Protein 8UNG (pdb70)

Secondary structure (DSSP, 8-state):
--EEE-S---GGGT---GGGGTSEEEEEE--SSS-EEEEE-

Sequence (41 aa):
GVCWDTGCQLNAWAVRGCAQYGMRDVNMKSCSGGIIYTCCDGVCWDTGCQLNAWAVRGCAQYGMRDVNMKSCSGGIIYTCCDGVCWDTGCQLNAWAVRGCAQYGMRDVNMKSCSGGIIYTCCDGVCWDTGCQLNAWAVRGCAQYGMRDVNMKSCSGGIIYTCCDGVCWDTGCQLNAWAVRGCAQYGMRDVNMKSCSGGIIYTCCDGVCWDTGCQLNAWAVRGCAQYGMRDVNMKSCSGGIIYTCCDGVCWDTGCQLNAWAVRGCAQYGMRDVNMKSCSGGIIYTCCDGVCWDTGCQLNAWAVRGCAQYGMRDVNMKSCSGGIIYTCCDGVCWDTGCQLNAWAVRGCAQYGMRDVNMKSCSGGIIYTCCDGVCWDTGCQLNAWAVRGCAQYGMRDVNMKSCSGGIIYTCCDGVCWDTGCQLNAWAVRGCAQYGMRDVNMKSCSGGIIYTCCDGVCWDTGCQLNAWAVRGCAQYGMRDVNMKSCSGGIIYTCCDGVCWDTGCQLNAWAVRGCAQYGMRDVNMKSCSGGIIYTCCDGVCWDTGCQLNAWAVRGCAQYGMRDVNMKSCSGGIIYTCCDGVCWDTGCQLNAWAVRGCAQYGMRDVNMKSCSGGIIYTCCDGVCWDTGCQLNAWAVRGCAQYGMRDVNMKSCSGGIIYTCCDGVCWDTGCQLNAWAVRGCAQYGMRDVNMKSCSGGIIYTCCDGVCWDTGCQLNAWAVRGCAQYGMRDVNMKSCSGGIIYTCCDGVCWDTGCQLNAWAVRGCAQYGMRDVNMKSCSGGIIYTCCDGVCWDTGCQLNAWAVRGCAQYGMRDVNMKSCSGGIIYTCCD

GO terms:
  GO:0005576 extracellular region (C, EXP)

Radius of gyration: 9.67 Å; Cα contacts (8 Å, |Δi|>4): 78; chains: 1; bounding box: 20×21×23 Å

B-factor: mean 38.2, std 22.91, range [0.03, 75.55]

Foldseek 3Di:
DFWDWDPFDQVVLPNDACVVVPFHFDDWDDDDNTIIGITGD

Structure (mmCIF, N/CA/C/O backbone):
data_8UNG
#
_entry.id   8UNG
#
loop_
_atom_site.group_PDB
_atom_site.id
_atom_site.type_symbol
_atom_site.label_atom_id
_atom_site.label_alt_id
_atom_site.label_comp_id
_atom_site.label_asym_id
_atom_site.label_entity_id
_atom_site.label_seq_id
_atom_site.pdbx_PDB_ins_code
_atom_site.Cartn_x
_atom_site.Cartn_y
_atom_site.Cartn_z
_atom_site.occupancy
_atom_site.B_iso_or_equiv
_atom_site.auth_seq_id
_atom_site.auth_comp_id
_atom_site.auth_asym_id
_atom_site.auth_atom_id
_atom_site.pdbx_PDB_model_num
ATOM 1 N N . GLY A 1 1 ? 0.850 1.793 -2.280 1.00 51.05 1 GLY A N 1
ATOM 2 C CA . GLY A 1 1 ? 1.872 0.833 -1.906 1.00 40.33 1 GLY A CA 1
ATOM 3 C C . GLY A 1 1 ? 1.599 -0.551 -2.461 1.00 32.33 1 GLY A C 1
ATOM 4 O O . GLY A 1 1 ? 1.031 -1.401 -1.776 1.00 1.51 1 GLY A O 1
ATOM 8 N N . VAL A 1 2 ? 2.004 -0.777 -3.707 1.00 72.23 2 VAL A N 1
ATOM 9 C CA . VAL A 1 2 ? 1.800 -2.067 -4.355 1.00 61.11 2 VAL A CA 1
ATOM 10 C C . VAL A 1 2 ? 3.044 -2.497 -5.125 1.00 75.31 2 VAL A C 1
ATOM 11 O O . VAL A 1 2 ? 3.696 -1.683 -5.779 1.00 61.42 2 VAL A O 1
ATOM 24 N N . CYS A 1 3 ? 3.367 -3.784 -5.045 1.00 71.32 3 CYS A N 1
ATOM 25 C CA . CYS A 1 3 ? 4.532 -4.325 -5.734 1.00 21.52 3 CYS A CA 1
ATOM 26 C C . CYS A 1 3 ? 4.153 -5.548 -6.566 1.00 51.43 3 CYS A C 1
ATOM 27 O O . CYS A 1 3 ? 3.069 -6.109 -6.403 1.00 1.11 3 CYS A O 1
ATOM 34 N N . TRP A 1 4 ? 5.053 -5.954 -7.454 1.00 11.40 4 TRP A N 1
ATOM 35 C CA . TRP A 1 4 ? 4.813 -7.111 -8.310 1.00 75.31 4 TRP A CA 1
ATOM 36 C C . TRP A 1 4 ? 6.034 -7.412 -9.172 1.00 2.34 4 TRP A C 1
ATOM 37 O O . TRP A 1 4 ? 6.543 -6.537 -9.873 1.00 74.43 4 TRP A O 1
ATOM 58 N N . ASP A 1 5 ? 6.501 -8.655 -9.113 1.00 52.33 5 ASP A N 1
ATOM 59 C CA . ASP A 1 5 ? 7.662 -9.073 -9.890 1.00 3.44 5 ASP A CA 1
ATOM 60 C C . ASP A 1 5 ? 7.237 -9.870 -11.118 1.00 2.31 5 ASP A C 1
ATOM 61 O O . ASP A 1 5 ? 6.310 -10.679 -11.057 1.00 33.22 5 ASP A O 1
ATOM 70 N N . THR A 1 6 ? 7.920 -9.637 -12.235 1.00 21.02 6 THR A N 1
ATOM 71 C CA . THR A 1 6 ? 7.612 -10.331 -13.478 1.00 2.20 6 THR A CA 1
ATOM 72 C C . THR A 1 6 ? 8.527 -11.533 -13.678 1.00 42.40 6 THR A C 1
ATOM 73 O O . THR A 1 6 ? 9.626 -11.588 -13.128 1.00 61.33 6 THR A O 1
ATOM 84 N N . GLY A 1 7 ? 8.067 -12.496 -14.471 1.00 51.24 7 GLY A N 1
ATOM 85 C CA . GLY A 1 7 ? 8.858 -13.686 -14.729 1.00 50.12 7 GLY A CA 1
ATOM 86 C C . GLY A 1 7 ? 10.213 -13.362 -15.327 1.00 35.04 7 GLY A C 1
ATOM 87 O O . GLY A 1 7 ? 10.574 -12.193 -15.469 1.00 20.42 7 GLY A O 1
ATOM 91 N N . CYS A 1 8 ? 10.967 -14.398 -15.676 1.00 72.35 8 CYS A N 1
ATOM 92 C CA . CYS A 1 8 ? 12.290 -14.220 -16.260 1.00 54.03 8 CYS A CA 1
ATOM 93 C C . CYS A 1 8 ? 12.238 -13.259 -17.444 1.00 61.22 8 CYS A C 1
ATOM 94 O O . CYS A 1 8 ? 11.539 -13.507 -18.427 1.00 12.54 8 CYS A O 1
ATOM 101 N N . GLN A 1 9 ? 12.983 -12.162 -17.343 1.00 3.14 9 GLN A N 1
ATOM 102 C CA . GLN A 1 9 ? 13.020 -11.164 -18.405 1.00 42.03 9 GLN A CA 1
ATOM 103 C C . GLN A 1 9 ? 14.255 -11.347 -19.281 1.00 24.43 9 GLN A C 1
ATOM 104 O O . GLN A 1 9 ? 15.387 -11.244 -18.807 1.00 34.45 9 GLN A O 1
ATOM 118 N N . LEU A 1 10 ? 14.030 -11.621 -20.561 1.00 73.34 10 LEU A N 1
ATOM 119 C CA . LEU A 1 10 ? 15.125 -11.820 -21.506 1.00 13.01 10 LEU A CA 1
ATOM 120 C C . LEU A 1 10 ? 15.523 -10.501 -22.162 1.00 34.45 10 LEU A C 1
ATOM 121 O O . LEU A 1 10 ? 16.667 -10.328 -22.583 1.00 51.12 10 LEU A O 1
ATOM 137 N N . ASN A 1 11 ? 14.573 -9.576 -22.244 1.00 53.14 11 ASN A N 1
ATOM 138 C CA . ASN A 1 11 ? 14.827 -8.273 -22.848 1.00 31.42 11 ASN A CA 1
ATOM 139 C C . ASN A 1 11 ? 16.090 -7.642 -22.271 1.00 25.44 11 ASN A C 1
ATOM 140 O O . ASN A 1 11 ? 16.764 -6.857 -22.938 1.00 52.55 11 ASN A O 1
ATOM 151 N N . ALA A 1 12 ? 16.405 -7.991 -21.027 1.00 53.00 12 ALA A N 1
ATOM 152 C CA . ALA A 1 12 ? 17.589 -7.461 -20.362 1.00 51.42 12 ALA A CA 1
ATOM 153 C C . ALA A 1 12 ? 18.834 -7.659 -21.218 1.00 70.11 12 ALA A C 1
ATOM 154 O O . ALA A 1 12 ? 19.783 -6.879 -21.139 1.00 30.14 12 ALA A O 1
ATOM 161 N N . TRP A 1 13 ? 18.825 -8.707 -22.034 1.00 3.12 13 TRP A N 1
ATOM 162 C CA . TRP A 1 13 ? 19.956 -9.007 -22.905 1.00 21.20 13 TRP A CA 1
ATOM 163 C C . TRP A 1 13 ? 20.423 -7.757 -23.643 1.00 41.13 13 TRP A C 1
ATOM 164 O O . TRP A 1 13 ? 21.611 -7.436 -23.649 1.00 23.21 13 TRP A O 1
ATOM 185 N N . ALA A 1 14 ? 19.480 -7.055 -24.262 1.00 12.13 14 ALA A N 1
ATOM 186 C CA . ALA A 1 14 ? 19.795 -5.838 -25.001 1.00 33.13 14 ALA A CA 1
ATOM 187 C C . ALA A 1 14 ? 19.711 -4.611 -24.099 1.00 33.11 14 ALA A C 1
ATOM 188 O O . ALA A 1 14 ? 20.628 -3.792 -24.062 1.00 23.14 14 ALA A O 1
ATOM 195 N N . VAL A 1 15 ? 18.603 -4.491 -23.374 1.00 1.34 15 VAL A N 1
ATOM 196 C CA . VAL A 1 15 ? 18.399 -3.363 -22.472 1.00 24.33 15 VAL A CA 1
ATOM 197 C C . VAL A 1 15 ? 17.555 -3.768 -21.269 1.00 41.00 15 VAL A C 1
ATOM 198 O O . VAL A 1 15 ? 16.648 -4.593 -21.384 1.00 62.21 15 VAL A O 1
ATOM 211 N N . ARG A 1 16 ? 17.857 -3.182 -20.116 1.00 1.33 16 ARG A N 1
ATOM 212 C CA . ARG A 1 16 ? 17.126 -3.482 -18.891 1.00 10.45 16 ARG A CA 1
ATOM 213 C C . ARG A 1 16 ? 16.906 -2.216 -18.066 1.00 73.42 16 ARG A C 1
ATOM 214 O O . ARG A 1 16 ? 17.467 -1.162 -18.365 1.00 65.54 16 ARG A O 1
ATOM 235 N N . GLY A 1 17 ? 16.086 -2.329 -17.025 1.00 71.22 17 GLY A N 1
ATOM 236 C CA . GLY A 1 17 ? 15.805 -1.189 -16.174 1.00 23.14 17 GLY A CA 1
ATOM 237 C C . GLY A 1 17 ? 14.319 -0.949 -15.997 1.00 25.55 17 GLY A C 1
ATOM 238 O O . GLY A 1 17 ? 13.591 -0.765 -16.973 1.00 32.33 17 GLY A O 1
ATOM 242 N N . CYS A 1 18 ? 13.866 -0.952 -14.748 1.00 3.31 18 CYS A N 1
ATOM 243 C CA . CYS A 1 18 ? 12.456 -0.735 -14.445 1.00 45.44 18 CYS A CA 1
ATOM 244 C C . CYS A 1 18 ? 11.948 0.544 -15.103 1.00 74.52 18 CYS A C 1
ATOM 245 O O . CYS A 1 18 ? 10.770 0.657 -15.437 1.00 3.32 18 CYS A O 1
ATOM 252 N N . ALA A 1 19 ? 12.847 1.505 -15.287 1.00 30.54 19 ALA A N 1
ATOM 253 C CA . ALA A 1 19 ? 12.492 2.776 -15.906 1.00 34.33 19 ALA A CA 1
ATOM 254 C C . ALA A 1 19 ? 11.716 2.556 -17.201 1.00 41.04 19 ALA A C 1
ATOM 255 O O . ALA A 1 19 ? 10.852 3.356 -17.559 1.00 61.24 19 ALA A O 1
ATOM 262 N N . GLN A 1 20 ? 12.031 1.470 -17.898 1.00 41.53 20 GLN A N 1
ATOM 263 C CA . GLN A 1 20 ? 11.363 1.148 -19.153 1.00 53.42 20 GLN A CA 1
ATOM 264 C C . GLN A 1 20 ? 9.848 1.146 -18.979 1.00 1.54 20 GLN A C 1
ATOM 265 O O . GLN A 1 20 ? 9.109 1.537 -19.882 1.00 71.12 20 GLN A O 1
ATOM 279 N N . TYR A 1 21 ? 9.392 0.703 -17.813 1.00 45.22 21 TYR A N 1
ATOM 280 C CA . TYR A 1 21 ? 7.965 0.647 -17.521 1.00 65.22 21 TYR A CA 1
ATOM 281 C C . TYR A 1 21 ? 7.496 1.934 -16.849 1.00 13.31 21 TYR A C 1
ATOM 282 O O . TYR A 1 21 ? 6.298 2.197 -16.754 1.00 70.23 21 TYR A O 1
ATOM 300 N N . GLY A 1 22 ? 8.451 2.733 -16.384 1.00 5.32 22 GLY A N 1
ATOM 301 C CA . GLY A 1 22 ? 8.117 3.984 -15.727 1.00 64.31 22 GLY A CA 1
ATOM 302 C C . GLY A 1 22 ? 7.951 3.824 -14.229 1.00 42.41 22 GLY A C 1
ATOM 303 O O . GLY A 1 22 ? 7.134 4.508 -13.613 1.00 34.44 22 GLY A O 1
ATOM 307 N N . MET A 1 23 ? 8.725 2.919 -13.642 1.00 74.23 23 MET A N 1
ATOM 308 C CA . MET A 1 23 ? 8.659 2.671 -12.206 1.00 13.14 23 MET A CA 1
ATOM 309 C C . MET A 1 23 ? 10.048 2.406 -11.635 1.00 72.42 23 MET A C 1
ATOM 310 O O . MET A 1 23 ? 11.029 2.327 -12.375 1.00 11.22 23 MET A O 1
ATOM 324 N N . ARG A 1 24 ? 10.124 2.271 -10.315 1.00 23.55 24 ARG A N 1
ATOM 325 C CA . ARG A 1 24 ? 11.394 2.017 -9.645 1.00 70.40 24 ARG A CA 1
ATOM 326 C C . ARG A 1 24 ? 11.507 0.552 -9.234 1.00 1.13 24 ARG A C 1
ATOM 327 O O . ARG A 1 24 ? 10.525 -0.066 -8.822 1.00 44.01 24 ARG A O 1
ATOM 348 N N . ASP A 1 25 ? 12.712 0.002 -9.348 1.00 13.24 25 ASP A N 1
ATOM 349 C CA . ASP A 1 25 ? 12.954 -1.390 -8.987 1.00 62.11 25 ASP A CA 1
ATOM 350 C C . ASP A 1 25 ? 13.112 -1.540 -7.478 1.00 2.23 25 ASP A C 1
ATOM 351 O O . ASP A 1 25 ? 13.514 -0.603 -6.788 1.00 13.40 25 ASP A O 1
ATOM 360 N N . VAL A 1 26 ? 12.790 -2.727 -6.970 1.00 60.42 26 VAL A N 1
ATOM 361 C CA . VAL A 1 26 ? 12.896 -3.001 -5.541 1.00 44.25 26 VAL A CA 1
ATOM 362 C C . VAL A 1 26 ? 13.680 -4.283 -5.284 1.00 21.35 26 VAL A C 1
ATOM 363 O O . VAL A 1 26 ? 14.475 -4.360 -4.349 1.00 42.42 26 VAL A O 1
ATOM 376 N N . ASN A 1 27 ? 13.450 -5.288 -6.124 1.00 14.44 27 ASN A N 1
ATOM 377 C CA . ASN A 1 27 ? 14.134 -6.569 -5.987 1.00 54.53 27 ASN A CA 1
ATOM 378 C C . ASN A 1 27 ? 14.367 -7.209 -7.352 1.00 41.20 27 ASN A C 1
ATOM 379 O O . ASN A 1 27 ? 13.801 -6.776 -8.356 1.00 33.22 27 ASN A O 1
ATOM 390 N N . MET A 1 28 ? 15.202 -8.243 -7.380 1.00 42.12 28 MET A N 1
ATOM 391 C CA . MET A 1 28 ? 15.507 -8.944 -8.622 1.00 15.23 28 MET A CA 1
ATOM 392 C C . MET A 1 28 ? 15.672 -10.440 -8.375 1.00 11.11 28 MET A C 1
ATOM 393 O O . MET A 1 28 ? 15.897 -10.872 -7.244 1.00 53.05 28 MET A O 1
ATOM 407 N N . LYS A 1 29 ? 15.559 -11.228 -9.439 1.00 54.45 29 LYS A N 1
ATOM 408 C CA . LYS A 1 29 ? 15.697 -12.676 -9.338 1.00 23.30 29 LYS A CA 1
ATOM 409 C C . LYS A 1 29 ? 16.801 -13.183 -10.260 1.00 1.20 29 LYS A C 1
ATOM 410 O O . LYS A 1 29 ? 17.272 -12.458 -11.137 1.00 33.04 29 LYS A O 1
ATOM 429 N N . SER A 1 30 ? 17.209 -14.431 -10.055 1.00 62.34 30 SER A N 1
ATOM 430 C CA . SER A 1 30 ? 18.261 -15.034 -10.867 1.00 52.41 30 SER A CA 1
ATOM 431 C C . SER A 1 30 ? 17.702 -15.532 -12.196 1.00 0.22 30 SER A C 1
ATOM 432 O O . SER A 1 30 ? 16.601 -16.080 -12.255 1.00 71.42 30 SER A O 1
ATOM 440 N N . CYS A 1 31 ? 18.471 -15.338 -13.263 1.00 62.22 31 CYS A N 1
ATOM 441 C CA . CYS A 1 31 ? 18.055 -15.766 -14.594 1.00 54.55 31 CYS A CA 1
ATOM 442 C C . CYS A 1 31 ? 19.264 -15.972 -15.501 1.00 73.12 31 CYS A C 1
ATOM 443 O O . CYS A 1 31 ? 20.237 -15.220 -15.436 1.00 5.33 31 CYS A O 1
ATOM 450 N N . SER A 1 32 ? 19.195 -16.994 -16.348 1.00 34.34 32 SER A N 1
ATOM 451 C CA . SER A 1 32 ? 20.285 -17.301 -17.267 1.00 70.11 32 SER A CA 1
ATOM 452 C C . SER A 1 32 ? 20.280 -16.344 -18.455 1.00 25.43 32 SER A C 1
ATOM 453 O O . SER A 1 32 ? 19.413 -16.421 -19.324 1.00 63.32 32 SER A O 1
ATOM 461 N N . GLY A 1 33 ? 21.256 -15.441 -18.484 1.00 40.01 33 GLY A N 1
ATOM 462 C CA . GLY A 1 33 ? 21.346 -14.481 -19.568 1.00 63.11 33 GLY A CA 1
ATOM 463 C C . GLY A 1 33 ? 20.614 -13.189 -19.262 1.00 73.34 33 GLY A C 1
ATOM 464 O O . GLY A 1 33 ? 21.105 -12.103 -19.563 1.00 65.24 33 GLY A O 1
ATOM 468 N N . GLY A 1 34 ? 19.433 -13.308 -18.663 1.00 15.44 34 GLY A N 1
ATOM 469 C CA . GLY A 1 34 ? 18.650 -12.133 -18.327 1.00 21.24 34 GLY A CA 1
ATOM 470 C C . GLY A 1 34 ? 18.508 -11.938 -16.831 1.00 2.11 34 GLY A C 1
ATOM 471 O O . GLY A 1 34 ? 19.105 -12.673 -16.044 1.00 72.35 34 GLY A O 1
ATOM 475 N N . ILE A 1 35 ? 17.720 -10.944 -16.437 1.00 12.20 35 ILE A N 1
ATOM 476 C CA . ILE A 1 35 ? 17.504 -10.654 -15.025 1.00 61.33 35 ILE A CA 1
ATOM 477 C C . ILE A 1 35 ? 16.092 -10.130 -14.782 1.00 55.31 35 ILE A C 1
ATOM 478 O O . ILE A 1 35 ? 15.536 -9.408 -15.611 1.00 42.23 35 ILE A O 1
ATOM 494 N N . ILE A 1 36 ? 15.521 -10.493 -13.638 1.00 75.41 36 ILE A N 1
ATOM 495 C CA . ILE A 1 36 ? 14.177 -10.057 -13.284 1.00 5.12 36 ILE A CA 1
ATOM 496 C C . ILE A 1 36 ? 14.215 -8.774 -12.459 1.00 65.52 36 ILE A C 1
ATOM 497 O O . ILE A 1 36 ? 15.058 -8.617 -11.576 1.00 32.14 36 ILE A O 1
ATOM 513 N N . TYR A 1 37 ? 13.295 -7.861 -12.751 1.00 14.52 37 TYR A N 1
ATOM 514 C CA . TYR A 1 37 ? 13.223 -6.593 -12.037 1.00 62.23 37 TYR A CA 1
ATOM 515 C C . TYR A 1 37 ? 11.825 -6.364 -11.470 1.00 64.32 37 TYR A C 1
ATOM 516 O O . TYR A 1 37 ? 10.835 -6.386 -12.202 1.00 23.54 37 TYR A O 1
ATOM 534 N N . THR A 1 38 ? 11.753 -6.144 -10.162 1.00 51.42 38 THR A N 1
ATOM 535 C CA . THR A 1 38 ? 10.477 -5.913 -9.496 1.00 41.04 38 THR A CA 1
ATOM 536 C C . THR A 1 38 ? 10.179 -4.422 -9.383 1.00 1.21 38 THR A C 1
ATOM 537 O O . THR A 1 38 ? 10.759 -3.723 -8.551 1.00 65.31 38 THR A O 1
ATOM 548 N N . CYS A 1 39 ? 9.270 -3.939 -10.224 1.00 30.15 39 CYS A N 1
ATOM 549 C CA . CYS A 1 39 ? 8.895 -2.531 -10.218 1.00 3.40 39 CYS A CA 1
ATOM 550 C C . CYS A 1 39 ? 7.690 -2.293 -9.313 1.00 35.22 39 CYS A C 1
ATOM 551 O O . CYS A 1 39 ? 6.787 -3.128 -9.228 1.00 3.21 39 CYS A O 1
ATOM 558 N N . CYS A 1 40 ? 7.681 -1.149 -8.637 1.00 32.11 40 CYS A N 1
ATOM 559 C CA . CYS A 1 40 ? 6.588 -0.800 -7.738 1.00 12.34 40 CYS A CA 1
ATOM 560 C C . CYS A 1 40 ? 6.219 0.674 -7.878 1.00 14.21 40 CYS A C 1
ATOM 561 O O . CYS A 1 40 ? 7.056 1.505 -8.229 1.00 5.43 40 CYS A O 1
ATOM 568 N N . ASP A 1 41 ? 4.958 0.992 -7.600 1.00 13.02 41 ASP A N 1
ATOM 569 C CA . ASP A 1 41 ? 4.477 2.365 -7.693 1.00 22.02 41 ASP A CA 1
ATOM 570 C C . ASP A 1 41 ? 4.675 2.916 -9.103 1.00 51.33 41 ASP A C 1
ATOM 571 O O . ASP A 1 41 ? 5.155 4.037 -9.280 1.00 40.42 41 ASP A O 1
ATOM 580 N N . GLY A 1 1 ? 2.823 1.432 -2.152 1.00 51.05 1 GLY A N 2
ATOM 581 C CA . GLY A 1 1 ? 1.503 1.111 -2.663 1.00 40.33 1 GLY A CA 2
ATOM 582 C C . GLY A 1 1 ? 1.387 -0.337 -3.097 1.00 32.33 1 GLY A C 2
ATOM 583 O O . GLY A 1 1 ? 1.432 -1.246 -2.269 1.00 1.51 1 GLY A O 2
ATOM 587 N N . VAL A 1 2 ? 1.233 -0.552 -4.400 1.00 72.23 2 VAL A N 2
ATOM 588 C CA . VAL A 1 2 ? 1.109 -1.899 -4.942 1.00 61.11 2 VAL A CA 2
ATOM 589 C C . VAL A 1 2 ? 2.373 -2.311 -5.687 1.00 75.31 2 VAL A C 2
ATOM 590 O O . VAL A 1 2 ? 2.908 -1.550 -6.493 1.00 61.42 2 VAL A O 2
ATOM 603 N N . CYS A 1 3 ? 2.848 -3.522 -5.410 1.00 71.32 3 CYS A N 2
ATOM 604 C CA . CYS A 1 3 ? 4.051 -4.036 -6.053 1.00 21.52 3 CYS A CA 2
ATOM 605 C C . CYS A 1 3 ? 3.744 -5.303 -6.846 1.00 51.43 3 CYS A C 2
ATOM 606 O O . CYS A 1 3 ? 2.697 -5.924 -6.663 1.00 1.11 3 CYS A O 2
ATOM 613 N N . TRP A 1 4 ? 4.664 -5.680 -7.727 1.00 11.40 4 TRP A N 2
ATOM 614 C CA . TRP A 1 4 ? 4.492 -6.873 -8.548 1.00 75.31 4 TRP A CA 2
ATOM 615 C C . TRP A 1 4 ? 5.766 -7.187 -9.326 1.00 2.34 4 TRP A C 2
ATOM 616 O O . TRP A 1 4 ? 6.336 -6.314 -9.979 1.00 74.43 4 TRP A O 2
ATOM 637 N N . ASP A 1 5 ? 6.206 -8.437 -9.251 1.00 52.33 5 ASP A N 2
ATOM 638 C CA . ASP A 1 5 ? 7.413 -8.867 -9.949 1.00 3.44 5 ASP A CA 2
ATOM 639 C C . ASP A 1 5 ? 7.061 -9.688 -11.185 1.00 2.31 5 ASP A C 2
ATOM 640 O O . ASP A 1 5 ? 6.042 -10.378 -11.218 1.00 33.22 5 ASP A O 2
ATOM 649 N N . THR A 1 6 ? 7.912 -9.609 -12.204 1.00 21.02 6 THR A N 2
ATOM 650 C CA . THR A 1 6 ? 7.691 -10.342 -13.443 1.00 2.20 6 THR A CA 2
ATOM 651 C C . THR A 1 6 ? 8.661 -11.511 -13.571 1.00 42.40 6 THR A C 2
ATOM 652 O O . THR A 1 6 ? 9.775 -11.467 -13.048 1.00 61.33 6 THR A O 2
ATOM 663 N N . GLY A 1 7 ? 8.232 -12.557 -14.271 1.00 51.24 7 GLY A N 2
ATOM 664 C CA . GLY A 1 7 ? 9.076 -13.723 -14.455 1.00 50.12 7 GLY A CA 2
ATOM 665 C C . GLY A 1 7 ? 10.391 -13.386 -15.128 1.00 35.04 7 GLY A C 2
ATOM 666 O O . GLY A 1 7 ? 10.701 -12.216 -15.353 1.00 20.42 7 GLY A O 2
ATOM 670 N N . CYS A 1 8 ? 11.170 -14.414 -15.450 1.00 72.35 8 CYS A N 2
ATOM 671 C CA . CYS A 1 8 ? 12.461 -14.223 -16.099 1.00 54.03 8 CYS A CA 2
ATOM 672 C C . CYS A 1 8 ? 12.324 -13.330 -17.329 1.00 61.22 8 CYS A C 2
ATOM 673 O O . CYS A 1 8 ? 11.603 -13.661 -18.271 1.00 12.54 8 CYS A O 2
ATOM 680 N N . GLN A 1 9 ? 13.019 -12.199 -17.313 1.00 3.14 9 GLN A N 2
ATOM 681 C CA . GLN A 1 9 ? 12.975 -11.259 -18.427 1.00 42.03 9 GLN A CA 2
ATOM 682 C C . GLN A 1 9 ? 14.194 -11.425 -19.329 1.00 24.43 9 GLN A C 2
ATOM 683 O O . GLN A 1 9 ? 15.334 -11.329 -18.873 1.00 34.45 9 GLN A O 2
ATOM 697 N N . LEU A 1 10 ? 13.946 -11.674 -20.610 1.00 73.34 10 LEU A N 2
ATOM 698 C CA . LEU A 1 10 ? 15.022 -11.855 -21.577 1.00 13.01 10 LEU A CA 2
ATOM 699 C C . LEU A 1 10 ? 15.409 -10.525 -22.216 1.00 34.45 10 LEU A C 2
ATOM 700 O O . LEU A 1 10 ? 16.542 -10.345 -22.662 1.00 51.12 10 LEU A O 2
ATOM 716 N N . ASN A 1 11 ? 14.460 -9.595 -22.254 1.00 53.14 11 ASN A N 2
ATOM 717 C CA . ASN A 1 11 ? 14.702 -8.280 -22.837 1.00 31.42 11 ASN A CA 2
ATOM 718 C C . ASN A 1 11 ? 15.981 -7.664 -22.278 1.00 25.44 11 ASN A C 2
ATOM 719 O O . ASN A 1 11 ? 16.640 -6.867 -22.944 1.00 52.55 11 ASN A O 2
ATOM 730 N N . ALA A 1 12 ? 16.324 -8.040 -21.051 1.00 53.00 12 ALA A N 2
ATOM 731 C CA . ALA A 1 12 ? 17.525 -7.527 -20.403 1.00 51.42 12 ALA A CA 2
ATOM 732 C C . ALA A 1 12 ? 18.749 -7.707 -21.294 1.00 70.11 12 ALA A C 2
ATOM 733 O O . ALA A 1 12 ? 19.701 -6.930 -21.221 1.00 30.14 12 ALA A O 2
ATOM 740 N N . TRP A 1 13 ? 18.718 -8.736 -22.133 1.00 3.12 13 TRP A N 2
ATOM 741 C CA . TRP A 1 13 ? 19.827 -9.017 -23.038 1.00 21.20 13 TRP A CA 2
ATOM 742 C C . TRP A 1 13 ? 20.276 -7.752 -23.760 1.00 41.13 13 TRP A C 2
ATOM 743 O O . TRP A 1 13 ? 21.463 -7.429 -23.785 1.00 23.21 13 TRP A O 2
ATOM 764 N N . ALA A 1 14 ? 19.319 -7.039 -24.345 1.00 12.13 14 ALA A N 2
ATOM 765 C CA . ALA A 1 14 ? 19.617 -5.807 -25.065 1.00 33.13 14 ALA A CA 2
ATOM 766 C C . ALA A 1 14 ? 19.548 -4.598 -24.137 1.00 33.11 14 ALA A C 2
ATOM 767 O O . ALA A 1 14 ? 20.472 -3.786 -24.090 1.00 23.14 14 ALA A O 2
ATOM 774 N N . VAL A 1 15 ? 18.447 -4.485 -23.402 1.00 1.34 15 VAL A N 2
ATOM 775 C CA . VAL A 1 15 ? 18.257 -3.375 -22.476 1.00 24.33 15 VAL A CA 2
ATOM 776 C C . VAL A 1 15 ? 17.463 -3.813 -21.249 1.00 41.00 15 VAL A C 2
ATOM 777 O O . VAL A 1 15 ? 16.561 -4.644 -21.346 1.00 62.21 15 VAL A O 2
ATOM 790 N N . ARG A 1 16 ? 17.804 -3.245 -20.097 1.00 1.33 16 ARG A N 2
ATOM 791 C CA . ARG A 1 16 ? 17.125 -3.577 -18.851 1.00 10.45 16 ARG A CA 2
ATOM 792 C C . ARG A 1 16 ? 16.927 -2.332 -17.991 1.00 73.42 16 ARG A C 2
ATOM 793 O O . ARG A 1 16 ? 17.492 -1.276 -18.271 1.00 65.54 16 ARG A O 2
ATOM 814 N N . GLY A 1 17 ? 16.121 -2.465 -16.942 1.00 71.22 17 GLY A N 2
ATOM 815 C CA . GLY A 1 17 ? 15.863 -1.344 -16.058 1.00 23.14 17 GLY A CA 2
ATOM 816 C C . GLY A 1 17 ? 14.382 -1.054 -15.906 1.00 25.55 17 GLY A C 2
ATOM 817 O O . GLY A 1 17 ? 13.678 -0.847 -16.894 1.00 32.33 17 GLY A O 2
ATOM 821 N N . CYS A 1 18 ? 13.909 -1.041 -14.665 1.00 3.31 18 CYS A N 2
ATOM 822 C CA . CYS A 1 18 ? 12.503 -0.777 -14.385 1.00 45.44 18 CYS A CA 2
ATOM 823 C C . CYS A 1 18 ? 12.044 0.507 -15.069 1.00 74.52 18 CYS A C 2
ATOM 824 O O . CYS A 1 18 ? 10.881 0.638 -15.449 1.00 3.32 18 CYS A O 2
ATOM 831 N N . ALA A 1 19 ? 12.966 1.451 -15.222 1.00 30.54 19 ALA A N 2
ATOM 832 C CA . ALA A 1 19 ? 12.657 2.724 -15.863 1.00 34.33 19 ALA A CA 2
ATOM 833 C C . ALA A 1 19 ? 11.934 2.510 -17.189 1.00 41.04 19 ALA A C 2
ATOM 834 O O . ALA A 1 19 ? 11.106 3.326 -17.592 1.00 61.24 19 ALA A O 2
ATOM 841 N N . GLN A 1 20 ? 12.254 1.410 -17.861 1.00 41.53 20 GLN A N 2
ATOM 842 C CA . GLN A 1 20 ? 11.635 1.091 -19.142 1.00 53.42 20 GLN A CA 2
ATOM 843 C C . GLN A 1 20 ? 10.114 1.145 -19.040 1.00 1.54 20 GLN A C 2
ATOM 844 O O . GLN A 1 20 ? 9.432 1.528 -19.991 1.00 71.12 20 GLN A O 2
ATOM 858 N N . TYR A 1 21 ? 9.589 0.761 -17.882 1.00 45.22 21 TYR A N 2
ATOM 859 C CA . TYR A 1 21 ? 8.149 0.763 -17.658 1.00 65.22 21 TYR A CA 2
ATOM 860 C C . TYR A 1 21 ? 7.706 2.055 -16.977 1.00 13.31 21 TYR A C 2
ATOM 861 O O . TYR A 1 21 ? 6.518 2.373 -16.937 1.00 70.23 21 TYR A O 2
ATOM 879 N N . GLY A 1 22 ? 8.672 2.797 -16.443 1.00 5.32 22 GLY A N 2
ATOM 880 C CA . GLY A 1 22 ? 8.363 4.046 -15.772 1.00 64.31 22 GLY A CA 2
ATOM 881 C C . GLY A 1 22 ? 8.105 3.859 -14.290 1.00 42.41 22 GLY A C 2
ATOM 882 O O . GLY A 1 22 ? 7.213 4.491 -13.725 1.00 34.44 22 GLY A O 2
ATOM 886 N N . MET A 1 23 ? 8.887 2.988 -13.661 1.00 74.23 23 MET A N 2
ATOM 887 C CA . MET A 1 23 ? 8.738 2.720 -12.234 1.00 13.14 23 MET A CA 2
ATOM 888 C C . MET A 1 23 ? 10.089 2.421 -11.594 1.00 72.42 23 MET A C 2
ATOM 889 O O . MET A 1 23 ? 11.107 2.335 -12.280 1.00 11.22 23 MET A O 2
ATOM 903 N N . ARG A 1 24 ? 10.091 2.263 -10.274 1.00 23.55 24 ARG A N 2
ATOM 904 C CA . ARG A 1 24 ? 11.318 1.975 -9.541 1.00 70.40 24 ARG A CA 2
ATOM 905 C C . ARG A 1 24 ? 11.386 0.501 -9.153 1.00 1.13 24 ARG A C 2
ATOM 906 O O . ARG A 1 24 ? 10.371 -0.112 -8.821 1.00 44.01 24 ARG A O 2
ATOM 927 N N . ASP A 1 25 ? 12.587 -0.063 -9.198 1.00 13.24 25 ASP A N 2
ATOM 928 C CA . ASP A 1 25 ? 12.789 -1.465 -8.852 1.00 62.11 25 ASP A CA 2
ATOM 929 C C . ASP A 1 25 ? 12.902 -1.640 -7.341 1.00 2.23 25 ASP A C 2
ATOM 930 O O . ASP A 1 25 ? 13.184 -0.688 -6.615 1.00 13.40 25 ASP A O 2
ATOM 939 N N . VAL A 1 26 ? 12.679 -2.865 -6.873 1.00 60.42 26 VAL A N 2
ATOM 940 C CA . VAL A 1 26 ? 12.756 -3.166 -5.449 1.00 44.25 26 VAL A CA 2
ATOM 941 C C . VAL A 1 26 ? 13.652 -4.371 -5.189 1.00 21.35 26 VAL A C 2
ATOM 942 O O . VAL A 1 26 ? 14.412 -4.395 -4.221 1.00 42.42 26 VAL A O 2
ATOM 955 N N . ASN A 1 27 ? 13.558 -5.370 -6.060 1.00 14.44 27 ASN A N 2
ATOM 956 C CA . ASN A 1 27 ? 14.360 -6.580 -5.926 1.00 54.53 27 ASN A CA 2
ATOM 957 C C . ASN A 1 27 ? 14.564 -7.253 -7.280 1.00 41.20 27 ASN A C 2
ATOM 958 O O . ASN A 1 27 ? 13.900 -6.911 -8.258 1.00 33.22 27 ASN A O 2
ATOM 969 N N . MET A 1 28 ? 15.485 -8.210 -7.327 1.00 42.12 28 MET A N 2
ATOM 970 C CA . MET A 1 28 ? 15.774 -8.930 -8.561 1.00 15.23 28 MET A CA 2
ATOM 971 C C . MET A 1 28 ? 15.984 -10.416 -8.286 1.00 11.11 28 MET A C 2
ATOM 972 O O . MET A 1 28 ? 16.249 -10.817 -7.153 1.00 53.05 28 MET A O 2
ATOM 986 N N . LYS A 1 29 ? 15.863 -11.229 -9.329 1.00 54.45 29 LYS A N 2
ATOM 987 C CA . LYS A 1 29 ? 16.041 -12.671 -9.201 1.00 23.30 29 LYS A CA 2
ATOM 988 C C . LYS A 1 29 ? 17.110 -13.175 -10.165 1.00 1.20 29 LYS A C 2
ATOM 989 O O . LYS A 1 29 ? 17.517 -12.464 -11.084 1.00 33.04 29 LYS A O 2
ATOM 1008 N N . SER A 1 30 ? 17.558 -14.408 -9.951 1.00 62.34 30 SER A N 2
ATOM 1009 C CA . SER A 1 30 ? 18.582 -15.007 -10.800 1.00 52.41 30 SER A CA 2
ATOM 1010 C C . SER A 1 30 ? 17.984 -15.480 -12.122 1.00 0.22 30 SER A C 2
ATOM 1011 O O . SER A 1 30 ? 16.876 -16.016 -12.159 1.00 71.42 30 SER A O 2
ATOM 1019 N N . CYS A 1 31 ? 18.725 -15.275 -13.206 1.00 62.22 31 CYS A N 2
ATOM 1020 C CA . CYS A 1 31 ? 18.270 -15.679 -14.531 1.00 54.55 31 CYS A CA 2
ATOM 1021 C C . CYS A 1 31 ? 19.451 -15.879 -15.475 1.00 73.12 31 CYS A C 2
ATOM 1022 O O . CYS A 1 31 ? 20.431 -15.134 -15.426 1.00 5.33 31 CYS A O 2
ATOM 1029 N N . SER A 1 32 ? 19.353 -16.888 -16.334 1.00 34.34 32 SER A N 2
ATOM 1030 C CA . SER A 1 32 ? 20.415 -17.187 -17.287 1.00 70.11 32 SER A CA 2
ATOM 1031 C C . SER A 1 32 ? 20.323 -16.275 -18.507 1.00 25.43 32 SER A C 2
ATOM 1032 O O . SER A 1 32 ? 19.474 -16.467 -19.377 1.00 63.32 32 SER A O 2
ATOM 1040 N N . GLY A 1 33 ? 21.204 -15.282 -18.563 1.00 40.01 33 GLY A N 2
ATOM 1041 C CA . GLY A 1 33 ? 21.207 -14.355 -19.680 1.00 63.11 33 GLY A CA 2
ATOM 1042 C C . GLY A 1 33 ? 20.354 -13.128 -19.416 1.00 73.34 33 GLY A C 2
ATOM 1043 O O . GLY A 1 33 ? 20.728 -12.015 -19.783 1.00 65.24 33 GLY A O 2
ATOM 1047 N N . GLY A 1 34 ? 19.205 -13.334 -18.781 1.00 15.44 34 GLY A N 2
ATOM 1048 C CA . GLY A 1 34 ? 18.314 -12.227 -18.482 1.00 21.24 34 GLY A CA 2
ATOM 1049 C C . GLY A 1 34 ? 18.317 -11.861 -17.011 1.00 2.11 34 GLY A C 2
ATOM 1050 O O . GLY A 1 34 ? 19.050 -12.455 -16.219 1.00 72.35 34 GLY A O 2
ATOM 1054 N N . ILE A 1 35 ? 17.499 -10.882 -16.644 1.00 12.20 35 ILE A N 2
ATOM 1055 C CA . ILE A 1 35 ? 17.411 -10.438 -15.259 1.00 61.33 35 ILE A CA 2
ATOM 1056 C C . ILE A 1 35 ? 15.983 -10.041 -14.898 1.00 55.31 35 ILE A C 2
ATOM 1057 O O . ILE A 1 35 ? 15.273 -9.442 -15.705 1.00 42.23 35 ILE A O 2
ATOM 1073 N N . ILE A 1 36 ? 15.571 -10.380 -13.681 1.00 75.41 36 ILE A N 2
ATOM 1074 C CA . ILE A 1 36 ? 14.230 -10.057 -13.212 1.00 5.12 36 ILE A CA 2
ATOM 1075 C C . ILE A 1 36 ? 14.227 -8.767 -12.399 1.00 65.52 36 ILE A C 2
ATOM 1076 O O . ILE A 1 36 ? 15.045 -8.588 -11.496 1.00 32.14 36 ILE A O 2
ATOM 1092 N N . TYR A 1 37 ? 13.301 -7.871 -12.723 1.00 14.52 37 TYR A N 2
ATOM 1093 C CA . TYR A 1 37 ? 13.191 -6.598 -12.023 1.00 62.23 37 TYR A CA 2
ATOM 1094 C C . TYR A 1 37 ? 11.775 -6.385 -11.497 1.00 64.32 37 TYR A C 2
ATOM 1095 O O . TYR A 1 37 ? 10.807 -6.404 -12.257 1.00 23.54 37 TYR A O 2
ATOM 1113 N N . THR A 1 38 ? 11.662 -6.181 -10.187 1.00 51.42 38 THR A N 2
ATOM 1114 C CA . THR A 1 38 ? 10.366 -5.965 -9.557 1.00 41.04 38 THR A CA 2
ATOM 1115 C C . THR A 1 38 ? 10.057 -4.478 -9.430 1.00 1.21 38 THR A C 2
ATOM 1116 O O . THR A 1 38 ? 10.609 -3.790 -8.571 1.00 65.31 38 THR A O 2
ATOM 1127 N N . CYS A 1 39 ? 9.172 -3.986 -10.291 1.00 30.15 39 CYS A N 2
ATOM 1128 C CA . CYS A 1 39 ? 8.789 -2.580 -10.275 1.00 3.40 39 CYS A CA 2
ATOM 1129 C C . CYS A 1 39 ? 7.546 -2.364 -9.417 1.00 35.22 39 CYS A C 2
ATOM 1130 O O . CYS A 1 39 ? 6.496 -2.956 -9.665 1.00 3.21 39 CYS A O 2
ATOM 1137 N N . CYS A 1 40 ? 7.674 -1.512 -8.405 1.00 32.11 40 CYS A N 2
ATOM 1138 C CA . CYS A 1 40 ? 6.563 -1.217 -7.508 1.00 12.34 40 CYS A CA 2
ATOM 1139 C C . CYS A 1 40 ? 6.267 0.280 -7.483 1.00 14.21 40 CYS A C 2
ATOM 1140 O O . CYS A 1 40 ? 7.181 1.103 -7.441 1.00 5.43 40 CYS A O 2
ATOM 1147 N N . ASP A 1 41 ? 4.984 0.624 -7.510 1.00 13.02 41 ASP A N 2
ATOM 1148 C CA . ASP A 1 41 ? 4.567 2.021 -7.489 1.00 22.02 41 ASP A CA 2
ATOM 1149 C C . ASP A 1 41 ? 3.747 2.324 -6.238 1.00 51.33 41 ASP A C 2
ATOM 1150 O O . ASP A 1 41 ? 3.691 3.468 -5.784 1.00 40.42 41 ASP A O 2
ATOM 1159 N N . GLY A 1 1 ? 1.078 -0.905 0.259 1.00 51.05 1 GLY A N 3
ATOM 1160 C CA . GLY A 1 1 ? 2.198 -1.786 -0.015 1.00 40.33 1 GLY A CA 3
ATOM 1161 C C . GLY A 1 1 ? 1.952 -2.677 -1.217 1.00 32.33 1 GLY A C 3
ATOM 1162 O O . GLY A 1 1 ? 2.207 -3.880 -1.170 1.00 1.51 1 GLY A O 3
ATOM 1166 N N . VAL A 1 2 ? 1.454 -2.085 -2.299 1.00 72.23 2 VAL A N 3
ATOM 1167 C CA . VAL A 1 2 ? 1.173 -2.834 -3.518 1.00 61.11 2 VAL A CA 3
ATOM 1168 C C . VAL A 1 2 ? 2.424 -2.972 -4.379 1.00 75.31 2 VAL A C 3
ATOM 1169 O O . VAL A 1 2 ? 2.991 -1.977 -4.831 1.00 61.42 2 VAL A O 3
ATOM 1182 N N . CYS A 1 3 ? 2.849 -4.211 -4.601 1.00 71.32 3 CYS A N 3
ATOM 1183 C CA . CYS A 1 3 ? 4.033 -4.479 -5.408 1.00 21.52 3 CYS A CA 3
ATOM 1184 C C . CYS A 1 3 ? 3.849 -5.748 -6.237 1.00 51.43 3 CYS A C 3
ATOM 1185 O O . CYS A 1 3 ? 3.171 -6.685 -5.815 1.00 1.11 3 CYS A O 3
ATOM 1192 N N . TRP A 1 4 ? 4.459 -5.769 -7.417 1.00 11.40 4 TRP A N 3
ATOM 1193 C CA . TRP A 1 4 ? 4.363 -6.922 -8.305 1.00 75.31 4 TRP A CA 3
ATOM 1194 C C . TRP A 1 4 ? 5.723 -7.263 -8.905 1.00 2.34 4 TRP A C 3
ATOM 1195 O O . TRP A 1 4 ? 6.653 -6.457 -8.853 1.00 74.43 4 TRP A O 3
ATOM 1216 N N . ASP A 1 5 ? 5.833 -8.459 -9.472 1.00 52.33 5 ASP A N 3
ATOM 1217 C CA . ASP A 1 5 ? 7.080 -8.903 -10.083 1.00 3.44 5 ASP A CA 3
ATOM 1218 C C . ASP A 1 5 ? 6.815 -9.600 -11.413 1.00 2.31 5 ASP A C 3
ATOM 1219 O O . ASP A 1 5 ? 5.806 -10.288 -11.577 1.00 33.22 5 ASP A O 3
ATOM 1228 N N . THR A 1 6 ? 7.726 -9.417 -12.364 1.00 21.02 6 THR A N 3
ATOM 1229 C CA . THR A 1 6 ? 7.590 -10.027 -13.681 1.00 2.20 6 THR A CA 3
ATOM 1230 C C . THR A 1 6 ? 8.509 -11.233 -13.826 1.00 42.40 6 THR A C 3
ATOM 1231 O O . THR A 1 6 ? 9.611 -11.256 -13.278 1.00 61.33 6 THR A O 3
ATOM 1242 N N . GLY A 1 7 ? 8.051 -12.235 -14.570 1.00 51.24 7 GLY A N 3
ATOM 1243 C CA . GLY A 1 7 ? 8.846 -13.432 -14.774 1.00 50.12 7 GLY A CA 3
ATOM 1244 C C . GLY A 1 7 ? 10.204 -13.131 -15.378 1.00 35.04 7 GLY A C 3
ATOM 1245 O O . GLY A 1 7 ? 10.551 -11.969 -15.591 1.00 20.42 7 GLY A O 3
ATOM 1249 N N . CYS A 1 8 ? 10.973 -14.178 -15.652 1.00 72.35 8 CYS A N 3
ATOM 1250 C CA . CYS A 1 8 ? 12.301 -14.020 -16.233 1.00 54.03 8 CYS A CA 3
ATOM 1251 C C . CYS A 1 8 ? 12.250 -13.136 -17.476 1.00 61.22 8 CYS A C 3
ATOM 1252 O O . CYS A 1 8 ? 11.572 -13.459 -18.451 1.00 12.54 8 CYS A O 3
ATOM 1259 N N . GLN A 1 9 ? 12.972 -12.022 -17.432 1.00 3.14 9 GLN A N 3
ATOM 1260 C CA . GLN A 1 9 ? 13.009 -11.091 -18.554 1.00 42.03 9 GLN A CA 3
ATOM 1261 C C . GLN A 1 9 ? 14.268 -11.298 -19.391 1.00 24.43 9 GLN A C 3
ATOM 1262 O O . GLN A 1 9 ? 15.386 -11.217 -18.879 1.00 34.45 9 GLN A O 3
ATOM 1276 N N . LEU A 1 10 ? 14.079 -11.562 -20.679 1.00 73.34 10 LEU A N 3
ATOM 1277 C CA . LEU A 1 10 ? 15.199 -11.780 -21.587 1.00 13.01 10 LEU A CA 3
ATOM 1278 C C . LEU A 1 10 ? 15.646 -10.468 -22.226 1.00 34.45 10 LEU A C 3
ATOM 1279 O O . LEU A 1 10 ? 16.801 -10.322 -22.624 1.00 51.12 10 LEU A O 3
ATOM 1295 N N . ASN A 1 11 ? 14.722 -9.516 -22.316 1.00 53.14 11 ASN A N 3
ATOM 1296 C CA . ASN A 1 11 ? 15.021 -8.216 -22.904 1.00 31.42 11 ASN A CA 3
ATOM 1297 C C . ASN A 1 11 ? 16.292 -7.625 -22.300 1.00 25.44 11 ASN A C 3
ATOM 1298 O O . ASN A 1 11 ? 17.001 -6.857 -22.950 1.00 52.55 11 ASN A O 3
ATOM 1309 N N . ALA A 1 12 ? 16.572 -7.988 -21.053 1.00 53.00 12 ALA A N 3
ATOM 1310 C CA . ALA A 1 12 ? 17.758 -7.496 -20.362 1.00 51.42 12 ALA A CA 3
ATOM 1311 C C . ALA A 1 12 ? 19.014 -7.726 -21.196 1.00 70.11 12 ALA A C 3
ATOM 1312 O O . ALA A 1 12 ? 19.982 -6.972 -21.096 1.00 30.14 12 ALA A O 3
ATOM 1319 N N . TRP A 1 13 ? 18.991 -8.769 -22.016 1.00 3.12 13 TRP A N 3
ATOM 1320 C CA . TRP A 1 13 ? 20.129 -9.098 -22.867 1.00 21.20 13 TRP A CA 3
ATOM 1321 C C . TRP A 1 13 ? 20.637 -7.860 -23.598 1.00 41.13 13 TRP A C 3
ATOM 1322 O O . TRP A 1 13 ? 21.826 -7.546 -23.555 1.00 23.21 13 TRP A O 3
ATOM 1343 N N . ALA A 1 14 ? 19.727 -7.161 -24.271 1.00 12.13 14 ALA A N 3
ATOM 1344 C CA . ALA A 1 14 ? 20.084 -5.956 -25.010 1.00 33.13 14 ALA A CA 3
ATOM 1345 C C . ALA A 1 14 ? 19.964 -4.717 -24.129 1.00 33.11 14 ALA A C 3
ATOM 1346 O O . ALA A 1 14 ? 20.882 -3.899 -24.062 1.00 23.14 14 ALA A O 3
ATOM 1353 N N . VAL A 1 15 ? 18.825 -4.581 -23.457 1.00 1.34 15 VAL A N 3
ATOM 1354 C CA . VAL A 1 15 ? 18.585 -3.441 -22.580 1.00 24.33 15 VAL A CA 3
ATOM 1355 C C . VAL A 1 15 ? 17.727 -3.839 -21.384 1.00 41.00 15 VAL A C 3
ATOM 1356 O O . VAL A 1 15 ? 16.855 -4.700 -21.492 1.00 62.21 15 VAL A O 3
ATOM 1369 N N . ARG A 1 16 ? 17.982 -3.204 -20.244 1.00 1.33 16 ARG A N 3
ATOM 1370 C CA . ARG A 1 16 ? 17.233 -3.492 -19.026 1.00 10.45 16 ARG A CA 3
ATOM 1371 C C . ARG A 1 16 ? 16.936 -2.210 -18.255 1.00 73.42 16 ARG A C 3
ATOM 1372 O O . ARG A 1 16 ? 17.471 -1.147 -18.568 1.00 65.54 16 ARG A O 3
ATOM 1393 N N . GLY A 1 17 ? 16.078 -2.317 -17.245 1.00 71.22 17 GLY A N 3
ATOM 1394 C CA . GLY A 1 17 ? 15.724 -1.160 -16.445 1.00 23.14 17 GLY A CA 3
ATOM 1395 C C . GLY A 1 17 ? 14.226 -0.939 -16.376 1.00 25.55 17 GLY A C 3
ATOM 1396 O O . GLY A 1 17 ? 13.563 -0.800 -17.404 1.00 32.33 17 GLY A O 3
ATOM 1400 N N . CYS A 1 18 ? 13.689 -0.908 -15.161 1.00 3.31 18 CYS A N 3
ATOM 1401 C CA . CYS A 1 18 ? 12.260 -0.706 -14.960 1.00 45.44 18 CYS A CA 3
ATOM 1402 C C . CYS A 1 18 ? 11.806 0.614 -15.576 1.00 74.52 18 CYS A C 3
ATOM 1403 O O . CYS A 1 18 ? 10.629 0.795 -15.885 1.00 3.32 18 CYS A O 3
ATOM 1410 N N . ALA A 1 19 ? 12.750 1.534 -15.752 1.00 30.54 19 ALA A N 3
ATOM 1411 C CA . ALA A 1 19 ? 12.448 2.837 -16.333 1.00 34.33 19 ALA A CA 3
ATOM 1412 C C . ALA A 1 19 ? 11.610 2.693 -17.599 1.00 41.04 19 ALA A C 3
ATOM 1413 O O . ALA A 1 19 ? 10.761 3.534 -17.891 1.00 61.24 19 ALA A O 3
ATOM 1420 N N . GLN A 1 20 ? 11.857 1.621 -18.346 1.00 41.53 20 GLN A N 3
ATOM 1421 C CA . GLN A 1 20 ? 11.125 1.368 -19.583 1.00 53.42 20 GLN A CA 3
ATOM 1422 C C . GLN A 1 20 ? 9.620 1.428 -19.346 1.00 1.54 20 GLN A C 3
ATOM 1423 O O . GLN A 1 20 ? 8.871 1.937 -20.181 1.00 71.12 20 GLN A O 3
ATOM 1437 N N . TYR A 1 21 ? 9.184 0.907 -18.206 1.00 45.22 21 TYR A N 3
ATOM 1438 C CA . TYR A 1 21 ? 7.767 0.898 -17.861 1.00 65.22 21 TYR A CA 3
ATOM 1439 C C . TYR A 1 21 ? 7.387 2.155 -17.086 1.00 13.31 21 TYR A C 3
ATOM 1440 O O . TYR A 1 21 ? 6.208 2.466 -16.923 1.00 70.23 21 TYR A O 3
ATOM 1458 N N . GLY A 1 22 ? 8.397 2.876 -16.609 1.00 5.32 22 GLY A N 3
ATOM 1459 C CA . GLY A 1 22 ? 8.150 4.093 -15.857 1.00 64.31 22 GLY A CA 3
ATOM 1460 C C . GLY A 1 22 ? 8.037 3.840 -14.366 1.00 42.41 22 GLY A C 3
ATOM 1461 O O . GLY A 1 22 ? 7.190 4.426 -13.694 1.00 34.44 22 GLY A O 3
ATOM 1465 N N . MET A 1 23 ? 8.890 2.962 -13.850 1.00 74.23 23 MET A N 3
ATOM 1466 C CA . MET A 1 23 ? 8.881 2.633 -12.429 1.00 13.14 23 MET A CA 3
ATOM 1467 C C . MET A 1 23 ? 10.289 2.318 -11.935 1.00 72.42 23 MET A C 3
ATOM 1468 O O . MET A 1 23 ? 11.236 2.270 -12.720 1.00 11.22 23 MET A O 3
ATOM 1482 N N . ARG A 1 24 ? 10.420 2.107 -10.630 1.00 23.55 24 ARG A N 3
ATOM 1483 C CA . ARG A 1 24 ? 11.713 1.799 -10.031 1.00 70.40 24 ARG A CA 3
ATOM 1484 C C . ARG A 1 24 ? 11.738 0.372 -9.491 1.00 1.13 24 ARG A C 3
ATOM 1485 O O . ARG A 1 24 ? 10.740 -0.119 -8.962 1.00 44.01 24 ARG A O 3
ATOM 1506 N N . ASP A 1 25 ? 12.882 -0.288 -9.629 1.00 13.24 25 ASP A N 3
ATOM 1507 C CA . ASP A 1 25 ? 13.036 -1.658 -9.155 1.00 62.11 25 ASP A CA 3
ATOM 1508 C C . ASP A 1 25 ? 13.469 -1.682 -7.693 1.00 2.23 25 ASP A C 3
ATOM 1509 O O . ASP A 1 25 ? 14.065 -0.727 -7.194 1.00 13.40 25 ASP A O 3
ATOM 1518 N N . VAL A 1 26 ? 13.163 -2.780 -7.007 1.00 60.42 26 VAL A N 3
ATOM 1519 C CA . VAL A 1 26 ? 13.521 -2.929 -5.602 1.00 44.25 26 VAL A CA 3
ATOM 1520 C C . VAL A 1 26 ? 14.243 -4.248 -5.355 1.00 21.35 26 VAL A C 3
ATOM 1521 O O . VAL A 1 26 ? 15.193 -4.311 -4.576 1.00 42.42 26 VAL A O 3
ATOM 1534 N N . ASN A 1 27 ? 13.785 -5.301 -6.023 1.00 14.44 27 ASN A N 3
ATOM 1535 C CA . ASN A 1 27 ? 14.386 -6.622 -5.877 1.00 54.53 27 ASN A CA 3
ATOM 1536 C C . ASN A 1 27 ? 14.625 -7.266 -7.239 1.00 41.20 27 ASN A C 3
ATOM 1537 O O . ASN A 1 27 ? 14.117 -6.794 -8.256 1.00 33.22 27 ASN A O 3
ATOM 1548 N N . MET A 1 28 ? 15.399 -8.345 -7.250 1.00 42.12 28 MET A N 3
ATOM 1549 C CA . MET A 1 28 ? 15.702 -9.055 -8.486 1.00 15.23 28 MET A CA 3
ATOM 1550 C C . MET A 1 28 ? 15.819 -10.556 -8.237 1.00 11.11 28 MET A C 3
ATOM 1551 O O . MET A 1 28 ? 16.013 -10.994 -7.104 1.00 53.05 28 MET A O 3
ATOM 1565 N N . LYS A 1 29 ? 15.700 -11.339 -9.304 1.00 54.45 29 LYS A N 3
ATOM 1566 C CA . LYS A 1 29 ? 15.793 -12.791 -9.202 1.00 23.30 29 LYS A CA 3
ATOM 1567 C C . LYS A 1 29 ? 16.856 -13.336 -10.151 1.00 1.20 29 LYS A C 3
ATOM 1568 O O . LYS A 1 29 ? 17.323 -12.631 -11.046 1.00 33.04 29 LYS A O 3
ATOM 1587 N N . SER A 1 30 ? 17.232 -14.595 -9.950 1.00 62.34 30 SER A N 3
ATOM 1588 C CA . SER A 1 30 ? 18.241 -15.234 -10.787 1.00 52.41 30 SER A CA 3
ATOM 1589 C C . SER A 1 30 ? 17.663 -15.604 -12.150 1.00 0.22 30 SER A C 3
ATOM 1590 O O . SER A 1 30 ? 16.533 -16.084 -12.247 1.00 71.42 30 SER A O 3
ATOM 1598 N N . CYS A 1 31 ? 18.446 -15.378 -13.199 1.00 62.22 31 CYS A N 3
ATOM 1599 C CA . CYS A 1 31 ? 18.014 -15.688 -14.556 1.00 54.55 31 CYS A CA 3
ATOM 1600 C C . CYS A 1 31 ? 19.215 -15.908 -15.473 1.00 73.12 31 CYS A C 3
ATOM 1601 O O . CYS A 1 31 ? 20.232 -15.228 -15.352 1.00 5.33 31 CYS A O 3
ATOM 1608 N N . SER A 1 32 ? 19.086 -16.864 -16.387 1.00 34.34 32 SER A N 3
ATOM 1609 C CA . SER A 1 32 ? 20.161 -17.177 -17.322 1.00 70.11 32 SER A CA 3
ATOM 1610 C C . SER A 1 32 ? 20.181 -16.183 -18.478 1.00 25.43 32 SER A C 3
ATOM 1611 O O . SER A 1 32 ? 19.338 -16.237 -19.372 1.00 63.32 32 SER A O 3
ATOM 1619 N N . GLY A 1 33 ? 21.153 -15.276 -18.454 1.00 40.01 33 GLY A N 3
ATOM 1620 C CA . GLY A 1 33 ? 21.267 -14.282 -19.505 1.00 63.11 33 GLY A CA 3
ATOM 1621 C C . GLY A 1 33 ? 20.521 -13.004 -19.177 1.00 73.34 33 GLY A C 3
ATOM 1622 O O . GLY A 1 33 ? 21.013 -11.906 -19.435 1.00 65.24 33 GLY A O 3
ATOM 1626 N N . GLY A 1 34 ? 19.326 -13.145 -18.610 1.00 15.44 34 GLY A N 3
ATOM 1627 C CA . GLY A 1 34 ? 18.529 -11.986 -18.258 1.00 21.24 34 GLY A CA 3
ATOM 1628 C C . GLY A 1 34 ? 18.436 -11.779 -16.760 1.00 2.11 34 GLY A C 3
ATOM 1629 O O . GLY A 1 34 ? 19.071 -12.497 -15.986 1.00 72.35 34 GLY A O 3
ATOM 1633 N N . ILE A 1 35 ? 17.646 -10.793 -16.348 1.00 12.20 35 ILE A N 3
ATOM 1634 C CA . ILE A 1 35 ? 17.473 -10.494 -14.932 1.00 61.33 35 ILE A CA 3
ATOM 1635 C C . ILE A 1 35 ? 16.066 -9.982 -14.645 1.00 55.31 35 ILE A C 3
ATOM 1636 O O . ILE A 1 35 ? 15.501 -9.218 -15.429 1.00 42.23 35 ILE A O 3
ATOM 1652 N N . ILE A 1 36 ? 15.507 -10.406 -13.517 1.00 75.41 36 ILE A N 3
ATOM 1653 C CA . ILE A 1 36 ? 14.166 -9.987 -13.126 1.00 5.12 36 ILE A CA 3
ATOM 1654 C C . ILE A 1 36 ? 14.211 -8.730 -12.263 1.00 65.52 36 ILE A C 3
ATOM 1655 O O . ILE A 1 36 ? 15.112 -8.563 -11.441 1.00 32.14 36 ILE A O 3
ATOM 1671 N N . TYR A 1 37 ? 13.235 -7.851 -12.458 1.00 14.52 37 TYR A N 3
ATOM 1672 C CA . TYR A 1 37 ? 13.164 -6.609 -11.698 1.00 62.23 37 TYR A CA 3
ATOM 1673 C C . TYR A 1 37 ? 11.806 -6.462 -11.020 1.00 64.32 37 TYR A C 3
ATOM 1674 O O . TYR A 1 37 ? 10.764 -6.478 -11.676 1.00 23.54 37 TYR A O 3
ATOM 1692 N N . THR A 1 38 ? 11.824 -6.318 -9.698 1.00 51.42 38 THR A N 3
ATOM 1693 C CA . THR A 1 38 ? 10.595 -6.169 -8.928 1.00 41.04 38 THR A CA 3
ATOM 1694 C C . THR A 1 38 ? 10.259 -4.698 -8.708 1.00 1.21 38 THR A C 3
ATOM 1695 O O . THR A 1 38 ? 10.881 -4.026 -7.884 1.00 65.31 38 THR A O 3
ATOM 1706 N N . CYS A 1 39 ? 9.274 -4.203 -9.448 1.00 30.15 39 CYS A N 3
ATOM 1707 C CA . CYS A 1 39 ? 8.855 -2.812 -9.334 1.00 3.40 39 CYS A CA 3
ATOM 1708 C C . CYS A 1 39 ? 7.581 -2.693 -8.501 1.00 35.22 39 CYS A C 3
ATOM 1709 O O . CYS A 1 39 ? 6.674 -3.518 -8.615 1.00 3.21 39 CYS A O 3
ATOM 1716 N N . CYS A 1 40 ? 7.521 -1.663 -7.665 1.00 32.11 40 CYS A N 3
ATOM 1717 C CA . CYS A 1 40 ? 6.360 -1.435 -6.814 1.00 12.34 40 CYS A CA 3
ATOM 1718 C C . CYS A 1 40 ? 5.652 -0.138 -7.193 1.00 14.21 40 CYS A C 3
ATOM 1719 O O . CYS A 1 40 ? 6.265 0.777 -7.746 1.00 5.43 40 CYS A O 3
ATOM 1726 N N . ASP A 1 41 ? 4.361 -0.064 -6.892 1.00 13.02 41 ASP A N 3
ATOM 1727 C CA . ASP A 1 41 ? 3.569 1.122 -7.200 1.00 22.02 41 ASP A CA 3
ATOM 1728 C C . ASP A 1 41 ? 3.528 2.071 -6.007 1.00 51.33 41 ASP A C 3
ATOM 1729 O O . ASP A 1 41 ? 2.970 1.742 -4.958 1.00 40.42 41 ASP A O 3
ATOM 1738 N N . GLY A 1 1 ? -0.047 -0.074 -0.420 1.00 51.05 1 GLY A N 4
ATOM 1739 C CA . GLY A 1 1 ? 0.643 0.006 -1.694 1.00 40.33 1 GLY A CA 4
ATOM 1740 C C . GLY A 1 1 ? 0.432 -1.229 -2.547 1.00 32.33 1 GLY A C 4
ATOM 1741 O O . GLY A 1 1 ? 0.066 -2.289 -2.037 1.00 1.51 1 GLY A O 4
ATOM 1745 N N . VAL A 1 2 ? 0.660 -1.094 -3.848 1.00 72.23 2 VAL A N 4
ATOM 1746 C CA . VAL A 1 2 ? 0.493 -2.208 -4.774 1.00 61.11 2 VAL A CA 4
ATOM 1747 C C . VAL A 1 2 ? 1.814 -2.570 -5.444 1.00 75.31 2 VAL A C 4
ATOM 1748 O O . VAL A 1 2 ? 2.401 -1.759 -6.163 1.00 61.42 2 VAL A O 4
ATOM 1761 N N . CYS A 1 3 ? 2.278 -3.792 -5.206 1.00 71.32 3 CYS A N 4
ATOM 1762 C CA . CYS A 1 3 ? 3.529 -4.263 -5.785 1.00 21.52 3 CYS A CA 4
ATOM 1763 C C . CYS A 1 3 ? 3.294 -5.483 -6.671 1.00 51.43 3 CYS A C 4
ATOM 1764 O O . CYS A 1 3 ? 2.240 -6.116 -6.606 1.00 1.11 3 CYS A O 4
ATOM 1771 N N . TRP A 1 4 ? 4.283 -5.807 -7.496 1.00 11.40 4 TRP A N 4
ATOM 1772 C CA . TRP A 1 4 ? 4.183 -6.951 -8.395 1.00 75.31 4 TRP A CA 4
ATOM 1773 C C . TRP A 1 4 ? 5.513 -7.211 -9.095 1.00 2.34 4 TRP A C 4
ATOM 1774 O O . TRP A 1 4 ? 6.248 -6.278 -9.418 1.00 74.43 4 TRP A O 4
ATOM 1795 N N . ASP A 1 5 ? 5.815 -8.484 -9.326 1.00 52.33 5 ASP A N 4
ATOM 1796 C CA . ASP A 1 5 ? 7.057 -8.866 -9.988 1.00 3.44 5 ASP A CA 4
ATOM 1797 C C . ASP A 1 5 ? 6.776 -9.489 -11.352 1.00 2.31 5 ASP A C 4
ATOM 1798 O O . ASP A 1 5 ? 5.651 -9.899 -11.640 1.00 33.22 5 ASP A O 4
ATOM 1807 N N . THR A 1 6 ? 7.806 -9.556 -12.190 1.00 21.02 6 THR A N 4
ATOM 1808 C CA . THR A 1 6 ? 7.669 -10.126 -13.524 1.00 2.20 6 THR A CA 4
ATOM 1809 C C . THR A 1 6 ? 8.582 -11.334 -13.701 1.00 42.40 6 THR A C 4
ATOM 1810 O O . THR A 1 6 ? 9.694 -11.368 -13.176 1.00 61.33 6 THR A O 4
ATOM 1821 N N . GLY A 1 7 ? 8.105 -12.326 -14.448 1.00 51.24 7 GLY A N 4
ATOM 1822 C CA . GLY A 1 7 ? 8.893 -13.523 -14.682 1.00 50.12 7 GLY A CA 4
ATOM 1823 C C . GLY A 1 7 ? 10.242 -13.217 -15.302 1.00 35.04 7 GLY A C 4
ATOM 1824 O O . GLY A 1 7 ? 10.586 -12.054 -15.515 1.00 20.42 7 GLY A O 4
ATOM 1828 N N . CYS A 1 8 ? 11.009 -14.263 -15.591 1.00 72.35 8 CYS A N 4
ATOM 1829 C CA . CYS A 1 8 ? 12.329 -14.102 -16.188 1.00 54.03 8 CYS A CA 4
ATOM 1830 C C . CYS A 1 8 ? 12.261 -13.210 -17.425 1.00 61.22 8 CYS A C 4
ATOM 1831 O O . CYS A 1 8 ? 11.572 -13.528 -18.393 1.00 12.54 8 CYS A O 4
ATOM 1838 N N . GLN A 1 9 ? 12.983 -12.095 -17.383 1.00 3.14 9 GLN A N 4
ATOM 1839 C CA . GLN A 1 9 ? 13.005 -11.158 -18.500 1.00 42.03 9 GLN A CA 4
ATOM 1840 C C . GLN A 1 9 ? 14.253 -11.357 -19.354 1.00 24.43 9 GLN A C 4
ATOM 1841 O O . GLN A 1 9 ? 15.378 -11.256 -18.861 1.00 34.45 9 GLN A O 4
ATOM 1855 N N . LEU A 1 10 ? 14.048 -11.639 -20.635 1.00 73.34 10 LEU A N 4
ATOM 1856 C CA . LEU A 1 10 ? 15.158 -11.853 -21.558 1.00 13.01 10 LEU A CA 4
ATOM 1857 C C . LEU A 1 10 ? 15.577 -10.543 -22.218 1.00 34.45 10 LEU A C 4
ATOM 1858 O O . LEU A 1 10 ? 16.725 -10.384 -22.630 1.00 51.12 10 LEU A O 4
ATOM 1874 N N . ASN A 1 11 ? 14.637 -9.608 -22.314 1.00 53.14 11 ASN A N 4
ATOM 1875 C CA . ASN A 1 11 ? 14.910 -8.311 -22.922 1.00 31.42 11 ASN A CA 4
ATOM 1876 C C . ASN A 1 11 ? 16.175 -7.690 -22.338 1.00 25.44 11 ASN A C 4
ATOM 1877 O O . ASN A 1 11 ? 16.866 -6.921 -23.005 1.00 52.55 11 ASN A O 4
ATOM 1888 N N . ALA A 1 12 ? 16.472 -8.032 -21.088 1.00 53.00 12 ALA A N 4
ATOM 1889 C CA . ALA A 1 12 ? 17.655 -7.511 -20.415 1.00 51.42 12 ALA A CA 4
ATOM 1890 C C . ALA A 1 12 ? 18.908 -7.733 -21.256 1.00 70.11 12 ALA A C 4
ATOM 1891 O O . ALA A 1 12 ? 19.865 -6.964 -21.174 1.00 30.14 12 ALA A O 4
ATOM 1898 N N . TRP A 1 13 ? 18.894 -8.788 -22.062 1.00 3.12 13 TRP A N 4
ATOM 1899 C CA . TRP A 1 13 ? 20.030 -9.111 -22.917 1.00 21.20 13 TRP A CA 4
ATOM 1900 C C . TRP A 1 13 ? 20.519 -7.874 -23.662 1.00 41.13 13 TRP A C 4
ATOM 1901 O O . TRP A 1 13 ? 21.712 -7.574 -23.667 1.00 23.21 13 TRP A O 4
ATOM 1922 N N . ALA A 1 14 ? 19.591 -7.161 -24.290 1.00 12.13 14 ALA A N 4
ATOM 1923 C CA . ALA A 1 14 ? 19.929 -5.955 -25.036 1.00 33.13 14 ALA A CA 4
ATOM 1924 C C . ALA A 1 14 ? 19.859 -4.720 -24.145 1.00 33.11 14 ALA A C 4
ATOM 1925 O O . ALA A 1 14 ? 20.797 -3.924 -24.095 1.00 23.14 14 ALA A O 4
ATOM 1932 N N . VAL A 1 15 ? 18.742 -4.566 -23.441 1.00 1.34 15 VAL A N 4
ATOM 1933 C CA . VAL A 1 15 ? 18.550 -3.427 -22.550 1.00 24.33 15 VAL A CA 4
ATOM 1934 C C . VAL A 1 15 ? 17.666 -3.800 -21.365 1.00 41.00 15 VAL A C 4
ATOM 1935 O O . VAL A 1 15 ? 16.744 -4.605 -21.494 1.00 62.21 15 VAL A O 4
ATOM 1948 N N . ARG A 1 16 ? 17.954 -3.208 -20.211 1.00 1.33 16 ARG A N 4
ATOM 1949 C CA . ARG A 1 16 ? 17.186 -3.478 -19.001 1.00 10.45 16 ARG A CA 4
ATOM 1950 C C . ARG A 1 16 ? 16.922 -2.190 -18.226 1.00 73.42 16 ARG A C 4
ATOM 1951 O O . ARG A 1 16 ? 17.479 -1.139 -18.541 1.00 65.54 16 ARG A O 4
ATOM 1972 N N . GLY A 1 17 ? 16.068 -2.282 -17.211 1.00 71.22 17 GLY A N 4
ATOM 1973 C CA . GLY A 1 17 ? 15.744 -1.117 -16.408 1.00 23.14 17 GLY A CA 4
ATOM 1974 C C . GLY A 1 17 ? 14.251 -0.876 -16.312 1.00 25.55 17 GLY A C 4
ATOM 1975 O O . GLY A 1 17 ? 13.576 -0.700 -17.327 1.00 32.33 17 GLY A O 4
ATOM 1979 N N . CYS A 1 18 ? 13.731 -0.868 -15.089 1.00 3.31 18 CYS A N 4
ATOM 1980 C CA . CYS A 1 18 ? 12.308 -0.649 -14.863 1.00 45.44 18 CYS A CA 4
ATOM 1981 C C . CYS A 1 18 ? 11.860 0.681 -15.461 1.00 74.52 18 CYS A C 4
ATOM 1982 O O . CYS A 1 18 ? 10.683 0.872 -15.767 1.00 3.32 18 CYS A O 4
ATOM 1989 N N . ALA A 1 19 ? 12.808 1.598 -15.626 1.00 30.54 19 ALA A N 4
ATOM 1990 C CA . ALA A 1 19 ? 12.513 2.909 -16.190 1.00 34.33 19 ALA A CA 4
ATOM 1991 C C . ALA A 1 19 ? 11.674 2.785 -17.458 1.00 41.04 19 ALA A C 4
ATOM 1992 O O . ALA A 1 19 ? 10.815 3.624 -17.728 1.00 61.24 19 ALA A O 4
ATOM 1999 N N . GLN A 1 20 ? 11.928 1.733 -18.231 1.00 41.53 20 GLN A N 4
ATOM 2000 C CA . GLN A 1 20 ? 11.196 1.502 -19.470 1.00 53.42 20 GLN A CA 4
ATOM 2001 C C . GLN A 1 20 ? 9.691 1.520 -19.224 1.00 1.54 20 GLN A C 4
ATOM 2002 O O . GLN A 1 20 ? 8.926 2.051 -20.031 1.00 71.12 20 GLN A O 4
ATOM 2016 N N . TYR A 1 21 ? 9.272 0.937 -18.107 1.00 45.22 21 TYR A N 4
ATOM 2017 C CA . TYR A 1 21 ? 7.857 0.884 -17.757 1.00 65.22 21 TYR A CA 4
ATOM 2018 C C . TYR A 1 21 ? 7.437 2.136 -16.994 1.00 13.31 21 TYR A C 4
ATOM 2019 O O . TYR A 1 21 ? 6.248 2.407 -16.829 1.00 70.23 21 TYR A O 4
ATOM 2037 N N . GLY A 1 22 ? 8.424 2.898 -16.530 1.00 5.32 22 GLY A N 4
ATOM 2038 C CA . GLY A 1 22 ? 8.138 4.113 -15.791 1.00 64.31 22 GLY A CA 4
ATOM 2039 C C . GLY A 1 22 ? 8.040 3.874 -14.297 1.00 42.41 22 GLY A C 4
ATOM 2040 O O . GLY A 1 22 ? 7.209 4.476 -13.619 1.00 34.44 22 GLY A O 4
ATOM 2044 N N . MET A 1 23 ? 8.890 2.990 -13.785 1.00 74.23 23 MET A N 4
ATOM 2045 C CA . MET A 1 23 ? 8.894 2.672 -12.362 1.00 13.14 23 MET A CA 4
ATOM 2046 C C . MET A 1 23 ? 10.307 2.351 -11.880 1.00 72.42 23 MET A C 4
ATOM 2047 O O . MET A 1 23 ? 11.244 2.290 -12.677 1.00 11.22 23 MET A O 4
ATOM 2061 N N . ARG A 1 24 ? 10.450 2.146 -10.576 1.00 23.55 24 ARG A N 4
ATOM 2062 C CA . ARG A 1 24 ? 11.748 1.833 -9.990 1.00 70.40 24 ARG A CA 4
ATOM 2063 C C . ARG A 1 24 ? 11.780 0.396 -9.478 1.00 1.13 24 ARG A C 4
ATOM 2064 O O . ARG A 1 24 ? 10.774 -0.127 -9.000 1.00 44.01 24 ARG A O 4
ATOM 2085 N N . ASP A 1 25 ? 12.944 -0.236 -9.580 1.00 13.24 25 ASP A N 4
ATOM 2086 C CA . ASP A 1 25 ? 13.109 -1.613 -9.127 1.00 62.11 25 ASP A CA 4
ATOM 2087 C C . ASP A 1 25 ? 13.518 -1.656 -7.658 1.00 2.23 25 ASP A C 4
ATOM 2088 O O . ASP A 1 25 ? 14.117 -0.712 -7.141 1.00 13.40 25 ASP A O 4
ATOM 2097 N N . VAL A 1 26 ? 13.191 -2.757 -6.989 1.00 60.42 26 VAL A N 4
ATOM 2098 C CA . VAL A 1 26 ? 13.524 -2.924 -5.580 1.00 44.25 26 VAL A CA 4
ATOM 2099 C C . VAL A 1 26 ? 14.229 -4.253 -5.335 1.00 21.35 26 VAL A C 4
ATOM 2100 O O . VAL A 1 26 ? 15.166 -4.334 -4.543 1.00 42.42 26 VAL A O 4
ATOM 2113 N N . ASN A 1 27 ? 13.771 -5.294 -6.023 1.00 14.44 27 ASN A N 4
ATOM 2114 C CA . ASN A 1 27 ? 14.358 -6.622 -5.881 1.00 54.53 27 ASN A CA 4
ATOM 2115 C C . ASN A 1 27 ? 14.655 -7.235 -7.246 1.00 41.20 27 ASN A C 4
ATOM 2116 O O . ASN A 1 27 ? 14.200 -6.734 -8.274 1.00 33.22 27 ASN A O 4
ATOM 2127 N N . MET A 1 28 ? 15.420 -8.322 -7.246 1.00 42.12 28 MET A N 4
ATOM 2128 C CA . MET A 1 28 ? 15.776 -9.004 -8.485 1.00 15.23 28 MET A CA 4
ATOM 2129 C C . MET A 1 28 ? 15.949 -10.502 -8.250 1.00 11.11 28 MET A C 4
ATOM 2130 O O . MET A 1 28 ? 16.232 -10.937 -7.134 1.00 53.05 28 MET A O 4
ATOM 2144 N N . LYS A 1 29 ? 15.777 -11.286 -9.309 1.00 54.45 29 LYS A N 4
ATOM 2145 C CA . LYS A 1 29 ? 15.914 -12.734 -9.220 1.00 23.30 29 LYS A CA 4
ATOM 2146 C C . LYS A 1 29 ? 16.974 -13.242 -10.191 1.00 1.20 29 LYS A C 4
ATOM 2147 O O . LYS A 1 29 ? 17.406 -12.516 -11.088 1.00 33.04 29 LYS A O 4
ATOM 2166 N N . SER A 1 30 ? 17.389 -14.491 -10.009 1.00 62.34 30 SER A N 4
ATOM 2167 C CA . SER A 1 30 ? 18.401 -15.094 -10.868 1.00 52.41 30 SER A CA 4
ATOM 2168 C C . SER A 1 30 ? 17.797 -15.520 -12.202 1.00 0.22 30 SER A C 4
ATOM 2169 O O . SER A 1 30 ? 16.671 -16.016 -12.257 1.00 71.42 30 SER A O 4
ATOM 2177 N N . CYS A 1 31 ? 18.553 -15.324 -13.277 1.00 62.22 31 CYS A N 4
ATOM 2178 C CA . CYS A 1 31 ? 18.094 -15.688 -14.613 1.00 54.55 31 CYS A CA 4
ATOM 2179 C C . CYS A 1 31 ? 19.276 -15.923 -15.549 1.00 73.12 31 CYS A C 4
ATOM 2180 O O . CYS A 1 31 ? 20.286 -15.224 -15.477 1.00 5.33 31 CYS A O 4
ATOM 2187 N N . SER A 1 32 ? 19.140 -16.912 -16.427 1.00 34.34 32 SER A N 4
ATOM 2188 C CA . SER A 1 32 ? 20.197 -17.241 -17.375 1.00 70.11 32 SER A CA 4
ATOM 2189 C C . SER A 1 32 ? 20.215 -16.251 -18.536 1.00 25.43 32 SER A C 4
ATOM 2190 O O . SER A 1 32 ? 19.372 -16.310 -19.430 1.00 63.32 32 SER A O 4
ATOM 2198 N N . GLY A 1 33 ? 21.182 -15.340 -18.514 1.00 40.01 33 GLY A N 4
ATOM 2199 C CA . GLY A 1 33 ? 21.293 -14.349 -19.568 1.00 63.11 33 GLY A CA 4
ATOM 2200 C C . GLY A 1 33 ? 20.554 -13.067 -19.239 1.00 73.34 33 GLY A C 4
ATOM 2201 O O . GLY A 1 33 ? 21.042 -11.973 -19.515 1.00 65.24 33 GLY A O 4
ATOM 2205 N N . GLY A 1 34 ? 19.371 -13.204 -18.648 1.00 15.44 34 GLY A N 4
ATOM 2206 C CA . GLY A 1 34 ? 18.581 -12.039 -18.292 1.00 21.24 34 GLY A CA 4
ATOM 2207 C C . GLY A 1 34 ? 18.496 -11.832 -16.792 1.00 2.11 34 GLY A C 4
ATOM 2208 O O . GLY A 1 34 ? 19.136 -12.549 -16.023 1.00 72.35 34 GLY A O 4
ATOM 2212 N N . ILE A 1 35 ? 17.706 -10.848 -16.377 1.00 12.20 35 ILE A N 4
ATOM 2213 C CA . ILE A 1 35 ? 17.540 -10.548 -14.960 1.00 61.33 35 ILE A CA 4
ATOM 2214 C C . ILE A 1 35 ? 16.131 -10.045 -14.665 1.00 55.31 35 ILE A C 4
ATOM 2215 O O . ILE A 1 35 ? 15.554 -9.291 -15.449 1.00 42.23 35 ILE A O 4
ATOM 2231 N N . ILE A 1 36 ? 15.584 -10.467 -13.529 1.00 75.41 36 ILE A N 4
ATOM 2232 C CA . ILE A 1 36 ? 14.244 -10.057 -13.130 1.00 5.12 36 ILE A CA 4
ATOM 2233 C C . ILE A 1 36 ? 14.288 -8.791 -12.279 1.00 65.52 36 ILE A C 4
ATOM 2234 O O . ILE A 1 36 ? 15.189 -8.611 -11.462 1.00 32.14 36 ILE A O 4
ATOM 2250 N N . TYR A 1 37 ? 13.306 -7.919 -12.477 1.00 14.52 37 TYR A N 4
ATOM 2251 C CA . TYR A 1 37 ? 13.232 -6.669 -11.729 1.00 62.23 37 TYR A CA 4
ATOM 2252 C C . TYR A 1 37 ? 11.875 -6.523 -11.046 1.00 64.32 37 TYR A C 4
ATOM 2253 O O . TYR A 1 37 ? 10.830 -6.566 -11.697 1.00 23.54 37 TYR A O 4
ATOM 2271 N N . THR A 1 38 ? 11.898 -6.349 -9.728 1.00 51.42 38 THR A N 4
ATOM 2272 C CA . THR A 1 38 ? 10.672 -6.197 -8.955 1.00 41.04 38 THR A CA 4
ATOM 2273 C C . THR A 1 38 ? 10.321 -4.726 -8.766 1.00 1.21 38 THR A C 4
ATOM 2274 O O . THR A 1 38 ? 10.963 -4.018 -7.990 1.00 65.31 38 THR A O 4
ATOM 2285 N N . CYS A 1 39 ? 9.295 -4.271 -9.480 1.00 30.15 39 CYS A N 4
ATOM 2286 C CA . CYS A 1 39 ? 8.857 -2.884 -9.391 1.00 3.40 39 CYS A CA 4
ATOM 2287 C C . CYS A 1 39 ? 7.548 -2.775 -8.616 1.00 35.22 39 CYS A C 4
ATOM 2288 O O . CYS A 1 39 ? 6.652 -3.607 -8.768 1.00 3.21 39 CYS A O 4
ATOM 2295 N N . CYS A 1 40 ? 7.443 -1.744 -7.783 1.00 32.11 40 CYS A N 4
ATOM 2296 C CA . CYS A 1 40 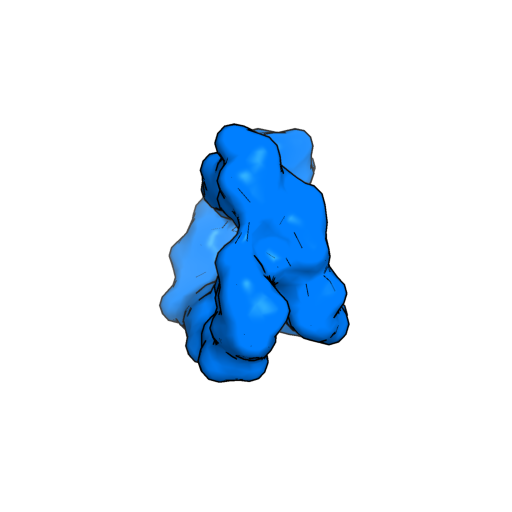? 6.244 -1.525 -6.983 1.00 12.34 40 CYS A CA 4
ATOM 2297 C C . CYS A 1 40 ? 5.836 -0.056 -7.006 1.00 14.21 40 CYS A C 4
ATOM 2298 O O . CYS A 1 40 ? 6.675 0.835 -6.880 1.00 5.43 40 CYS A O 4
ATOM 2305 N N . ASP A 1 41 ? 4.540 0.190 -7.169 1.00 13.02 41 ASP A N 4
ATOM 2306 C CA . ASP A 1 41 ? 4.019 1.551 -7.209 1.00 22.02 41 ASP A CA 4
ATOM 2307 C C . ASP A 1 41 ? 4.468 2.341 -5.982 1.00 51.33 41 ASP A C 4
ATOM 2308 O O . ASP A 1 41 ? 3.688 3.089 -5.394 1.00 40.42 41 ASP A O 4
ATOM 2317 N N . GLY A 1 1 ? 1.309 0.354 -0.797 1.00 51.05 1 GLY A N 5
ATOM 2318 C CA . GLY A 1 1 ? 2.455 -0.509 -1.017 1.00 40.33 1 GLY A CA 5
ATOM 2319 C C . GLY A 1 1 ? 2.141 -1.662 -1.950 1.00 32.33 1 GLY A C 5
ATOM 2320 O O . GLY A 1 1 ? 2.063 -2.813 -1.522 1.00 1.51 1 GLY A O 5
ATOM 2324 N N . VAL A 1 2 ? 1.960 -1.352 -3.230 1.00 72.23 2 VAL A N 5
ATOM 2325 C CA . VAL A 1 2 ? 1.653 -2.372 -4.226 1.00 61.11 2 VAL A CA 5
ATOM 2326 C C . VAL A 1 2 ? 2.889 -2.735 -5.041 1.00 75.31 2 VAL A C 5
ATOM 2327 O O . VAL A 1 2 ? 3.467 -1.887 -5.723 1.00 61.42 2 VAL A O 5
ATOM 2340 N N . CYS A 1 3 ? 3.290 -3.999 -4.966 1.00 71.32 3 CYS A N 5
ATOM 2341 C CA . CYS A 1 3 ? 4.458 -4.476 -5.696 1.00 21.52 3 CYS A CA 5
ATOM 2342 C C . CYS A 1 3 ? 4.116 -5.711 -6.525 1.00 51.43 3 CYS A C 5
ATOM 2343 O O . CYS A 1 3 ? 3.195 -6.457 -6.193 1.00 1.11 3 CYS A O 5
ATOM 2350 N N . TRP A 1 4 ? 4.862 -5.918 -7.604 1.00 11.40 4 TRP A N 5
ATOM 2351 C CA . TRP A 1 4 ? 4.637 -7.061 -8.480 1.00 75.31 4 TRP A CA 5
ATOM 2352 C C . TRP A 1 4 ? 5.888 -7.380 -9.292 1.00 2.34 4 TRP A C 5
ATOM 2353 O O . TRP A 1 4 ? 6.426 -6.515 -9.985 1.00 74.43 4 TRP A O 5
ATOM 2374 N N . ASP A 1 5 ? 6.345 -8.623 -9.203 1.00 52.33 5 ASP A N 5
ATOM 2375 C CA . ASP A 1 5 ? 7.533 -9.055 -9.931 1.00 3.44 5 ASP A CA 5
ATOM 2376 C C . ASP A 1 5 ? 7.149 -9.828 -11.188 1.00 2.31 5 ASP A C 5
ATOM 2377 O O . ASP A 1 5 ? 6.178 -10.587 -11.193 1.00 33.22 5 ASP A O 5
ATOM 2386 N N . THR A 1 6 ? 7.915 -9.630 -12.257 1.00 21.02 6 THR A N 5
ATOM 2387 C CA . THR A 1 6 ? 7.654 -10.307 -13.520 1.00 2.20 6 THR A CA 5
ATOM 2388 C C . THR A 1 6 ? 8.587 -11.498 -13.711 1.00 42.40 6 THR A C 5
ATOM 2389 O O . THR A 1 6 ? 9.708 -11.506 -13.207 1.00 61.33 6 THR A O 5
ATOM 2400 N N . GLY A 1 7 ? 8.114 -12.503 -14.442 1.00 51.24 7 GLY A N 5
ATOM 2401 C CA . GLY A 1 7 ? 8.920 -13.685 -14.686 1.00 50.12 7 GLY A CA 5
ATOM 2402 C C . GLY A 1 7 ? 10.258 -13.354 -15.316 1.00 35.04 7 GLY A C 5
ATOM 2403 O O . GLY A 1 7 ? 10.567 -12.188 -15.559 1.00 20.42 7 GLY A O 5
ATOM 2407 N N . CYS A 1 8 ? 11.055 -14.385 -15.582 1.00 72.35 8 CYS A N 5
ATOM 2408 C CA . CYS A 1 8 ? 12.369 -14.199 -16.187 1.00 54.03 8 CYS A CA 5
ATOM 2409 C C . CYS A 1 8 ? 12.273 -13.334 -17.441 1.00 61.22 8 CYS A C 5
ATOM 2410 O O . CYS A 1 8 ? 11.594 -13.691 -18.403 1.00 12.54 8 CYS A O 5
ATOM 2417 N N . GLN A 1 9 ? 12.959 -12.196 -17.420 1.00 3.14 9 GLN A N 5
ATOM 2418 C CA . GLN A 1 9 ? 12.951 -11.279 -18.554 1.00 42.03 9 GLN A CA 5
ATOM 2419 C C . GLN A 1 9 ? 14.208 -11.449 -19.401 1.00 24.43 9 GLN A C 5
ATOM 2420 O O . GLN A 1 9 ? 15.327 -11.291 -18.908 1.00 34.45 9 GLN A O 5
ATOM 2434 N N . LEU A 1 10 ? 14.019 -11.772 -20.675 1.00 73.34 10 LEU A N 5
ATOM 2435 C CA . LEU A 1 10 ? 15.138 -11.965 -21.591 1.00 13.01 10 LEU A CA 5
ATOM 2436 C C . LEU A 1 10 ? 15.504 -10.657 -22.286 1.00 34.45 10 LEU A C 5
ATOM 2437 O O . LEU A 1 10 ? 16.650 -10.452 -22.682 1.00 51.12 10 LEU A O 5
ATOM 2453 N N . ASN A 1 11 ? 14.520 -9.774 -22.428 1.00 53.14 11 ASN A N 5
ATOM 2454 C CA . ASN A 1 11 ? 14.739 -8.485 -23.075 1.00 31.42 11 ASN A CA 5
ATOM 2455 C C . ASN A 1 11 ? 15.957 -7.780 -22.486 1.00 25.44 11 ASN A C 5
ATOM 2456 O O . ASN A 1 11 ? 16.614 -6.987 -23.158 1.00 52.55 11 ASN A O 5
ATOM 2467 N N . ALA A 1 12 ? 16.253 -8.077 -21.224 1.00 53.00 12 ALA A N 5
ATOM 2468 C CA . ALA A 1 12 ? 17.392 -7.475 -20.544 1.00 51.42 12 ALA A CA 5
ATOM 2469 C C . ALA A 1 12 ? 18.670 -7.643 -21.360 1.00 70.11 12 ALA A C 5
ATOM 2470 O O . ALA A 1 12 ? 19.582 -6.821 -21.278 1.00 30.14 12 ALA A O 5
ATOM 2477 N N . TRP A 1 13 ? 18.728 -8.712 -22.146 1.00 3.12 13 TRP A N 5
ATOM 2478 C CA . TRP A 1 13 ? 19.894 -8.987 -22.976 1.00 21.20 13 TRP A CA 5
ATOM 2479 C C . TRP A 1 13 ? 20.332 -7.738 -23.732 1.00 41.13 13 TRP A C 5
ATOM 2480 O O . TRP A 1 13 ? 21.515 -7.402 -23.761 1.00 23.21 13 TRP A O 5
ATOM 2501 N N . ALA A 1 14 ? 19.370 -7.053 -24.341 1.00 12.13 14 ALA A N 5
ATOM 2502 C CA . ALA A 1 14 ? 19.657 -5.839 -25.095 1.00 33.13 14 ALA A CA 5
ATOM 2503 C C . ALA A 1 14 ? 19.568 -4.605 -24.203 1.00 33.11 14 ALA A C 5
ATOM 2504 O O . ALA A 1 14 ? 20.480 -3.778 -24.178 1.00 23.14 14 ALA A O 5
ATOM 2511 N N . VAL A 1 15 ? 18.464 -4.486 -23.473 1.00 1.34 15 VAL A N 5
ATOM 2512 C CA . VAL A 1 15 ? 18.257 -3.353 -22.579 1.00 24.33 15 VAL A CA 5
ATOM 2513 C C . VAL A 1 15 ? 17.406 -3.749 -21.377 1.00 41.00 15 VAL A C 5
ATOM 2514 O O . VAL A 1 15 ? 16.460 -4.527 -21.503 1.00 62.21 15 VAL A O 5
ATOM 2527 N N . ARG A 1 16 ? 17.747 -3.207 -20.213 1.00 1.33 16 ARG A N 5
ATOM 2528 C CA . ARG A 1 16 ? 17.014 -3.505 -18.988 1.00 10.45 16 ARG A CA 5
ATOM 2529 C C . ARG A 1 16 ? 16.852 -2.251 -18.133 1.00 73.42 16 ARG A C 5
ATOM 2530 O O . ARG A 1 16 ? 17.451 -1.214 -18.415 1.00 65.54 16 ARG A O 5
ATOM 2551 N N . GLY A 1 17 ? 16.038 -2.355 -17.088 1.00 71.22 17 GLY A N 5
ATOM 2552 C CA . GLY A 1 17 ? 15.810 -1.222 -16.209 1.00 23.14 17 GLY A CA 5
ATOM 2553 C C . GLY A 1 17 ? 14.337 -0.932 -16.005 1.00 25.55 17 GLY A C 5
ATOM 2554 O O . GLY A 1 17 ? 13.605 -0.693 -16.966 1.00 32.33 17 GLY A O 5
ATOM 2558 N N . CYS A 1 18 ? 13.899 -0.956 -14.751 1.00 3.31 18 CYS A N 5
ATOM 2559 C CA . CYS A 1 18 ? 12.502 -0.696 -14.423 1.00 45.44 18 CYS A CA 5
ATOM 2560 C C . CYS A 1 18 ? 12.029 0.609 -15.056 1.00 74.52 18 CYS A C 5
ATOM 2561 O O . CYS A 1 18 ? 10.856 0.756 -15.396 1.00 3.32 18 CYS A O 5
ATOM 2568 N N . ALA A 1 19 ? 12.951 1.553 -15.210 1.00 30.54 19 ALA A N 5
ATOM 2569 C CA . ALA A 1 19 ? 12.629 2.846 -15.804 1.00 34.33 19 ALA A CA 5
ATOM 2570 C C . ALA A 1 19 ? 11.864 2.672 -17.113 1.00 41.04 19 ALA A C 5
ATOM 2571 O O . ALA A 1 19 ? 11.020 3.497 -17.461 1.00 61.24 19 ALA A O 5
ATOM 2578 N N . GLN A 1 20 ? 12.167 1.597 -17.832 1.00 41.53 20 GLN A N 5
ATOM 2579 C CA . GLN A 1 20 ? 11.509 1.319 -19.103 1.00 53.42 20 GLN A CA 5
ATOM 2580 C C . GLN A 1 20 ? 9.992 1.337 -18.945 1.00 1.54 20 GLN A C 5
ATOM 2581 O O . GLN A 1 20 ? 9.269 1.755 -19.850 1.00 71.12 20 GLN A O 5
ATOM 2595 N N . TYR A 1 21 ? 9.517 0.880 -17.792 1.00 45.22 21 TYR A N 5
ATOM 2596 C CA . TYR A 1 21 ? 8.085 0.842 -17.518 1.00 65.22 21 TYR A CA 5
ATOM 2597 C C . TYR A 1 21 ? 7.628 2.123 -16.827 1.00 13.31 21 TYR A C 5
ATOM 2598 O O . TYR A 1 21 ? 6.434 2.404 -16.741 1.00 70.23 21 TYR A O 5
ATOM 2616 N N . GLY A 1 22 ? 8.590 2.899 -16.336 1.00 5.32 22 GLY A N 5
ATOM 2617 C CA . GLY A 1 22 ? 8.268 4.141 -15.659 1.00 64.31 22 GLY A CA 5
ATOM 2618 C C . GLY A 1 22 ? 8.080 3.957 -14.166 1.00 42.41 22 GLY A C 5
ATOM 2619 O O . GLY A 1 22 ? 7.220 4.596 -13.560 1.00 34.44 22 GLY A O 5
ATOM 2623 N N . MET A 1 23 ? 8.883 3.080 -13.573 1.00 74.23 23 MET A N 5
ATOM 2624 C CA . MET A 1 23 ? 8.800 2.813 -12.143 1.00 13.14 23 MET A CA 5
ATOM 2625 C C . MET A 1 23 ? 10.174 2.483 -11.570 1.00 72.42 23 MET A C 5
ATOM 2626 O O . MET A 1 23 ? 11.154 2.375 -12.307 1.00 11.22 23 MET A O 5
ATOM 2640 N N . ARG A 1 24 ? 10.238 2.322 -10.252 1.00 23.55 24 ARG A N 5
ATOM 2641 C CA . ARG A 1 24 ? 11.494 2.005 -9.582 1.00 70.40 24 ARG A CA 5
ATOM 2642 C C . ARG A 1 24 ? 11.557 0.524 -9.218 1.00 1.13 24 ARG A C 5
ATOM 2643 O O . ARG A 1 24 ? 10.527 -0.125 -9.038 1.00 44.01 24 ARG A O 5
ATOM 2664 N N . ASP A 1 25 ? 12.772 -0.002 -9.115 1.00 13.24 25 ASP A N 5
ATOM 2665 C CA . ASP A 1 25 ? 12.970 -1.406 -8.774 1.00 62.11 25 ASP A CA 5
ATOM 2666 C C . ASP A 1 25 ? 13.086 -1.587 -7.262 1.00 2.23 25 ASP A C 5
ATOM 2667 O O . ASP A 1 25 ? 13.436 -0.654 -6.541 1.00 13.40 25 ASP A O 5
ATOM 2676 N N . VAL A 1 26 ? 12.787 -2.794 -6.792 1.00 60.42 26 VAL A N 5
ATOM 2677 C CA . VAL A 1 26 ? 12.857 -3.097 -5.367 1.00 44.25 26 VAL A CA 5
ATOM 2678 C C . VAL A 1 26 ? 13.675 -4.359 -5.114 1.00 21.35 26 VAL A C 5
ATOM 2679 O O . VAL A 1 26 ? 14.441 -4.432 -4.155 1.00 42.42 26 VAL A O 5
ATOM 2692 N N . ASN A 1 27 ? 13.506 -5.351 -5.982 1.00 14.44 27 ASN A N 5
ATOM 2693 C CA . ASN A 1 27 ? 14.228 -6.612 -5.853 1.00 54.53 27 ASN A CA 5
ATOM 2694 C C . ASN A 1 27 ? 14.493 -7.230 -7.222 1.00 41.20 27 ASN A C 5
ATOM 2695 O O . ASN A 1 27 ? 13.923 -6.805 -8.227 1.00 33.22 27 ASN A O 5
ATOM 2706 N N . MET A 1 28 ? 15.361 -8.236 -7.253 1.00 42.12 28 MET A N 5
ATOM 2707 C CA . MET A 1 28 ? 15.701 -8.913 -8.499 1.00 15.23 28 MET A CA 5
ATOM 2708 C C . MET A 1 28 ? 15.964 -10.396 -8.257 1.00 11.11 28 MET A C 5
ATOM 2709 O O . MET A 1 28 ? 16.434 -10.788 -7.188 1.00 53.05 28 MET A O 5
ATOM 2723 N N . LYS A 1 29 ? 15.656 -11.218 -9.254 1.00 54.45 29 LYS A N 5
ATOM 2724 C CA . LYS A 1 29 ? 15.859 -12.658 -9.151 1.00 23.30 29 LYS A CA 5
ATOM 2725 C C . LYS A 1 29 ? 16.932 -13.128 -10.128 1.00 1.20 29 LYS A C 5
ATOM 2726 O O . LYS A 1 29 ? 17.322 -12.394 -11.036 1.00 33.04 29 LYS A O 5
ATOM 2745 N N . SER A 1 30 ? 17.404 -14.356 -9.937 1.00 62.34 30 SER A N 5
ATOM 2746 C CA . SER A 1 30 ? 18.433 -14.923 -10.800 1.00 52.41 30 SER A CA 5
ATOM 2747 C C . SER A 1 30 ? 17.834 -15.400 -12.119 1.00 0.22 30 SER A C 5
ATOM 2748 O O . SER A 1 30 ? 16.705 -15.890 -12.160 1.00 71.42 30 SER A O 5
ATOM 2756 N N . CYS A 1 31 ? 18.596 -15.252 -13.196 1.00 62.22 31 CYS A N 5
ATOM 2757 C CA . CYS A 1 31 ? 18.143 -15.667 -14.519 1.00 54.55 31 CYS A CA 5
ATOM 2758 C C . CYS A 1 31 ? 19.329 -15.935 -15.442 1.00 73.12 31 CYS A C 5
ATOM 2759 O O . CYS A 1 31 ? 20.336 -15.230 -15.394 1.00 5.33 31 CYS A O 5
ATOM 2766 N N . SER A 1 32 ? 19.199 -16.958 -16.280 1.00 34.34 32 SER A N 5
ATOM 2767 C CA . SER A 1 32 ? 20.260 -17.322 -17.212 1.00 70.11 32 SER A CA 5
ATOM 2768 C C . SER A 1 32 ? 20.283 -16.373 -18.407 1.00 25.43 32 SER A C 5
ATOM 2769 O O . SER A 1 32 ? 19.447 -16.469 -19.305 1.00 63.32 32 SER A O 5
ATOM 2777 N N . GLY A 1 33 ? 21.247 -15.457 -18.409 1.00 40.01 33 GLY A N 5
ATOM 2778 C CA . GLY A 1 33 ? 21.360 -14.504 -19.498 1.00 63.11 33 GLY A CA 5
ATOM 2779 C C . GLY A 1 33 ? 20.619 -13.213 -19.218 1.00 73.34 33 GLY A C 5
ATOM 2780 O O . GLY A 1 33 ? 21.085 -12.131 -19.573 1.00 65.24 33 GLY A O 5
ATOM 2784 N N . GLY A 1 34 ? 19.457 -13.325 -18.581 1.00 15.44 34 GLY A N 5
ATOM 2785 C CA . GLY A 1 34 ? 18.666 -12.150 -18.266 1.00 21.24 34 GLY A CA 5
ATOM 2786 C C . GLY A 1 34 ? 18.542 -11.917 -16.774 1.00 2.11 34 GLY A C 5
ATOM 2787 O O . GLY A 1 34 ? 19.188 -12.599 -15.976 1.00 72.35 34 GLY A O 5
ATOM 2791 N N . ILE A 1 35 ? 17.712 -10.952 -16.393 1.00 12.20 35 ILE A N 5
ATOM 2792 C CA . ILE A 1 35 ? 17.505 -10.632 -14.987 1.00 61.33 35 ILE A CA 5
ATOM 2793 C C . ILE A 1 35 ? 16.077 -10.163 -14.733 1.00 55.31 35 ILE A C 5
ATOM 2794 O O . ILE A 1 35 ? 15.459 -9.532 -15.591 1.00 42.23 35 ILE A O 5
ATOM 2810 N N . ILE A 1 36 ? 15.558 -10.477 -13.551 1.00 75.41 36 ILE A N 5
ATOM 2811 C CA . ILE A 1 36 ? 14.203 -10.085 -13.182 1.00 5.12 36 ILE A CA 5
ATOM 2812 C C . ILE A 1 36 ? 14.206 -8.799 -12.364 1.00 65.52 36 ILE A C 5
ATOM 2813 O O . ILE A 1 36 ? 15.017 -8.630 -11.454 1.00 32.14 36 ILE A O 5
ATOM 2829 N N . TYR A 1 37 ? 13.292 -7.893 -12.696 1.00 14.52 37 TYR A N 5
ATOM 2830 C CA . TYR A 1 37 ? 13.189 -6.620 -11.992 1.00 62.23 37 TYR A CA 5
ATOM 2831 C C . TYR A 1 37 ? 11.770 -6.396 -11.476 1.00 64.32 37 TYR A C 5
ATOM 2832 O O . TYR A 1 37 ? 10.800 -6.496 -12.228 1.00 23.54 37 TYR A O 5
ATOM 2850 N N . THR A 1 38 ? 11.657 -6.090 -10.187 1.00 51.42 38 THR A N 5
ATOM 2851 C CA . THR A 1 38 ? 10.359 -5.852 -9.570 1.00 41.04 38 THR A CA 5
ATOM 2852 C C . THR A 1 38 ? 10.034 -4.363 -9.528 1.00 1.21 38 THR A C 5
ATOM 2853 O O . THR A 1 38 ? 10.579 -3.621 -8.710 1.00 65.31 38 THR A O 5
ATOM 2864 N N . CYS A 1 39 ? 9.144 -3.931 -10.415 1.00 30.15 39 CYS A N 5
ATOM 2865 C CA . CYS A 1 39 ? 8.746 -2.531 -10.480 1.00 3.40 39 CYS A CA 5
ATOM 2866 C C . CYS A 1 39 ? 7.452 -2.296 -9.705 1.00 35.22 39 CYS A C 5
ATOM 2867 O O . C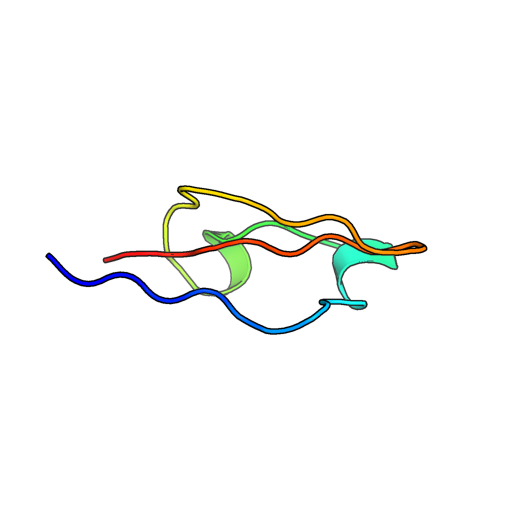YS A 1 39 ? 6.433 -2.934 -9.970 1.00 3.21 39 CYS A O 5
ATOM 2874 N N . CYS A 1 40 ? 7.501 -1.375 -8.748 1.00 32.11 40 CYS A N 5
ATOM 2875 C CA . CYS A 1 40 ? 6.334 -1.055 -7.935 1.00 12.34 40 CYS A CA 5
ATOM 2876 C C . CYS A 1 40 ? 5.898 0.391 -8.155 1.00 14.21 40 CYS A C 5
ATOM 2877 O O . CYS A 1 40 ? 6.653 1.204 -8.690 1.00 5.43 40 CYS A O 5
ATOM 2884 N N . ASP A 1 41 ? 4.676 0.704 -7.739 1.00 13.02 41 ASP A N 5
ATOM 2885 C CA . ASP A 1 41 ? 4.139 2.051 -7.888 1.00 22.02 41 ASP A CA 5
ATOM 2886 C C . ASP A 1 41 ? 5.103 3.087 -7.317 1.00 51.33 41 ASP A C 5
ATOM 2887 O O . ASP A 1 41 ? 4.685 4.147 -6.850 1.00 40.42 41 ASP A O 5
ATOM 2896 N N . GLY A 1 1 ? 1.239 -2.129 1.034 1.00 51.05 1 GLY A N 6
ATOM 2897 C CA . GLY A 1 1 ? 1.767 -1.633 -0.224 1.00 40.33 1 GLY A CA 6
ATOM 2898 C C . GLY A 1 1 ? 1.417 -2.530 -1.394 1.00 32.33 1 GLY A C 6
ATOM 2899 O O . GLY A 1 1 ? 1.142 -3.717 -1.214 1.00 1.51 1 GLY A O 6
ATOM 2903 N N . VAL A 1 2 ? 1.424 -1.963 -2.595 1.00 72.23 2 VAL A N 6
ATOM 2904 C CA . VAL A 1 2 ? 1.104 -2.720 -3.800 1.00 61.11 2 VAL A CA 6
ATOM 2905 C C . VAL A 1 2 ? 2.341 -2.920 -4.668 1.00 75.31 2 VAL A C 6
ATOM 2906 O O . VAL A 1 2 ? 2.956 -1.955 -5.123 1.00 61.42 2 VAL A O 6
ATOM 2919 N N . CYS A 1 3 ? 2.701 -4.179 -4.895 1.00 71.32 3 CYS A N 6
ATOM 2920 C CA . CYS A 1 3 ? 3.865 -4.507 -5.709 1.00 21.52 3 CYS A CA 6
ATOM 2921 C C . CYS A 1 3 ? 3.597 -5.738 -6.571 1.00 51.43 3 CYS A C 6
ATOM 2922 O O . CYS A 1 3 ? 2.750 -6.568 -6.238 1.00 1.11 3 CYS A O 6
ATOM 2929 N N . TRP A 1 4 ? 4.322 -5.848 -7.677 1.00 11.40 4 TRP A N 6
ATOM 2930 C CA . TRP A 1 4 ? 4.163 -6.977 -8.586 1.00 75.31 4 TRP A CA 6
ATOM 2931 C C . TRP A 1 4 ? 5.460 -7.258 -9.338 1.00 2.34 4 TRP A C 6
ATOM 2932 O O . TRP A 1 4 ? 6.021 -6.369 -9.979 1.00 74.43 4 TRP A O 6
ATOM 2953 N N . ASP A 1 5 ? 5.930 -8.497 -9.255 1.00 52.33 5 ASP A N 6
ATOM 2954 C CA . ASP A 1 5 ? 7.160 -8.895 -9.929 1.00 3.44 5 ASP A CA 6
ATOM 2955 C C . ASP A 1 5 ? 6.857 -9.544 -11.277 1.00 2.31 5 ASP A C 6
ATOM 2956 O O . ASP A 1 5 ? 5.760 -10.059 -11.497 1.00 33.22 5 ASP A O 6
ATOM 2965 N N . THR A 1 6 ? 7.835 -9.513 -12.177 1.00 21.02 6 THR A N 6
ATOM 2966 C CA . THR A 1 6 ? 7.672 -10.095 -13.502 1.00 2.20 6 THR A CA 6
ATOM 2967 C C . THR A 1 6 ? 8.574 -11.310 -13.683 1.00 42.40 6 THR A C 6
ATOM 2968 O O . THR A 1 6 ? 9.685 -11.355 -13.158 1.00 61.33 6 THR A O 6
ATOM 2979 N N . GLY A 1 7 ? 8.088 -12.296 -14.433 1.00 51.24 7 GLY A N 6
ATOM 2980 C CA . GLY A 1 7 ? 8.865 -13.499 -14.670 1.00 50.12 7 GLY A CA 6
ATOM 2981 C C . GLY A 1 7 ? 10.215 -13.204 -15.290 1.00 35.04 7 GLY A C 6
ATOM 2982 O O . GLY A 1 7 ? 10.570 -12.044 -15.501 1.00 20.42 7 GLY A O 6
ATOM 2986 N N . CYS A 1 8 ? 10.974 -14.256 -15.581 1.00 72.35 8 CYS A N 6
ATOM 2987 C CA . CYS A 1 8 ? 12.296 -14.105 -16.177 1.00 54.03 8 CYS A CA 6
ATOM 2988 C C . CYS A 1 8 ? 12.236 -13.214 -17.415 1.00 61.22 8 CYS A C 6
ATOM 2989 O O . CYS A 1 8 ? 11.543 -13.525 -18.383 1.00 12.54 8 CYS A O 6
ATOM 2996 N N . GLN A 1 9 ? 12.965 -12.103 -17.373 1.00 3.14 9 GLN A N 6
ATOM 2997 C CA . GLN A 1 9 ? 12.995 -11.167 -18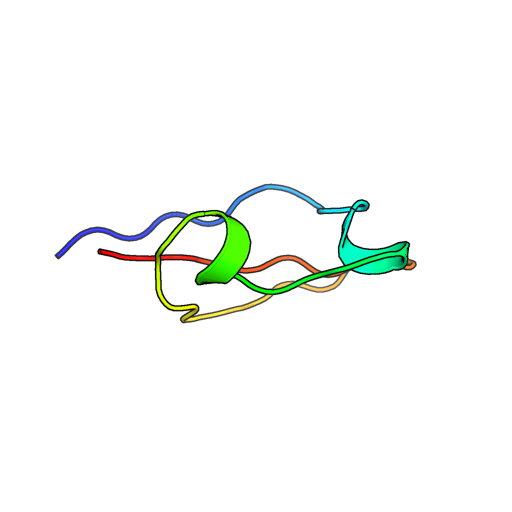.490 1.00 42.03 9 GLN A CA 6
ATOM 2998 C C . GLN A 1 9 ? 14.241 -11.374 -19.342 1.00 24.43 9 GLN A C 6
ATOM 2999 O O . GLN A 1 9 ? 15.367 -11.274 -18.851 1.00 34.45 9 GLN A O 6
ATOM 3013 N N . LEU A 1 10 ? 14.036 -11.665 -20.622 1.00 73.34 10 LEU A N 6
ATOM 3014 C CA . LEU A 1 10 ? 15.144 -11.888 -21.545 1.00 13.01 10 LEU A CA 6
ATOM 3015 C C . LEU A 1 10 ? 15.566 -10.584 -22.214 1.00 34.45 10 LEU A C 6
ATOM 3016 O O . LEU A 1 10 ? 16.718 -10.426 -22.616 1.00 51.12 10 LEU A O 6
ATOM 3032 N N . ASN A 1 11 ? 14.626 -9.653 -22.327 1.00 53.14 11 ASN A N 6
ATOM 3033 C CA . ASN A 1 11 ? 14.901 -8.360 -22.947 1.00 31.42 11 ASN A CA 6
ATOM 3034 C C . ASN A 1 11 ? 16.159 -7.732 -22.356 1.00 25.44 11 ASN A C 6
ATOM 3035 O O . ASN A 1 11 ? 16.853 -6.964 -23.023 1.00 52.55 11 ASN A O 6
ATOM 3046 N N . ALA A 1 12 ? 16.447 -8.062 -21.102 1.00 53.00 12 ALA A N 6
ATOM 3047 C CA . ALA A 1 12 ? 17.622 -7.533 -20.422 1.00 51.42 12 ALA A CA 6
ATOM 3048 C C . ALA A 1 12 ? 18.883 -7.756 -21.251 1.00 70.11 12 ALA A C 6
ATOM 3049 O O . ALA A 1 12 ? 19.838 -6.984 -21.167 1.00 30.14 12 ALA A O 6
ATOM 3056 N N . TRP A 1 13 ? 18.879 -8.818 -22.050 1.00 3.12 13 TRP A N 6
ATOM 3057 C CA . TRP A 1 13 ? 20.023 -9.143 -22.893 1.00 21.20 13 TRP A CA 6
ATOM 3058 C C . TRP A 1 13 ? 20.520 -7.908 -23.636 1.00 41.13 13 TRP A C 6
ATOM 3059 O O . TRP A 1 13 ? 21.714 -7.608 -23.633 1.00 23.21 13 TRP A O 6
ATOM 3080 N N . ALA A 1 14 ? 19.598 -7.194 -24.273 1.00 12.13 14 ALA A N 6
ATOM 3081 C CA . ALA A 1 14 ? 19.943 -5.990 -25.018 1.00 33.13 14 ALA A CA 6
ATOM 3082 C C . ALA A 1 14 ? 19.869 -4.753 -24.129 1.00 33.11 14 ALA A C 6
ATOM 3083 O O . ALA A 1 14 ? 20.798 -3.948 -24.089 1.00 23.14 14 ALA A O 6
ATOM 3090 N N . VAL A 1 15 ? 18.755 -4.609 -23.416 1.00 1.34 15 VAL A N 6
ATOM 3091 C CA . VAL A 1 15 ? 18.559 -3.470 -22.527 1.00 24.33 15 VAL A CA 6
ATOM 3092 C C . VAL A 1 15 ? 17.666 -3.840 -21.350 1.00 41.00 15 VAL A C 6
ATOM 3093 O O . VAL A 1 15 ? 16.730 -4.628 -21.491 1.00 62.21 15 VAL A O 6
ATOM 3106 N N . ARG A 1 16 ? 17.960 -3.267 -20.187 1.00 1.33 16 ARG A N 6
ATOM 3107 C CA . ARG A 1 16 ? 17.183 -3.537 -18.984 1.00 10.45 16 ARG A CA 6
ATOM 3108 C C . ARG A 1 16 ? 16.928 -2.252 -18.201 1.00 73.42 16 ARG A C 6
ATOM 3109 O O . ARG A 1 16 ? 17.497 -1.204 -18.505 1.00 65.54 16 ARG A O 6
ATOM 3130 N N . GLY A 1 17 ? 16.069 -2.341 -17.191 1.00 71.22 17 GLY A N 6
ATOM 3131 C CA . GLY A 1 17 ? 15.753 -1.179 -16.381 1.00 23.14 17 GLY A CA 6
ATOM 3132 C C . GLY A 1 17 ? 14.261 -0.923 -16.292 1.00 25.55 17 GLY A C 6
ATOM 3133 O O . GLY A 1 17 ? 13.590 -0.753 -17.311 1.00 32.33 17 GLY A O 6
ATOM 3137 N N . CYS A 1 18 ? 13.738 -0.896 -15.071 1.00 3.31 18 CYS A N 6
ATOM 3138 C CA . CYS A 1 18 ? 12.316 -0.661 -14.852 1.00 45.44 18 CYS A CA 6
ATOM 3139 C C . CYS A 1 18 ? 11.882 0.664 -15.473 1.00 74.52 18 CYS A C 6
ATOM 3140 O O . CYS A 1 18 ? 10.709 0.855 -15.794 1.00 3.32 18 CYS A O 6
ATOM 3147 N N . ALA A 1 19 ? 12.836 1.574 -15.639 1.00 30.54 19 ALA A N 6
ATOM 3148 C CA . ALA A 1 19 ? 12.552 2.879 -16.223 1.00 34.33 19 ALA A CA 6
ATOM 3149 C C . ALA A 1 19 ? 11.732 2.742 -17.500 1.00 41.04 19 ALA A C 6
ATOM 3150 O O . ALA A 1 19 ? 10.896 3.592 -17.806 1.00 61.24 19 ALA A O 6
ATOM 3157 N N . GLN A 1 20 ? 11.976 1.668 -18.243 1.00 41.53 20 GLN A N 6
ATOM 3158 C CA . GLN A 1 20 ? 11.260 1.422 -19.489 1.00 53.42 20 GLN A CA 6
ATOM 3159 C C . GLN A 1 20 ? 9.753 1.492 -19.273 1.00 1.54 20 GLN A C 6
ATOM 3160 O O . GLN A 1 20 ? 9.018 2.007 -20.117 1.00 71.12 20 GLN A O 6
ATOM 3174 N N . TYR A 1 21 ? 9.298 0.972 -18.139 1.00 45.22 21 TYR A N 6
ATOM 3175 C CA . TYR A 1 21 ? 7.875 0.973 -17.813 1.00 65.22 21 TYR A CA 6
ATOM 3176 C C . TYR A 1 21 ? 7.487 2.252 -17.078 1.00 13.31 21 TYR A C 6
ATOM 3177 O O . TYR A 1 21 ? 6.306 2.564 -16.934 1.00 70.23 21 TYR A O 6
ATOM 3195 N N . GLY A 1 22 ? 8.491 2.990 -16.615 1.00 5.32 22 GLY A N 6
ATOM 3196 C CA . GLY A 1 22 ? 8.236 4.227 -15.900 1.00 64.31 22 GLY A CA 6
ATOM 3197 C C . GLY A 1 22 ? 8.122 4.019 -14.403 1.00 42.41 22 GLY A C 6
ATOM 3198 O O . GLY A 1 22 ? 7.327 4.681 -13.737 1.00 34.44 22 GLY A O 6
ATOM 3202 N N . MET A 1 23 ? 8.919 3.096 -13.873 1.00 74.23 23 MET A N 6
ATOM 3203 C CA . MET A 1 23 ? 8.904 2.804 -12.445 1.00 13.14 23 MET A CA 6
ATOM 3204 C C . MET A 1 23 ? 10.293 2.402 -11.958 1.00 72.42 23 MET A C 6
ATOM 3205 O O . MET A 1 23 ? 11.227 2.279 -12.750 1.00 11.22 23 MET A O 6
ATOM 3219 N N . ARG A 1 24 ? 10.420 2.200 -10.650 1.00 23.55 24 ARG A N 6
ATOM 3220 C CA . ARG A 1 24 ? 11.695 1.814 -10.058 1.00 70.40 24 ARG A CA 6
ATOM 3221 C C . ARG A 1 24 ? 11.626 0.400 -9.490 1.00 1.13 24 ARG A C 6
ATOM 3222 O O . ARG A 1 24 ? 10.576 -0.039 -9.019 1.00 44.01 24 ARG A O 6
ATOM 3243 N N . ASP A 1 25 ? 12.748 -0.309 -9.539 1.00 13.24 25 ASP A N 6
ATOM 3244 C CA . ASP A 1 25 ? 12.815 -1.673 -9.030 1.00 62.11 25 ASP A CA 6
ATOM 3245 C C . ASP A 1 25 ? 13.357 -1.694 -7.604 1.00 2.23 25 ASP A C 6
ATOM 3246 O O . ASP A 1 25 ? 14.018 -0.752 -7.165 1.00 13.40 25 ASP A O 6
ATOM 3255 N N . VAL A 1 26 ? 13.071 -2.775 -6.883 1.00 60.42 26 VAL A N 6
ATOM 3256 C CA . VAL A 1 26 ? 13.530 -2.920 -5.508 1.00 44.25 26 VAL A CA 6
ATOM 3257 C C . VAL A 1 26 ? 14.229 -4.258 -5.298 1.00 21.35 26 VAL A C 6
ATOM 3258 O O . VAL A 1 26 ? 15.234 -4.341 -4.593 1.00 42.42 26 VAL A O 6
ATOM 3271 N N . ASN A 1 27 ? 13.690 -5.304 -5.917 1.00 14.44 27 ASN A N 6
ATOM 3272 C CA . ASN A 1 27 ? 14.263 -6.640 -5.800 1.00 54.53 27 ASN A CA 6
ATOM 3273 C C . ASN A 1 27 ? 14.551 -7.231 -7.176 1.00 41.20 27 ASN A C 6
ATOM 3274 O O . ASN A 1 27 ? 14.099 -6.709 -8.195 1.00 33.22 27 ASN A O 6
ATOM 3285 N N . MET A 1 28 ? 15.304 -8.326 -7.198 1.00 42.12 28 MET A N 6
ATOM 3286 C CA . MET A 1 28 ? 15.651 -8.990 -8.448 1.00 15.23 28 MET A CA 6
ATOM 3287 C C . MET A 1 28 ? 15.854 -10.487 -8.232 1.00 11.11 28 MET A C 6
ATOM 3288 O O . MET A 1 28 ? 16.127 -10.932 -7.116 1.00 53.05 28 MET A O 6
ATOM 3302 N N . LYS A 1 29 ? 15.717 -11.259 -9.304 1.00 54.45 29 LYS A N 6
ATOM 3303 C CA . LYS A 1 29 ? 15.885 -12.706 -9.232 1.00 23.30 29 LYS A CA 6
ATOM 3304 C C . LYS A 1 29 ? 16.953 -13.178 -10.213 1.00 1.20 29 LYS A C 6
ATOM 3305 O O . LYS A 1 29 ? 17.365 -12.434 -11.104 1.00 33.04 29 LYS A O 6
ATOM 3324 N N . SER A 1 30 ? 17.397 -14.420 -10.045 1.00 62.34 30 SER A N 6
ATOM 3325 C CA . SER A 1 30 ? 18.418 -14.991 -10.915 1.00 52.41 30 SER A CA 6
ATOM 3326 C C . SER A 1 30 ? 17.812 -15.450 -12.238 1.00 0.22 30 SER A C 6
ATOM 3327 O O . SER A 1 30 ? 16.698 -15.975 -12.275 1.00 71.42 30 SER A O 6
ATOM 3335 N N . CYS A 1 31 ? 18.553 -15.248 -13.323 1.00 62.22 31 CYS A N 6
ATOM 3336 C CA . CYS A 1 31 ? 18.090 -15.640 -14.649 1.00 54.55 31 CYS A CA 6
ATOM 3337 C C . CYS A 1 31 ? 19.268 -15.861 -15.593 1.00 73.12 31 CYS A C 6
ATOM 3338 O O . CYS A 1 31 ? 20.263 -15.138 -15.540 1.00 5.33 31 CYS A O 6
ATOM 3345 N N . SER A 1 32 ? 19.148 -16.865 -16.455 1.00 34.34 32 SER A N 6
ATOM 3346 C CA . SER A 1 32 ? 20.204 -17.184 -17.409 1.00 70.11 32 SER A CA 6
ATOM 3347 C C . SER A 1 32 ? 20.221 -16.177 -18.556 1.00 25.43 32 SER A C 6
ATOM 3348 O O . SER A 1 32 ? 19.381 -16.226 -19.453 1.00 63.32 32 SER A O 6
ATOM 3356 N N . GLY A 1 33 ? 21.188 -15.265 -18.519 1.00 40.01 33 GLY A N 6
ATOM 3357 C CA . GLY A 1 33 ? 21.298 -14.259 -19.560 1.00 63.11 33 GLY A CA 6
ATOM 3358 C C . GLY A 1 33 ? 20.539 -12.991 -19.224 1.00 73.34 33 GLY A C 6
ATOM 3359 O O . GLY A 1 33 ? 21.027 -11.887 -19.462 1.00 65.24 33 GLY A O 6
ATOM 3363 N N . GLY A 1 34 ? 19.341 -13.149 -18.669 1.00 15.44 34 GLY A N 6
ATOM 3364 C CA . GLY A 1 34 ? 18.532 -11.999 -18.310 1.00 21.24 34 GLY A CA 6
ATOM 3365 C C . GLY A 1 34 ? 18.447 -11.795 -16.811 1.00 2.11 34 GLY A C 6
ATOM 3366 O O . GLY A 1 34 ? 19.055 -12.539 -16.041 1.00 72.35 34 GLY A O 6
ATOM 3370 N N . ILE A 1 35 ? 17.690 -10.785 -16.394 1.00 12.20 35 ILE A N 6
ATOM 3371 C CA . ILE A 1 35 ? 17.527 -10.488 -14.976 1.00 61.33 35 ILE A CA 6
ATOM 3372 C C . ILE A 1 35 ? 16.111 -10.008 -14.675 1.00 55.31 35 ILE A C 6
ATOM 3373 O O . ILE A 1 35 ? 15.511 -9.277 -15.463 1.00 42.23 35 ILE A O 6
ATOM 3389 N N . ILE A 1 36 ? 15.584 -10.422 -13.528 1.00 75.41 36 ILE A N 6
ATOM 3390 C CA . ILE A 1 36 ? 14.240 -10.032 -13.121 1.00 5.12 36 ILE A CA 6
ATOM 3391 C C . ILE A 1 36 ? 14.270 -8.775 -12.258 1.00 65.52 36 ILE A C 6
ATOM 3392 O O . ILE A 1 36 ? 15.152 -8.608 -11.416 1.00 32.14 36 ILE A O 6
ATOM 3408 N N . TYR A 1 37 ? 13.299 -7.894 -12.474 1.00 14.52 37 TYR A N 6
ATOM 3409 C CA . TYR A 1 37 ? 13.214 -6.651 -11.717 1.00 62.23 37 TYR A CA 6
ATOM 3410 C C . TYR A 1 37 ? 11.842 -6.501 -11.068 1.00 64.32 37 TYR A C 6
ATOM 3411 O O . TYR A 1 37 ? 10.817 -6.483 -11.749 1.00 23.54 37 TYR A O 6
ATOM 3429 N N . THR A 1 38 ? 11.830 -6.393 -9.742 1.00 51.42 38 THR A N 6
ATOM 3430 C CA . THR A 1 38 ? 10.586 -6.246 -8.998 1.00 41.04 38 THR A CA 6
ATOM 3431 C C . THR A 1 38 ? 10.267 -4.776 -8.745 1.00 1.21 38 THR A C 6
ATOM 3432 O O . THR A 1 38 ? 10.879 -4.136 -7.889 1.00 65.31 38 THR A O 6
ATOM 3443 N N . CYS A 1 39 ? 9.306 -4.247 -9.495 1.00 30.15 39 CYS A N 6
ATOM 3444 C CA . CYS A 1 39 ? 8.906 -2.852 -9.352 1.00 3.40 39 CYS A CA 6
ATOM 3445 C C . CYS A 1 39 ? 7.634 -2.734 -8.517 1.00 35.22 39 CYS A C 6
ATOM 3446 O O . CYS A 1 39 ? 6.750 -3.588 -8.589 1.00 3.21 39 CYS A O 6
ATOM 3453 N N . CYS A 1 40 ? 7.550 -1.671 -7.724 1.00 32.11 40 CYS A N 6
ATOM 3454 C CA . CYS A 1 40 ? 6.388 -1.440 -6.875 1.00 12.34 40 CYS A CA 6
ATOM 3455 C C . CYS A 1 40 ? 5.830 -0.036 -7.087 1.00 14.21 40 CYS A C 6
ATOM 3456 O O . CYS A 1 40 ? 6.576 0.943 -7.115 1.00 5.43 40 CYS A O 6
ATOM 3463 N N . ASP A 1 41 ? 4.513 0.054 -7.236 1.00 13.02 41 ASP A N 6
ATOM 3464 C CA . ASP A 1 41 ? 3.853 1.338 -7.445 1.00 22.02 41 ASP A CA 6
ATOM 3465 C C . ASP A 1 41 ? 4.267 2.342 -6.374 1.00 51.33 41 ASP A C 6
ATOM 3466 O O . ASP A 1 41 ? 4.776 1.964 -5.317 1.00 40.42 41 ASP A O 6
ATOM 3475 N N . GLY A 1 1 ? 2.697 1.330 -2.529 1.00 51.05 1 GLY A N 7
ATOM 3476 C CA . GLY A 1 1 ? 1.293 0.966 -2.569 1.00 40.33 1 GLY A CA 7
ATOM 3477 C C . GLY A 1 1 ? 1.064 -0.392 -3.204 1.00 32.33 1 GLY A C 7
ATOM 3478 O O . GLY A 1 1 ? 0.742 -1.361 -2.517 1.00 1.51 1 GLY A O 7
ATOM 3482 N N . VAL A 1 2 ? 1.229 -0.462 -4.521 1.00 72.23 2 VAL A N 7
ATOM 3483 C CA . VAL A 1 2 ? 1.038 -1.711 -5.250 1.00 61.11 2 VAL A CA 7
ATOM 3484 C C . VAL A 1 2 ? 2.328 -2.152 -5.931 1.00 75.31 2 VAL A C 7
ATOM 3485 O O . VAL A 1 2 ? 2.903 -1.415 -6.734 1.00 61.42 2 VAL A O 7
ATOM 3498 N N . CYS A 1 3 ? 2.778 -3.359 -5.608 1.00 71.32 3 CYS A N 7
ATOM 3499 C CA . CYS A 1 3 ? 4.002 -3.901 -6.188 1.00 21.52 3 CYS A CA 7
ATOM 3500 C C . CYS A 1 3 ? 3.721 -5.208 -6.925 1.00 51.43 3 CYS A C 7
ATOM 3501 O O . CYS A 1 3 ? 2.667 -5.817 -6.749 1.00 1.11 3 CYS A O 7
ATOM 3508 N N . TRP A 1 4 ? 4.674 -5.632 -7.748 1.00 11.40 4 TRP A N 7
ATOM 3509 C CA . TRP A 1 4 ? 4.530 -6.867 -8.511 1.00 75.31 4 TRP A CA 7
ATOM 3510 C C . TRP A 1 4 ? 5.800 -7.172 -9.297 1.00 2.34 4 TRP A C 7
ATOM 3511 O O . TRP A 1 4 ? 6.446 -6.268 -9.825 1.00 74.43 4 TRP A O 7
ATOM 3532 N N . ASP A 1 5 ? 6.152 -8.451 -9.369 1.00 52.33 5 ASP A N 7
ATOM 3533 C CA . ASP A 1 5 ? 7.346 -8.876 -10.092 1.00 3.44 5 ASP A CA 7
ATOM 3534 C C . ASP A 1 5 ? 6.972 -9.683 -11.331 1.00 2.31 5 ASP A C 7
ATOM 3535 O O . ASP A 1 5 ? 5.935 -10.346 -11.364 1.00 33.22 5 ASP A O 7
ATOM 3544 N N . THR A 1 6 ? 7.823 -9.623 -12.350 1.00 21.02 6 THR A N 7
ATOM 3545 C CA . THR A 1 6 ? 7.582 -10.346 -13.592 1.00 2.20 6 THR A CA 7
ATOM 3546 C C . THR A 1 6 ? 8.529 -11.532 -13.730 1.00 42.40 6 THR A C 7
ATOM 3547 O O . THR A 1 6 ? 9.607 -11.552 -13.136 1.00 61.33 6 THR A O 7
ATOM 3558 N N . GLY A 1 7 ? 8.120 -12.522 -14.520 1.00 51.24 7 GLY A N 7
ATOM 3559 C CA . GLY A 1 7 ? 8.946 -13.697 -14.722 1.00 50.12 7 GLY A CA 7
ATOM 3560 C C . GLY A 1 7 ? 10.309 -13.358 -15.293 1.00 35.04 7 GLY A C 7
ATOM 3561 O O . GLY A 1 7 ? 10.664 -12.186 -15.419 1.00 20.42 7 GLY A O 7
ATOM 3565 N N . CYS A 1 8 ? 11.077 -14.387 -15.637 1.00 72.35 8 CYS A N 7
ATOM 3566 C CA . CYS A 1 8 ? 12.410 -14.193 -16.195 1.00 54.03 8 CYS A CA 7
ATOM 3567 C C . CYS A 1 8 ? 12.373 -13.218 -17.367 1.00 61.22 8 CYS A C 7
ATOM 3568 O O . CYS A 1 8 ? 11.699 -13.461 -18.367 1.00 12.54 8 CYS A O 7
ATOM 3575 N N . GLN A 1 9 ? 13.101 -12.113 -17.234 1.00 3.14 9 GLN A N 7
ATOM 3576 C CA . GLN A 1 9 ? 13.150 -11.101 -18.281 1.00 42.03 9 GLN A CA 7
ATOM 3577 C C . GLN A 1 9 ? 14.414 -11.250 -19.123 1.00 24.43 9 GLN A C 7
ATOM 3578 O O . GLN A 1 9 ? 15.523 -11.008 -18.645 1.00 34.45 9 GLN A O 7
ATOM 3592 N N . LEU A 1 10 ? 14.239 -11.649 -20.378 1.00 73.34 10 LEU A N 7
ATOM 3593 C CA . LEU A 1 10 ? 15.365 -11.830 -21.287 1.00 13.01 10 LEU A CA 7
ATOM 3594 C C . LEU A 1 10 ? 15.661 -10.544 -22.050 1.00 34.45 10 LEU A C 7
ATOM 3595 O O . LEU A 1 10 ? 16.785 -10.323 -22.501 1.00 51.12 10 LEU A O 7
ATOM 3611 N N . ASN A 1 11 ? 14.646 -9.698 -22.191 1.00 53.14 11 ASN A N 7
ATOM 3612 C CA . ASN A 1 11 ? 14.799 -8.432 -22.898 1.00 31.42 11 ASN A CA 7
ATOM 3613 C C . ASN A 1 11 ? 16.016 -7.667 -22.389 1.00 25.44 11 ASN A C 7
ATOM 3614 O O . ASN A 1 11 ? 16.618 -6.880 -23.119 1.00 52.55 11 ASN A O 7
ATOM 3625 N N . ALA A 1 12 ? 16.375 -7.905 -21.131 1.00 53.00 12 ALA A N 7
ATOM 3626 C CA . ALA A 1 12 ? 17.522 -7.241 -20.525 1.00 51.42 12 ALA A CA 7
ATOM 3627 C C . ALA A 1 12 ? 18.767 -7.400 -21.390 1.00 70.11 12 ALA A C 7
ATOM 3628 O O . ALA A 1 12 ? 19.667 -6.559 -21.359 1.00 30.14 12 ALA A O 7
ATOM 3635 N N . TRP A 1 13 ? 18.814 -8.480 -22.160 1.00 3.12 13 TRP A N 7
ATOM 3636 C CA . TRP A 1 13 ? 19.951 -8.748 -23.033 1.00 21.20 13 TRP A CA 7
ATOM 3637 C C . TRP A 1 13 ? 20.346 -7.498 -23.812 1.00 41.13 13 TRP A C 7
ATOM 3638 O O . TRP A 1 13 ? 21.519 -7.131 -23.861 1.00 23.21 13 TRP A O 7
ATOM 3659 N N . ALA A 1 14 ? 19.359 -6.849 -24.419 1.00 12.13 14 ALA A N 7
ATOM 3660 C CA . ALA A 1 14 ? 19.604 -5.638 -25.194 1.00 33.13 14 ALA A CA 7
ATOM 3661 C C . ALA A 1 14 ? 19.493 -4.395 -24.319 1.00 33.11 14 ALA A C 7
ATOM 3662 O O . ALA A 1 14 ? 20.371 -3.531 -24.335 1.00 23.14 14 ALA A O 7
ATOM 3669 N N . VAL A 1 15 ? 18.409 -4.308 -23.555 1.00 1.34 15 VAL A N 7
ATOM 3670 C CA . VAL A 1 15 ? 18.183 -3.170 -22.673 1.00 24.33 15 VAL A CA 7
ATOM 3671 C C . VAL A 1 15 ? 17.373 -3.576 -21.447 1.00 41.00 15 VAL A C 7
ATOM 3672 O O . VAL A 1 15 ? 16.436 -4.369 -21.545 1.00 62.21 15 VAL A O 7
ATOM 3685 N N . ARG A 1 16 ? 17.739 -3.027 -20.294 1.00 1.33 16 ARG A N 7
ATOM 3686 C CA . ARG A 1 16 ? 17.046 -3.332 -19.048 1.00 10.45 16 ARG A CA 7
ATOM 3687 C C . ARG A 1 16 ? 16.828 -2.068 -18.222 1.00 73.42 16 ARG A C 7
ATOM 3688 O O . ARG A 1 16 ? 17.363 -1.007 -18.540 1.00 65.54 16 ARG A O 7
ATOM 3709 N N . GLY A 1 17 ? 16.038 -2.189 -17.159 1.00 71.22 17 GLY A N 7
ATOM 3710 C CA . GLY A 1 17 ? 15.764 -1.049 -16.305 1.00 23.14 17 GLY A CA 7
ATOM 3711 C C . GLY A 1 17 ? 14.281 -0.851 -16.061 1.00 25.55 17 GLY A C 7
ATOM 3712 O O . GLY A 1 17 ? 13.504 -0.699 -17.005 1.00 32.33 17 GLY A O 7
ATOM 3716 N N . CYS A 1 18 ? 13.885 -0.855 -14.793 1.00 3.31 18 CYS A N 7
ATOM 3717 C CA . CYS A 1 18 ? 12.486 -0.677 -14.427 1.00 45.44 18 CYS A CA 7
ATOM 3718 C C . CYS A 1 18 ? 11.912 0.584 -15.067 1.00 74.52 18 CYS A C 7
ATOM 3719 O O . CYS A 1 18 ? 10.719 0.656 -15.363 1.00 3.32 18 CYS A O 7
ATOM 3726 N N . ALA A 1 19 ? 12.770 1.577 -15.278 1.00 30.54 19 ALA A N 7
ATOM 3727 C CA . ALA A 1 19 ? 12.351 2.834 -15.885 1.00 34.33 19 ALA A CA 7
ATOM 3728 C C . ALA A 1 19 ? 11.540 2.587 -17.152 1.00 41.04 19 ALA A C 7
ATOM 3729 O O . ALA A 1 19 ? 10.639 3.358 -17.482 1.00 61.24 19 ALA A O 7
ATOM 3736 N N . GLN A 1 20 ? 11.867 1.511 -17.859 1.00 41.53 20 GLN A N 7
ATOM 3737 C CA . GLN A 1 20 ? 11.170 1.165 -19.092 1.00 53.42 20 GLN A CA 7
ATOM 3738 C C . GLN A 1 20 ? 9.662 1.129 -18.872 1.00 1.54 20 GLN A C 7
ATOM 3739 O O . GLN A 1 20 ? 8.886 1.489 -19.758 1.00 71.12 20 GLN A O 7
ATOM 3753 N N . TYR A 1 21 ? 9.252 0.692 -17.686 1.00 45.22 21 TYR A N 7
ATOM 3754 C CA . TYR A 1 21 ? 7.835 0.606 -17.350 1.00 65.22 21 TYR A CA 7
ATOM 3755 C C . TYR A 1 21 ? 7.367 1.870 -16.636 1.00 13.31 21 TYR A C 7
ATOM 3756 O O . TYR A 1 21 ? 6.169 2.115 -16.504 1.00 70.23 21 TYR A O 7
ATOM 3774 N N . GLY A 1 22 ? 8.325 2.672 -16.177 1.00 5.32 22 GLY A N 7
ATOM 3775 C CA . GLY A 1 22 ? 7.991 3.902 -15.482 1.00 64.31 22 GLY A CA 7
ATOM 3776 C C . GLY A 1 22 ? 7.859 3.704 -13.985 1.00 42.41 22 GLY A C 7
ATOM 3777 O O . GLY A 1 22 ? 6.972 4.274 -13.353 1.00 34.44 22 GLY A O 7
ATOM 3781 N N . MET A 1 23 ? 8.745 2.891 -13.416 1.00 74.23 23 MET A N 7
ATOM 3782 C CA . MET A 1 23 ? 8.723 2.619 -11.984 1.00 13.14 23 MET A CA 7
ATOM 3783 C C . MET A 1 23 ? 10.134 2.395 -11.451 1.00 72.42 23 MET A C 7
ATOM 3784 O O . MET A 1 23 ? 11.098 2.361 -12.217 1.00 11.22 23 MET A O 7
ATOM 3798 N N . ARG A 1 24 ? 10.249 2.243 -10.136 1.00 23.55 24 ARG A N 7
ATOM 3799 C CA . ARG A 1 24 ? 11.543 2.023 -9.502 1.00 70.40 24 ARG A CA 7
ATOM 3800 C C . ARG A 1 24 ? 11.746 0.546 -9.178 1.00 1.13 24 ARG A C 7
ATOM 3801 O O . ARG A 1 24 ? 10.787 -0.181 -8.920 1.00 44.01 24 ARG A O 7
ATOM 3822 N N . ASP A 1 25 ? 13.001 0.109 -9.196 1.00 13.24 25 ASP A N 7
ATOM 3823 C CA . ASP A 1 25 ? 13.330 -1.281 -8.905 1.00 62.11 25 ASP A CA 7
ATOM 3824 C C . ASP A 1 25 ? 13.247 -1.556 -7.406 1.00 2.23 25 ASP A C 7
ATOM 3825 O O . ASP A 1 25 ? 13.409 -0.651 -6.588 1.00 13.40 25 ASP A O 7
ATOM 3834 N N . VAL A 1 26 ? 12.992 -2.812 -7.054 1.00 60.42 26 VAL A N 7
ATOM 3835 C CA . VAL A 1 26 ? 12.887 -3.207 -5.655 1.00 44.25 26 VAL A CA 7
ATOM 3836 C C . VAL A 1 26 ? 13.767 -4.416 -5.357 1.00 21.35 26 VAL A C 7
ATOM 3837 O O . VAL A 1 26 ? 14.394 -4.496 -4.301 1.00 42.42 26 VAL A O 7
ATOM 3850 N N . ASN A 1 27 ? 13.809 -5.356 -6.296 1.00 14.44 27 ASN A N 7
ATOM 3851 C CA . ASN A 1 27 ? 14.613 -6.562 -6.135 1.00 54.53 27 ASN A CA 7
ATOM 3852 C C . ASN A 1 27 ? 14.753 -7.304 -7.461 1.00 41.20 27 ASN A C 7
ATOM 3853 O O . ASN A 1 27 ? 14.047 -7.010 -8.425 1.00 33.22 27 ASN A O 7
ATOM 3864 N N . MET A 1 28 ? 15.668 -8.266 -7.500 1.00 42.12 28 MET A N 7
ATOM 3865 C CA . MET A 1 28 ? 15.900 -9.051 -8.708 1.00 15.23 28 MET A CA 7
ATOM 3866 C C . MET A 1 28 ? 15.977 -10.539 -8.381 1.00 11.11 28 MET A C 7
ATOM 3867 O O . MET A 1 28 ? 16.201 -10.923 -7.233 1.00 53.05 28 MET A O 7
ATOM 3881 N N . LYS A 1 29 ? 15.790 -11.373 -9.398 1.00 54.45 29 LYS A N 7
ATOM 3882 C CA . LYS A 1 29 ? 15.839 -12.820 -9.222 1.00 23.30 29 LYS A CA 7
ATOM 3883 C C . LYS A 1 29 ? 16.896 -13.443 -10.128 1.00 1.20 29 LYS A C 7
ATOM 3884 O O . LYS A 1 29 ? 17.397 -12.798 -11.048 1.00 33.04 29 LYS A O 7
ATOM 3903 N N . SER A 1 30 ? 17.228 -14.703 -9.862 1.00 62.34 30 SER A N 7
ATOM 3904 C CA . SER A 1 30 ? 18.227 -15.413 -10.652 1.00 52.41 30 SER A CA 7
ATOM 3905 C C . SER A 1 30 ? 17.663 -15.807 -12.013 1.00 0.22 30 SER A C 7
ATOM 3906 O O . SER A 1 30 ? 16.517 -16.247 -12.121 1.00 71.42 30 SER A O 7
ATOM 3914 N N . CYS A 1 31 ? 18.475 -15.645 -13.053 1.00 62.22 31 CYS A N 7
ATOM 3915 C CA . CYS A 1 31 ? 18.059 -15.982 -14.408 1.00 54.55 31 CYS A CA 7
ATOM 3916 C C . CYS A 1 31 ? 19.271 -16.251 -15.298 1.00 73.12 31 CYS A C 7
ATOM 3917 O O . CYS A 1 31 ? 20.322 -15.632 -15.137 1.00 5.33 31 CYS A O 7
ATOM 3924 N N . SER A 1 32 ? 19.114 -17.179 -16.238 1.00 34.34 32 SER A N 7
ATOM 3925 C CA . SER A 1 32 ? 20.194 -17.532 -17.150 1.00 70.11 32 SER A CA 7
ATOM 3926 C C . SER A 1 32 ? 20.283 -16.532 -18.300 1.00 25.43 32 SER A C 7
ATOM 3927 O O . SER A 1 32 ? 19.479 -16.566 -19.230 1.00 63.32 32 SER A O 7
ATOM 3935 N N . GLY A 1 33 ? 21.269 -15.642 -18.227 1.00 40.01 33 GLY A N 7
ATOM 3936 C CA . GLY A 1 33 ? 21.446 -14.646 -19.267 1.00 63.11 33 GLY A CA 7
ATOM 3937 C C . GLY A 1 33 ? 20.680 -13.369 -18.982 1.00 73.34 33 GLY A C 7
ATOM 3938 O O . GLY A 1 33 ? 21.193 -12.270 -19.186 1.00 65.24 33 GLY A O 7
ATOM 3942 N N . GLY A 1 34 ? 19.446 -13.514 -18.510 1.00 15.44 34 GLY A N 7
ATOM 3943 C CA . GLY A 1 34 ? 18.627 -12.355 -18.206 1.00 21.24 34 GLY A CA 7
ATOM 3944 C C . GLY A 1 34 ? 18.502 -12.107 -16.717 1.00 2.11 34 GLY A C 7
ATOM 3945 O O . GLY A 1 34 ? 19.085 -12.832 -15.910 1.00 72.35 34 GLY A O 7
ATOM 3949 N N . ILE A 1 35 ? 17.743 -11.080 -16.351 1.00 12.20 35 ILE A N 7
ATOM 3950 C CA . ILE A 1 35 ? 17.546 -10.738 -14.948 1.00 61.33 35 ILE A CA 7
ATOM 3951 C C . ILE A 1 35 ? 16.154 -10.160 -14.714 1.00 55.31 35 ILE A C 7
ATOM 3952 O O . ILE A 1 35 ? 15.662 -9.357 -15.507 1.00 42.23 35 ILE A O 7
ATOM 3968 N N . ILE A 1 36 ? 15.525 -10.572 -13.619 1.00 75.41 36 ILE A N 7
ATOM 3969 C CA . ILE A 1 36 ? 14.191 -10.093 -13.278 1.00 5.12 36 ILE A CA 7
ATOM 3970 C C . ILE A 1 36 ? 14.259 -8.783 -12.503 1.00 65.52 36 ILE A C 7
ATOM 3971 O O . ILE A 1 36 ? 15.146 -8.585 -11.671 1.00 32.14 36 ILE A O 7
ATOM 3987 N N . TYR A 1 37 ? 13.316 -7.889 -12.779 1.00 14.52 37 TYR A N 7
ATOM 3988 C CA . TYR A 1 37 ? 13.269 -6.595 -12.107 1.00 62.23 37 TYR A CA 7
ATOM 3989 C C . TYR A 1 37 ? 11.904 -6.364 -11.465 1.00 64.32 37 TYR A C 7
ATOM 3990 O O . TYR A 1 37 ? 10.867 -6.496 -12.115 1.00 23.54 37 TYR A O 7
ATOM 4008 N N . THR A 1 38 ? 11.913 -6.018 -10.180 1.00 51.42 38 THR A N 7
ATOM 4009 C CA . THR A 1 38 ? 10.678 -5.768 -9.448 1.00 41.04 38 THR A CA 7
ATOM 4010 C C . THR A 1 38 ? 10.324 -4.286 -9.457 1.00 1.21 38 THR A C 7
ATOM 4011 O O . THR A 1 38 ? 10.929 -3.488 -8.740 1.00 65.31 38 THR A O 7
ATOM 4022 N N . CYS A 1 39 ? 9.338 -3.922 -10.271 1.00 30.15 39 CYS A N 7
ATOM 4023 C CA . CYS A 1 39 ? 8.902 -2.536 -10.372 1.00 3.40 39 CYS A CA 7
ATOM 4024 C C . CYS A 1 39 ? 7.617 -2.309 -9.580 1.00 35.22 39 CYS A C 7
ATOM 4025 O O . CYS A 1 39 ? 6.573 -2.884 -9.891 1.00 3.21 39 CYS A O 7
ATOM 4032 N N . CYS A 1 40 ? 7.702 -1.468 -8.555 1.00 32.11 40 CYS A N 7
ATOM 4033 C CA . CYS A 1 40 ? 6.547 -1.166 -7.716 1.00 12.34 40 CYS A CA 7
ATOM 4034 C C . CYS A 1 40 ? 6.200 0.318 -7.785 1.00 14.21 40 CYS A C 7
ATOM 4035 O O . CYS A 1 40 ? 7.082 1.176 -7.733 1.00 5.43 40 CYS A O 7
ATOM 4042 N N . ASP A 1 41 ? 4.910 0.614 -7.902 1.00 13.02 41 ASP A N 7
ATOM 4043 C CA . ASP A 1 41 ? 4.445 1.994 -7.975 1.00 22.02 41 ASP A CA 7
ATOM 4044 C C . ASP A 1 41 ? 4.871 2.778 -6.738 1.00 51.33 41 ASP A C 7
ATOM 4045 O O . ASP A 1 41 ? 5.307 2.197 -5.743 1.00 40.42 41 ASP A O 7
ATOM 4054 N N . GLY A 1 1 ? 1.217 0.233 -0.212 1.00 51.05 1 GLY A N 8
ATOM 4055 C CA . GLY A 1 1 ? 1.849 0.236 -1.519 1.00 40.33 1 GLY A CA 8
ATOM 4056 C C . GLY A 1 1 ? 1.509 -0.998 -2.331 1.00 32.33 1 GLY A C 8
ATOM 4057 O O . GLY A 1 1 ? 0.950 -1.961 -1.806 1.00 1.51 1 GLY A O 8
ATOM 4061 N N . VAL A 1 2 ? 1.846 -0.970 -3.616 1.00 72.23 2 VAL A N 8
ATOM 4062 C CA . VAL A 1 2 ? 1.572 -2.095 -4.504 1.00 61.11 2 VAL A CA 8
ATOM 4063 C C . VAL A 1 2 ? 2.822 -2.501 -5.277 1.00 75.31 2 VAL A C 8
ATOM 4064 O O . VAL A 1 2 ? 3.390 -1.702 -6.023 1.00 61.42 2 VAL A O 8
ATOM 4077 N N . CYS A 1 3 ? 3.244 -3.747 -5.094 1.00 71.32 3 CYS A N 8
ATOM 4078 C CA . CYS A 1 3 ? 4.427 -4.262 -5.774 1.00 21.52 3 CYS A CA 8
ATOM 4079 C C . CYS A 1 3 ? 4.089 -5.511 -6.584 1.00 51.43 3 CYS A C 8
ATOM 4080 O O . CYS A 1 3 ? 3.186 -6.268 -6.226 1.00 1.11 3 CYS A O 8
ATOM 4087 N N . TRP A 1 4 ? 4.819 -5.718 -7.673 1.00 11.40 4 TRP A N 8
ATOM 4088 C CA . TRP A 1 4 ? 4.597 -6.876 -8.533 1.00 75.31 4 TRP A CA 8
ATOM 4089 C C . TRP A 1 4 ? 5.853 -7.210 -9.331 1.00 2.34 4 TRP A C 8
ATOM 4090 O O . TRP A 1 4 ? 6.405 -6.354 -10.022 1.00 74.43 4 TRP A O 8
ATOM 4111 N N . ASP A 1 5 ? 6.298 -8.458 -9.231 1.00 52.33 5 ASP A N 8
ATOM 4112 C CA . ASP A 1 5 ? 7.488 -8.905 -9.945 1.00 3.44 5 ASP A CA 8
ATOM 4113 C C . ASP A 1 5 ? 7.108 -9.709 -11.183 1.00 2.31 5 ASP A C 8
ATOM 4114 O O . ASP A 1 5 ? 6.100 -10.418 -11.193 1.00 33.22 5 ASP A O 8
ATOM 4123 N N . THR A 1 6 ? 7.920 -9.595 -12.230 1.00 21.02 6 THR A N 8
ATOM 4124 C CA . THR A 1 6 ? 7.669 -10.310 -13.475 1.00 2.20 6 THR A CA 8
ATOM 4125 C C . THR A 1 6 ? 8.613 -11.497 -13.628 1.00 42.40 6 THR A C 8
ATOM 4126 O O . THR A 1 6 ? 9.724 -11.490 -13.101 1.00 61.33 6 THR A O 8
ATOM 4137 N N . GLY A 1 7 ? 8.162 -12.516 -14.354 1.00 51.24 7 GLY A N 8
ATOM 4138 C CA . GLY A 1 7 ? 8.981 -13.696 -14.564 1.00 50.12 7 GLY A CA 8
ATOM 4139 C C . GLY A 1 7 ? 10.313 -13.371 -15.211 1.00 35.04 7 GLY A C 8
ATOM 4140 O O . GLY A 1 7 ? 10.637 -12.202 -15.427 1.00 20.42 7 GLY A O 8
ATOM 4144 N N . CYS A 1 8 ? 11.086 -14.405 -15.520 1.00 72.35 8 CYS A N 8
ATOM 4145 C CA . CYS A 1 8 ? 12.392 -14.225 -16.145 1.00 54.03 8 CYS A CA 8
ATOM 4146 C C . CYS A 1 8 ? 12.286 -13.333 -17.378 1.00 61.22 8 CYS A C 8
ATOM 4147 O O . CYS A 1 8 ? 11.578 -13.657 -18.330 1.00 12.54 8 CYS A O 8
ATOM 4154 N N . GLN A 1 9 ? 12.995 -12.210 -17.352 1.00 3.14 9 GLN A N 8
ATOM 4155 C CA . GLN A 1 9 ? 12.982 -11.271 -18.467 1.00 42.03 9 GLN A CA 8
ATOM 4156 C C . GLN A 1 9 ? 14.210 -11.459 -19.352 1.00 24.43 9 GLN A C 8
ATOM 4157 O O . GLN A 1 9 ? 15.345 -11.367 -18.885 1.00 34.45 9 GLN A O 8
ATOM 4171 N N . LEU A 1 10 ? 13.975 -11.723 -20.633 1.00 73.34 10 LEU A N 8
ATOM 4172 C CA . LEU A 1 10 ? 15.062 -11.925 -21.584 1.00 13.01 10 LEU A CA 8
ATOM 4173 C C . LEU A 1 10 ? 15.468 -10.606 -22.234 1.00 34.45 10 LEU A C 8
ATOM 4174 O O . LEU A 1 10 ? 16.610 -10.438 -22.660 1.00 51.12 10 LEU A O 8
ATOM 4190 N N . ASN A 1 11 ? 14.525 -9.672 -22.305 1.00 53.14 11 ASN A N 8
ATOM 4191 C CA . ASN A 1 11 ? 14.785 -8.367 -22.901 1.00 31.42 11 ASN A CA 8
ATOM 4192 C C . ASN A 1 11 ? 16.056 -7.748 -22.324 1.00 25.44 11 ASN A C 8
ATOM 4193 O O . ASN A 1 11 ? 16.734 -6.966 -22.989 1.00 52.55 11 ASN A O 8
ATOM 4204 N N . ALA A 1 12 ? 16.372 -8.108 -21.084 1.00 53.00 12 ALA A N 8
ATOM 4205 C CA . ALA A 1 12 ? 17.561 -7.591 -20.420 1.00 51.42 12 ALA A CA 8
ATOM 4206 C C . ALA A 1 12 ? 18.803 -7.795 -21.280 1.00 70.11 12 ALA A C 8
ATOM 4207 O O . ALA A 1 12 ? 19.759 -7.022 -21.201 1.00 30.14 12 ALA A O 8
ATOM 4214 N N . TRP A 1 13 ? 18.783 -8.838 -22.100 1.00 3.12 13 TRP A N 8
ATOM 4215 C CA . TRP A 1 13 ? 19.910 -9.143 -22.976 1.00 21.20 13 TRP A CA 8
ATOM 4216 C C . TRP A 1 13 ? 20.386 -7.893 -23.705 1.00 41.13 13 TRP A C 8
ATOM 4217 O O . TRP A 1 13 ? 21.580 -7.594 -23.729 1.00 23.21 13 TRP A O 8
ATOM 4238 N N . ALA A 1 14 ? 19.447 -7.165 -24.300 1.00 12.13 14 ALA A N 8
ATOM 4239 C CA . ALA A 1 14 ? 19.772 -5.946 -25.029 1.00 33.13 14 ALA A CA 8
ATOM 4240 C C . ALA A 1 14 ? 19.723 -4.729 -24.111 1.00 33.11 14 ALA A C 8
ATOM 4241 O O . ALA A 1 14 ? 20.661 -3.932 -24.069 1.00 23.14 14 ALA A O 8
ATOM 4248 N N . VAL A 1 15 ? 18.623 -4.591 -23.377 1.00 1.34 15 VAL A N 8
ATOM 4249 C CA . VAL A 1 15 ? 18.452 -3.471 -22.460 1.00 24.33 15 VAL A CA 8
ATOM 4250 C C . VAL A 1 15 ? 17.575 -3.860 -21.275 1.00 41.00 15 VAL A C 8
ATOM 4251 O O . VAL A 1 15 ? 16.629 -4.635 -21.418 1.00 62.21 15 VAL A O 8
ATOM 4264 N N . ARG A 1 16 ? 17.895 -3.317 -20.105 1.00 1.33 16 ARG A N 8
ATOM 4265 C CA . ARG A 1 16 ? 17.136 -3.607 -18.894 1.00 10.45 16 ARG A CA 8
ATOM 4266 C C . ARG A 1 16 ? 16.918 -2.340 -18.073 1.00 73.42 16 ARG A C 8
ATOM 4267 O O . ARG A 1 16 ? 17.500 -1.295 -18.357 1.00 65.54 16 ARG A O 8
ATOM 4288 N N . GLY A 1 17 ? 16.072 -2.443 -17.051 1.00 71.22 17 GLY A N 8
ATOM 4289 C CA . GLY A 1 17 ? 15.792 -1.299 -16.203 1.00 23.14 17 GLY A CA 8
ATOM 4290 C C . GLY A 1 17 ? 14.306 -1.077 -16.002 1.00 25.55 17 GLY A C 8
ATOM 4291 O O . GLY A 1 17 ? 13.541 -1.034 -16.967 1.00 32.33 17 GLY A O 8
ATOM 4295 N N . CYS A 1 18 ? 13.894 -0.937 -14.747 1.00 3.31 18 CYS A N 8
ATOM 4296 C CA . CYS A 1 18 ? 12.489 -0.720 -14.422 1.00 45.44 18 CYS A CA 8
ATOM 4297 C C . CYS A 1 18 ? 11.982 0.580 -15.039 1.00 74.52 18 CYS A C 8
ATOM 4298 O O . CYS A 1 18 ? 10.803 0.703 -15.370 1.00 3.32 18 CYS A O 8
ATOM 4305 N N . ALA A 1 19 ? 12.881 1.547 -15.193 1.00 30.54 19 ALA A N 8
ATOM 4306 C CA . ALA A 1 19 ? 12.526 2.836 -15.772 1.00 34.33 19 ALA A CA 8
ATOM 4307 C C . ALA A 1 19 ? 11.754 2.657 -17.076 1.00 41.04 19 ALA A C 8
ATOM 4308 O O . ALA A 1 19 ? 10.895 3.471 -17.414 1.00 61.24 19 ALA A O 8
ATOM 4315 N N . GLN A 1 20 ? 12.067 1.588 -17.801 1.00 41.53 20 GLN A N 8
ATOM 4316 C CA . GLN A 1 20 ? 11.402 1.306 -19.068 1.00 53.42 20 GLN A CA 8
ATOM 4317 C C . GLN A 1 20 ? 9.886 1.316 -18.902 1.00 1.54 20 GLN A C 8
ATOM 4318 O O . GLN A 1 20 ? 9.154 1.719 -19.806 1.00 71.12 20 GLN A O 8
ATOM 4332 N N . TYR A 1 21 ? 9.420 0.868 -17.741 1.00 45.22 21 TYR A N 8
ATOM 4333 C CA . TYR A 1 21 ? 7.990 0.823 -17.457 1.00 65.22 21 TYR A CA 8
ATOM 4334 C C . TYR A 1 21 ? 7.541 2.084 -16.724 1.00 13.31 21 TYR A C 8
ATOM 4335 O O . TYR A 1 21 ? 6.347 2.362 -16.620 1.00 70.23 21 TYR A O 8
ATOM 4353 N N . GLY A 1 22 ? 8.507 2.843 -16.217 1.00 5.32 22 GLY A N 8
ATOM 4354 C CA . GLY A 1 22 ? 8.193 4.065 -15.500 1.00 64.31 22 GLY A CA 8
ATOM 4355 C C . GLY A 1 22 ? 8.018 3.835 -14.012 1.00 42.41 22 GLY A C 8
ATOM 4356 O O . GLY A 1 22 ? 7.141 4.427 -13.384 1.00 34.44 22 GLY A O 8
ATOM 4360 N N . MET A 1 23 ? 8.856 2.972 -13.446 1.00 74.23 23 MET A N 8
ATOM 4361 C CA . MET A 1 23 ? 8.790 2.666 -12.022 1.00 13.14 23 MET A CA 8
ATOM 4362 C C . MET A 1 23 ? 10.178 2.368 -11.465 1.00 72.42 23 MET A C 8
ATOM 4363 O O . MET A 1 23 ? 11.157 2.315 -12.209 1.00 11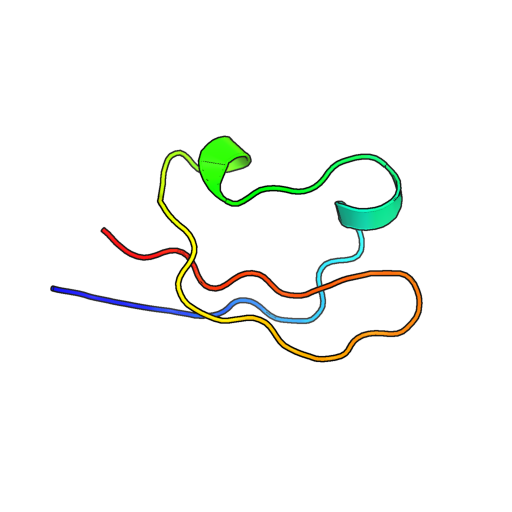.22 23 MET A O 8
ATOM 4377 N N . ARG A 1 24 ? 10.255 2.175 -10.152 1.00 23.55 24 ARG A N 8
ATOM 4378 C CA . ARG A 1 24 ? 11.525 1.884 -9.496 1.00 70.40 24 ARG A CA 8
ATOM 4379 C C . ARG A 1 24 ? 11.613 0.410 -9.111 1.00 1.13 24 ARG A C 8
ATOM 4380 O O . ARG A 1 24 ? 10.609 -0.211 -8.764 1.00 44.01 24 ARG A O 8
ATOM 4401 N N . ASP A 1 25 ? 12.820 -0.142 -9.175 1.00 13.24 25 ASP A N 8
ATOM 4402 C CA . ASP A 1 25 ? 13.039 -1.542 -8.833 1.00 62.11 25 ASP A CA 8
ATOM 4403 C C . ASP A 1 25 ? 13.279 -1.704 -7.336 1.00 2.23 25 ASP A C 8
ATOM 4404 O O . ASP A 1 25 ? 13.925 -0.867 -6.706 1.00 13.40 25 ASP A O 8
ATOM 4413 N N . VAL A 1 26 ? 12.754 -2.786 -6.771 1.00 60.42 26 VAL A N 8
ATOM 4414 C CA . VAL A 1 26 ? 12.910 -3.058 -5.347 1.00 44.25 26 VAL A CA 8
ATOM 4415 C C . VAL A 1 26 ? 13.769 -4.296 -5.115 1.00 21.35 26 VAL A C 8
ATOM 4416 O O . VAL A 1 26 ? 14.589 -4.333 -4.199 1.00 42.42 26 VAL A O 8
ATOM 4429 N N . ASN A 1 27 ? 13.575 -5.309 -5.954 1.00 14.44 27 ASN A N 8
ATOM 4430 C CA . ASN A 1 27 ? 14.332 -6.551 -5.841 1.00 54.53 27 ASN A CA 8
ATOM 4431 C C . ASN A 1 27 ? 14.535 -7.192 -7.211 1.00 41.20 27 ASN A C 8
ATOM 4432 O O . ASN A 1 27 ? 13.895 -6.805 -8.188 1.00 33.22 27 ASN A O 8
ATOM 4443 N N . MET A 1 28 ? 15.430 -8.172 -7.273 1.00 42.12 28 MET A N 8
ATOM 4444 C CA . MET A 1 28 ? 15.715 -8.867 -8.523 1.00 15.23 28 MET A CA 8
ATOM 4445 C C . MET A 1 28 ? 15.962 -10.352 -8.275 1.00 11.11 28 MET A C 8
ATOM 4446 O O . MET A 1 28 ? 16.331 -10.755 -7.172 1.00 53.05 28 MET A O 8
ATOM 4460 N N . LYS A 1 29 ? 15.754 -11.162 -9.307 1.00 54.45 29 LYS A N 8
ATOM 4461 C CA . LYS A 1 29 ? 15.955 -12.602 -9.203 1.00 23.30 29 LYS A CA 8
ATOM 4462 C C . LYS A 1 29 ? 17.030 -13.075 -10.177 1.00 1.20 29 LYS A C 8
ATOM 4463 O O . LYS A 1 29 ? 17.424 -12.341 -11.084 1.00 33.04 29 LYS A O 8
ATOM 4482 N N . SER A 1 30 ? 17.498 -14.303 -9.984 1.00 62.34 30 SER A N 8
ATOM 4483 C CA . SER A 1 30 ? 18.529 -14.871 -10.844 1.00 52.41 30 SER A CA 8
ATOM 4484 C C . SER A 1 30 ? 17.927 -15.380 -12.151 1.00 0.22 30 SER A C 8
ATOM 4485 O O . SER A 1 30 ? 16.820 -15.918 -12.170 1.00 71.42 30 SER A O 8
ATOM 4493 N N . CYS A 1 31 ? 18.665 -15.207 -13.242 1.00 62.22 31 CYS A N 8
ATOM 4494 C CA . CYS A 1 31 ? 18.206 -15.646 -14.554 1.00 54.55 31 CYS A CA 8
ATOM 4495 C C . CYS A 1 31 ? 19.386 -15.865 -15.497 1.00 73.12 31 CYS A C 8
ATOM 4496 O O . CYS A 1 31 ? 20.362 -15.117 -15.472 1.00 5.33 31 CYS A O 8
ATOM 4503 N N . SER A 1 32 ? 19.286 -16.896 -16.331 1.00 34.34 32 SER A N 8
ATOM 4504 C CA . SER A 1 32 ? 20.345 -17.216 -17.281 1.00 70.11 32 SER A CA 8
ATOM 4505 C C . SER A 1 32 ? 20.297 -16.280 -18.484 1.00 25.43 32 SER A C 8
ATOM 4506 O O . SER A 1 32 ? 19.453 -16.426 -19.366 1.00 63.32 32 SER A O 8
ATOM 4514 N N . GLY A 1 33 ? 21.212 -15.315 -18.512 1.00 40.01 33 GLY A N 8
ATOM 4515 C CA . GLY A 1 33 ? 21.258 -14.367 -19.609 1.00 63.11 33 GLY A CA 8
ATOM 4516 C C . GLY A 1 33 ? 20.425 -13.128 -19.342 1.00 73.34 33 GLY A C 8
ATOM 4517 O O . GLY A 1 33 ? 20.843 -12.013 -19.648 1.00 65.24 33 GLY A O 8
ATOM 4521 N N . GLY A 1 34 ? 19.241 -13.325 -18.771 1.00 15.44 34 GLY A N 8
ATOM 4522 C CA . GLY A 1 34 ? 18.365 -12.207 -18.473 1.00 21.24 34 GLY A CA 8
ATOM 4523 C C . GLY A 1 34 ? 18.341 -11.867 -16.996 1.00 2.11 34 GLY A C 8
ATOM 4524 O O . GLY A 1 34 ? 19.058 -12.474 -16.201 1.00 72.35 34 GLY A O 8
ATOM 4528 N N . ILE A 1 35 ? 17.514 -10.894 -16.630 1.00 12.20 35 ILE A N 8
ATOM 4529 C CA . ILE A 1 35 ? 17.400 -10.473 -15.238 1.00 61.33 35 ILE A CA 8
ATOM 4530 C C . ILE A 1 35 ? 15.966 -10.078 -14.899 1.00 55.31 35 ILE A C 8
ATOM 4531 O O . ILE A 1 35 ? 15.260 -9.498 -15.725 1.00 42.23 35 ILE A O 8
ATOM 4547 N N . ILE A 1 36 ? 15.544 -10.393 -13.680 1.00 75.41 36 ILE A N 8
ATOM 4548 C CA . ILE A 1 36 ? 14.195 -10.068 -13.231 1.00 5.12 36 ILE A CA 8
ATOM 4549 C C . ILE A 1 36 ? 14.184 -8.783 -12.410 1.00 65.52 36 ILE A C 8
ATOM 4550 O O . ILE A 1 36 ? 14.979 -8.618 -11.484 1.00 32.14 36 ILE A O 8
ATOM 4566 N N . TYR A 1 37 ? 13.278 -7.875 -12.755 1.00 14.52 37 TYR A N 8
ATOM 4567 C CA . TYR A 1 37 ? 13.164 -6.604 -12.052 1.00 62.23 37 TYR A CA 8
ATOM 4568 C C . TYR A 1 37 ? 11.738 -6.383 -11.554 1.00 64.32 37 TYR A C 8
ATOM 4569 O O . TYR A 1 37 ? 10.782 -6.436 -12.328 1.00 23.54 37 TYR A O 8
ATOM 4587 N N . THR A 1 38 ? 11.603 -6.134 -10.255 1.00 51.42 38 THR A N 8
ATOM 4588 C CA . THR A 1 38 ? 10.296 -5.905 -9.652 1.00 41.04 38 THR A CA 8
ATOM 4589 C C . THR A 1 38 ? 9.972 -4.417 -9.590 1.00 1.21 38 THR A C 8
ATOM 4590 O O . THR A 1 38 ? 10.505 -3.690 -8.752 1.00 65.31 38 THR A O 8
ATOM 4601 N N . CYS A 1 39 ? 9.094 -3.970 -10.482 1.00 30.15 39 CYS A N 8
ATOM 4602 C CA . CYS A 1 39 ? 8.698 -2.568 -10.529 1.00 3.40 39 CYS A CA 8
ATOM 4603 C C . CYS A 1 39 ? 7.397 -2.345 -9.762 1.00 35.22 39 CYS A C 8
ATOM 4604 O O . CYS A 1 39 ? 6.408 -3.046 -9.978 1.00 3.21 39 CYS A O 8
ATOM 4611 N N . CYS A 1 40 ? 7.406 -1.362 -8.867 1.00 32.11 40 CYS A N 8
ATOM 4612 C CA . CYS A 1 40 ? 6.228 -1.045 -8.069 1.00 12.34 40 CYS A CA 8
ATOM 4613 C C . CYS A 1 40 ? 5.709 0.353 -8.396 1.00 14.21 40 CYS A C 8
ATOM 4614 O O . CYS A 1 40 ? 6.483 1.301 -8.515 1.00 5.43 40 CYS A O 8
ATOM 4621 N N . ASP A 1 41 ? 4.393 0.470 -8.540 1.00 13.02 41 ASP A N 8
ATOM 4622 C CA . ASP A 1 41 ? 3.770 1.750 -8.852 1.00 22.02 41 ASP A CA 8
ATOM 4623 C C . ASP A 1 41 ? 3.632 2.607 -7.598 1.00 51.33 41 ASP A C 8
ATOM 4624 O O . ASP A 1 41 ? 3.581 3.836 -7.677 1.00 40.42 41 ASP A O 8
ATOM 4633 N N . GLY A 1 1 ? 2.958 -0.712 -0.461 1.00 51.05 1 GLY A N 9
ATOM 4634 C CA . GLY A 1 1 ? 1.701 -0.515 -1.160 1.00 40.33 1 GLY A CA 9
ATOM 4635 C C . GLY A 1 1 ? 1.409 -1.626 -2.150 1.00 32.33 1 GLY A C 9
ATOM 4636 O O . GLY A 1 1 ? 0.985 -2.715 -1.765 1.00 1.51 1 GLY A O 9
ATOM 4640 N N . VAL A 1 2 ? 1.635 -1.349 -3.431 1.00 72.23 2 VAL A N 9
ATOM 4641 C CA . VAL A 1 2 ? 1.392 -2.331 -4.480 1.00 61.11 2 VAL A CA 9
ATOM 4642 C C . VAL A 1 2 ? 2.692 -2.730 -5.170 1.00 75.31 2 VAL A C 9
ATOM 4643 O O . VAL A 1 2 ? 3.418 -1.882 -5.688 1.00 61.42 2 VAL A O 9
ATOM 4656 N N . CYS A 1 3 ? 2.978 -4.028 -5.174 1.00 71.32 3 CYS A N 9
ATOM 4657 C CA . CYS A 1 3 ? 4.191 -4.542 -5.800 1.00 21.52 3 CYS A CA 9
ATOM 4658 C C . CYS A 1 3 ? 3.882 -5.761 -6.665 1.00 51.43 3 CYS A C 9
ATOM 4659 O O . CYS A 1 3 ? 2.934 -6.499 -6.399 1.00 1.11 3 CYS A O 9
ATOM 4666 N N . TRP A 1 4 ? 4.688 -5.963 -7.700 1.00 11.40 4 TRP A N 9
ATOM 4667 C CA . TRP A 1 4 ? 4.500 -7.091 -8.605 1.00 75.31 4 TRP A CA 9
ATOM 4668 C C . TRP A 1 4 ? 5.783 -7.393 -9.372 1.00 2.34 4 TRP A C 9
ATOM 4669 O O . TRP A 1 4 ? 6.355 -6.513 -10.013 1.00 74.43 4 TRP A O 9
ATOM 4690 N N . ASP A 1 5 ? 6.230 -8.643 -9.300 1.00 52.33 5 ASP A N 9
ATOM 4691 C CA . ASP A 1 5 ? 7.445 -9.061 -9.989 1.00 3.44 5 ASP A CA 9
ATOM 4692 C C . ASP A 1 5 ? 7.111 -9.884 -11.229 1.00 2.31 5 ASP A C 9
ATOM 4693 O O . ASP A 1 5 ? 6.209 -10.721 -11.209 1.00 33.22 5 ASP A O 9
ATOM 4702 N N . THR A 1 6 ? 7.846 -9.640 -12.311 1.00 21.02 6 THR A N 9
ATOM 4703 C CA . THR A 1 6 ? 7.627 -10.355 -13.561 1.00 2.20 6 THR A CA 9
ATOM 4704 C C . THR A 1 6 ? 8.588 -11.530 -13.697 1.00 42.40 6 THR A C 9
ATOM 4705 O O . THR A 1 6 ? 9.697 -11.504 -13.164 1.00 61.33 6 THR A O 9
ATOM 4716 N N . GLY A 1 7 ? 8.155 -12.563 -14.415 1.00 51.24 7 GLY A N 9
ATOM 4717 C CA . GLY A 1 7 ? 8.991 -13.734 -14.608 1.00 50.12 7 GLY A CA 9
ATOM 4718 C C . GLY A 1 7 ? 10.319 -13.398 -15.257 1.00 35.04 7 GLY A C 9
ATOM 4719 O O . GLY A 1 7 ? 10.635 -12.227 -15.472 1.00 20.42 7 GLY A O 9
ATOM 4723 N N . CYS A 1 8 ? 11.101 -14.426 -15.567 1.00 72.35 8 CYS A N 9
ATOM 4724 C CA . CYS A 1 8 ? 12.404 -14.235 -16.193 1.00 54.03 8 CYS A CA 9
ATOM 4725 C C . CYS A 1 8 ? 12.292 -13.332 -17.419 1.00 61.22 8 CYS A C 9
ATOM 4726 O O . CYS A 1 8 ? 11.588 -13.654 -18.375 1.00 12.54 8 CYS A O 9
ATOM 4733 N N . GLN A 1 9 ? 12.992 -12.203 -17.381 1.00 3.14 9 GLN A N 9
ATOM 4734 C CA . GLN A 1 9 ? 12.971 -11.255 -18.489 1.00 42.03 9 GLN A CA 9
ATOM 4735 C C . GLN A 1 9 ? 14.203 -11.422 -19.372 1.00 24.43 9 GLN A C 9
ATOM 4736 O O . GLN A 1 9 ? 15.336 -11.266 -18.913 1.00 34.45 9 GLN A O 9
ATOM 4750 N N . LEU A 1 10 ? 13.976 -11.741 -20.642 1.00 73.34 10 LEU A N 9
ATOM 4751 C CA . LEU A 1 10 ? 15.068 -11.930 -21.591 1.00 13.01 10 LEU A CA 9
ATOM 4752 C C . LEU A 1 10 ? 15.460 -10.606 -22.240 1.00 34.45 10 LEU A C 9
ATOM 4753 O O . LEU A 1 10 ? 16.601 -10.423 -22.659 1.00 51.12 10 LEU A O 9
ATOM 4769 N N . ASN A 1 11 ? 14.505 -9.686 -22.317 1.00 53.14 11 ASN A N 9
ATOM 4770 C CA . ASN A 1 11 ? 14.750 -8.378 -22.914 1.00 31.42 11 ASN A CA 9
ATOM 4771 C C . ASN A 1 11 ? 16.010 -7.743 -22.334 1.00 25.44 11 ASN A C 9
ATOM 4772 O O . ASN A 1 11 ? 16.679 -6.950 -22.996 1.00 52.55 11 ASN A O 9
ATOM 4783 N N . ALA A 1 12 ? 16.327 -8.098 -21.093 1.00 53.00 12 ALA A N 9
ATOM 4784 C CA . ALA A 1 12 ? 17.508 -7.566 -20.424 1.00 51.42 12 ALA A CA 9
ATOM 4785 C C . ALA A 1 12 ? 18.755 -7.750 -21.281 1.00 70.11 12 ALA A C 9
ATOM 4786 O O . ALA A 1 12 ? 19.699 -6.965 -21.196 1.00 30.14 12 ALA A O 9
ATOM 4793 N N . TRP A 1 13 ? 18.751 -8.791 -22.106 1.00 3.12 13 TRP A N 9
ATOM 4794 C CA . TRP A 1 13 ? 19.884 -9.078 -22.980 1.00 21.20 13 TRP A CA 9
ATOM 4795 C C . TRP A 1 13 ? 20.348 -7.818 -23.700 1.00 41.13 13 TRP A C 9
ATOM 4796 O O . TRP A 1 13 ? 21.540 -7.510 -23.725 1.00 23.21 13 TRP A O 9
ATOM 4817 N N . ALA A 1 14 ? 19.401 -7.093 -24.286 1.00 12.13 14 ALA A N 9
ATOM 4818 C CA . ALA A 1 14 ? 19.714 -5.865 -25.006 1.00 33.13 14 ALA A CA 9
ATOM 4819 C C . ALA A 1 14 ? 19.658 -4.656 -24.079 1.00 33.11 14 ALA A C 9
ATOM 4820 O O . ALA A 1 14 ? 20.592 -3.855 -24.027 1.00 23.14 14 ALA A O 9
ATOM 4827 N N . VAL A 1 15 ? 18.555 -4.527 -23.347 1.00 1.34 15 VAL A N 9
ATOM 4828 C CA . VAL A 1 15 ? 18.376 -3.416 -22.421 1.00 24.33 15 VAL A CA 9
ATOM 4829 C C . VAL A 1 15 ? 17.497 -3.818 -21.242 1.00 41.00 15 VAL A C 9
ATOM 4830 O O . VAL A 1 15 ? 16.556 -4.598 -21.394 1.00 62.21 15 VAL A O 9
ATOM 4843 N N . ARG A 1 16 ? 17.809 -3.280 -20.067 1.00 1.33 16 ARG A N 9
ATOM 4844 C CA . ARG A 1 16 ? 17.047 -3.584 -18.862 1.00 10.45 16 ARG A CA 9
ATOM 4845 C C . ARG A 1 16 ? 16.878 -2.338 -17.997 1.00 73.42 16 ARG A C 9
ATOM 4846 O O . ARG A 1 16 ? 17.495 -1.304 -18.254 1.00 65.54 16 ARG A O 9
ATOM 4867 N N . GLY A 1 17 ? 16.039 -2.444 -16.973 1.00 71.22 17 GLY A N 9
ATOM 4868 C CA . GLY A 1 17 ? 15.803 -1.320 -16.086 1.00 23.14 17 GLY A CA 9
ATOM 4869 C C . GLY A 1 17 ? 14.328 -1.013 -15.916 1.00 25.55 17 GLY A C 9
ATOM 4870 O O . GLY A 1 17 ? 13.615 -0.796 -16.896 1.00 32.33 17 GLY A O 9
ATOM 4874 N N . CYS A 1 18 ? 13.870 -0.998 -14.670 1.00 3.31 18 CYS A N 9
ATOM 4875 C CA . CYS A 1 18 ? 12.469 -0.720 -14.374 1.00 45.44 18 CYS A CA 9
ATOM 4876 C C . CYS A 1 18 ? 12.015 0.569 -15.054 1.00 74.52 18 CYS A C 9
ATOM 4877 O O . CYS A 1 18 ? 10.850 0.712 -15.419 1.00 3.32 18 CYS A O 9
ATOM 4884 N N . ALA A 1 19 ? 12.946 1.503 -15.220 1.00 30.54 19 ALA A N 9
ATOM 4885 C CA . ALA A 1 19 ? 12.642 2.779 -15.858 1.00 34.33 19 ALA A CA 9
ATOM 4886 C C . ALA A 1 19 ? 11.899 2.571 -17.173 1.00 41.04 19 ALA A C 9
ATOM 4887 O O . ALA A 1 19 ? 11.066 3.391 -17.561 1.00 61.24 19 ALA A O 9
ATOM 4894 N N . GLN A 1 20 ? 12.205 1.471 -17.854 1.00 41.53 20 GLN A N 9
ATOM 4895 C CA . GLN A 1 20 ? 11.565 1.159 -19.126 1.00 53.42 20 GLN A CA 9
ATOM 4896 C C . GLN A 1 20 ? 10.047 1.217 -19.001 1.00 1.54 20 GLN A C 9
ATOM 4897 O O . GLN A 1 20 ? 9.351 1.609 -19.939 1.00 71.12 20 GLN A O 9
ATOM 4911 N N . TYR A 1 21 ? 9.539 0.823 -17.838 1.00 45.22 21 TYR A N 9
ATOM 4912 C CA . TYR A 1 21 ? 8.102 0.827 -17.592 1.00 65.22 21 TYR A CA 9
ATOM 4913 C C . TYR A 1 21 ? 7.672 2.115 -16.895 1.00 13.31 21 TYR A C 9
ATOM 4914 O O . TYR A 1 21 ? 6.486 2.434 -16.830 1.00 70.23 21 TYR A O 9
ATOM 4932 N N . GLY A 1 22 ? 8.649 2.853 -16.375 1.00 5.32 22 GLY A N 9
ATOM 4933 C CA . GLY A 1 22 ? 8.354 4.098 -15.691 1.00 64.31 22 GLY A CA 9
ATOM 4934 C C . GLY A 1 22 ? 8.128 3.903 -14.205 1.00 42.41 22 GLY A C 9
ATOM 4935 O O . GLY A 1 22 ? 7.228 4.508 -13.622 1.00 34.44 22 GLY A O 9
ATOM 4939 N N . MET A 1 23 ? 8.945 3.054 -13.590 1.00 74.23 23 MET A N 9
ATOM 4940 C CA . MET A 1 23 ? 8.829 2.781 -12.162 1.00 13.14 23 MET A CA 9
ATOM 4941 C C . MET A 1 23 ? 10.196 2.497 -11.549 1.00 72.42 23 MET A C 9
ATOM 4942 O O . MET A 1 23 ? 11.201 2.426 -12.257 1.00 11.22 23 MET A O 9
ATOM 4956 N N . ARG A 1 24 ? 10.228 2.336 -10.231 1.00 23.55 24 ARG A N 9
ATOM 4957 C CA . ARG A 1 24 ? 11.473 2.062 -9.524 1.00 70.40 24 ARG A CA 9
ATOM 4958 C C . ARG A 1 24 ? 11.581 0.582 -9.167 1.00 1.13 24 ARG A C 9
ATOM 4959 O O . ARG A 1 24 ? 10.576 -0.079 -8.907 1.00 44.01 24 ARG A O 9
ATOM 4980 N N . ASP A 1 25 ? 12.807 0.070 -9.157 1.00 13.24 25 ASP A N 9
ATOM 4981 C CA . ASP A 1 25 ? 13.047 -1.331 -8.831 1.00 62.11 25 ASP A CA 9
ATOM 4982 C C . ASP A 1 25 ? 13.063 -1.543 -7.320 1.00 2.23 25 ASP A C 9
ATOM 4983 O O . ASP A 1 25 ? 13.269 -0.602 -6.553 1.00 13.40 25 ASP A O 9
ATOM 4992 N N . VAL A 1 26 ? 12.843 -2.785 -6.899 1.00 60.42 26 VAL A N 9
ATOM 4993 C CA . VAL A 1 26 ? 12.832 -3.120 -5.481 1.00 44.25 26 VAL A CA 9
ATOM 4994 C C . VAL A 1 26 ? 13.741 -4.310 -5.191 1.00 21.35 26 VAL A C 9
ATOM 4995 O O . VAL A 1 26 ? 14.435 -4.341 -4.176 1.00 42.42 26 VAL A O 9
ATOM 5008 N N . ASN A 1 27 ? 13.730 -5.288 -6.090 1.00 14.44 27 ASN A N 9
ATOM 5009 C CA . ASN A 1 27 ? 14.554 -6.482 -5.931 1.00 54.53 27 ASN A CA 9
ATOM 5010 C C . ASN A 1 27 ? 14.828 -7.138 -7.281 1.00 41.20 27 ASN A C 9
ATOM 5011 O O . ASN A 1 27 ? 14.196 -6.805 -8.283 1.00 33.22 27 ASN A O 9
ATOM 5022 N N . MET A 1 28 ? 15.772 -8.073 -7.298 1.00 42.12 28 MET A N 9
ATOM 5023 C CA . MET A 1 28 ? 16.128 -8.777 -8.525 1.00 15.23 28 MET A CA 9
ATOM 5024 C C . MET A 1 28 ? 16.210 -10.281 -8.283 1.00 11.11 28 MET A C 9
ATOM 5025 O O . MET A 1 28 ? 16.489 -10.728 -7.170 1.00 53.05 28 MET A O 9
ATOM 5039 N N . LYS A 1 29 ? 15.964 -11.058 -9.332 1.00 54.45 29 LYS A N 9
ATOM 5040 C CA . LYS A 1 29 ? 16.010 -12.513 -9.236 1.00 23.30 29 LYS A CA 9
ATOM 5041 C C . LYS A 1 29 ? 17.089 -13.084 -10.150 1.00 1.20 29 LYS A C 9
ATOM 5042 O O . LYS A 1 29 ? 17.614 -12.387 -11.018 1.00 33.04 29 LYS A O 9
ATOM 5061 N N . SER A 1 30 ? 17.415 -14.357 -9.950 1.00 62.34 30 SER A N 9
ATOM 5062 C CA . SER A 1 30 ? 18.432 -15.022 -10.755 1.00 52.41 30 SER A CA 9
ATOM 5063 C C . SER A 1 30 ? 17.851 -15.494 -12.084 1.00 0.22 30 SER A C 9
ATOM 5064 O O . SER A 1 30 ? 16.742 -16.028 -12.136 1.00 71.42 30 SER A O 9
ATOM 5072 N N . CYS A 1 31 ? 18.607 -15.293 -13.159 1.00 62.22 31 CYS A N 9
ATOM 5073 C CA . CYS A 1 31 ? 18.169 -15.696 -14.490 1.00 54.55 31 CYS A CA 9
ATOM 5074 C C . CYS A 1 31 ? 19.363 -15.886 -15.420 1.00 73.12 31 CYS A C 9
ATOM 5075 O O . CYS A 1 31 ? 20.336 -15.135 -15.361 1.00 5.33 31 CYS A O 9
ATOM 5082 N N . SER A 1 32 ? 19.280 -16.897 -16.281 1.00 34.34 32 SER A N 9
ATOM 5083 C CA . SER A 1 32 ? 20.354 -17.189 -17.222 1.00 70.11 32 SER A CA 9
ATOM 5084 C C . SER A 1 32 ? 20.284 -16.262 -18.431 1.00 25.43 32 SER A C 9
ATOM 5085 O O . SER A 1 32 ? 19.447 -16.440 -19.316 1.00 63.32 32 SER A O 9
ATOM 5093 N N . GLY A 1 33 ? 21.170 -15.270 -18.462 1.00 40.01 33 GLY A N 9
ATOM 5094 C CA . GLY A 1 33 ? 21.191 -14.329 -19.567 1.00 63.11 33 GLY A CA 9
ATOM 5095 C C . GLY A 1 33 ? 20.328 -13.111 -19.307 1.00 73.34 33 GLY A C 9
ATOM 5096 O O . GLY A 1 33 ? 20.713 -11.988 -19.631 1.00 65.24 33 GLY A O 9
ATOM 5100 N N . GLY A 1 34 ? 19.155 -13.332 -18.722 1.00 15.44 34 GLY A N 9
ATOM 5101 C CA . GLY A 1 34 ? 18.252 -12.234 -18.431 1.00 21.24 34 GLY A CA 9
ATOM 5102 C C . GLY A 1 34 ? 18.241 -11.867 -16.961 1.00 2.11 34 GLY A C 9
ATOM 5103 O O . GLY A 1 34 ? 18.955 -12.469 -16.158 1.00 72.35 34 GLY A O 9
ATOM 5107 N N . ILE A 1 35 ? 17.430 -10.876 -16.606 1.00 12.20 35 ILE A N 9
ATOM 5108 C CA . ILE A 1 35 ? 17.330 -10.429 -15.223 1.00 61.33 35 ILE A CA 9
ATOM 5109 C C . ILE A 1 35 ? 15.903 -10.008 -14.882 1.00 55.31 35 ILE A C 9
ATOM 5110 O O . ILE A 1 35 ? 15.232 -9.355 -15.681 1.00 42.23 35 ILE A O 9
ATOM 5126 N N . ILE A 1 36 ? 15.449 -10.387 -13.692 1.00 75.41 36 ILE A N 9
ATOM 5127 C CA . ILE A 1 36 ? 14.104 -10.047 -13.245 1.00 5.12 36 ILE A CA 9
ATOM 5128 C C . ILE A 1 36 ? 14.107 -8.769 -12.414 1.00 65.52 36 ILE A C 9
ATOM 5129 O O . ILE A 1 36 ? 14.918 -8.612 -11.501 1.00 32.14 36 ILE A O 9
ATOM 5145 N N . TYR A 1 37 ? 13.195 -7.858 -12.736 1.00 14.52 37 TYR A N 9
ATOM 5146 C CA . TYR A 1 37 ? 13.094 -6.592 -12.019 1.00 62.23 37 TYR A CA 9
ATOM 5147 C C . TYR A 1 37 ? 11.675 -6.371 -11.504 1.00 64.32 37 TYR A C 9
ATOM 5148 O O . TYR A 1 37 ? 10.710 -6.408 -12.269 1.00 23.54 37 TYR A O 9
ATOM 5166 N N . THR A 1 38 ? 11.555 -6.137 -10.201 1.00 51.42 38 THR A N 9
ATOM 5167 C CA . THR A 1 38 ? 10.256 -5.909 -9.581 1.00 41.04 38 THR A CA 9
ATOM 5168 C C . THR A 1 38 ? 9.956 -4.419 -9.465 1.00 1.21 38 THR A C 9
ATOM 5169 O O . THR A 1 38 ? 10.507 -3.729 -8.608 1.00 65.31 38 THR A O 9
ATOM 5180 N N . CYS A 1 39 ? 9.077 -3.928 -10.333 1.00 30.15 39 CYS A N 9
ATOM 5181 C CA . CYS A 1 39 ? 8.703 -2.519 -10.328 1.00 3.40 39 CYS A CA 9
ATOM 5182 C C . CYS A 1 39 ? 7.439 -2.295 -9.503 1.00 35.22 39 CYS A C 9
ATOM 5183 O O . CYS A 1 39 ? 6.422 -2.957 -9.712 1.00 3.21 39 CYS A O 9
ATOM 5190 N N . CYS A 1 40 ? 7.510 -1.357 -8.565 1.00 32.11 40 CYS A N 9
ATOM 5191 C CA . CYS A 1 40 ? 6.373 -1.045 -7.708 1.00 12.34 40 CYS A CA 9
ATOM 5192 C C . CYS A 1 40 ? 5.961 0.417 -7.862 1.00 14.21 40 CYS A C 9
ATOM 5193 O O . CYS A 1 40 ? 6.708 1.229 -8.408 1.00 5.43 40 CYS A O 9
ATOM 5200 N N . ASP A 1 41 ? 4.768 0.743 -7.378 1.00 13.02 41 ASP A N 9
ATOM 5201 C CA . ASP A 1 41 ? 4.255 2.106 -7.460 1.00 22.02 41 ASP A CA 9
ATOM 5202 C C . ASP A 1 41 ? 5.268 3.101 -6.904 1.00 51.33 41 ASP A C 9
ATOM 5203 O O . ASP A 1 41 ? 5.507 4.155 -7.495 1.00 40.42 41 ASP A O 9
ATOM 5212 N N . GLY A 1 1 ? 3.192 0.336 -1.422 1.00 51.05 1 GLY A N 10
ATOM 5213 C CA . GLY A 1 1 ? 1.784 0.197 -1.740 1.00 40.33 1 GLY A CA 10
ATOM 5214 C C . GLY A 1 1 ? 1.485 -1.074 -2.509 1.00 32.33 1 GLY A C 10
ATOM 5215 O O . GLY A 1 1 ? 1.199 -2.114 -1.916 1.00 1.51 1 GLY A O 10
ATOM 5219 N N . VAL A 1 2 ? 1.551 -0.992 -3.834 1.00 72.23 2 VAL A N 10
ATOM 5220 C CA . VAL A 1 2 ? 1.285 -2.145 -4.685 1.00 61.11 2 VAL A CA 10
ATOM 5221 C C . VAL A 1 2 ? 2.522 -2.536 -5.484 1.00 75.31 2 VAL A C 10
ATOM 5222 O O . VAL A 1 2 ? 3.018 -1.761 -6.302 1.00 61.42 2 VAL A O 10
ATOM 5235 N N . CYS A 1 3 ? 3.019 -3.744 -5.241 1.00 71.32 3 CYS A N 10
ATOM 5236 C CA . CYS A 1 3 ? 4.201 -4.240 -5.937 1.00 21.52 3 CYS A CA 10
ATOM 5237 C C . CYS A 1 3 ? 3.876 -5.505 -6.727 1.00 51.43 3 CYS A C 10
ATOM 5238 O O . CYS A 1 3 ? 2.916 -6.211 -6.420 1.00 1.11 3 CYS A O 10
ATOM 5245 N N . TRP A 1 4 ? 4.682 -5.782 -7.745 1.00 11.40 4 TRP A N 10
ATOM 5246 C CA . TRP A 1 4 ? 4.481 -6.961 -8.580 1.00 75.31 4 TRP A CA 10
ATOM 5247 C C . TRP A 1 4 ? 5.716 -7.244 -9.429 1.00 2.34 4 TRP A C 10
ATOM 5248 O O . TRP A 1 4 ? 6.158 -6.394 -10.201 1.00 74.43 4 TRP A O 10
ATOM 5269 N N . ASP A 1 5 ? 6.267 -8.443 -9.281 1.00 52.33 5 ASP A N 10
ATOM 5270 C CA . ASP A 1 5 ? 7.450 -8.839 -10.036 1.00 3.44 5 ASP A CA 10
ATOM 5271 C C . ASP A 1 5 ? 7.064 -9.650 -11.267 1.00 2.31 5 ASP A C 10
ATOM 5272 O O . ASP A 1 5 ? 6.046 -10.344 -11.273 1.00 33.22 5 ASP A O 10
ATOM 5281 N N . THR A 1 6 ? 7.881 -9.558 -12.312 1.00 21.02 6 THR A N 10
ATOM 5282 C CA . THR A 1 6 ? 7.623 -10.281 -13.551 1.00 2.20 6 THR A CA 10
ATOM 5283 C C . THR A 1 6 ? 8.568 -11.468 -13.701 1.00 42.40 6 THR A C 10
ATOM 5284 O O . THR A 1 6 ? 9.674 -11.465 -13.163 1.00 61.33 6 THR A O 10
ATOM 5295 N N . GLY A 1 7 ? 8.125 -12.482 -14.438 1.00 51.24 7 GLY A N 10
ATOM 5296 C CA . GLY A 1 7 ? 8.944 -13.661 -14.648 1.00 50.12 7 GLY A CA 10
ATOM 5297 C C . GLY A 1 7 ? 10.284 -13.332 -15.276 1.00 35.04 7 GLY A C 10
ATOM 5298 O O . GLY A 1 7 ? 10.613 -12.163 -15.479 1.00 20.42 7 GLY A O 10
ATOM 5302 N N . CYS A 1 8 ? 11.061 -14.365 -15.584 1.00 72.35 8 CYS A N 10
ATOM 5303 C CA . CYS A 1 8 ? 12.374 -14.182 -16.190 1.00 54.03 8 CYS A CA 10
ATOM 5304 C C . CYS A 1 8 ? 12.285 -13.275 -17.416 1.00 61.22 8 CYS A C 10
ATOM 5305 O O . CYS A 1 8 ? 11.596 -13.592 -18.384 1.00 12.54 8 CYS A O 10
ATOM 5312 N N . GLN A 1 9 ? 12.987 -12.148 -17.363 1.00 3.14 9 GLN A N 10
ATOM 5313 C CA . GLN A 1 9 ? 12.986 -11.196 -18.468 1.00 42.03 9 GLN A CA 10
ATOM 5314 C C . GLN A 1 9 ? 14.239 -11.355 -19.324 1.00 24.43 9 GLN A C 10
ATOM 5315 O O . GLN A 1 9 ? 15.360 -11.219 -18.834 1.00 34.45 9 GLN A O 10
ATOM 5329 N N . LEU A 1 10 ? 14.041 -11.645 -20.605 1.00 73.34 10 LEU A N 10
ATOM 5330 C CA . LEU A 1 10 ? 15.154 -11.823 -21.530 1.00 13.01 10 LEU A CA 10
ATOM 5331 C C . LEU A 1 10 ? 15.525 -10.502 -22.196 1.00 34.45 10 LEU A C 10
ATOM 5332 O O . LEU A 1 10 ? 16.664 -10.307 -22.616 1.00 51.12 10 LEU A O 10
ATOM 5348 N N . ASN A 1 11 ? 14.555 -9.599 -22.289 1.00 53.14 11 ASN A N 10
ATOM 5349 C CA . ASN A 1 11 ? 14.779 -8.296 -22.903 1.00 31.42 11 ASN A CA 10
ATOM 5350 C C . ASN A 1 11 ? 16.020 -7.626 -22.320 1.00 25.44 11 ASN A C 10
ATOM 5351 O O . ASN A 1 11 ? 16.676 -6.825 -22.985 1.00 52.55 11 ASN A O 10
ATOM 5362 N N . ALA A 1 12 ? 16.336 -7.963 -21.073 1.00 53.00 12 ALA A N 10
ATOM 5363 C CA . ALA A 1 12 ? 17.500 -7.397 -20.401 1.00 51.42 12 ALA A CA 10
ATOM 5364 C C . ALA A 1 12 ? 18.756 -7.556 -21.251 1.00 70.11 12 ALA A C 10
ATOM 5365 O O . ALA A 1 12 ? 19.679 -6.745 -21.168 1.00 30.14 12 ALA A O 10
ATOM 5372 N N . TRP A 1 13 ? 18.784 -8.605 -22.065 1.00 3.12 13 TRP A N 10
ATOM 5373 C CA . TRP A 1 13 ? 19.929 -8.870 -22.929 1.00 21.20 13 TRP A CA 10
ATOM 5374 C C . TRP A 1 13 ? 20.347 -7.611 -23.680 1.00 41.13 13 TRP A C 10
ATOM 5375 O O . TRP A 1 13 ? 21.522 -7.243 -23.687 1.00 23.21 13 TRP A O 10
ATOM 5396 N N . ALA A 1 14 ? 19.380 -6.954 -24.311 1.00 12.13 14 ALA A N 10
ATOM 5397 C CA . ALA A 1 14 ? 19.649 -5.735 -25.063 1.00 33.13 14 ALA A CA 10
ATOM 5398 C C . ALA A 1 14 ? 19.510 -4.502 -24.176 1.00 33.11 14 ALA A C 10
ATOM 5399 O O . ALA A 1 14 ? 20.402 -3.654 -24.130 1.00 23.14 14 ALA A O 10
ATOM 5406 N N . VAL A 1 15 ? 18.385 -4.406 -23.475 1.00 1.34 15 VAL A N 10
ATOM 5407 C CA . VAL A 1 15 ? 18.130 -3.276 -22.589 1.00 24.33 15 VAL A CA 10
ATOM 5408 C C . VAL A 1 15 ? 17.401 -3.722 -21.326 1.00 41.00 15 VAL A C 10
ATOM 5409 O O . VAL A 1 15 ? 16.479 -4.536 -21.383 1.00 62.21 15 VAL A O 10
ATOM 5422 N N . ARG A 1 16 ? 17.819 -3.181 -20.187 1.00 1.33 16 ARG A N 10
ATOM 5423 C CA . ARG A 1 16 ? 17.207 -3.524 -18.908 1.00 10.45 16 ARG A CA 10
ATOM 5424 C C . ARG A 1 16 ? 16.966 -2.272 -18.069 1.00 73.42 16 ARG A C 10
ATOM 5425 O O . ARG A 1 16 ? 17.545 -1.219 -18.327 1.00 65.54 16 ARG A O 10
ATOM 5446 N N . GLY A 1 17 ? 16.107 -2.398 -17.062 1.00 71.22 17 GLY A N 10
ATOM 5447 C CA . GLY A 1 17 ? 15.803 -1.270 -16.201 1.00 23.14 17 GLY A CA 10
ATOM 5448 C C . GLY A 1 17 ? 14.313 -1.037 -16.053 1.00 25.55 17 GLY A C 10
ATOM 5449 O O . GLY A 1 17 ? 13.600 -0.882 -17.044 1.00 32.33 17 GLY A O 10
ATOM 5453 N N . CYS A 1 18 ? 13.840 -1.015 -14.811 1.00 3.31 18 CYS A N 10
ATOM 5454 C CA . CYS A 1 18 ? 12.424 -0.802 -14.536 1.00 45.44 18 CYS A CA 10
ATOM 5455 C C . CYS A 1 18 ? 11.931 0.486 -15.190 1.00 74.52 18 CYS A C 10
ATOM 5456 O O . CYS A 1 18 ? 10.750 0.619 -15.509 1.00 3.32 18 CYS A O 10
ATOM 5463 N N . ALA A 1 19 ? 12.844 1.431 -15.385 1.00 30.54 19 ALA A N 10
ATOM 5464 C CA . ALA A 1 19 ? 12.502 2.707 -16.003 1.00 34.33 19 ALA A CA 10
ATOM 5465 C C . ALA A 1 19 ? 11.703 2.500 -17.284 1.00 41.04 19 ALA A C 10
ATOM 5466 O O . ALA A 1 19 ? 10.851 3.318 -17.634 1.00 61.24 19 ALA A O 10
ATOM 5473 N N . GLN A 1 20 ? 11.982 1.403 -17.981 1.00 41.53 20 GLN A N 10
ATOM 5474 C CA . GLN A 1 20 ? 11.289 1.090 -19.225 1.00 53.42 20 GLN A CA 10
ATOM 5475 C C . GLN A 1 20 ? 9.777 1.144 -19.033 1.00 1.54 20 GLN A C 10
ATOM 5476 O O . GLN A 1 20 ? 9.040 1.537 -19.939 1.00 71.12 20 GLN A O 10
ATOM 5490 N N . TYR A 1 21 ? 9.321 0.748 -17.851 1.00 45.22 21 TYR A N 10
ATOM 5491 C CA . TYR A 1 21 ? 7.896 0.748 -17.541 1.00 65.22 21 TYR A CA 10
ATOM 5492 C C . TYR A 1 21 ? 7.496 2.031 -16.821 1.00 13.31 21 TYR A C 10
ATOM 5493 O O . TYR A 1 21 ? 6.311 2.346 -16.700 1.00 70.23 21 TYR A O 10
ATOM 5511 N N . GLY A 1 22 ? 8.493 2.771 -16.344 1.00 5.32 22 GLY A N 10
ATOM 5512 C CA . GLY A 1 22 ? 8.225 4.012 -15.641 1.00 64.31 22 GLY A CA 10
ATOM 5513 C C . GLY A 1 22 ? 8.075 3.812 -14.146 1.00 42.41 22 GLY A C 10
ATOM 5514 O O . GLY A 1 22 ? 7.221 4.431 -13.513 1.00 34.44 22 GLY A O 10
ATOM 5518 N N . MET A 1 23 ? 8.906 2.941 -13.581 1.00 74.23 23 MET A N 10
ATOM 5519 C CA . MET A 1 23 ? 8.860 2.661 -12.151 1.00 13.14 23 MET A CA 10
ATOM 5520 C C . MET A 1 23 ? 10.253 2.346 -11.614 1.00 72.42 23 MET A C 10
ATOM 5521 O O . MET A 1 23 ? 11.218 2.263 -12.375 1.00 11.22 23 MET A O 10
ATOM 5535 N N . ARG A 1 24 ? 10.351 2.173 -10.300 1.00 23.55 24 ARG A N 10
ATOM 5536 C CA . ARG A 1 24 ? 11.627 1.869 -9.663 1.00 70.40 24 ARG A CA 10
ATOM 5537 C C . ARG A 1 24 ? 11.686 0.407 -9.233 1.00 1.13 24 ARG A C 10
ATOM 5538 O O . ARG A 1 24 ? 10.677 -0.173 -8.831 1.00 44.01 24 ARG A O 10
ATOM 5559 N N . ASP A 1 25 ? 12.872 -0.184 -9.323 1.00 13.24 25 ASP A N 10
ATOM 5560 C CA . ASP A 1 25 ? 13.063 -1.578 -8.944 1.00 62.11 25 ASP A CA 10
ATOM 5561 C C . ASP A 1 25 ? 13.300 -1.706 -7.442 1.00 2.23 25 ASP A C 10
ATOM 5562 O O . ASP A 1 25 ? 13.982 -0.878 -6.838 1.00 13.40 25 ASP A O 10
ATOM 5571 N N . VAL A 1 26 ? 12.730 -2.748 -6.845 1.00 60.42 26 VAL A N 10
ATOM 5572 C CA . VAL A 1 26 ? 12.879 -2.983 -5.414 1.00 44.25 26 VAL A CA 10
ATOM 5573 C C . VAL A 1 26 ? 13.649 -4.272 -5.146 1.00 21.35 26 VAL A C 10
ATOM 5574 O O . VAL A 1 26 ? 14.415 -4.360 -4.189 1.00 42.42 26 VAL A O 10
ATOM 5587 N N . ASN A 1 27 ? 13.440 -5.268 -6.000 1.00 14.44 27 ASN A N 10
ATOM 5588 C CA . ASN A 1 27 ? 14.115 -6.553 -5.856 1.00 54.53 27 ASN A CA 10
ATOM 5589 C C . ASN A 1 27 ? 14.373 -7.187 -7.220 1.00 41.20 27 ASN A C 10
ATOM 5590 O O . ASN A 1 27 ? 13.790 -6.782 -8.224 1.00 33.22 27 ASN A O 10
ATOM 5601 N N . MET A 1 28 ? 15.250 -8.185 -7.245 1.00 42.12 28 MET A N 10
ATOM 5602 C CA . MET A 1 28 ? 15.583 -8.878 -8.484 1.00 15.23 28 MET A CA 10
ATOM 5603 C C . MET A 1 28 ? 15.780 -10.371 -8.237 1.00 11.11 28 MET A C 10
ATOM 5604 O O . MET A 1 28 ? 16.002 -10.799 -7.104 1.00 53.05 28 MET A O 10
ATOM 5618 N N . LYS A 1 29 ? 15.696 -11.159 -9.304 1.00 54.45 29 LYS A N 10
ATOM 5619 C CA . LYS A 1 29 ? 15.865 -12.603 -9.204 1.00 23.30 29 LYS A CA 10
ATOM 5620 C C . LYS A 1 29 ? 16.944 -13.092 -10.165 1.00 1.20 29 LYS A C 10
ATOM 5621 O O . LYS A 1 29 ? 17.366 -12.363 -11.063 1.00 33.04 29 LYS A O 10
ATOM 5640 N N . SER A 1 30 ? 17.387 -14.330 -9.970 1.00 62.34 30 SER A N 10
ATOM 5641 C CA . SER A 1 30 ? 18.419 -14.915 -10.818 1.00 52.41 30 SER A CA 10
ATOM 5642 C C . SER A 1 30 ? 17.824 -15.413 -12.132 1.00 0.22 30 SER A C 10
ATOM 5643 O O . SER A 1 30 ? 16.698 -15.910 -12.169 1.00 71.42 30 SER A O 10
ATOM 5651 N N . CYS A 1 31 ? 18.590 -15.277 -13.210 1.00 62.22 31 CYS A N 10
ATOM 5652 C CA . CYS A 1 31 ? 18.141 -15.711 -14.527 1.00 54.55 31 CYS A CA 10
ATOM 5653 C C . CYS A 1 31 ? 19.330 -15.983 -15.445 1.00 73.12 31 CYS A C 10
ATOM 5654 O O . CYS A 1 31 ? 20.338 -15.280 -15.395 1.00 5.33 31 CYS A O 10
ATOM 5661 N N . SER A 1 32 ? 19.202 -17.007 -16.281 1.00 34.34 32 SER A N 10
ATOM 5662 C CA . SER A 1 32 ? 20.267 -17.374 -17.208 1.00 70.11 32 SER A CA 10
ATOM 5663 C C . SER A 1 32 ? 20.295 -16.429 -18.406 1.00 25.43 32 SER A C 10
ATOM 5664 O O . SER A 1 32 ? 19.463 -16.527 -19.306 1.00 63.32 32 SER A O 10
ATOM 5672 N N . GLY A 1 33 ? 21.259 -15.514 -18.407 1.00 40.01 33 GLY A N 10
ATOM 5673 C CA . GLY A 1 33 ? 21.378 -14.564 -19.498 1.00 63.11 33 GLY A CA 10
ATOM 5674 C C . GLY A 1 33 ? 20.633 -13.273 -19.226 1.00 73.34 33 GLY A C 10
ATOM 5675 O O . GLY A 1 33 ? 21.109 -12.190 -19.564 1.00 65.24 33 GLY A O 10
ATOM 5679 N N . GLY A 1 34 ? 19.458 -13.386 -18.613 1.00 15.44 34 GLY A N 10
ATOM 5680 C CA . GLY A 1 34 ? 18.664 -12.210 -18.308 1.00 21.24 34 GLY A CA 10
ATOM 5681 C C . GLY A 1 34 ? 18.551 -11.958 -16.818 1.00 2.11 34 GLY A C 10
ATOM 5682 O O . GLY A 1 34 ? 19.206 -12.625 -16.017 1.00 72.35 34 GLY A O 10
ATOM 5686 N N . ILE A 1 35 ? 17.720 -10.991 -16.444 1.00 12.20 35 ILE A N 10
ATOM 5687 C CA . ILE A 1 35 ? 17.526 -10.652 -15.039 1.00 61.33 35 ILE A CA 10
ATOM 5688 C C . ILE A 1 35 ? 16.097 -10.185 -14.780 1.00 55.31 35 ILE A C 10
ATOM 5689 O O . ILE A 1 35 ? 15.467 -9.573 -15.643 1.00 42.23 35 ILE A O 10
ATOM 5705 N N . ILE A 1 36 ? 15.593 -10.478 -13.585 1.00 75.41 36 ILE A N 10
ATOM 5706 C CA . ILE A 1 36 ? 14.240 -10.086 -13.211 1.00 5.12 36 ILE A CA 10
ATOM 5707 C C . ILE A 1 36 ? 14.247 -8.796 -12.398 1.00 65.52 36 ILE A C 10
ATOM 5708 O O . ILE A 1 36 ? 15.064 -8.624 -11.494 1.00 32.14 36 ILE A O 10
ATOM 5724 N N . TYR A 1 37 ? 13.329 -7.893 -12.724 1.00 14.52 37 TYR A N 10
ATOM 5725 C CA . TYR A 1 37 ? 13.228 -6.618 -12.025 1.00 62.23 37 TYR A CA 10
ATOM 5726 C C . TYR A 1 37 ? 11.815 -6.396 -11.495 1.00 64.32 37 TYR A C 10
ATOM 5727 O O . TYR A 1 37 ? 10.843 -6.431 -12.251 1.00 23.54 37 TYR A O 10
ATOM 5745 N N . THR A 1 38 ? 11.708 -6.168 -10.190 1.00 51.42 38 THR A N 10
ATOM 5746 C CA . THR A 1 38 ? 10.415 -5.941 -9.557 1.00 41.04 38 THR A CA 10
ATOM 5747 C C . THR A 1 38 ? 10.105 -4.452 -9.458 1.00 1.21 38 THR A C 10
ATOM 5748 O O . THR A 1 38 ? 10.658 -3.747 -8.612 1.00 65.31 38 THR A O 10
ATOM 5759 N N . CYS A 1 39 ? 9.216 -3.977 -10.325 1.00 30.15 39 CYS A N 10
ATOM 5760 C CA . CYS A 1 39 ? 8.833 -2.571 -10.334 1.00 3.40 39 CYS A CA 10
ATOM 5761 C C . CYS A 1 39 ? 7.634 -2.329 -9.422 1.00 35.22 39 CYS A C 10
ATOM 5762 O O . CYS A 1 39 ? 6.557 -2.887 -9.631 1.00 3.21 39 CYS A O 10
ATOM 5769 N N . CYS A 1 40 ? 7.828 -1.491 -8.409 1.00 32.11 40 CYS A N 10
ATOM 5770 C CA . CYS A 1 40 ? 6.765 -1.174 -7.463 1.00 12.34 40 CYS A CA 10
ATOM 5771 C C . CYS A 1 40 ? 6.695 0.329 -7.207 1.00 14.21 40 CYS A C 10
ATOM 5772 O O . CYS A 1 40 ? 7.723 1.002 -7.119 1.00 5.43 40 CYS A O 10
ATOM 5779 N N . ASP A 1 41 ? 5.478 0.847 -7.088 1.00 13.02 41 ASP A N 10
ATOM 5780 C CA . ASP A 1 41 ? 5.275 2.271 -6.841 1.00 22.02 41 ASP A CA 10
ATOM 5781 C C . ASP A 1 41 ? 6.056 2.726 -5.612 1.00 51.33 41 ASP A C 10
ATOM 5782 O O . ASP A 1 41 ? 5.983 3.889 -5.214 1.00 40.42 41 ASP A O 10
ATOM 5791 N N . GLY A 1 1 ? 0.966 1.308 -1.513 1.00 51.05 1 GLY A N 11
ATOM 5792 C CA . GLY A 1 1 ? 1.618 1.167 -2.802 1.00 40.33 1 GLY A CA 11
ATOM 5793 C C . GLY A 1 1 ? 1.529 -0.244 -3.345 1.00 32.33 1 GLY A C 11
ATOM 5794 O O . GLY A 1 1 ? 1.903 -1.203 -2.669 1.00 1.51 1 GLY A O 11
ATOM 5798 N N . VAL A 1 2 ? 1.033 -0.375 -4.571 1.00 72.23 2 VAL A N 11
ATOM 5799 C CA . VAL A 1 2 ? 0.895 -1.680 -5.207 1.00 61.11 2 VAL A CA 11
ATOM 5800 C C . VAL A 1 2 ? 2.182 -2.083 -5.918 1.00 75.31 2 VAL A C 11
ATOM 5801 O O . VAL A 1 2 ? 2.735 -1.315 -6.706 1.00 61.42 2 VAL A O 11
ATOM 5814 N N . CYS A 1 3 ? 2.654 -3.292 -5.635 1.00 71.32 3 CYS A N 11
ATOM 5815 C CA . CYS A 1 3 ? 3.876 -3.799 -6.248 1.00 21.52 3 CYS A CA 11
ATOM 5816 C C . CYS A 1 3 ? 3.607 -5.097 -7.006 1.00 51.43 3 CYS A C 11
ATOM 5817 O O . CYS A 1 3 ? 2.561 -5.723 -6.832 1.00 1.11 3 CYS A O 11
ATOM 5824 N N . TRP A 1 4 ? 4.557 -5.493 -7.844 1.00 11.40 4 TRP A N 11
ATOM 5825 C CA . TRP A 1 4 ? 4.424 -6.716 -8.628 1.00 75.31 4 TRP A CA 11
ATOM 5826 C C . TRP A 1 4 ? 5.693 -6.992 -9.427 1.00 2.34 4 TRP A C 11
ATOM 5827 O O . TRP A 1 4 ? 6.256 -6.089 -10.046 1.00 74.43 4 TRP A O 11
ATOM 5848 N N . ASP A 1 5 ? 6.138 -8.243 -9.409 1.00 52.33 5 ASP A N 11
ATOM 5849 C CA . ASP A 1 5 ? 7.340 -8.638 -10.135 1.00 3.44 5 ASP A CA 11
ATOM 5850 C C . ASP A 1 5 ? 6.985 -9.468 -11.365 1.00 2.31 5 ASP A C 11
ATOM 5851 O O . ASP A 1 5 ? 5.909 -10.061 -11.438 1.00 33.22 5 ASP A O 11
ATOM 5860 N N . THR A 1 6 ? 7.898 -9.503 -12.331 1.00 21.02 6 THR A N 11
ATOM 5861 C CA . THR A 1 6 ? 7.680 -10.257 -13.559 1.00 2.20 6 THR A CA 11
ATOM 5862 C C . THR A 1 6 ? 8.637 -11.440 -13.655 1.00 42.40 6 THR A C 11
ATOM 5863 O O . THR A 1 6 ? 9.739 -11.406 -13.106 1.00 61.33 6 THR A O 11
ATOM 5874 N N . GLY A 1 7 ? 8.211 -12.487 -14.354 1.00 51.24 7 GLY A N 11
ATOM 5875 C CA . GLY A 1 7 ? 9.042 -13.666 -14.509 1.00 50.12 7 GLY A CA 11
ATOM 5876 C C . GLY A 1 7 ? 10.372 -13.355 -15.168 1.00 35.04 7 GLY A C 11
ATOM 5877 O O . GLY A 1 7 ? 10.710 -12.190 -15.381 1.00 20.42 7 GLY A O 11
ATOM 5881 N N . CYS A 1 8 ? 11.130 -14.397 -15.489 1.00 72.35 8 CYS A N 11
ATOM 5882 C CA . CYS A 1 8 ? 12.430 -14.231 -16.125 1.00 54.03 8 CYS A CA 11
ATOM 5883 C C . CYS A 1 8 ? 12.325 -13.331 -17.352 1.00 61.22 8 CYS A C 11
ATOM 5884 O O . CYS A 1 8 ? 11.605 -13.640 -18.302 1.00 12.54 8 CYS A O 11
ATOM 5891 N N . GLN A 1 9 ? 13.048 -12.216 -17.325 1.00 3.14 9 GLN A N 11
ATOM 5892 C CA . GLN A 1 9 ? 13.035 -11.270 -18.435 1.00 42.03 9 GLN A CA 11
ATOM 5893 C C . GLN A 1 9 ? 14.257 -11.461 -19.327 1.00 24.43 9 GLN A C 11
ATOM 5894 O O . GLN A 1 9 ? 15.395 -11.320 -18.878 1.00 34.45 9 GLN A O 11
ATOM 5908 N N . LEU A 1 10 ? 14.015 -11.782 -20.593 1.00 73.34 10 LEU A N 11
ATOM 5909 C CA . LEU A 1 10 ? 15.096 -11.994 -21.549 1.00 13.01 10 LEU A CA 11
ATOM 5910 C C . LEU A 1 10 ? 15.457 -10.693 -22.259 1.00 34.45 10 LEU A C 11
ATOM 5911 O O . LEU A 1 10 ? 16.608 -10.479 -22.634 1.00 51.12 10 LEU A O 11
ATOM 5927 N N . ASN A 1 11 ? 14.464 -9.827 -22.438 1.00 53.14 11 ASN A N 11
ATOM 5928 C CA . ASN A 1 11 ? 14.678 -8.546 -23.100 1.00 31.42 11 ASN A CA 11
ATOM 5929 C C . ASN A 1 11 ? 15.883 -7.821 -22.508 1.00 25.44 11 ASN A C 11
ATOM 5930 O O . ASN A 1 11 ? 16.537 -7.028 -23.185 1.00 52.55 11 ASN A O 11
ATOM 5941 N N . ALA A 1 12 ? 16.170 -8.100 -21.241 1.00 53.00 12 ALA A N 11
ATOM 5942 C CA . ALA A 1 12 ? 17.298 -7.476 -20.558 1.00 51.42 12 ALA A CA 11
ATOM 5943 C C . ALA A 1 12 ? 18.584 -7.646 -21.358 1.00 70.11 12 ALA A C 11
ATOM 5944 O O . ALA A 1 12 ? 19.490 -6.816 -21.278 1.00 30.14 12 ALA A O 11
ATOM 5951 N N . TRP A 1 13 ? 18.660 -8.726 -22.127 1.00 3.12 13 TRP A N 11
ATOM 5952 C CA . TRP A 1 13 ? 19.838 -9.004 -22.940 1.00 21.20 13 TRP A CA 11
ATOM 5953 C C . TRP A 1 13 ? 20.297 -7.753 -23.681 1.00 41.13 13 TRP A C 11
ATOM 5954 O O . TRP A 1 13 ? 21.478 -7.409 -23.666 1.00 23.21 13 TRP A O 11
ATOM 5975 N N . ALA A 1 14 ? 19.354 -7.075 -24.328 1.00 12.13 14 ALA A N 11
ATOM 5976 C CA . ALA A 1 14 ? 19.661 -5.859 -25.071 1.00 33.13 14 ALA A CA 11
ATOM 5977 C C . ALA A 1 14 ? 19.533 -4.625 -24.185 1.00 33.11 14 ALA A C 11
ATOM 5978 O O . ALA A 1 14 ? 20.441 -3.796 -24.121 1.00 23.14 14 ALA A O 11
ATOM 5985 N N . VAL A 1 15 ? 18.399 -4.509 -23.501 1.00 1.34 15 VAL A N 11
ATOM 5986 C CA . VAL A 1 15 ? 18.152 -3.375 -22.618 1.00 24.33 15 VAL A CA 11
ATOM 5987 C C . VAL A 1 15 ? 17.318 -3.791 -21.411 1.00 41.00 15 VAL A C 11
ATOM 5988 O O . VAL A 1 15 ? 16.346 -4.535 -21.541 1.00 62.21 15 VAL A O 11
ATOM 6001 N N . ARG A 1 16 ? 17.705 -3.306 -20.236 1.00 1.33 16 ARG A N 11
ATOM 6002 C CA . ARG A 1 16 ? 16.994 -3.628 -19.004 1.00 10.45 16 ARG A CA 11
ATOM 6003 C C . ARG A 1 16 ? 16.840 -2.390 -18.126 1.00 73.42 16 ARG A C 11
ATOM 6004 O O . ARG A 1 16 ? 17.481 -1.366 -18.360 1.00 65.54 16 ARG A O 11
ATOM 6025 N N . GLY A 1 17 ? 15.984 -2.492 -17.113 1.00 71.22 17 GLY A N 11
ATOM 6026 C CA . GLY A 1 17 ? 15.761 -1.373 -16.215 1.00 23.14 17 GLY A CA 11
ATOM 6027 C C . GLY A 1 17 ? 14.289 -1.084 -16.005 1.00 25.55 17 GLY A C 11
ATOM 6028 O O . GLY A 1 17 ? 13.550 -0.848 -16.961 1.00 32.33 17 GLY A O 11
ATOM 6032 N N . CYS A 1 18 ? 13.857 -1.103 -14.747 1.00 3.31 18 CYS A N 11
ATOM 6033 C CA . CYS A 1 18 ? 12.462 -0.843 -14.412 1.00 45.44 18 CYS A CA 11
ATOM 6034 C C . CYS A 1 18 ? 11.985 0.459 -15.048 1.00 74.52 18 CYS A C 11
ATOM 6035 O O . CYS A 1 18 ? 10.808 0.606 -15.377 1.00 3.32 18 CYS A O 11
ATOM 6042 N N . ALA A 1 19 ? 12.906 1.402 -15.216 1.00 30.54 19 ALA A N 11
ATOM 6043 C CA . ALA A 1 19 ? 12.580 2.691 -15.813 1.00 34.33 19 ALA A CA 11
ATOM 6044 C C . ALA A 1 19 ? 11.796 2.513 -17.110 1.00 41.04 19 ALA A C 11
ATOM 6045 O O . ALA A 1 19 ? 10.949 3.338 -17.450 1.00 61.24 19 ALA A O 11
ATOM 6052 N N . GLN A 1 20 ? 12.085 1.433 -17.827 1.00 41.53 20 GLN A N 11
ATOM 6053 C CA . GLN A 1 20 ? 11.408 1.148 -19.087 1.00 53.42 20 GLN A CA 11
ATOM 6054 C C . GLN A 1 20 ? 9.893 1.197 -18.912 1.00 1.54 20 GLN A C 11
ATOM 6055 O O . GLN A 1 20 ? 9.167 1.611 -19.816 1.00 71.12 20 GLN A O 11
ATOM 6069 N N . TYR A 1 21 ? 9.423 0.771 -17.746 1.00 45.22 21 TYR A N 11
ATOM 6070 C CA . TYR A 1 21 ? 7.995 0.762 -17.455 1.00 65.22 21 TYR A CA 11
ATOM 6071 C C . TYR A 1 21 ? 7.583 2.029 -16.710 1.00 13.31 21 TYR A C 11
ATOM 6072 O O . TYR A 1 21 ? 6.398 2.341 -16.602 1.00 70.23 21 TYR A O 11
ATOM 6090 N N . GLY A 1 22 ? 8.572 2.756 -16.199 1.00 5.32 22 GLY A N 11
ATOM 6091 C CA . GLY A 1 22 ? 8.295 3.981 -15.473 1.00 64.31 22 GLY A CA 11
ATOM 6092 C C . GLY A 1 22 ? 8.110 3.744 -13.987 1.00 42.41 22 GLY A C 11
ATOM 6093 O O . GLY A 1 22 ? 7.224 4.328 -13.364 1.00 34.44 22 GLY A O 11
ATOM 6097 N N . MET A 1 23 ? 8.949 2.884 -13.417 1.00 74.23 23 MET A N 11
ATOM 6098 C CA . MET A 1 23 ? 8.872 2.572 -11.995 1.00 13.14 23 MET A CA 11
ATOM 6099 C C . MET A 1 23 ? 10.259 2.280 -11.428 1.00 72.42 23 MET A C 11
ATOM 6100 O O . MET A 1 23 ? 11.244 2.234 -12.165 1.00 11.22 23 MET A O 11
ATOM 6114 N N . ARG A 1 24 ? 10.327 2.085 -10.115 1.00 23.55 24 ARG A N 11
ATOM 6115 C CA . ARG A 1 24 ? 11.592 1.800 -9.451 1.00 70.40 24 ARG A CA 11
ATOM 6116 C C . ARG A 1 24 ? 11.704 0.317 -9.107 1.00 1.13 24 ARG A C 11
ATOM 6117 O O . ARG A 1 24 ? 10.697 -0.362 -8.908 1.00 44.01 24 ARG A O 11
ATOM 6138 N N . ASP A 1 25 ? 12.935 -0.178 -9.041 1.00 13.24 25 ASP A N 11
ATOM 6139 C CA . ASP A 1 25 ? 13.180 -1.580 -8.721 1.00 62.11 25 ASP A CA 11
ATOM 6140 C C . ASP A 1 25 ? 13.418 -1.762 -7.225 1.00 2.23 25 ASP A C 11
ATOM 6141 O O . ASP A 1 25 ? 14.132 -0.978 -6.600 1.00 13.40 25 ASP A O 11
ATOM 6150 N N . VAL A 1 26 ? 12.817 -2.803 -6.658 1.00 60.42 26 VAL A N 11
ATOM 6151 C CA . VAL A 1 26 ? 12.965 -3.089 -5.235 1.00 44.25 26 VAL A CA 11
ATOM 6152 C C . VAL A 1 26 ? 13.770 -4.364 -5.012 1.00 21.35 26 VAL A C 11
ATOM 6153 O O . VAL A 1 26 ? 14.587 -4.442 -4.097 1.00 42.42 26 VAL A O 11
ATOM 6166 N N . ASN A 1 27 ? 13.533 -5.363 -5.856 1.00 14.44 27 ASN A N 11
ATOM 6167 C CA . ASN A 1 27 ? 14.236 -6.636 -5.751 1.00 54.53 27 ASN A CA 11
ATOM 6168 C C . ASN A 1 27 ? 14.445 -7.258 -7.130 1.00 41.20 27 ASN A C 11
ATOM 6169 O O . ASN A 1 27 ? 13.789 -6.877 -8.099 1.00 33.22 27 ASN A O 11
ATOM 6180 N N . MET A 1 28 ? 15.362 -8.216 -7.207 1.00 42.12 28 MET A N 11
ATOM 6181 C CA . MET A 1 28 ? 15.656 -8.891 -8.466 1.00 15.23 28 MET A CA 11
ATOM 6182 C C . MET A 1 28 ? 15.895 -10.381 -8.240 1.00 11.11 28 MET A C 11
ATOM 6183 O O . MET A 1 28 ? 16.176 -10.813 -7.122 1.00 53.05 28 MET A O 11
ATOM 6197 N N . LYS A 1 29 ? 15.783 -11.163 -9.309 1.00 54.45 29 LYS A N 11
ATOM 6198 C CA . LYS A 1 29 ? 15.987 -12.603 -9.229 1.00 23.30 29 LYS A CA 11
ATOM 6199 C C . LYS A 1 29 ? 17.070 -13.054 -10.204 1.00 1.20 29 LYS A C 11
ATOM 6200 O O . LYS A 1 29 ? 17.467 -12.304 -11.097 1.00 33.04 29 LYS A O 11
ATOM 6219 N N . SER A 1 30 ? 17.545 -14.283 -10.027 1.00 62.34 30 SER A N 11
ATOM 6220 C CA . SER A 1 30 ? 18.584 -14.833 -10.891 1.00 52.41 30 SER A CA 11
ATOM 6221 C C . SER A 1 30 ? 17.985 -15.372 -12.186 1.00 0.22 30 SER A C 11
ATOM 6222 O O . SER A 1 30 ? 16.887 -15.930 -12.192 1.00 71.42 30 SER A O 11
ATOM 6230 N N . CYS A 1 31 ? 18.715 -15.202 -13.284 1.00 62.22 31 CYS A N 11
ATOM 6231 C CA . CYS A 1 31 ? 18.258 -15.669 -14.587 1.00 54.55 31 CYS A CA 11
ATOM 6232 C C . CYS A 1 31 ? 19.437 -15.892 -15.530 1.00 73.12 31 CYS A C 11
ATOM 6233 O O . CYS A 1 31 ? 20.433 -15.170 -15.474 1.00 5.33 31 CYS A O 11
ATOM 6240 N N . SER A 1 32 ? 19.316 -16.894 -16.394 1.00 34.34 32 SER A N 11
ATOM 6241 C CA . SER A 1 32 ? 20.373 -17.213 -17.346 1.00 70.11 32 SER A CA 11
ATOM 6242 C C . SER A 1 32 ? 20.354 -16.244 -18.524 1.00 25.43 32 SER A C 11
ATOM 6243 O O . SER A 1 32 ? 19.496 -16.332 -19.401 1.00 63.32 32 SER A O 11
ATOM 6251 N N . GLY A 1 33 ? 21.308 -15.318 -18.536 1.00 40.01 33 GLY A N 11
ATOM 6252 C CA . GLY A 1 33 ? 21.384 -14.346 -19.610 1.00 63.11 33 GLY A CA 11
ATOM 6253 C C . GLY A 1 33 ? 20.621 -13.074 -19.296 1.00 73.34 33 GLY A C 11
ATOM 6254 O O . GLY A 1 33 ? 21.090 -11.973 -19.579 1.00 65.24 33 GLY A O 11
ATOM 6258 N N . GLY A 1 34 ? 19.437 -13.227 -18.709 1.00 15.44 34 GLY A N 11
ATOM 6259 C CA . GLY A 1 34 ? 18.624 -12.074 -18.368 1.00 21.24 34 GLY A CA 11
ATOM 6260 C C . GLY A 1 34 ? 18.520 -11.861 -16.871 1.00 2.11 34 GLY A C 11
ATOM 6261 O O . GLY A 1 34 ? 19.117 -12.602 -16.089 1.00 72.35 34 GLY A O 11
ATOM 6265 N N . ILE A 1 35 ? 17.762 -10.846 -16.470 1.00 12.20 35 ILE A N 11
ATOM 6266 C CA . ILE A 1 35 ? 17.583 -10.538 -15.057 1.00 61.33 35 ILE A CA 11
ATOM 6267 C C . ILE A 1 35 ? 16.150 -10.106 -14.766 1.00 55.31 35 ILE A C 11
ATOM 6268 O O . ILE A 1 35 ? 15.492 -9.495 -15.609 1.00 42.23 35 ILE A O 11
ATOM 6284 N N . ILE A 1 36 ? 15.673 -10.427 -13.568 1.00 75.41 36 ILE A N 11
ATOM 6285 C CA . ILE A 1 36 ? 14.319 -10.069 -13.164 1.00 5.12 36 ILE A CA 11
ATOM 6286 C C . ILE A 1 36 ? 14.314 -8.798 -12.323 1.00 65.52 36 ILE A C 11
ATOM 6287 O O . ILE A 1 36 ? 15.123 -8.642 -11.409 1.00 32.14 36 ILE A O 11
ATOM 6303 N N . TYR A 1 37 ? 13.394 -7.891 -12.637 1.00 14.52 37 TYR A N 11
ATOM 6304 C CA . TYR A 1 37 ? 13.283 -6.633 -11.910 1.00 62.23 37 TYR A CA 11
ATOM 6305 C C . TYR A 1 37 ? 11.864 -6.428 -11.389 1.00 64.32 37 TYR A C 11
ATOM 6306 O O . TYR A 1 37 ? 10.892 -6.529 -12.139 1.00 23.54 37 TYR A O 11
ATOM 6324 N N . THR A 1 38 ? 11.751 -6.139 -10.095 1.00 51.42 38 THR A N 11
ATOM 6325 C CA . THR A 1 38 ? 10.452 -5.921 -9.471 1.00 41.04 38 THR A CA 11
ATOM 6326 C C . THR A 1 38 ? 10.097 -4.438 -9.445 1.00 1.21 38 THR A C 11
ATOM 6327 O O . THR A 1 38 ? 10.631 -3.676 -8.640 1.00 65.31 38 THR A O 11
ATOM 6338 N N . CYS A 1 39 ? 9.192 -4.037 -10.331 1.00 30.15 39 CYS A N 11
ATOM 6339 C CA . CYS A 1 39 ? 8.764 -2.645 -10.410 1.00 3.40 39 CYS A CA 11
ATOM 6340 C C . CYS A 1 39 ? 7.484 -2.423 -9.609 1.00 35.22 39 CYS A C 11
ATOM 6341 O O . CYS A 1 39 ? 6.462 -3.064 -9.860 1.00 3.21 39 CYS A O 11
ATOM 6348 N N . CYS A 1 40 ? 7.547 -1.511 -8.646 1.00 32.11 40 CYS A N 11
ATOM 6349 C CA . CYS A 1 40 ? 6.395 -1.204 -7.807 1.00 12.34 40 CYS A CA 11
ATOM 6350 C C . CYS A 1 40 ? 5.963 0.249 -7.987 1.00 14.21 40 CYS A C 11
ATOM 6351 O O . CYS A 1 40 ? 6.799 1.146 -8.110 1.00 5.43 40 CYS A O 11
ATOM 6358 N N . ASP A 1 41 ? 4.655 0.474 -8.001 1.00 13.02 41 ASP A N 11
ATOM 6359 C CA . ASP A 1 41 ? 4.111 1.817 -8.165 1.00 22.02 41 ASP A CA 11
ATOM 6360 C C . ASP A 1 41 ? 3.544 2.339 -6.847 1.00 51.33 41 ASP A C 11
ATOM 6361 O O . ASP A 1 41 ? 3.248 3.527 -6.715 1.00 40.42 41 ASP A O 11
ATOM 6370 N N . GLY A 1 1 ? 2.303 -1.474 0.962 1.00 51.05 1 GLY A N 12
ATOM 6371 C CA . GLY A 1 1 ? 3.393 -1.721 0.035 1.00 40.33 1 GLY A CA 12
ATOM 6372 C C . GLY A 1 1 ? 2.973 -2.585 -1.137 1.00 32.33 1 GLY A C 12
ATOM 6373 O O . GLY A 1 1 ? 2.926 -3.810 -1.030 1.00 1.51 1 GLY A O 12
ATOM 6377 N N . VAL A 1 2 ? 2.663 -1.946 -2.260 1.00 72.23 2 VAL A N 12
ATOM 6378 C CA . VAL A 1 2 ? 2.243 -2.663 -3.458 1.00 61.11 2 VAL A CA 12
ATOM 6379 C C . VAL A 1 2 ? 3.432 -2.961 -4.365 1.00 75.31 2 VAL A C 12
ATOM 6380 O O . VAL A 1 2 ? 4.091 -2.048 -4.864 1.00 61.42 2 VAL A O 12
ATOM 6393 N N . CYS A 1 3 ? 3.700 -4.246 -4.576 1.00 71.32 3 CYS A N 12
ATOM 6394 C CA . CYS A 1 3 ? 4.810 -4.666 -5.423 1.00 21.52 3 CYS A CA 12
ATOM 6395 C C . CYS A 1 3 ? 4.408 -5.850 -6.298 1.00 51.43 3 CYS A C 12
ATOM 6396 O O . CYS A 1 3 ? 3.395 -6.503 -6.049 1.00 1.11 3 CYS A O 12
ATOM 6403 N N . TRP A 1 4 ? 5.209 -6.121 -7.322 1.00 11.40 4 TRP A N 12
ATOM 6404 C CA . TRP A 1 4 ? 4.938 -7.226 -8.234 1.00 75.31 4 TRP A CA 12
ATOM 6405 C C . TRP A 1 4 ? 6.133 -7.488 -9.143 1.00 2.34 4 TRP A C 12
ATOM 6406 O O . TRP A 1 4 ? 6.614 -6.584 -9.827 1.00 74.43 4 TRP A O 12
ATOM 6427 N N . ASP A 1 5 ? 6.608 -8.729 -9.147 1.00 52.33 5 ASP A N 12
ATOM 6428 C CA . ASP A 1 5 ? 7.746 -9.109 -9.974 1.00 3.44 5 ASP A CA 12
ATOM 6429 C C . ASP A 1 5 ? 7.288 -9.882 -11.208 1.00 2.31 5 ASP A C 12
ATOM 6430 O O . ASP A 1 5 ? 6.396 -10.728 -11.128 1.00 33.22 5 ASP A O 12
ATOM 6439 N N . THR A 1 6 ? 7.904 -9.586 -12.347 1.00 21.02 6 THR A N 12
ATOM 6440 C CA . THR A 1 6 ? 7.559 -10.251 -13.598 1.00 2.20 6 THR A CA 12
ATOM 6441 C C . THR A 1 6 ? 8.443 -11.471 -13.835 1.00 42.40 6 THR A C 12
ATOM 6442 O O . THR A 1 6 ? 9.547 -11.562 -13.300 1.00 61.33 6 THR A O 12
ATOM 6453 N N . GLY A 1 7 ? 7.950 -12.405 -14.642 1.00 51.24 7 GLY A N 12
ATOM 6454 C CA . GLY A 1 7 ? 8.709 -13.606 -14.937 1.00 50.12 7 GLY A CA 12
ATOM 6455 C C . GLY A 1 7 ? 10.089 -13.300 -15.486 1.00 35.04 7 GLY A C 12
ATOM 6456 O O . GLY A 1 7 ? 10.450 -12.136 -15.663 1.00 20.42 7 GLY A O 12
ATOM 6460 N N . CYS A 1 8 ? 10.863 -14.347 -15.753 1.00 72.35 8 CYS A N 12
ATOM 6461 C CA . CYS A 1 8 ? 12.212 -14.185 -16.281 1.00 54.03 8 CYS A CA 12
ATOM 6462 C C . CYS A 1 8 ? 12.210 -13.276 -17.507 1.00 61.22 8 CYS A C 12
ATOM 6463 O O . CYS A 1 8 ? 11.578 -13.582 -18.518 1.00 12.54 8 CYS A O 12
ATOM 6470 N N . GLN A 1 9 ? 12.922 -12.158 -17.409 1.00 3.14 9 GLN A N 12
ATOM 6471 C CA . GLN A 1 9 ? 13.002 -11.204 -18.509 1.00 42.03 9 GLN A CA 12
ATOM 6472 C C . GLN A 1 9 ? 14.307 -11.371 -19.279 1.00 24.43 9 GLN A C 12
ATOM 6473 O O . GLN A 1 9 ? 15.393 -11.166 -18.734 1.00 34.45 9 GLN A O 12
ATOM 6487 N N . LEU A 1 10 ? 14.195 -11.743 -20.550 1.00 73.34 10 LEU A N 12
ATOM 6488 C CA . LEU A 1 10 ? 15.367 -11.938 -21.396 1.00 13.01 10 LEU A CA 12
ATOM 6489 C C . LEU A 1 10 ? 15.739 -10.646 -22.118 1.00 34.45 10 LEU A C 12
ATOM 6490 O O . LEU A 1 10 ? 16.887 -10.454 -22.516 1.00 51.12 10 LEU A O 12
ATOM 6506 N N . ASN A 1 11 ? 14.759 -9.763 -22.281 1.00 53.14 11 ASN A N 12
ATOM 6507 C CA . ASN A 1 11 ? 14.983 -8.487 -22.952 1.00 31.42 11 ASN A CA 12
ATOM 6508 C C . ASN A 1 11 ? 16.205 -7.777 -22.376 1.00 25.44 11 ASN A C 12
ATOM 6509 O O . ASN A 1 11 ? 16.864 -6.999 -23.065 1.00 52.55 11 ASN A O 12
ATOM 6520 N N . ALA A 1 12 ? 16.500 -8.052 -21.110 1.00 53.00 12 ALA A N 12
ATOM 6521 C CA . ALA A 1 12 ? 17.643 -7.440 -20.443 1.00 51.42 12 ALA A CA 12
ATOM 6522 C C . ALA A 1 12 ? 18.918 -7.629 -21.256 1.00 70.11 12 ALA A C 12
ATOM 6523 O O . ALA A 1 12 ? 19.845 -6.823 -21.171 1.00 30.14 12 ALA A O 12
ATOM 6530 N N . TRP A 1 13 ? 18.960 -8.697 -22.044 1.00 3.12 13 TRP A N 12
ATOM 6531 C CA . TRP A 1 13 ? 20.123 -8.990 -22.874 1.00 21.20 13 TRP A CA 12
ATOM 6532 C C . TRP A 1 13 ? 20.601 -7.739 -23.602 1.00 41.13 13 TRP A C 12
ATOM 6533 O O . TRP A 1 13 ? 21.789 -7.417 -23.587 1.00 23.21 13 TRP A O 12
ATOM 6554 N N . ALA A 1 14 ? 19.670 -7.039 -24.239 1.00 12.13 14 ALA A N 12
ATOM 6555 C CA . ALA A 1 14 ? 19.997 -5.822 -24.973 1.00 33.13 14 ALA A CA 12
ATOM 6556 C C . ALA A 1 14 ? 19.888 -4.594 -24.075 1.00 33.11 14 ALA A C 12
ATOM 6557 O O . ALA A 1 14 ? 20.809 -3.780 -24.004 1.00 23.14 14 ALA A O 12
ATOM 6564 N N . VAL A 1 15 ? 18.757 -4.466 -23.390 1.00 1.34 15 VAL A N 12
ATOM 6565 C CA . VAL A 1 15 ? 18.527 -3.337 -22.496 1.00 24.33 15 VAL A CA 12
ATOM 6566 C C . VAL A 1 15 ? 17.613 -3.727 -21.340 1.00 41.00 15 VAL A C 12
ATOM 6567 O O . VAL A 1 15 ? 16.695 -4.532 -21.506 1.00 62.21 15 VAL A O 12
ATOM 6580 N N . ARG A 1 16 ? 17.870 -3.154 -20.169 1.00 1.33 16 ARG A N 12
ATOM 6581 C CA . ARG A 1 16 ? 17.071 -3.443 -18.985 1.00 10.45 16 ARG A CA 12
ATOM 6582 C C . ARG A 1 16 ? 16.876 -2.188 -18.141 1.00 73.42 16 ARG A C 12
ATOM 6583 O O . ARG A 1 16 ? 17.500 -1.156 -18.390 1.00 65.54 16 ARG A O 12
ATOM 6604 N N . GLY A 1 17 ? 16.006 -2.282 -17.140 1.00 71.22 17 GLY A N 12
ATOM 6605 C CA . GLY A 1 17 ? 15.744 -1.146 -16.274 1.00 23.14 17 GLY A CA 12
ATOM 6606 C C . GLY A 1 17 ? 14.262 -0.904 -16.068 1.00 25.55 17 GLY A C 12
ATOM 6607 O O . GLY A 1 17 ? 13.518 -0.707 -17.029 1.00 32.33 17 GLY A O 12
ATOM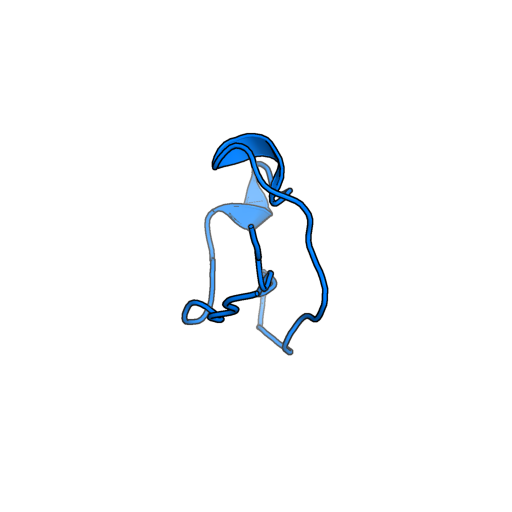 6611 N N . CYS A 1 18 ? 13.831 -0.919 -14.811 1.00 3.31 18 CYS A N 12
ATOM 6612 C CA . CYS A 1 18 ? 12.428 -0.702 -14.481 1.00 45.44 18 CYS A CA 12
ATOM 6613 C C . CYS A 1 18 ? 11.906 0.574 -15.136 1.00 74.52 18 CYS A C 12
ATOM 6614 O O . CYS A 1 18 ? 10.725 0.676 -15.466 1.00 3.32 18 CYS A O 12
ATOM 6621 N N . ALA A 1 19 ? 12.796 1.543 -15.322 1.00 30.54 19 ALA A N 12
ATOM 6622 C CA . ALA A 1 19 ? 12.427 2.811 -15.939 1.00 34.33 19 ALA A CA 12
ATOM 6623 C C . ALA A 1 19 ? 11.652 2.586 -17.233 1.00 41.04 19 ALA A C 12
ATOM 6624 O O . ALA A 1 19 ? 10.781 3.379 -17.590 1.00 61.24 19 ALA A O 12
ATOM 6631 N N . GLN A 1 20 ? 11.977 1.503 -17.931 1.00 41.53 20 GLN A N 12
ATOM 6632 C CA . GLN A 1 20 ? 11.310 1.176 -19.187 1.00 53.42 20 GLN A CA 12
ATOM 6633 C C . GLN A 1 20 ? 9.796 1.161 -19.012 1.00 1.54 20 GLN A C 12
ATOM 6634 O O . GLN A 1 20 ? 9.052 1.536 -19.919 1.00 71.12 20 GLN A O 12
ATOM 6648 N N . TYR A 1 21 ? 9.345 0.728 -17.840 1.00 45.22 21 TYR A N 12
ATOM 6649 C CA . TYR A 1 21 ? 7.917 0.662 -17.547 1.00 65.22 21 TYR A CA 12
ATOM 6650 C C . TYR A 1 21 ? 7.441 1.942 -16.868 1.00 13.31 21 TYR A C 12
ATOM 6651 O O . TYR A 1 21 ? 6.242 2.199 -16.772 1.00 70.23 21 TYR A O 12
ATOM 6669 N N . GLY A 1 22 ? 8.392 2.744 -16.397 1.00 5.32 22 GLY A N 12
ATOM 6670 C CA . GLY A 1 22 ? 8.052 3.989 -15.733 1.00 64.31 22 GLY A CA 12
ATOM 6671 C C . GLY A 1 22 ? 7.880 3.818 -14.236 1.00 42.41 22 GLY A C 12
ATOM 6672 O O . GLY A 1 22 ? 7.004 4.436 -13.631 1.00 34.44 22 GLY A O 12
ATOM 6676 N N . MET A 1 23 ? 8.717 2.978 -13.638 1.00 74.23 23 MET A N 12
ATOM 6677 C CA . MET A 1 23 ? 8.653 2.729 -12.202 1.00 13.14 23 MET A CA 12
ATOM 6678 C C . MET A 1 23 ? 10.043 2.454 -11.636 1.00 72.42 23 MET A C 12
ATOM 6679 O O . MET A 1 23 ? 11.021 2.372 -12.378 1.00 11.22 23 MET A O 12
ATOM 6693 N N . ARG A 1 24 ? 10.122 2.312 -10.317 1.00 23.55 24 ARG A N 12
ATOM 6694 C CA . ARG A 1 24 ? 11.392 2.049 -9.650 1.00 70.40 24 ARG A CA 12
ATOM 6695 C C . ARG A 1 24 ? 11.494 0.583 -9.236 1.00 1.13 24 ARG A C 12
ATOM 6696 O O . ARG A 1 24 ? 10.500 -0.034 -8.854 1.00 44.01 24 ARG A O 12
ATOM 6717 N N . ASP A 1 25 ? 12.700 0.034 -9.315 1.00 13.24 25 ASP A N 12
ATOM 6718 C CA . ASP A 1 25 ? 12.934 -1.357 -8.947 1.00 62.11 25 ASP A CA 12
ATOM 6719 C C . ASP A 1 25 ? 13.132 -1.496 -7.441 1.00 2.23 25 ASP A C 12
ATOM 6720 O O . ASP A 1 25 ? 13.552 -0.552 -6.770 1.00 13.40 25 ASP A O 12
ATOM 6729 N N . VAL A 1 26 ? 12.825 -2.678 -6.915 1.00 60.42 26 VAL A N 12
ATOM 6730 C CA . VAL A 1 26 ? 12.971 -2.939 -5.489 1.00 44.25 26 VAL A CA 12
ATOM 6731 C C . VAL A 1 26 ? 13.763 -4.219 -5.242 1.00 21.35 26 VAL A C 12
ATOM 6732 O O . VAL A 1 26 ? 14.583 -4.286 -4.327 1.00 42.42 26 VAL A O 12
ATOM 6745 N N . ASN A 1 27 ? 13.515 -5.231 -6.067 1.00 14.44 27 ASN A N 12
ATOM 6746 C CA . ASN A 1 27 ? 14.206 -6.509 -5.939 1.00 54.53 27 ASN A CA 12
ATOM 6747 C C . ASN A 1 27 ? 14.431 -7.145 -7.307 1.00 41.20 27 ASN A C 12
ATOM 6748 O O . ASN A 1 27 ? 13.855 -6.714 -8.305 1.00 33.22 27 ASN A O 12
ATOM 6759 N N . MET A 1 28 ? 15.272 -8.174 -7.344 1.00 42.12 28 MET A N 12
ATOM 6760 C CA . MET A 1 28 ? 15.571 -8.871 -8.589 1.00 15.23 28 MET A CA 12
ATOM 6761 C C . MET A 1 28 ? 15.782 -10.361 -8.341 1.00 11.11 28 MET A C 12
ATOM 6762 O O . MET A 1 28 ? 16.222 -10.765 -7.265 1.00 53.05 28 MET A O 12
ATOM 6776 N N . LYS A 1 29 ? 15.466 -11.174 -9.343 1.00 54.45 29 LYS A N 12
ATOM 6777 C CA . LYS A 1 29 ? 15.621 -12.619 -9.235 1.00 23.30 29 LYS A CA 12
ATOM 6778 C C . LYS A 1 29 ? 16.705 -13.122 -10.182 1.00 1.20 29 LYS A C 12
ATOM 6779 O O . LYS A 1 29 ? 17.143 -12.402 -11.079 1.00 33.04 29 LYS A O 12
ATOM 6798 N N . SER A 1 30 ? 17.133 -14.365 -9.979 1.00 62.34 30 SER A N 12
ATOM 6799 C CA . SER A 1 30 ? 18.166 -14.963 -10.815 1.00 52.41 30 SER A CA 12
ATOM 6800 C C . SER A 1 30 ? 17.582 -15.449 -12.137 1.00 0.22 30 SER A C 12
ATOM 6801 O O . SER A 1 30 ? 16.447 -15.922 -12.191 1.00 71.42 30 SER A O 12
ATOM 6809 N N . CYS A 1 31 ? 18.368 -15.330 -13.203 1.00 62.22 31 CYS A N 12
ATOM 6810 C CA . CYS A 1 31 ? 17.931 -15.757 -14.526 1.00 54.55 31 CYS A CA 12
ATOM 6811 C C . CYS A 1 31 ? 19.128 -16.057 -15.424 1.00 73.12 31 CYS A C 12
ATOM 6812 O O . CYS A 1 31 ? 20.192 -15.457 -15.278 1.00 5.33 31 CYS A O 12
ATOM 6819 N N . SER A 1 32 ? 18.944 -16.989 -16.353 1.00 34.34 32 SER A N 12
ATOM 6820 C CA . SER A 1 32 ? 20.010 -17.373 -17.272 1.00 70.11 32 SER A CA 12
ATOM 6821 C C . SER A 1 32 ? 20.109 -16.385 -18.431 1.00 25.43 32 SER A C 12
ATOM 6822 O O . SER A 1 32 ? 19.296 -16.410 -19.354 1.00 63.32 32 SER A O 12
ATOM 6830 N N . GLY A 1 33 ? 21.112 -15.514 -18.374 1.00 40.01 33 GLY A N 12
ATOM 6831 C CA . GLY A 1 33 ? 21.301 -14.530 -19.423 1.00 63.11 33 GLY A CA 12
ATOM 6832 C C . GLY A 1 33 ? 20.566 -13.233 -19.141 1.00 73.34 33 GLY A C 12
ATOM 6833 O O . GLY A 1 33 ? 21.102 -12.148 -19.360 1.00 65.24 33 GLY A O 12
ATOM 6837 N N . GLY A 1 34 ? 19.335 -13.347 -18.652 1.00 15.44 34 GLY A N 12
ATOM 6838 C CA . GLY A 1 34 ? 18.546 -12.168 -18.349 1.00 21.24 34 GLY A CA 12
ATOM 6839 C C . GLY A 1 34 ? 18.436 -11.911 -16.859 1.00 2.11 34 GLY A C 12
ATOM 6840 O O . GLY A 1 34 ? 19.069 -12.597 -16.056 1.00 72.35 34 GLY A O 12
ATOM 6844 N N . ILE A 1 35 ? 17.632 -10.919 -16.489 1.00 12.20 35 ILE A N 12
ATOM 6845 C CA . ILE A 1 35 ? 17.443 -10.574 -15.086 1.00 61.33 35 ILE A CA 12
ATOM 6846 C C . ILE A 1 35 ? 16.028 -10.066 -14.831 1.00 55.31 35 ILE A C 12
ATOM 6847 O O . ILE A 1 35 ? 15.449 -9.368 -15.663 1.00 42.23 35 ILE A O 12
ATOM 6863 N N . ILE A 1 36 ? 15.478 -10.419 -13.673 1.00 75.41 36 ILE A N 12
ATOM 6864 C CA . ILE A 1 36 ? 14.132 -9.995 -13.308 1.00 5.12 36 ILE A CA 12
ATOM 6865 C C . ILE A 1 36 ? 14.165 -8.725 -12.465 1.00 65.52 36 ILE A C 12
ATOM 6866 O O . ILE A 1 36 ? 14.991 -8.588 -11.563 1.00 32.14 36 ILE A O 12
ATOM 6882 N N . TYR A 1 37 ? 13.260 -7.799 -12.763 1.00 14.52 37 TYR A N 12
ATOM 6883 C CA . TYR A 1 37 ? 13.185 -6.539 -12.034 1.00 62.23 37 TYR A CA 12
ATOM 6884 C C . TYR A 1 37 ? 11.779 -6.309 -11.488 1.00 64.32 37 TYR A C 12
ATOM 6885 O O . TYR A 1 37 ? 10.798 -6.338 -12.231 1.00 23.54 37 TYR A O 12
ATOM 6903 N N . THR A 1 38 ? 11.690 -6.078 -10.182 1.00 51.42 38 THR A N 12
ATOM 6904 C CA . THR A 1 38 ? 10.405 -5.842 -9.534 1.00 41.04 38 THR A CA 12
ATOM 6905 C C . THR A 1 38 ? 10.104 -4.351 -9.437 1.00 1.21 38 THR A C 12
ATOM 6906 O O . THR A 1 38 ? 10.672 -3.644 -8.604 1.00 65.31 38 THR A O 12
ATOM 6917 N N . CYS A 1 39 ? 9.205 -3.876 -10.294 1.00 30.15 39 CYS A N 12
ATOM 6918 C CA . CYS A 1 39 ? 8.828 -2.468 -10.304 1.00 3.40 39 CYS A CA 12
ATOM 6919 C C . CYS A 1 39 ? 7.597 -2.228 -9.435 1.00 35.22 39 CYS A C 12
ATOM 6920 O O . CYS A 1 39 ? 6.556 -2.857 -9.627 1.00 3.21 39 CYS A O 12
ATOM 6927 N N . CYS A 1 40 ? 7.724 -1.313 -8.480 1.00 32.11 40 CYS A N 12
ATOM 6928 C CA . CYS A 1 40 ? 6.623 -0.989 -7.581 1.00 12.34 40 CYS A CA 12
ATOM 6929 C C . CYS A 1 40 ? 6.227 0.478 -7.712 1.00 14.21 40 CYS A C 12
ATOM 6930 O O . CYS A 1 40 ? 6.921 1.264 -8.357 1.00 5.43 40 CYS A O 12
ATOM 6937 N N . ASP A 1 41 ? 5.108 0.841 -7.096 1.00 13.02 41 ASP A N 12
ATOM 6938 C CA . ASP A 1 41 ? 4.620 2.214 -7.143 1.00 22.02 41 ASP A CA 12
ATOM 6939 C C . ASP A 1 41 ? 5.622 3.170 -6.504 1.00 51.33 41 ASP A C 12
ATOM 6940 O O . ASP A 1 41 ? 5.879 4.256 -7.025 1.00 40.42 41 ASP A O 12
ATOM 6949 N N . GLY A 1 1 ? 3.331 -1.002 0.339 1.00 51.05 1 GLY A N 13
ATOM 6950 C CA . GLY A 1 1 ? 2.675 -0.563 -0.878 1.00 40.33 1 GLY A CA 13
ATOM 6951 C C . GLY A 1 1 ? 2.329 -1.717 -1.799 1.00 32.33 1 GLY A C 13
ATOM 6952 O O . GLY A 1 1 ? 2.193 -2.857 -1.354 1.00 1.51 1 GLY A O 13
ATOM 6956 N N . VAL A 1 2 ? 2.184 -1.422 -3.087 1.00 72.23 2 VAL A N 13
ATOM 6957 C CA . VAL A 1 2 ? 1.851 -2.443 -4.073 1.00 61.11 2 VAL A CA 13
ATOM 6958 C C . VAL A 1 2 ? 3.077 -2.844 -4.885 1.00 75.31 2 VAL A C 13
ATOM 6959 O O . VAL A 1 2 ? 3.697 -2.010 -5.546 1.00 61.42 2 VAL A O 13
ATOM 6972 N N . CYS A 1 3 ? 3.423 -4.125 -4.831 1.00 71.32 3 CYS A N 13
ATOM 6973 C CA . CYS A 1 3 ? 4.576 -4.639 -5.561 1.00 21.52 3 CYS A CA 13
ATOM 6974 C C . CYS A 1 3 ? 4.180 -5.819 -6.443 1.00 51.43 3 CYS A C 13
ATOM 6975 O O . CYS A 1 3 ? 3.154 -6.461 -6.214 1.00 1.11 3 CYS A O 13
ATOM 6982 N N . TRP A 1 4 ? 5.000 -6.101 -7.448 1.00 11.40 4 TRP A N 13
ATOM 6983 C CA . TRP A 1 4 ? 4.736 -7.206 -8.364 1.00 75.31 4 TRP A CA 13
ATOM 6984 C C . TRP A 1 4 ? 5.948 -7.483 -9.247 1.00 2.34 4 TRP A C 13
ATOM 6985 O O . TRP A 1 4 ? 6.427 -6.596 -9.954 1.00 74.43 4 TRP A O 13
ATOM 7006 N N . ASP A 1 5 ? 6.437 -8.716 -9.202 1.00 52.33 5 ASP A N 13
ATOM 7007 C CA . ASP A 1 5 ? 7.593 -9.110 -9.999 1.00 3.44 5 ASP A CA 13
ATOM 7008 C C . ASP A 1 5 ? 7.159 -9.885 -11.240 1.00 2.31 5 ASP A C 13
ATOM 7009 O O . ASP A 1 5 ? 6.224 -10.686 -11.189 1.00 33.22 5 ASP A O 13
ATOM 7018 N N . THR A 1 6 ? 7.842 -9.641 -12.354 1.00 21.02 6 THR A N 13
ATOM 7019 C CA . THR A 1 6 ? 7.526 -10.314 -13.607 1.00 2.20 6 THR A CA 13
ATOM 7020 C C . THR A 1 6 ? 8.430 -11.522 -13.826 1.00 42.40 6 THR A C 13
ATOM 7021 O O . THR A 1 6 ? 9.516 -11.609 -13.253 1.00 61.33 6 THR A O 13
ATOM 7032 N N . GLY A 1 7 ? 7.976 -12.453 -14.660 1.00 51.24 7 GLY A N 13
ATOM 7033 C CA . GLY A 1 7 ? 8.758 -13.642 -14.941 1.00 50.12 7 GLY A CA 13
ATOM 7034 C C . GLY A 1 7 ? 10.141 -13.316 -15.469 1.00 35.04 7 GLY A C 13
ATOM 7035 O O . GLY A 1 7 ? 10.508 -12.147 -15.591 1.00 20.42 7 GLY A O 13
ATOM 7039 N N . CYS A 1 8 ? 10.911 -14.352 -15.785 1.00 72.35 8 CYS A N 13
ATOM 7040 C CA . CYS A 1 8 ? 12.263 -14.171 -16.301 1.00 54.03 8 CYS A CA 13
ATOM 7041 C C . CYS A 1 8 ? 12.269 -13.204 -17.481 1.00 61.22 8 CYS A C 13
ATOM 7042 O O . CYS A 1 8 ? 11.632 -13.455 -18.504 1.00 12.54 8 CYS A O 13
ATOM 7049 N N . GLN A 1 9 ? 12.993 -12.101 -17.331 1.00 3.14 9 GLN A N 13
ATOM 7050 C CA . GLN A 1 9 ? 13.082 -11.096 -18.385 1.00 42.03 9 GLN A CA 13
ATOM 7051 C C . GLN A 1 9 ? 14.379 -11.247 -19.173 1.00 24.43 9 GLN A C 13
ATOM 7052 O O . GLN A 1 9 ? 15.466 -10.989 -18.655 1.00 34.45 9 GLN A O 13
ATOM 7066 N N . LEU A 1 10 ? 14.257 -11.667 -20.427 1.00 73.34 10 LEU A N 13
ATOM 7067 C CA . LEU A 1 10 ? 15.420 -11.852 -21.288 1.00 13.01 10 LEU A CA 13
ATOM 7068 C C . LEU A 1 10 ? 15.734 -10.576 -22.062 1.00 34.45 10 LEU A C 13
ATOM 7069 O O . LEU A 1 10 ? 16.871 -10.355 -22.479 1.00 51.12 10 LEU A O 13
ATOM 7085 N N . ASN A 1 11 ? 14.720 -9.737 -22.248 1.00 53.14 11 ASN A N 13
ATOM 7086 C CA . ASN A 1 11 ? 14.889 -8.482 -22.970 1.00 31.42 11 ASN A CA 13
ATOM 7087 C C . ASN A 1 11 ? 16.074 -7.693 -22.420 1.00 25.44 11 ASN A C 13
ATOM 7088 O O . ASN A 1 11 ? 16.686 -6.898 -23.132 1.00 52.55 11 ASN A O 13
ATOM 7099 N N . ALA A 1 12 ? 16.391 -7.921 -21.150 1.00 53.00 12 ALA A N 13
ATOM 7100 C CA . ALA A 1 12 ? 17.503 -7.234 -20.505 1.00 51.42 12 ALA A CA 13
ATOM 7101 C C . ALA A 1 12 ? 18.782 -7.369 -21.326 1.00 70.11 12 ALA A C 13
ATOM 7102 O O . ALA A 1 12 ? 19.666 -6.516 -21.259 1.00 30.14 12 ALA A O 13
ATOM 7109 N N . TRP A 1 13 ? 18.871 -8.445 -22.099 1.00 3.12 13 TRP A N 13
ATOM 7110 C CA . TRP A 1 13 ? 20.042 -8.691 -22.933 1.00 21.20 13 TRP A CA 13
ATOM 7111 C C . TRP A 1 13 ? 20.449 -7.431 -23.687 1.00 41.13 13 TRP A C 13
ATOM 7112 O O . TRP A 1 13 ? 21.615 -7.037 -23.675 1.00 23.21 13 TRP A O 13
ATOM 7133 N N . ALA A 1 14 ? 19.479 -6.801 -24.343 1.00 12.13 14 ALA A N 13
ATOM 7134 C CA . ALA A 1 14 ? 19.737 -5.582 -25.101 1.00 33.13 14 ALA A CA 13
ATOM 7135 C C . ALA A 1 14 ? 19.556 -4.345 -24.229 1.00 33.11 14 ALA A C 13
ATOM 7136 O O . ALA A 1 14 ? 20.426 -3.474 -24.183 1.00 23.14 14 ALA A O 13
ATOM 7143 N N . VAL A 1 15 ? 18.423 -4.272 -23.538 1.00 1.34 15 VAL A N 13
ATOM 7144 C CA . VAL A 1 15 ? 18.129 -3.142 -22.667 1.00 24.33 15 VAL A CA 13
ATOM 7145 C C . VAL A 1 15 ? 17.339 -3.583 -21.440 1.00 41.00 15 VAL A C 13
ATOM 7146 O O . VAL A 1 15 ? 16.398 -4.370 -21.545 1.00 62.21 15 VAL A O 13
ATOM 7159 N N . ARG A 1 16 ? 17.727 -3.071 -20.277 1.00 1.33 16 ARG A N 13
ATOM 7160 C CA . ARG A 1 16 ? 17.055 -3.413 -19.029 1.00 10.45 16 ARG A CA 13
ATOM 7161 C C . ARG A 1 16 ? 16.845 -2.172 -18.167 1.00 73.42 16 ARG A C 13
ATOM 7162 O O . ARG A 1 16 ? 17.378 -1.102 -18.460 1.00 65.54 16 ARG A O 13
ATOM 7183 N N . GLY A 1 17 ? 16.060 -2.322 -17.104 1.00 71.22 17 GLY A N 13
ATOM 7184 C CA . GLY A 1 17 ? 15.792 -1.206 -16.217 1.00 23.14 17 GLY A CA 13
ATOM 7185 C C . GLY A 1 17 ? 14.308 -0.958 -16.030 1.00 25.55 17 GLY A C 13
ATOM 7186 O O . GLY A 1 17 ? 13.574 -0.776 -17.001 1.00 32.33 17 GLY A O 13
ATOM 7190 N N . CYS A 1 18 ? 13.865 -0.953 -14.777 1.00 3.31 18 CYS A N 13
ATOM 7191 C CA . CYS A 1 18 ? 12.459 -0.728 -14.464 1.00 45.44 18 CYS A CA 13
ATOM 7192 C C . CYS A 1 18 ? 11.947 0.541 -15.139 1.00 74.52 18 CYS A C 13
ATOM 7193 O O . CYS A 1 18 ? 10.767 0.647 -15.473 1.00 3.32 18 CYS A O 13
ATOM 7200 N N . ALA A 1 19 ? 12.844 1.502 -15.336 1.00 30.54 19 ALA A N 13
ATOM 7201 C CA . ALA A 1 19 ? 12.486 2.763 -15.973 1.00 34.33 19 ALA A CA 13
ATOM 7202 C C . ALA A 1 19 ? 11.710 2.525 -17.264 1.00 41.04 19 ALA A C 13
ATOM 7203 O O . ALA A 1 19 ? 10.849 3.322 -17.637 1.00 61.24 19 ALA A O 13
ATOM 7210 N N . GLN A 1 20 ? 12.020 1.424 -17.941 1.00 41.53 20 GLN A N 13
ATOM 7211 C CA . GLN A 1 20 ? 11.353 1.084 -19.192 1.00 53.42 20 GLN A CA 13
ATOM 7212 C C . GLN A 1 20 ? 9.837 1.108 -19.024 1.00 1.54 20 GLN A C 13
ATOM 7213 O O . GLN A 1 20 ? 9.105 1.468 -19.946 1.00 71.12 20 GLN A O 13
ATOM 7227 N N . TYR A 1 21 ? 9.372 0.721 -17.841 1.00 45.22 21 TYR A N 13
ATOM 7228 C CA . TYR A 1 21 ? 7.943 0.696 -17.553 1.00 65.22 21 TYR A CA 13
ATOM 7229 C C . TYR A 1 21 ? 7.502 1.985 -16.865 1.00 13.31 21 TYR A C 13
ATOM 7230 O O . TYR A 1 21 ? 6.311 2.275 -16.771 1.00 70.23 21 TYR A O 13
ATOM 7248 N N . GLY A 1 22 ? 8.475 2.754 -16.385 1.00 5.32 22 GLY A N 13
ATOM 7249 C CA . GLY A 1 22 ? 8.170 4.003 -15.712 1.00 64.31 22 GLY A CA 13
ATOM 7250 C C . GLY A 1 22 ? 7.991 3.828 -14.217 1.00 42.41 22 GLY A C 13
ATOM 7251 O O . GLY A 1 22 ? 7.110 4.440 -13.615 1.00 34.44 22 GLY A O 13
ATOM 7255 N N . MET A 1 23 ? 8.828 2.987 -13.617 1.00 74.23 23 MET A N 13
ATOM 7256 C CA . MET A 1 23 ? 8.757 2.732 -12.183 1.00 13.14 23 MET A CA 13
ATOM 7257 C C . MET A 1 23 ? 10.144 2.458 -11.611 1.00 72.42 23 MET A C 13
ATOM 7258 O O . MET A 1 23 ? 11.127 2.381 -12.349 1.00 11.22 23 MET A O 13
ATOM 7272 N N . ARG A 1 24 ? 10.217 2.312 -10.292 1.00 23.55 24 ARG A N 13
ATOM 7273 C CA . ARG A 1 24 ? 11.484 2.047 -9.621 1.00 70.40 24 ARG A CA 13
ATOM 7274 C C . ARG A 1 24 ? 11.601 0.573 -9.242 1.00 1.13 24 ARG A C 13
ATOM 7275 O O . ARG A 1 24 ? 10.605 -0.079 -8.929 1.00 44.01 24 ARG A O 13
ATOM 7296 N N . ASP A 1 25 ? 12.824 0.056 -9.273 1.00 13.24 25 ASP A N 13
ATOM 7297 C CA . ASP A 1 25 ? 13.072 -1.341 -8.932 1.00 62.11 25 ASP A CA 13
ATOM 7298 C C . ASP A 1 25 ? 13.243 -1.510 -7.426 1.00 2.23 25 ASP A C 13
ATOM 7299 O O . ASP A 1 25 ? 13.613 -0.570 -6.722 1.00 13.40 25 ASP A O 13
ATOM 7308 N N . VAL A 1 26 ? 12.971 -2.715 -6.936 1.00 60.42 26 VAL A N 13
ATOM 7309 C CA . VAL A 1 26 ? 13.094 -3.009 -5.513 1.00 44.25 26 VAL A CA 13
ATOM 7310 C C . VAL A 1 26 ? 13.926 -4.264 -5.281 1.00 21.35 26 VAL A C 13
ATOM 7311 O O . VAL A 1 26 ? 14.729 -4.327 -4.350 1.00 42.42 26 VAL A O 13
ATOM 7324 N N . ASN A 1 27 ? 13.730 -5.264 -6.135 1.00 14.44 27 ASN A N 13
ATOM 7325 C CA . ASN A 1 27 ? 14.464 -6.520 -6.023 1.00 54.53 27 ASN A CA 13
ATOM 7326 C C . ASN A 1 27 ? 14.648 -7.166 -7.393 1.00 41.20 27 ASN A C 13
ATOM 7327 O O . ASN A 1 27 ? 14.020 -6.761 -8.372 1.00 33.22 27 ASN A O 13
ATOM 7338 N N . MET A 1 28 ? 15.515 -8.172 -7.456 1.00 42.12 28 MET A N 13
ATOM 7339 C CA . MET A 1 28 ? 15.782 -8.874 -8.705 1.00 15.23 28 MET A CA 13
ATOM 7340 C C . MET A 1 28 ? 15.968 -10.369 -8.459 1.00 11.11 28 MET A C 13
ATOM 7341 O O . MET A 1 28 ? 16.600 -10.774 -7.484 1.00 53.05 28 MET A O 13
ATOM 7355 N N . LYS A 1 29 ? 15.412 -11.183 -9.349 1.00 54.45 29 LYS A N 13
ATOM 7356 C CA . LYS A 1 29 ? 15.516 -12.633 -9.230 1.00 23.30 29 LYS A CA 13
ATOM 7357 C C . LYS A 1 29 ? 16.621 -13.174 -10.133 1.00 1.20 29 LYS A C 13
ATOM 7358 O O . LYS A 1 29 ? 17.117 -12.471 -11.013 1.00 33.04 29 LYS A O 13
ATOM 7377 N N . SER A 1 30 ? 17.001 -14.429 -9.909 1.00 62.34 30 SER A N 13
ATOM 7378 C CA . SER A 1 30 ? 18.048 -15.063 -10.700 1.00 52.41 30 SER A CA 13
ATOM 7379 C C . SER A 1 30 ? 17.499 -15.548 -12.038 1.00 0.22 30 SER A C 13
ATOM 7380 O O . SER A 1 30 ? 16.360 -16.006 -12.126 1.00 71.42 30 SER A O 13
ATOM 7388 N N . CYS A 1 31 ? 18.319 -15.445 -13.079 1.00 62.22 31 CYS A N 13
ATOM 7389 C CA . CYS A 1 31 ? 17.918 -15.872 -14.414 1.00 54.55 31 CYS A CA 13
ATOM 7390 C C . CYS A 1 31 ? 19.139 -16.185 -15.274 1.00 73.12 31 CYS A C 13
ATOM 7391 O O . CYS A 1 31 ? 20.197 -15.577 -15.113 1.00 5.33 31 CYS A O 13
ATOM 7398 N N . SER A 1 32 ? 18.984 -17.137 -16.189 1.00 34.34 32 SER A N 13
ATOM 7399 C CA . SER A 1 32 ? 20.073 -17.533 -17.072 1.00 70.11 32 SER A CA 13
ATOM 7400 C C . SER A 1 32 ? 20.225 -16.545 -18.226 1.00 25.43 32 SER A C 13
ATOM 7401 O O . SER A 1 32 ? 19.446 -16.559 -19.176 1.00 63.32 32 SER A O 13
ATOM 7409 N N . GLY A 1 33 ? 21.236 -15.686 -18.132 1.00 40.01 33 GLY A N 13
ATOM 7410 C CA . GLY A 1 33 ? 21.473 -14.702 -19.171 1.00 63.11 33 GLY A CA 13
ATOM 7411 C C . GLY A 1 33 ? 20.741 -13.400 -18.915 1.00 73.34 33 GLY A C 13
ATOM 7412 O O . GLY A 1 33 ? 21.294 -12.320 -19.113 1.00 65.24 33 GLY A O 13
ATOM 7416 N N . GLY A 1 34 ? 19.490 -13.503 -18.475 1.00 15.44 34 GLY A N 13
ATOM 7417 C CA . GLY A 1 34 ? 18.701 -12.316 -18.200 1.00 21.24 34 GLY A CA 13
ATOM 7418 C C . GLY A 1 34 ? 18.524 -12.069 -16.716 1.00 2.11 34 GLY A C 13
ATOM 7419 O O . GLY A 1 34 ? 19.089 -12.784 -15.889 1.00 72.35 34 GLY A O 13
ATOM 7423 N N . ILE A 1 35 ? 17.737 -11.052 -16.377 1.00 12.20 35 ILE A N 13
ATOM 7424 C CA . ILE A 1 35 ? 17.488 -10.712 -14.982 1.00 61.33 35 ILE A CA 13
ATOM 7425 C C . ILE A 1 35 ? 16.082 -10.152 -14.795 1.00 55.31 35 ILE A C 13
ATOM 7426 O O . ILE A 1 35 ? 15.564 -9.448 -15.663 1.00 42.23 35 ILE A O 13
ATOM 7442 N N . ILE A 1 36 ? 15.471 -10.467 -13.658 1.00 75.41 36 ILE A N 13
ATOM 7443 C CA . ILE A 1 36 ? 14.127 -9.993 -13.356 1.00 5.12 36 ILE A CA 13
ATOM 7444 C C . ILE A 1 36 ? 14.168 -8.696 -12.555 1.00 65.52 36 ILE A C 13
ATOM 7445 O O . ILE A 1 36 ? 15.030 -8.513 -11.695 1.00 32.14 36 ILE A O 13
ATOM 7461 N N . TYR A 1 37 ? 13.231 -7.800 -12.842 1.00 14.52 37 TYR A N 13
ATOM 7462 C CA . TYR A 1 37 ? 13.160 -6.519 -12.148 1.00 62.23 37 TYR A CA 13
ATOM 7463 C C . TYR A 1 37 ? 11.775 -6.301 -11.547 1.00 64.32 37 TYR A C 13
ATOM 7464 O O . TYR A 1 37 ? 10.763 -6.369 -12.246 1.00 23.54 37 TYR A O 13
ATOM 7482 N N . THR A 1 38 ? 11.738 -6.038 -10.244 1.00 51.42 38 THR A N 13
ATOM 7483 C CA . THR A 1 38 ? 10.478 -5.810 -9.547 1.00 41.04 38 THR A CA 13
ATOM 7484 C C . THR A 1 38 ? 10.152 -4.323 -9.473 1.00 1.21 38 THR A C 13
ATOM 7485 O O . THR A 1 38 ? 10.743 -3.585 -8.684 1.00 65.31 38 THR A O 13
ATOM 7496 N N . CYS A 1 39 ? 9.207 -3.888 -10.299 1.00 30.15 39 CYS A N 13
ATOM 7497 C CA . CYS A 1 39 ? 8.801 -2.488 -10.328 1.00 3.40 39 CYS A CA 13
ATOM 7498 C C . CYS A 1 39 ? 7.550 -2.267 -9.483 1.00 35.22 39 CYS A C 13
ATOM 7499 O O . CYS A 1 39 ? 6.499 -2.854 -9.742 1.00 3.21 39 CYS A O 13
ATOM 7506 N N . CYS A 1 40 ? 7.671 -1.415 -8.469 1.00 32.11 40 CYS A N 13
ATOM 7507 C CA . CYS A 1 40 ? 6.552 -1.116 -7.585 1.00 12.34 40 CYS A CA 13
ATOM 7508 C C . CYS A 1 40 ? 6.167 0.358 -7.674 1.00 14.21 40 CYS A C 13
ATOM 7509 O O . CYS A 1 40 ? 6.885 1.163 -8.267 1.00 5.43 40 CYS A O 13
ATOM 7516 N N . ASP A 1 41 ? 5.030 0.704 -7.082 1.00 13.02 41 ASP A N 13
ATOM 7517 C CA . ASP A 1 41 ? 4.549 2.081 -7.093 1.00 22.02 41 ASP A CA 13
ATOM 7518 C C . ASP A 1 41 ? 4.978 2.816 -5.827 1.00 51.33 41 ASP A C 13
ATOM 7519 O O . ASP A 1 41 ? 4.348 2.685 -4.778 1.00 40.42 41 ASP A O 13
ATOM 7528 N N . GLY A 1 1 ? 2.637 0.380 -1.858 1.00 51.05 1 GLY A N 14
ATOM 7529 C CA . GLY A 1 1 ? 1.256 -0.025 -2.042 1.00 40.33 1 GLY A CA 14
ATOM 7530 C C . GLY A 1 1 ? 1.126 -1.275 -2.888 1.00 32.33 1 GLY A C 14
ATOM 7531 O O . GLY A 1 1 ? 1.490 -2.368 -2.454 1.00 1.51 1 GLY A O 14
ATOM 7535 N N . VAL A 1 2 ? 0.602 -1.116 -4.100 1.00 72.23 2 VAL A N 14
ATOM 7536 C CA . VAL A 1 2 ? 0.424 -2.241 -5.010 1.00 61.11 2 VAL A CA 14
ATOM 7537 C C . VAL A 1 2 ? 1.745 -2.638 -5.658 1.00 75.31 2 VAL A C 14
ATOM 7538 O O . VAL A 1 2 ? 2.365 -1.843 -6.366 1.00 61.42 2 VAL A O 14
ATOM 7551 N N . CYS A 1 3 ? 2.171 -3.873 -5.414 1.00 71.32 3 CYS A N 14
ATOM 7552 C CA . CYS A 1 3 ? 3.419 -4.377 -5.976 1.00 21.52 3 CYS A CA 14
ATOM 7553 C C . CYS A 1 3 ? 3.162 -5.576 -6.883 1.00 51.43 3 CYS A C 14
ATOM 7554 O O . CYS A 1 3 ? 2.092 -6.182 -6.840 1.00 1.11 3 CYS A O 14
ATOM 7561 N N . TRP A 1 4 ? 4.151 -5.912 -7.704 1.00 11.40 4 TRP A N 14
ATOM 7562 C CA . TRP A 1 4 ? 4.033 -7.039 -8.622 1.00 75.31 4 TRP A CA 14
ATOM 7563 C C . TRP A 1 4 ? 5.346 -7.285 -9.354 1.00 2.34 4 TRP A C 14
ATOM 7564 O O . TRP A 1 4 ? 5.892 -6.382 -9.990 1.00 74.43 4 TRP A O 14
ATOM 7585 N N . ASP A 1 5 ? 5.851 -8.510 -9.263 1.00 52.33 5 ASP A N 14
ATOM 7586 C CA . ASP A 1 5 ? 7.101 -8.874 -9.919 1.00 3.44 5 ASP A CA 14
ATOM 7587 C C . ASP A 1 5 ? 6.835 -9.531 -11.270 1.00 2.31 5 ASP A C 14
ATOM 7588 O O . ASP A 1 5 ? 5.768 -10.104 -11.495 1.00 33.22 5 ASP A O 14
ATOM 7597 N N . THR A 1 6 ? 7.811 -9.443 -12.168 1.00 21.02 6 THR A N 14
ATOM 7598 C CA . THR A 1 6 ? 7.682 -10.026 -13.497 1.00 2.20 6 THR A CA 14
ATOM 7599 C C . THR A 1 6 ? 8.593 -11.239 -13.657 1.00 42.40 6 THR A C 14
ATOM 7600 O O . THR A 1 6 ? 9.708 -11.263 -13.136 1.00 61.33 6 THR A O 14
ATOM 7611 N N . GLY A 1 7 ? 8.109 -12.245 -14.379 1.00 51.24 7 GLY A N 14
ATOM 7612 C CA . GLY A 1 7 ? 8.893 -13.447 -14.594 1.00 50.12 7 GLY A CA 14
ATOM 7613 C C . GLY A 1 7 ? 10.239 -13.156 -15.228 1.00 35.04 7 GLY A C 14
ATOM 7614 O O . GLY A 1 7 ? 10.583 -11.998 -15.467 1.00 20.42 7 GLY A O 14
ATOM 7618 N N . CYS A 1 8 ? 11.003 -14.209 -15.498 1.00 72.35 8 CYS A N 14
ATOM 7619 C CA . CYS A 1 8 ? 12.320 -14.062 -16.106 1.00 54.03 8 CYS A CA 14
ATOM 7620 C C . CYS A 1 8 ? 12.248 -13.192 -17.358 1.00 61.22 8 CYS A C 14
ATOM 7621 O O . CYS A 1 8 ? 11.553 -13.525 -18.318 1.00 12.54 8 CYS A O 14
ATOM 7628 N N . GLN A 1 9 ? 12.970 -12.076 -17.339 1.00 3.14 9 GLN A N 14
ATOM 7629 C CA . GLN A 1 9 ? 12.987 -11.159 -18.473 1.00 42.03 9 GLN A CA 14
ATOM 7630 C C . GLN A 1 9 ? 14.233 -11.372 -19.327 1.00 24.43 9 GLN A C 14
ATOM 7631 O O . GLN A 1 9 ? 15.359 -11.281 -18.837 1.00 34.45 9 GLN A O 14
ATOM 7645 N N . LEU A 1 10 ? 14.023 -11.658 -20.607 1.00 73.34 10 LEU A N 14
ATOM 7646 C CA . LEU A 1 10 ? 15.129 -11.886 -21.532 1.00 13.01 10 LEU A CA 14
ATOM 7647 C C . LEU A 1 10 ? 15.557 -10.582 -22.199 1.00 34.45 10 LEU A C 14
ATOM 7648 O O . LEU A 1 10 ? 16.703 -10.438 -22.623 1.00 51.12 10 LEU A O 14
ATOM 7664 N N . ASN A 1 11 ? 14.629 -9.636 -22.288 1.00 53.14 11 ASN A N 14
ATOM 7665 C CA . ASN A 1 11 ? 14.912 -8.344 -22.902 1.00 31.42 11 ASN A CA 14
ATOM 7666 C C . ASN A 1 11 ? 16.190 -7.738 -22.331 1.00 25.44 11 ASN A C 14
ATOM 7667 O O . ASN A 1 11 ? 16.883 -6.976 -23.006 1.00 52.55 11 ASN A O 14
ATOM 7678 N N . ALA A 1 12 ? 16.497 -8.082 -21.086 1.00 53.00 12 ALA A N 14
ATOM 7679 C CA . ALA A 1 12 ? 17.693 -7.575 -20.425 1.00 51.42 12 ALA A CA 14
ATOM 7680 C C . ALA A 1 12 ? 18.933 -7.808 -21.281 1.00 70.11 12 ALA A C 14
ATOM 7681 O O . ALA A 1 12 ? 19.901 -7.050 -21.209 1.00 30.14 12 ALA A O 14
ATOM 7688 N N . TRP A 1 13 ? 18.898 -8.861 -22.090 1.00 3.12 13 TRP A N 14
ATOM 7689 C CA . TRP A 1 13 ? 20.021 -9.194 -22.960 1.00 21.20 13 TRP A CA 14
ATOM 7690 C C . TRP A 1 13 ? 20.510 -7.962 -23.714 1.00 41.13 13 TRP A C 14
ATOM 7691 O O . TRP A 1 13 ? 21.700 -7.651 -23.707 1.00 23.21 13 TRP A O 14
ATOM 7712 N N . ALA A 1 14 ? 19.582 -7.266 -24.364 1.00 12.13 14 ALA A N 14
ATOM 7713 C CA . ALA A 1 14 ? 19.920 -6.067 -25.121 1.00 33.13 14 ALA A CA 14
ATOM 7714 C C . ALA A 1 14 ? 19.827 -4.821 -24.246 1.00 33.11 14 ALA A C 14
ATOM 7715 O O . ALA A 1 14 ? 20.757 -4.017 -24.194 1.00 23.14 14 ALA A O 14
ATOM 7722 N N . VAL A 1 15 ? 18.698 -4.668 -23.561 1.00 1.34 15 VAL A N 14
ATOM 7723 C CA . VAL A 1 15 ? 18.484 -3.520 -22.688 1.00 24.33 15 VAL A CA 14
ATOM 7724 C C . VAL A 1 15 ? 17.646 -3.901 -21.474 1.00 41.00 15 VAL A C 14
ATOM 7725 O O . VAL A 1 15 ? 16.780 -4.773 -21.554 1.00 62.21 15 VAL A O 14
ATOM 7738 N N . ARG A 1 16 ? 17.908 -3.242 -20.350 1.00 1.33 16 ARG A N 14
ATOM 7739 C CA . ARG A 1 16 ? 17.179 -3.513 -19.117 1.00 10.45 16 ARG A CA 14
ATOM 7740 C C . ARG A 1 16 ? 16.912 -2.223 -18.348 1.00 73.42 16 ARG A C 14
ATOM 7741 O O . ARG A 1 16 ? 17.441 -1.165 -18.688 1.00 65.54 16 ARG A O 14
ATOM 7762 N N . GLY A 1 17 ? 16.087 -2.318 -17.310 1.00 71.22 17 GLY A N 14
ATOM 7763 C CA . GLY A 1 17 ? 15.764 -1.151 -16.510 1.00 23.14 17 GLY A CA 14
ATOM 7764 C C . GLY A 1 17 ? 14.270 -0.908 -16.417 1.00 25.55 17 GLY A C 14
ATOM 7765 O O . GLY A 1 17 ? 13.600 -0.717 -17.432 1.00 32.33 17 GLY A O 14
ATOM 7769 N N . CYS A 1 18 ? 13.746 -0.916 -15.195 1.00 3.31 18 CYS A N 14
ATOM 7770 C CA . CYS A 1 18 ? 12.322 -0.696 -14.972 1.00 45.44 18 CYS A CA 14
ATOM 7771 C C . CYS A 1 18 ? 11.887 0.657 -15.528 1.00 74.52 18 CYS A C 14
ATOM 7772 O O . CYS A 1 18 ? 10.710 0.871 -15.817 1.00 3.32 18 CYS A O 14
ATOM 7779 N N . ALA A 1 19 ? 12.845 1.566 -15.676 1.00 30.54 19 ALA A N 14
ATOM 7780 C CA . ALA A 1 19 ? 12.562 2.897 -16.199 1.00 34.33 19 ALA A CA 14
ATOM 7781 C C . ALA A 1 19 ? 11.709 2.820 -17.462 1.00 41.04 19 ALA A C 14
ATOM 7782 O O . ALA A 1 19 ? 10.874 3.689 -17.710 1.00 61.24 19 ALA A O 14
ATOM 7789 N N . GLN A 1 20 ? 11.927 1.776 -18.255 1.00 41.53 20 GLN A N 14
ATOM 7790 C CA . GLN A 1 20 ? 11.179 1.588 -19.492 1.00 53.42 20 GLN A CA 14
ATOM 7791 C C . GLN A 1 20 ? 9.677 1.670 -19.238 1.00 1.54 20 GLN A C 14
ATOM 7792 O O . GLN A 1 20 ? 8.931 2.226 -20.044 1.00 71.12 20 GLN A O 14
ATOM 7806 N N . TYR A 1 21 ? 9.242 1.112 -18.114 1.00 45.22 21 TYR A N 14
ATOM 7807 C CA . TYR A 1 21 ? 7.828 1.119 -17.755 1.00 65.22 21 TYR A CA 14
ATOM 7808 C C . TYR A 1 21 ? 7.483 2.352 -16.925 1.00 13.31 21 TYR A C 14
ATOM 7809 O O . TYR A 1 21 ? 6.313 2.680 -16.737 1.00 70.23 21 TYR A O 14
ATOM 7827 N N . GLY A 1 22 ? 8.514 3.031 -16.429 1.00 5.32 22 GLY A N 14
ATOM 7828 C CA . GLY A 1 22 ? 8.301 4.220 -15.625 1.00 64.31 22 GLY A CA 14
ATOM 7829 C C . GLY A 1 22 ? 8.196 3.907 -14.145 1.00 42.41 22 GLY A C 14
ATOM 7830 O O . GLY A 1 22 ? 7.371 4.487 -13.438 1.00 34.44 22 GLY A O 14
ATOM 7834 N N . MET A 1 23 ? 9.032 2.988 -13.676 1.00 74.23 23 MET A N 14
ATOM 7835 C CA . MET A 1 23 ? 9.029 2.600 -12.270 1.00 13.14 23 MET A CA 14
ATOM 7836 C C . MET A 1 23 ? 10.435 2.231 -11.805 1.00 72.42 23 MET A C 14
ATOM 7837 O O . MET A 1 23 ? 11.372 2.193 -12.601 1.00 11.22 23 MET A O 14
ATOM 7851 N N . ARG A 1 24 ? 10.573 1.959 -10.511 1.00 23.55 24 ARG A N 14
ATOM 7852 C CA . ARG A 1 24 ? 11.864 1.594 -9.940 1.00 70.40 24 ARG A CA 14
ATOM 7853 C C . ARG A 1 24 ? 11.828 0.177 -9.378 1.00 1.13 24 ARG A C 14
ATOM 7854 O O . ARG A 1 24 ? 10.822 -0.254 -8.813 1.00 44.01 24 ARG A O 14
ATOM 7875 N N . ASP A 1 25 ? 12.933 -0.545 -9.535 1.00 13.24 25 ASP A N 14
ATOM 7876 C CA . ASP A 1 25 ? 13.029 -1.914 -9.042 1.00 62.11 25 ASP A CA 14
ATOM 7877 C C . ASP A 1 25 ? 13.589 -1.943 -7.623 1.00 2.23 25 ASP A C 14
ATOM 7878 O O . ASP A 1 25 ? 14.460 -1.147 -7.273 1.00 13.40 25 ASP A O 14
ATOM 7887 N N . VAL A 1 26 ? 13.081 -2.864 -6.811 1.00 60.42 26 VAL A N 14
ATOM 7888 C CA . VAL A 1 26 ? 13.530 -2.996 -5.430 1.00 44.25 26 VAL A CA 14
ATOM 7889 C C . VAL A 1 26 ? 14.257 -4.319 -5.213 1.00 21.35 26 VAL A C 14
ATOM 7890 O O . VAL A 1 26 ? 15.213 -4.393 -4.442 1.00 42.42 26 VAL A O 14
ATOM 7903 N N . ASN A 1 27 ? 13.798 -5.360 -5.899 1.00 14.44 27 ASN A N 14
ATOM 7904 C CA . ASN A 1 27 ? 14.406 -6.681 -5.782 1.00 54.53 27 ASN A CA 14
ATOM 7905 C C . ASN A 1 27 ? 14.722 -7.258 -7.158 1.00 41.20 27 ASN A C 14
ATOM 7906 O O . ASN A 1 27 ? 14.185 -6.808 -8.169 1.00 33.22 27 ASN A O 14
ATOM 7917 N N . MET A 1 28 ? 15.597 -8.257 -7.188 1.00 42.12 28 MET A N 14
ATOM 7918 C CA . MET A 1 28 ? 15.984 -8.898 -8.440 1.00 15.23 28 MET A CA 14
ATOM 7919 C C . MET A 1 28 ? 16.229 -10.389 -8.234 1.00 11.11 28 MET A C 14
ATOM 7920 O O . MET A 1 28 ? 16.796 -10.803 -7.223 1.00 53.05 28 MET A O 14
ATOM 7934 N N . LYS A 1 29 ? 15.796 -11.193 -9.200 1.00 54.45 29 LYS A N 14
ATOM 7935 C CA . LYS A 1 29 ? 15.968 -12.639 -9.126 1.00 23.30 29 LYS A CA 14
ATOM 7936 C C . LYS A 1 29 ? 17.032 -13.111 -10.112 1.00 1.20 29 LYS A C 14
ATOM 7937 O O . LYS A 1 29 ? 17.440 -12.367 -11.004 1.00 33.04 29 LYS A O 14
ATOM 7956 N N . SER A 1 30 ? 17.477 -14.353 -9.945 1.00 62.34 30 SER A N 14
ATOM 7957 C CA . SER A 1 30 ? 18.496 -14.924 -10.820 1.00 52.41 30 SER A CA 14
ATOM 7958 C C . SER A 1 30 ? 17.879 -15.411 -12.127 1.00 0.22 30 SER A C 14
ATOM 7959 O O . SER A 1 30 ? 16.776 -15.958 -12.140 1.00 71.42 30 SER A O 14
ATOM 7967 N N . CYS A 1 31 ? 18.599 -15.209 -13.226 1.00 62.22 31 CYS A N 14
ATOM 7968 C CA . CYS A 1 31 ? 18.124 -15.626 -14.539 1.00 54.55 31 CYS A CA 14
ATOM 7969 C C . CYS A 1 31 ? 19.294 -15.877 -15.487 1.00 73.12 31 CYS A C 14
ATOM 7970 O O . CYS A 1 31 ? 20.337 -15.228 -15.387 1.00 5.33 31 CYS A O 14
ATOM 7977 N N . SER A 1 32 ? 19.114 -16.821 -16.404 1.00 34.34 32 SER A N 14
ATOM 7978 C CA . SER A 1 32 ? 20.155 -17.159 -17.367 1.00 70.11 32 SER A CA 14
ATOM 7979 C C . SER A 1 32 ? 20.160 -16.173 -18.531 1.00 25.43 32 SER A C 14
ATOM 7980 O O . SER A 1 32 ? 19.299 -16.228 -19.409 1.00 63.32 32 SER A O 14
ATOM 7988 N N . GLY A 1 33 ? 21.138 -15.273 -18.532 1.00 40.01 33 GLY A N 14
ATOM 7989 C CA . GLY A 1 33 ? 21.238 -14.287 -19.593 1.00 63.11 33 GLY A CA 14
ATOM 7990 C C . GLY A 1 33 ? 20.502 -13.004 -19.262 1.00 73.34 33 GLY A C 14
ATOM 7991 O O . GLY A 1 33 ? 20.997 -11.910 -19.528 1.00 65.24 33 GLY A O 14
ATOM 7995 N N . GLY A 1 34 ? 19.313 -13.137 -18.681 1.00 15.44 34 GLY A N 14
ATOM 7996 C CA . GLY A 1 34 ? 18.527 -11.971 -18.325 1.00 21.24 34 GLY A CA 14
ATOM 7997 C C . GLY A 1 34 ? 18.432 -11.770 -16.826 1.00 2.11 34 GLY A C 14
ATOM 7998 O O . GLY A 1 34 ? 19.024 -12.526 -16.053 1.00 72.35 34 GLY A O 14
ATOM 8002 N N . ILE A 1 35 ? 17.687 -10.750 -16.413 1.00 12.20 35 ILE A N 14
ATOM 8003 C CA . ILE A 1 35 ? 17.517 -10.454 -14.996 1.00 61.33 35 ILE A CA 14
ATOM 8004 C C . ILE A 1 35 ? 16.094 -9.997 -14.696 1.00 55.31 35 ILE A C 14
ATOM 8005 O O . ILE A 1 35 ? 15.455 -9.342 -15.519 1.00 42.23 35 ILE A O 14
ATOM 8021 N N . ILE A 1 36 ? 15.604 -10.347 -13.511 1.00 75.41 36 ILE A N 14
ATOM 8022 C CA . ILE A 1 36 ? 14.256 -9.971 -13.101 1.00 5.12 36 ILE A CA 14
ATOM 8023 C C . ILE A 1 36 ? 14.274 -8.703 -12.256 1.00 65.52 36 ILE A C 14
ATOM 8024 O O . ILE A 1 36 ? 15.166 -8.505 -11.431 1.00 32.14 36 ILE A O 14
ATOM 8040 N N . TYR A 1 37 ? 13.280 -7.847 -12.463 1.00 14.52 37 TYR A N 14
ATOM 8041 C CA . TYR A 1 37 ? 13.180 -6.596 -11.720 1.00 62.23 37 TYR A CA 14
ATOM 8042 C C . TYR A 1 37 ? 11.816 -6.469 -11.048 1.00 64.32 37 TYR A C 14
ATOM 8043 O O . TYR A 1 37 ? 10.777 -6.530 -11.708 1.00 23.54 37 TYR A O 14
ATOM 8061 N N . THR A 1 38 ? 11.825 -6.289 -9.731 1.00 51.42 38 THR A N 14
ATOM 8062 C CA . THR A 1 38 ? 10.591 -6.152 -8.969 1.00 41.04 38 THR A CA 14
ATOM 8063 C C . THR A 1 38 ? 10.213 -4.686 -8.793 1.00 1.21 38 THR A C 14
ATOM 8064 O O . THR A 1 38 ? 10.812 -3.972 -7.988 1.00 65.31 38 THR A O 14
ATOM 8075 N N . CYS A 1 39 ? 9.214 -4.242 -9.549 1.00 30.15 39 CYS A N 14
ATOM 8076 C CA . CYS A 1 39 ? 8.756 -2.861 -9.476 1.00 3.40 39 CYS A CA 14
ATOM 8077 C C . CYS A 1 39 ? 7.427 -2.767 -8.732 1.00 35.22 39 CYS A C 14
ATOM 8078 O O . CYS A 1 39 ? 6.497 -3.528 -9.001 1.00 3.21 39 CYS A O 14
ATOM 8085 N N . CYS A 1 40 ? 7.345 -1.829 -7.795 1.00 32.11 40 CYS A N 14
ATOM 8086 C CA . CYS A 1 40 ? 6.131 -1.635 -7.010 1.00 12.34 40 CYS A CA 14
ATOM 8087 C C . CYS A 1 40 ? 5.704 -0.170 -7.024 1.00 14.21 40 CYS A C 14
ATOM 8088 O O . CYS A 1 40 ? 6.529 0.730 -6.867 1.00 5.43 40 CYS A O 14
ATOM 8095 N N . ASP A 1 41 ? 4.409 0.061 -7.213 1.00 13.02 41 ASP A N 14
ATOM 8096 C CA . ASP A 1 41 ? 3.870 1.415 -7.246 1.00 22.02 41 ASP A CA 14
ATOM 8097 C C . ASP A 1 41 ? 3.019 1.692 -6.010 1.00 51.33 41 ASP A C 14
ATOM 8098 O O . ASP A 1 41 ? 2.262 0.829 -5.560 1.00 40.42 41 ASP A O 14
ATOM 8107 N N . GLY A 1 1 ? 0.641 1.309 -2.062 1.00 51.05 1 GLY A N 15
ATOM 8108 C CA . GLY A 1 1 ? 1.917 0.785 -2.510 1.00 40.33 1 GLY A CA 15
ATOM 8109 C C . GLY A 1 1 ? 1.782 -0.556 -3.204 1.00 32.33 1 GLY A C 15
ATOM 8110 O O . GLY A 1 1 ? 2.232 -1.579 -2.687 1.00 1.51 1 GLY A O 15
ATOM 8114 N N . VAL A 1 2 ? 1.160 -0.552 -4.379 1.00 72.23 2 VAL A N 15
ATOM 8115 C CA . VAL A 1 2 ? 0.966 -1.778 -5.145 1.00 61.11 2 VAL A CA 15
ATOM 8116 C C . VAL A 1 2 ? 2.246 -2.181 -5.870 1.00 75.31 2 VAL A C 15
ATOM 8117 O O . VAL A 1 2 ? 2.781 -1.420 -6.677 1.00 61.42 2 VAL A O 15
ATOM 8130 N N . CYS A 1 3 ? 2.732 -3.382 -5.576 1.00 71.32 3 CYS A N 15
ATOM 8131 C CA . CYS A 1 3 ? 3.949 -3.888 -6.199 1.00 21.52 3 CYS A CA 15
ATOM 8132 C C . CYS A 1 3 ? 3.675 -5.187 -6.952 1.00 51.43 3 CYS A C 15
ATOM 8133 O O . CYS A 1 3 ? 2.627 -5.807 -6.780 1.00 1.11 3 CYS A O 15
ATOM 8140 N N . TRP A 1 4 ? 4.625 -5.591 -7.787 1.00 11.40 4 TRP A N 15
ATOM 8141 C CA . TRP A 1 4 ? 4.487 -6.816 -8.567 1.00 75.31 4 TRP A CA 15
ATOM 8142 C C . TRP A 1 4 ? 5.748 -7.090 -9.380 1.00 2.34 4 TRP A C 15
ATOM 8143 O O . TRP A 1 4 ? 6.311 -6.183 -9.993 1.00 74.43 4 TRP A O 15
ATOM 8164 N N . ASP A 1 5 ? 6.186 -8.344 -9.380 1.00 52.33 5 ASP A N 15
ATOM 8165 C CA . ASP A 1 5 ? 7.380 -8.736 -10.118 1.00 3.44 5 ASP A CA 15
ATOM 8166 C C . ASP A 1 5 ? 7.013 -9.562 -11.347 1.00 2.31 5 ASP A C 15
ATOM 8167 O O . ASP A 1 5 ? 5.975 -10.224 -11.375 1.00 33.22 5 ASP A O 15
ATOM 8176 N N . THR A 1 6 ? 7.870 -9.518 -12.362 1.00 21.02 6 THR A N 15
ATOM 8177 C CA . THR A 1 6 ? 7.636 -10.260 -13.594 1.00 2.20 6 THR A CA 15
ATOM 8178 C C . THR A 1 6 ? 8.591 -11.441 -13.715 1.00 42.40 6 THR A C 15
ATOM 8179 O O . THR A 1 6 ? 9.700 -11.411 -13.185 1.00 61.33 6 THR A O 15
ATOM 8190 N N . GLY A 1 7 ? 8.154 -12.480 -14.420 1.00 51.24 7 GLY A N 15
ATOM 8191 C CA . GLY A 1 7 ? 8.985 -13.657 -14.600 1.00 50.12 7 GLY A CA 15
ATOM 8192 C C . GLY A 1 7 ? 10.313 -13.334 -15.255 1.00 35.04 7 GLY A C 15
ATOM 8193 O O . GLY A 1 7 ? 10.632 -12.168 -15.487 1.00 20.42 7 GLY A O 15
ATOM 8197 N N . CYS A 1 8 ? 11.092 -14.369 -15.551 1.00 72.35 8 CYS A N 15
ATOM 8198 C CA . CYS A 1 8 ? 12.394 -14.192 -16.181 1.00 54.03 8 CYS A CA 15
ATOM 8199 C C . CYS A 1 8 ? 12.281 -13.317 -17.426 1.00 61.22 8 CYS A C 15
ATOM 8200 O O . CYS A 1 8 ? 11.580 -13.662 -18.377 1.00 12.54 8 CYS A O 15
ATOM 8207 N N . GLN A 1 9 ? 12.977 -12.185 -17.412 1.00 3.14 9 GLN A N 15
ATOM 8208 C CA . GLN A 1 9 ? 12.955 -11.261 -18.540 1.00 42.03 9 GLN A CA 15
ATOM 8209 C C . GLN A 1 9 ? 14.194 -11.436 -19.413 1.00 24.43 9 GLN A C 15
ATOM 8210 O O . GLN A 1 9 ? 15.323 -11.336 -18.932 1.00 34.45 9 GLN A O 15
ATOM 8224 N N . LEU A 1 10 ? 13.975 -11.697 -20.696 1.00 73.34 10 LEU A N 15
ATOM 8225 C CA . LEU A 1 10 ? 15.074 -11.887 -21.637 1.00 13.01 10 LEU A CA 15
ATOM 8226 C C . LEU A 1 10 ? 15.474 -10.564 -22.281 1.00 34.45 10 LEU A C 15
ATOM 8227 O O . LEU A 1 10 ? 16.616 -10.388 -22.705 1.00 51.12 10 LEU A O 15
ATOM 8243 N N . ASN A 1 11 ? 14.526 -9.634 -22.348 1.00 53.14 11 ASN A N 15
ATOM 8244 C CA . ASN A 1 11 ? 14.780 -8.326 -22.940 1.00 31.42 11 ASN A CA 15
ATOM 8245 C C . ASN A 1 11 ? 16.048 -7.704 -22.360 1.00 25.44 11 ASN A C 15
ATOM 8246 O O . ASN A 1 11 ? 16.723 -6.916 -23.023 1.00 52.55 11 ASN A O 15
ATOM 8257 N N . ALA A 1 12 ? 16.364 -8.064 -21.121 1.00 53.00 12 ALA A N 15
ATOM 8258 C CA . ALA A 1 12 ? 17.551 -7.545 -20.454 1.00 51.42 12 ALA A CA 15
ATOM 8259 C C . ALA A 1 12 ? 18.795 -7.739 -21.315 1.00 70.11 12 ALA A C 15
ATOM 8260 O O . ALA A 1 12 ? 19.747 -6.964 -21.231 1.00 30.14 12 ALA A O 15
ATOM 8267 N N . TRP A 1 13 ? 18.779 -8.778 -22.142 1.00 3.12 13 TRP A N 15
ATOM 8268 C CA . TRP A 1 13 ? 19.906 -9.074 -23.019 1.00 21.20 13 TRP A CA 15
ATOM 8269 C C . TRP A 1 13 ? 20.374 -7.819 -23.747 1.00 41.13 13 TRP A C 15
ATOM 8270 O O . TRP A 1 13 ? 21.565 -7.510 -23.767 1.00 23.21 13 TRP A O 15
ATOM 8291 N N . ALA A 1 14 ? 19.430 -7.100 -24.343 1.00 12.13 14 ALA A N 15
ATOM 8292 C CA . ALA A 1 14 ? 19.745 -5.877 -25.070 1.00 33.13 14 ALA A CA 15
ATOM 8293 C C . ALA A 1 14 ? 19.685 -4.661 -24.153 1.00 33.11 14 ALA A C 15
ATOM 8294 O O . ALA A 1 14 ? 20.619 -3.860 -24.103 1.00 23.14 14 ALA A O 15
ATOM 8301 N N . VAL A 1 15 ? 18.579 -4.527 -23.427 1.00 1.34 15 VAL A N 15
ATOM 8302 C CA . VAL A 1 15 ? 18.397 -3.408 -22.510 1.00 24.33 15 VAL A CA 15
ATOM 8303 C C . VAL A 1 15 ? 17.553 -3.815 -21.308 1.00 41.00 15 VAL A C 15
ATOM 8304 O O . VAL A 1 15 ? 16.648 -4.641 -21.422 1.00 62.21 15 VAL A O 15
ATOM 8317 N N . ARG A 1 16 ? 17.855 -3.229 -20.153 1.00 1.33 16 ARG A N 15
ATOM 8318 C CA . ARG A 1 16 ? 17.125 -3.532 -18.928 1.00 10.45 16 ARG A CA 15
ATOM 8319 C C . ARG A 1 16 ? 16.897 -2.267 -18.105 1.00 73.42 16 ARG A C 15
ATOM 8320 O O . ARG A 1 16 ? 17.484 -1.220 -18.380 1.00 65.54 16 ARG A O 15
ATOM 8341 N N . GLY A 1 17 ? 16.040 -2.371 -17.094 1.00 71.22 17 GLY A N 15
ATOM 8342 C CA . GLY A 1 17 ? 15.750 -1.229 -16.247 1.00 23.14 17 GLY A CA 15
ATOM 8343 C C . GLY A 1 17 ? 14.262 -1.017 -16.051 1.00 25.55 17 GLY A C 15
ATOM 8344 O O . GLY A 1 17 ? 13.512 -0.885 -17.018 1.00 32.33 17 GLY A O 15
ATOM 8348 N N . CYS A 1 18 ? 13.831 -0.987 -14.794 1.00 3.31 18 CYS A N 15
ATOM 8349 C CA . CYS A 1 18 ? 12.422 -0.792 -14.472 1.00 45.44 18 CYS A CA 15
ATOM 8350 C C . CYS A 1 18 ? 11.890 0.486 -15.113 1.00 74.52 18 CYS A C 15
ATOM 8351 O O . CYS A 1 18 ? 10.702 0.594 -15.414 1.00 3.32 18 CYS A O 15
ATOM 8358 N N . ALA A 1 19 ? 12.779 1.453 -15.319 1.00 30.54 19 ALA A N 15
ATOM 8359 C CA . ALA A 1 19 ? 12.400 2.723 -15.925 1.00 34.33 19 ALA A CA 15
ATOM 8360 C C . ALA A 1 19 ? 11.587 2.503 -17.197 1.00 41.04 19 ALA A C 15
ATOM 8361 O O . ALA A 1 19 ? 10.711 3.302 -17.530 1.00 61.24 19 ALA A O 15
ATOM 8368 N N . GLN A 1 20 ? 11.883 1.416 -17.903 1.00 41.53 20 GLN A N 15
ATOM 8369 C CA . GLN A 1 20 ? 11.180 1.093 -19.139 1.00 53.42 20 GLN A CA 15
ATOM 8370 C C . GLN A 1 20 ? 9.670 1.110 -18.925 1.00 1.54 20 GLN A C 15
ATOM 8371 O O . GLN A 1 20 ? 8.910 1.484 -19.819 1.00 71.12 20 GLN A O 15
ATOM 8385 N N . TYR A 1 21 ? 9.241 0.700 -17.737 1.00 45.22 21 TYR A N 15
ATOM 8386 C CA . TYR A 1 21 ? 7.820 0.666 -17.406 1.00 65.22 21 TYR A CA 15
ATOM 8387 C C . TYR A 1 21 ? 7.400 1.935 -16.673 1.00 13.31 21 TYR A C 15
ATOM 8388 O O . TYR A 1 21 ? 6.212 2.222 -16.536 1.00 70.23 21 TYR A O 15
ATOM 8406 N N . GLY A 1 22 ? 8.386 2.693 -16.202 1.00 5.32 22 GLY A N 15
ATOM 8407 C CA . GLY A 1 22 ? 8.099 3.924 -15.488 1.00 64.31 22 GLY A CA 15
ATOM 8408 C C . GLY A 1 22 ? 7.966 3.709 -13.994 1.00 42.41 22 GLY A C 15
ATOM 8409 O O . GLY A 1 22 ? 7.094 4.294 -13.352 1.00 34.44 22 GLY A O 15
ATOM 8413 N N . MET A 1 23 ? 8.832 2.867 -13.439 1.00 74.23 23 MET A N 15
ATOM 8414 C CA . MET A 1 23 ? 8.807 2.577 -12.011 1.00 13.14 23 MET A CA 15
ATOM 8415 C C . MET A 1 23 ? 10.213 2.310 -11.484 1.00 72.42 23 MET A C 15
ATOM 8416 O O . MET A 1 23 ? 11.174 2.261 -12.252 1.00 11.22 23 MET A O 15
ATOM 8430 N N . ARG A 1 24 ? 10.326 2.138 -10.171 1.00 23.55 24 ARG A N 15
ATOM 8431 C CA . ARG A 1 24 ? 11.616 1.878 -9.544 1.00 70.40 24 ARG A CA 15
ATOM 8432 C C . ARG A 1 24 ? 11.757 0.402 -9.184 1.00 1.13 24 ARG A C 15
ATOM 8433 O O . ARG A 1 24 ? 10.764 -0.305 -9.017 1.00 44.01 24 ARG A O 15
ATOM 8454 N N . ASP A 1 25 ? 12.999 -0.057 -9.068 1.00 13.24 25 ASP A N 15
ATOM 8455 C CA . ASP A 1 25 ? 13.270 -1.449 -8.728 1.00 62.11 25 ASP A CA 15
ATOM 8456 C C . ASP A 1 25 ? 13.453 -1.616 -7.223 1.00 2.23 25 ASP A C 15
ATOM 8457 O O . ASP A 1 25 ? 13.913 -0.702 -6.538 1.00 13.40 25 ASP A O 15
ATOM 8466 N N . VAL A 1 26 ? 13.086 -2.787 -6.714 1.00 60.42 26 VAL A N 15
ATOM 8467 C CA . VAL A 1 26 ? 13.208 -3.073 -5.288 1.00 44.25 26 VAL A CA 15
ATOM 8468 C C . VAL A 1 26 ? 13.935 -4.392 -5.054 1.00 21.35 26 VAL A C 15
ATOM 8469 O O . VAL A 1 26 ? 14.745 -4.511 -4.135 1.00 42.42 26 VAL A O 15
ATOM 8482 N N . ASN A 1 27 ? 13.642 -5.381 -5.891 1.00 14.44 27 ASN A N 15
ATOM 8483 C CA . ASN A 1 27 ? 14.268 -6.693 -5.775 1.00 54.53 27 ASN A CA 15
ATOM 8484 C C . ASN A 1 27 ? 14.548 -7.286 -7.153 1.00 41.20 27 ASN A C 15
ATOM 8485 O O . ASN A 1 27 ? 13.991 -6.842 -8.156 1.00 33.22 27 ASN A O 15
ATOM 8496 N N . MET A 1 28 ? 15.415 -8.292 -7.192 1.00 42.12 28 MET A N 15
ATOM 8497 C CA . MET A 1 28 ? 15.768 -8.948 -8.446 1.00 15.23 28 MET A CA 15
ATOM 8498 C C . MET A 1 28 ? 16.016 -10.438 -8.230 1.00 11.11 28 MET A C 15
ATOM 8499 O O . MET A 1 28 ? 16.483 -10.852 -7.169 1.00 53.05 28 MET A O 15
ATOM 8513 N N . LYS A 1 29 ? 15.701 -11.239 -9.242 1.00 54.45 29 LYS A N 15
ATOM 8514 C CA . LYS A 1 29 ? 15.892 -12.682 -9.164 1.00 23.30 29 LYS A CA 15
ATOM 8515 C C . LYS A 1 29 ? 16.971 -13.142 -10.139 1.00 1.20 29 LYS A C 15
ATOM 8516 O O . LYS A 1 29 ? 17.377 -12.395 -11.029 1.00 33.04 29 LYS A O 15
ATOM 8535 N N . SER A 1 30 ? 17.431 -14.377 -9.965 1.00 62.34 30 SER A N 15
ATOM 8536 C CA . SER A 1 30 ? 18.466 -14.936 -10.828 1.00 52.41 30 SER A CA 15
ATOM 8537 C C . SER A 1 30 ? 17.870 -15.423 -12.145 1.00 0.22 30 SER A C 15
ATOM 8538 O O . SER A 1 30 ? 16.748 -15.930 -12.183 1.00 71.42 30 SER A O 15
ATOM 8546 N N . CYS A 1 31 ? 18.628 -15.264 -13.225 1.00 62.22 31 CYS A N 15
ATOM 8547 C CA . CYS A 1 31 ? 18.176 -15.685 -14.546 1.00 54.55 31 CYS A CA 15
ATOM 8548 C C . CYS A 1 31 ? 19.363 -15.938 -15.470 1.00 73.12 31 CYS A C 15
ATOM 8549 O O . CYS A 1 31 ? 20.389 -15.263 -15.381 1.00 5.33 31 CYS A O 15
ATOM 8556 N N . SER A 1 32 ? 19.217 -16.916 -16.358 1.00 34.34 32 SER A N 15
ATOM 8557 C CA . SER A 1 32 ? 20.278 -17.261 -17.298 1.00 70.11 32 SER A CA 15
ATOM 8558 C C . SER A 1 32 ? 20.273 -16.314 -18.494 1.00 25.43 32 SER A C 15
ATOM 8559 O O . SER A 1 32 ? 19.432 -16.425 -19.386 1.00 63.32 32 SER A O 15
ATOM 8567 N N . GLY A 1 33 ? 21.219 -15.381 -18.506 1.00 40.01 33 GLY A N 15
ATOM 8568 C CA . GLY A 1 33 ? 21.308 -14.428 -19.597 1.00 63.11 33 GLY A CA 15
ATOM 8569 C C . GLY A 1 33 ? 20.577 -13.134 -19.295 1.00 73.34 33 GLY A C 15
ATOM 8570 O O . GLY A 1 33 ? 21.069 -12.049 -19.604 1.00 65.24 33 GLY A O 15
ATOM 8574 N N . GLY A 1 34 ? 19.398 -13.248 -18.693 1.00 15.44 34 GLY A N 15
ATOM 8575 C CA . GLY A 1 34 ? 18.616 -12.071 -18.362 1.00 21.24 34 GLY A CA 15
ATOM 8576 C C . GLY A 1 34 ? 18.532 -11.832 -16.868 1.00 2.11 34 GLY A C 15
ATOM 8577 O O . GLY A 1 34 ? 19.203 -12.506 -16.087 1.00 72.35 34 GLY A O 15
ATOM 8581 N N . ILE A 1 35 ? 17.709 -10.868 -16.470 1.00 12.20 35 ILE A N 15
ATOM 8582 C CA . ILE A 1 35 ? 17.540 -10.541 -15.059 1.00 61.33 35 ILE A CA 15
ATOM 8583 C C . ILE A 1 35 ? 16.117 -10.077 -14.769 1.00 55.31 35 ILE A C 15
ATOM 8584 O O . ILE A 1 35 ? 15.493 -9.405 -15.591 1.00 42.23 35 ILE A O 15
ATOM 8600 N N . ILE A 1 36 ? 15.612 -10.435 -13.594 1.00 75.41 36 ILE A N 15
ATOM 8601 C CA . ILE A 1 36 ? 14.263 -10.052 -13.193 1.00 5.12 36 ILE A CA 15
ATOM 8602 C C . ILE A 1 36 ? 14.281 -8.782 -12.350 1.00 65.52 36 ILE A C 15
ATOM 8603 O O . ILE A 1 36 ? 15.107 -8.634 -11.449 1.00 32.14 36 ILE A O 15
ATOM 8619 N N . TYR A 1 37 ? 13.364 -7.869 -12.648 1.00 14.52 37 TYR A N 15
ATOM 8620 C CA . TYR A 1 37 ? 13.272 -6.610 -11.917 1.00 62.23 37 TYR A CA 15
ATOM 8621 C C . TYR A 1 37 ? 11.863 -6.396 -11.374 1.00 64.32 37 TYR A C 15
ATOM 8622 O O . TYR A 1 37 ? 10.878 -6.515 -12.103 1.00 23.54 37 TYR A O 15
ATOM 8640 N N . THR A 1 38 ? 11.774 -6.077 -10.086 1.00 51.42 38 THR A N 15
ATOM 8641 C CA . THR A 1 38 ? 10.487 -5.846 -9.443 1.00 41.04 38 THR A CA 15
ATOM 8642 C C . THR A 1 38 ? 10.129 -4.364 -9.448 1.00 1.21 38 THR A C 15
ATOM 8643 O O . THR A 1 38 ? 10.674 -3.581 -8.669 1.00 65.31 38 THR A O 15
ATOM 8654 N N . CYS A 1 39 ? 9.208 -3.985 -10.327 1.00 30.15 39 CYS A N 15
ATOM 8655 C CA . CYS A 1 39 ? 8.776 -2.596 -10.433 1.00 3.40 39 CYS A CA 15
ATOM 8656 C C . CYS A 1 39 ? 7.507 -2.358 -9.620 1.00 35.22 39 CYS A C 15
ATOM 8657 O O . CYS A 1 39 ? 6.461 -2.947 -9.894 1.00 3.21 39 CYS A O 15
ATOM 8664 N N . CYS A 1 40 ? 7.607 -1.490 -8.618 1.00 32.11 40 CYS A N 15
ATOM 8665 C CA . CYS A 1 40 ? 6.469 -1.172 -7.765 1.00 12.34 40 CYS A CA 15
ATOM 8666 C C . CYS A 1 40 ? 6.112 0.308 -7.862 1.00 14.21 40 CYS A C 15
ATOM 8667 O O . CYS A 1 40 ? 6.993 1.165 -7.931 1.00 5.43 40 CYS A O 15
ATOM 8674 N N . ASP A 1 41 ? 4.816 0.600 -7.864 1.00 13.02 41 ASP A N 15
ATOM 8675 C CA . ASP A 1 41 ? 4.342 1.976 -7.950 1.00 22.02 41 ASP A CA 15
ATOM 8676 C C . ASP A 1 41 ? 4.191 2.587 -6.561 1.00 51.33 41 ASP A C 15
ATOM 8677 O O . ASP A 1 41 ? 4.798 3.614 -6.253 1.00 40.42 41 ASP A O 15
ATOM 8686 N N . GLY A 1 1 ? 1.117 -0.286 -0.294 1.00 51.05 1 GLY A N 16
ATOM 8687 C CA . GLY A 1 1 ? 1.222 -0.028 -1.718 1.00 40.33 1 GLY A CA 16
ATOM 8688 C C . GLY A 1 1 ? 1.139 -1.296 -2.545 1.00 32.33 1 GLY A C 16
ATOM 8689 O O . GLY A 1 1 ? 1.520 -2.372 -2.084 1.00 1.51 1 GLY A O 16
ATOM 8693 N N . VAL A 1 2 ? 0.637 -1.170 -3.770 1.00 72.23 2 VAL A N 16
ATOM 8694 C CA . VAL A 1 2 ? 0.504 -2.315 -4.663 1.00 61.11 2 VAL A CA 16
ATOM 8695 C C . VAL A 1 2 ? 1.830 -2.638 -5.344 1.00 75.31 2 VAL A C 16
ATOM 8696 O O . VAL A 1 2 ? 2.383 -1.814 -6.071 1.00 61.42 2 VAL A O 16
ATOM 8709 N N . CYS A 1 3 ? 2.333 -3.843 -5.103 1.00 71.32 3 CYS A N 16
ATOM 8710 C CA . CYS A 1 3 ? 3.595 -4.277 -5.692 1.00 21.52 3 CYS A CA 16
ATOM 8711 C C . CYS A 1 3 ? 3.391 -5.517 -6.560 1.00 51.43 3 CYS A C 16
ATOM 8712 O O . CYS A 1 3 ? 2.434 -6.268 -6.372 1.00 1.11 3 CYS A O 16
ATOM 8719 N N . TRP A 1 4 ? 4.299 -5.723 -7.507 1.00 11.40 4 TRP A N 16
ATOM 8720 C CA . TRP A 1 4 ? 4.219 -6.871 -8.403 1.00 75.31 4 TRP A CA 16
ATOM 8721 C C . TRP A 1 4 ? 5.567 -7.141 -9.063 1.00 2.34 4 TRP A C 16
ATOM 8722 O O . TRP A 1 4 ? 6.371 -6.227 -9.249 1.00 74.43 4 TRP A O 16
ATOM 8743 N N . ASP A 1 5 ? 5.808 -8.400 -9.414 1.00 52.33 5 ASP A N 16
ATOM 8744 C CA . ASP A 1 5 ? 7.059 -8.788 -10.053 1.00 3.44 5 ASP A CA 16
ATOM 8745 C C . ASP A 1 5 ? 6.799 -9.414 -11.421 1.00 2.31 5 ASP A C 16
ATOM 8746 O O . ASP A 1 5 ? 5.686 -9.852 -11.713 1.00 33.22 5 ASP A O 16
ATOM 8755 N N . THR A 1 6 ? 7.833 -9.451 -12.256 1.00 21.02 6 THR A N 16
ATOM 8756 C CA . THR A 1 6 ? 7.716 -10.020 -13.592 1.00 2.20 6 THR A CA 16
ATOM 8757 C C . THR A 1 6 ? 8.615 -11.241 -13.751 1.00 42.40 6 THR A C 16
ATOM 8758 O O . THR A 1 6 ? 9.720 -11.284 -13.213 1.00 61.33 6 THR A O 16
ATOM 8769 N N . GLY A 1 7 ? 8.133 -12.233 -14.494 1.00 51.24 7 GLY A N 16
ATOM 8770 C CA . GLY A 1 7 ? 8.907 -13.441 -14.710 1.00 50.12 7 GLY A CA 16
ATOM 8771 C C . GLY A 1 7 ? 10.262 -13.159 -15.328 1.00 35.04 7 GLY A C 16
ATOM 8772 O O . GLY A 1 7 ? 10.629 -12.002 -15.536 1.00 20.42 7 GLY A O 16
ATOM 8776 N N . CYS A 1 8 ? 11.009 -14.218 -15.621 1.00 72.35 8 CYS A N 16
ATOM 8777 C CA . CYS A 1 8 ? 12.333 -14.079 -16.216 1.00 54.03 8 CYS A CA 16
ATOM 8778 C C . CYS A 1 8 ? 12.285 -13.178 -17.445 1.00 61.22 8 CYS A C 16
ATOM 8779 O O . CYS A 1 8 ? 11.588 -13.473 -18.416 1.00 12.54 8 CYS A O 16
ATOM 8786 N N . GLN A 1 9 ? 13.031 -12.078 -17.396 1.00 3.14 9 GLN A N 16
ATOM 8787 C CA . GLN A 1 9 ? 13.073 -11.134 -18.506 1.00 42.03 9 GLN A CA 16
ATOM 8788 C C . GLN A 1 9 ? 14.315 -11.357 -19.363 1.00 24.43 9 GLN A C 16
ATOM 8789 O O . GLN A 1 9 ? 15.443 -11.242 -18.883 1.00 34.45 9 GLN A O 16
ATOM 8803 N N . LEU A 1 10 ? 14.100 -11.675 -20.635 1.00 73.34 10 LEU A N 16
ATOM 8804 C CA . LEU A 1 10 ? 15.202 -11.913 -21.560 1.00 13.01 10 LEU A CA 16
ATOM 8805 C C . LEU A 1 10 ? 15.614 -10.622 -22.262 1.00 34.45 10 LEU A C 16
ATOM 8806 O O . LEU A 1 10 ? 16.766 -10.461 -22.658 1.00 51.12 10 LEU A O 16
ATOM 8822 N N . ASN A 1 11 ? 14.663 -9.706 -22.410 1.00 53.14 11 ASN A N 16
ATOM 8823 C CA . ASN A 1 11 ? 14.926 -8.429 -23.062 1.00 31.42 11 ASN A CA 16
ATOM 8824 C C . ASN A 1 11 ? 16.167 -7.764 -22.473 1.00 25.44 11 ASN A C 16
ATOM 8825 O O . ASN A 1 11 ? 16.848 -6.990 -23.146 1.00 52.55 11 ASN A O 16
ATOM 8836 N N . ALA A 1 12 ? 16.455 -8.072 -21.213 1.00 53.00 12 ALA A N 16
ATOM 8837 C CA . ALA A 1 12 ? 17.616 -7.507 -20.535 1.00 51.42 12 ALA A CA 16
ATOM 8838 C C . ALA A 1 12 ? 18.885 -7.715 -21.354 1.00 70.11 12 ALA A C 16
ATOM 8839 O O . ALA A 1 12 ? 19.827 -6.926 -21.268 1.00 30.14 12 ALA A O 16
ATOM 8846 N N . TRP A 1 13 ? 18.905 -8.780 -22.147 1.00 3.12 13 TRP A N 16
ATOM 8847 C CA . TRP A 1 13 ? 20.060 -9.091 -22.981 1.00 21.20 13 TRP A CA 16
ATOM 8848 C C . TRP A 1 13 ? 20.553 -7.848 -23.713 1.00 41.13 13 TRP A C 16
ATOM 8849 O O . TRP A 1 13 ? 21.745 -7.542 -23.703 1.00 23.21 13 TRP A O 16
ATOM 8870 N N . ALA A 1 14 ? 19.629 -7.135 -24.348 1.00 12.13 14 ALA A N 16
ATOM 8871 C CA . ALA A 1 14 ? 19.970 -5.924 -25.084 1.00 33.13 14 ALA A CA 16
ATOM 8872 C C . ALA A 1 14 ? 19.880 -4.693 -24.187 1.00 33.11 14 ALA A C 16
ATOM 8873 O O . ALA A 1 14 ? 20.807 -3.884 -24.131 1.00 23.14 14 ALA A O 16
ATOM 8880 N N . VAL A 1 15 ? 18.758 -4.557 -23.488 1.00 1.34 15 VAL A N 16
ATOM 8881 C CA . VAL A 1 15 ? 18.547 -3.425 -22.594 1.00 24.33 15 VAL A CA 16
ATOM 8882 C C . VAL A 1 15 ? 17.640 -3.805 -21.429 1.00 41.00 15 VAL A C 16
ATOM 8883 O O . VAL A 1 15 ? 16.707 -4.594 -21.587 1.00 62.21 15 VAL A O 16
ATOM 8896 N N . ARG A 1 16 ? 17.918 -3.240 -20.259 1.00 1.33 16 ARG A N 16
ATOM 8897 C CA . ARG A 1 16 ? 17.127 -3.520 -19.067 1.00 10.45 16 ARG A CA 16
ATOM 8898 C C . ARG A 1 16 ? 16.879 -2.245 -18.267 1.00 73.42 16 ARG A C 16
ATOM 8899 O O . ARG A 1 16 ? 17.459 -1.199 -18.551 1.00 65.54 16 ARG A O 16
ATOM 8920 N N . GLY A 1 17 ? 16.011 -2.342 -17.265 1.00 71.22 17 GLY A N 16
ATOM 8921 C CA . GLY A 1 17 ? 15.699 -1.189 -16.440 1.00 23.14 17 GLY A CA 16
ATOM 8922 C C . GLY A 1 17 ? 14.209 -0.922 -16.356 1.00 25.55 17 GLY A C 16
ATOM 8923 O O . GLY A 1 17 ? 13.550 -0.707 -17.374 1.00 32.33 17 GLY A O 16
ATOM 8927 N N . CYS A 1 18 ? 13.676 -0.936 -15.138 1.00 3.31 18 CYS A N 16
ATOM 8928 C CA . CYS A 1 18 ? 12.253 -0.697 -14.924 1.00 45.44 18 CYS A CA 16
ATOM 8929 C C . CYS A 1 18 ? 11.834 0.647 -15.514 1.00 74.52 18 CYS A C 16
ATOM 8930 O O . CYS A 1 18 ? 10.668 0.852 -15.851 1.00 3.32 18 CYS A O 16
ATOM 8937 N N . ALA A 1 19 ? 12.792 1.560 -15.634 1.00 30.54 19 ALA A N 16
ATOM 8938 C CA . ALA A 1 19 ? 12.524 2.882 -16.185 1.00 34.33 19 ALA A CA 16
ATOM 8939 C C . ALA A 1 19 ? 11.728 2.785 -17.482 1.00 41.04 19 ALA A C 16
ATOM 8940 O O . ALA A 1 19 ? 10.895 3.643 -17.775 1.00 61.24 19 ALA A O 16
ATOM 8947 N N . GLN A 1 20 ? 11.991 1.736 -18.255 1.00 41.53 20 GLN A N 16
ATOM 8948 C CA . GLN A 1 20 ? 11.299 1.529 -19.522 1.00 53.42 20 GLN A CA 16
ATOM 8949 C C . GLN A 1 20 ? 9.787 1.587 -19.332 1.00 1.54 20 GLN A C 16
ATOM 8950 O O . GLN A 1 20 ? 9.066 2.127 -20.173 1.00 71.12 20 GLN A O 16
ATOM 8964 N N . TYR A 1 21 ? 9.312 1.029 -18.225 1.00 45.22 21 TYR A N 16
ATOM 8965 C CA . TYR A 1 21 ? 7.885 1.015 -17.927 1.00 65.22 21 TYR A CA 16
ATOM 8966 C C . TYR A 1 21 ? 7.482 2.254 -17.134 1.00 13.31 21 TYR A C 16
ATOM 8967 O O . TYR A 1 21 ? 6.299 2.563 -17.001 1.00 70.23 21 TYR A O 16
ATOM 8985 N N . GLY A 1 22 ? 8.477 2.963 -16.609 1.00 5.32 22 GLY A N 16
ATOM 8986 C CA . GLY A 1 22 ? 8.208 4.162 -15.837 1.00 64.31 22 GLY A CA 16
ATOM 8987 C C . GLY A 1 22 ? 8.048 3.873 -14.357 1.00 42.41 22 GLY A C 16
ATOM 8988 O O . GLY A 1 22 ? 7.191 4.456 -13.694 1.00 34.44 22 GLY A O 16
ATOM 8992 N N . MET A 1 23 ? 8.874 2.971 -13.839 1.00 74.23 23 MET A N 16
ATOM 8993 C CA . MET A 1 23 ? 8.820 2.606 -12.427 1.00 13.14 23 MET A CA 16
ATOM 8994 C C . MET A 1 23 ? 10.210 2.262 -11.901 1.00 72.42 23 MET A C 16
ATOM 8995 O O . MET A 1 23 ? 11.179 2.224 -12.659 1.00 11.22 23 MET A O 16
ATOM 9009 N N . ARG A 1 24 ? 10.299 2.012 -10.599 1.00 23.55 24 ARG A N 16
ATOM 9010 C CA . ARG A 1 24 ? 11.570 1.671 -9.972 1.00 70.40 24 ARG A CA 16
ATOM 9011 C C . ARG A 1 24 ? 11.529 0.262 -9.388 1.00 1.13 24 ARG A C 16
ATOM 9012 O O . ARG A 1 24 ? 10.496 -0.184 -8.888 1.00 44.01 24 ARG A O 16
ATOM 9033 N N . ASP A 1 25 ? 12.658 -0.434 -9.457 1.00 13.24 25 ASP A N 16
ATOM 9034 C CA . ASP A 1 25 ? 12.751 -1.793 -8.935 1.00 62.11 25 ASP A CA 16
ATOM 9035 C C . ASP A 1 25 ? 13.375 -1.799 -7.542 1.00 2.23 25 ASP A C 16
ATOM 9036 O O . ASP A 1 25 ? 14.053 -0.848 -7.150 1.00 13.40 25 ASP A O 16
ATOM 9045 N N . VAL A 1 26 ? 13.139 -2.875 -6.798 1.00 60.42 26 VAL A N 16
ATOM 9046 C CA . VAL A 1 26 ? 13.677 -3.005 -5.450 1.00 44.25 26 VAL A CA 16
ATOM 9047 C C . VAL A 1 26 ? 14.396 -4.337 -5.270 1.00 21.35 26 VAL A C 16
ATOM 9048 O O . VAL A 1 26 ? 15.441 -4.408 -4.624 1.00 42.42 26 VAL A O 16
ATOM 9061 N N . ASN A 1 27 ? 13.831 -5.391 -5.849 1.00 14.44 27 ASN A N 16
ATOM 9062 C CA . ASN A 1 27 ? 14.418 -6.723 -5.753 1.00 54.53 27 ASN A CA 16
ATOM 9063 C C . ASN A 1 27 ? 14.724 -7.283 -7.139 1.00 41.20 27 ASN A C 16
ATOM 9064 O O . ASN A 1 27 ? 14.262 -6.753 -8.150 1.00 33.22 27 ASN A O 16
ATOM 9075 N N . MET A 1 28 ? 15.507 -8.356 -7.177 1.00 42.12 28 MET A N 16
ATOM 9076 C CA . MET A 1 28 ? 15.873 -8.990 -8.439 1.00 15.23 28 MET A CA 16
ATOM 9077 C C . MET A 1 28 ? 16.118 -10.483 -8.247 1.00 11.11 28 MET A C 16
ATOM 9078 O O . MET A 1 28 ? 16.713 -10.903 -7.254 1.00 53.05 28 MET A O 16
ATOM 9092 N N . LYS A 1 29 ? 15.653 -11.281 -9.202 1.00 54.45 29 LYS A N 16
ATOM 9093 C CA . LYS A 1 29 ? 15.821 -12.728 -9.140 1.00 23.30 29 LYS A CA 16
ATOM 9094 C C . LYS A 1 29 ? 16.899 -13.193 -10.114 1.00 1.20 29 LYS A C 16
ATOM 9095 O O . LYS A 1 29 ? 17.322 -12.441 -10.992 1.00 33.04 29 LYS A O 16
ATOM 9114 N N . SER A 1 30 ? 17.337 -14.438 -9.955 1.00 62.34 30 SER A N 16
ATOM 9115 C CA . SER A 1 30 ? 18.367 -15.002 -10.818 1.00 52.41 30 SER A CA 16
ATOM 9116 C C . SER A 1 30 ? 17.770 -15.466 -12.144 1.00 0.22 30 SER A C 16
ATOM 9117 O O . SER A 1 30 ? 16.654 -15.984 -12.188 1.00 71.42 30 SER A O 16
ATOM 9125 N N . CYS A 1 31 ? 18.522 -15.275 -13.223 1.00 62.22 31 CYS A N 16
ATOM 9126 C CA . CYS A 1 31 ? 18.069 -15.672 -14.551 1.00 54.55 31 CYS A CA 16
ATOM 9127 C C . CYS A 1 31 ? 19.254 -15.895 -15.486 1.00 73.12 31 CYS A C 16
ATOM 9128 O O . CYS A 1 31 ? 20.254 -15.181 -15.419 1.00 5.33 31 CYS A O 16
ATOM 9135 N N . SER A 1 32 ? 19.133 -16.891 -16.357 1.00 34.34 32 SER A N 16
ATOM 9136 C CA . SER A 1 32 ? 20.196 -17.212 -17.304 1.00 70.11 32 SER A CA 16
ATOM 9137 C C . SER A 1 32 ? 20.183 -16.244 -18.482 1.00 25.43 32 SER A C 16
ATOM 9138 O O . SER A 1 32 ? 19.303 -16.305 -19.341 1.00 63.32 32 SER A O 16
ATOM 9146 N N . GLY A 1 33 ? 21.166 -15.350 -18.517 1.00 40.01 33 GLY A N 16
ATOM 9147 C CA . GLY A 1 33 ? 21.250 -14.382 -19.595 1.00 63.11 33 GLY A CA 16
ATOM 9148 C C . GLY A 1 33 ? 20.528 -13.089 -19.271 1.00 73.34 33 GLY A C 16
ATOM 9149 O O . GLY A 1 33 ? 21.024 -12.002 -19.563 1.00 65.24 33 GLY A O 16
ATOM 9153 N N . GLY A 1 34 ? 19.349 -13.208 -18.665 1.00 15.44 34 GLY A N 16
ATOM 9154 C CA . GLY A 1 34 ? 18.575 -12.032 -18.312 1.00 21.24 34 GLY A CA 16
ATOM 9155 C C . GLY A 1 34 ? 18.460 -11.842 -16.813 1.00 2.11 34 GLY A C 16
ATOM 9156 O O . GLY A 1 34 ? 19.023 -12.615 -16.038 1.00 72.35 34 GLY A O 16
ATOM 9160 N N . ILE A 1 35 ? 17.731 -10.810 -16.403 1.00 12.20 35 ILE A N 16
ATOM 9161 C CA . ILE A 1 35 ? 17.544 -10.521 -14.987 1.00 61.33 35 ILE A CA 16
ATOM 9162 C C . ILE A 1 35 ? 16.125 -10.040 -14.705 1.00 55.31 35 ILE A C 16
ATOM 9163 O O . ILE A 1 35 ? 15.505 -9.384 -15.543 1.00 42.23 35 ILE A O 16
ATOM 9179 N N . ILE A 1 36 ? 15.618 -10.369 -13.522 1.00 75.41 36 ILE A N 16
ATOM 9180 C CA . ILE A 1 36 ? 14.273 -9.968 -13.130 1.00 5.12 36 ILE A CA 16
ATOM 9181 C C . ILE A 1 36 ? 14.305 -8.728 -12.243 1.00 65.52 36 ILE A C 16
ATOM 9182 O O . ILE A 1 36 ? 15.194 -8.574 -11.405 1.00 32.14 36 ILE A O 16
ATOM 9198 N N . TYR A 1 37 ? 13.330 -7.847 -12.432 1.00 14.52 37 TYR A N 16
ATOM 9199 C CA . TYR A 1 37 ? 13.248 -6.619 -11.650 1.00 62.23 37 TYR A CA 16
ATOM 9200 C C . TYR A 1 37 ? 11.880 -6.487 -10.986 1.00 64.32 37 TYR A C 16
ATOM 9201 O O . TYR A 1 37 ? 10.847 -6.510 -11.655 1.00 23.54 37 TYR A O 16
ATOM 9219 N N . THR A 1 38 ? 11.883 -6.349 -9.664 1.00 51.42 38 THR A N 16
ATOM 9220 C CA . THR A 1 38 ? 10.645 -6.214 -8.907 1.00 41.04 38 THR A CA 16
ATOM 9221 C C . THR A 1 38 ? 10.293 -4.747 -8.686 1.00 1.21 38 THR A C 16
ATOM 9222 O O . THR A 1 38 ? 10.900 -4.071 -7.854 1.00 65.31 38 THR A O 16
ATOM 9233 N N . CYS A 1 39 ? 9.309 -4.260 -9.433 1.00 30.15 39 CYS A N 16
ATOM 9234 C CA . CYS A 1 39 ? 8.874 -2.873 -9.318 1.00 3.40 39 CYS A CA 16
ATOM 9235 C C . CYS A 1 39 ? 7.592 -2.771 -8.498 1.00 35.22 39 CYS A C 16
ATOM 9236 O O . CYS A 1 39 ? 6.719 -3.635 -8.580 1.00 3.21 39 CYS A O 16
ATOM 9243 N N . CYS A 1 40 ? 7.485 -1.707 -7.707 1.00 32.11 40 CYS A N 16
ATOM 9244 C CA . CYS A 1 40 ? 6.310 -1.490 -6.872 1.00 12.34 40 CYS A CA 16
ATOM 9245 C C . CYS A 1 40 ? 5.884 -0.025 -6.905 1.00 14.21 40 CYS A C 16
ATOM 9246 O O . CYS A 1 40 ? 6.715 0.877 -6.803 1.00 5.43 40 CYS A O 16
ATOM 9253 N N . ASP A 1 41 ? 4.582 0.203 -7.046 1.00 13.02 41 ASP A N 16
ATOM 9254 C CA . ASP A 1 41 ? 4.044 1.557 -7.091 1.00 22.02 41 ASP A CA 16
ATOM 9255 C C . ASP A 1 41 ? 4.522 2.372 -5.892 1.00 51.33 41 ASP A C 16
ATOM 9256 O O . ASP A 1 41 ? 3.889 3.356 -5.507 1.00 40.42 41 ASP A O 16
ATOM 9265 N N . GLY A 1 1 ? 0.537 0.009 -0.731 1.00 51.05 1 GLY A N 17
ATOM 9266 C CA . GLY A 1 1 ? 0.565 0.176 -2.171 1.00 40.33 1 GLY A CA 17
ATOM 9267 C C . GLY A 1 1 ? 0.469 -1.145 -2.911 1.00 32.33 1 GLY A C 17
ATOM 9268 O O . GLY A 1 1 ? 0.576 -2.212 -2.305 1.00 1.51 1 GLY A O 17
ATOM 9272 N N . VAL A 1 2 ? 0.266 -1.074 -4.222 1.00 72.23 2 VAL A N 17
ATOM 9273 C CA . VAL A 1 2 ? 0.156 -2.273 -5.044 1.00 61.11 2 VAL A CA 17
ATOM 9274 C C . VAL A 1 2 ? 1.499 -2.639 -5.666 1.00 75.31 2 VAL A C 17
ATOM 9275 O O . VAL A 1 2 ? 2.126 -1.822 -6.341 1.00 61.42 2 VAL A O 17
ATOM 9288 N N . CYS A 1 3 ? 1.936 -3.872 -5.433 1.00 71.32 3 CYS A N 17
ATOM 9289 C CA . CYS A 1 3 ? 3.204 -4.348 -5.969 1.00 21.52 3 CYS A CA 17
ATOM 9290 C C . CYS A 1 3 ? 2.996 -5.575 -6.854 1.00 51.43 3 CYS A C 17
ATOM 9291 O O . CYS A 1 3 ? 1.944 -6.213 -6.809 1.00 1.11 3 CYS A O 17
ATOM 9298 N N . TRP A 1 4 ? 4.004 -5.897 -7.655 1.00 11.40 4 TRP A N 17
ATOM 9299 C CA . TRP A 1 4 ? 3.931 -7.046 -8.551 1.00 75.31 4 TRP A CA 17
ATOM 9300 C C . TRP A 1 4 ? 5.274 -7.293 -9.230 1.00 2.34 4 TRP A C 17
ATOM 9301 O O . TRP A 1 4 ? 5.964 -6.351 -9.623 1.00 74.43 4 TRP A O 17
ATOM 9322 N N . ASP A 1 5 ? 5.639 -8.562 -9.366 1.00 52.33 5 ASP A N 17
ATOM 9323 C CA . ASP A 1 5 ? 6.899 -8.933 -10.000 1.00 3.44 5 ASP A CA 17
ATOM 9324 C C . ASP A 1 5 ? 6.654 -9.592 -11.353 1.00 2.31 5 ASP A C 17
ATOM 9325 O O . ASP A 1 5 ? 5.596 -10.178 -11.589 1.00 33.22 5 ASP A O 17
ATOM 9334 N N . THR A 1 6 ? 7.638 -9.492 -12.241 1.00 21.02 6 THR A N 17
ATOM 9335 C CA . THR A 1 6 ? 7.528 -10.077 -13.572 1.00 2.20 6 THR A CA 17
ATOM 9336 C C . THR A 1 6 ? 8.473 -11.263 -13.731 1.00 42.40 6 THR A C 17
ATOM 9337 O O . THR A 1 6 ? 9.556 -11.290 -13.148 1.00 61.33 6 THR A O 17
ATOM 9348 N N . GLY A 1 7 ? 8.055 -12.244 -14.526 1.00 51.24 7 GLY A N 17
ATOM 9349 C CA . GLY A 1 7 ? 8.876 -13.420 -14.748 1.00 50.12 7 GLY A CA 17
ATOM 9350 C C . GLY A 1 7 ? 10.235 -13.077 -15.325 1.00 35.04 7 GLY A C 17
ATOM 9351 O O . GLY A 1 7 ? 10.587 -11.905 -15.449 1.00 20.42 7 GLY A O 17
ATOM 9355 N N . CYS A 1 8 ? 11.002 -14.104 -15.678 1.00 72.35 8 CYS A N 17
ATOM 9356 C CA . CYS A 1 8 ? 12.331 -13.908 -16.244 1.00 54.03 8 CYS A CA 17
ATOM 9357 C C . CYS A 1 8 ? 12.286 -12.923 -17.409 1.00 61.22 8 CYS A C 17
ATOM 9358 O O . CYS A 1 8 ? 11.594 -13.153 -18.401 1.00 12.54 8 CYS A O 17
ATOM 9365 N N . GLN A 1 9 ? 13.027 -11.828 -17.280 1.00 3.14 9 GLN A N 17
ATOM 9366 C CA . GLN A 1 9 ? 13.071 -10.808 -18.321 1.00 42.03 9 GLN A CA 17
ATOM 9367 C C . GLN A 1 9 ? 14.275 -11.016 -19.235 1.00 24.43 9 GLN A C 17
ATOM 9368 O O . GLN A 1 9 ? 15.411 -10.727 -18.858 1.00 34.45 9 GLN A O 17
ATOM 9382 N N . LEU A 1 10 ? 14.018 -11.519 -20.438 1.00 73.34 10 LEU A N 17
ATOM 9383 C CA . LEU A 1 10 ? 15.081 -11.766 -21.406 1.00 13.01 10 LEU A CA 17
ATOM 9384 C C . LEU A 1 10 ? 15.528 -10.466 -22.068 1.00 34.45 10 LEU A C 17
ATOM 9385 O O . LEU A 1 10 ? 16.665 -10.347 -22.521 1.00 51.12 10 LEU A O 17
ATOM 9401 N N . ASN A 1 11 ? 14.624 -9.491 -22.117 1.00 53.14 11 ASN A N 17
ATOM 9402 C CA . ASN A 1 11 ? 14.925 -8.199 -22.722 1.00 31.42 11 ASN A CA 17
ATOM 9403 C C . ASN A 1 11 ? 16.236 -7.637 -22.179 1.00 25.44 11 ASN A C 17
ATOM 9404 O O . ASN A 1 11 ? 16.933 -6.888 -22.864 1.00 52.55 11 ASN A O 17
ATOM 9415 N N . ALA A 1 12 ? 16.567 -8.007 -20.947 1.00 53.00 12 ALA A N 17
ATOM 9416 C CA . ALA A 1 12 ? 17.795 -7.543 -20.313 1.00 51.42 12 ALA A CA 17
ATOM 9417 C C . ALA A 1 12 ? 19.004 -7.801 -21.206 1.00 70.11 12 ALA A C 17
ATOM 9418 O O . ALA A 1 12 ? 19.995 -7.072 -21.154 1.00 30.14 12 ALA A O 17
ATOM 9425 N N . TRP A 1 13 ? 18.917 -8.844 -22.024 1.00 3.12 13 TRP A N 17
ATOM 9426 C CA . TRP A 1 13 ? 20.006 -9.200 -22.928 1.00 21.20 13 TRP A CA 17
ATOM 9427 C C . TRP A 1 13 ? 20.516 -7.972 -23.674 1.00 41.13 13 TRP A C 17
ATOM 9428 O O . TRP A 1 13 ? 21.710 -7.678 -23.661 1.00 23.21 13 TRP A O 17
ATOM 9449 N N . ALA A 1 14 ? 19.602 -7.258 -24.325 1.00 12.13 14 ALA A N 17
ATOM 9450 C CA . ALA A 1 14 ? 19.960 -6.061 -25.075 1.00 33.13 14 ALA A CA 17
ATOM 9451 C C . ALA A 1 14 ? 19.884 -4.818 -24.195 1.00 33.11 14 ALA A C 17
ATOM 9452 O O . ALA A 1 14 ? 20.793 -3.989 -24.193 1.00 23.14 14 ALA A O 17
ATOM 9459 N N . VAL A 1 15 ? 18.791 -4.694 -23.447 1.00 1.34 15 VAL A N 17
ATOM 9460 C CA . VAL A 1 15 ? 18.596 -3.553 -22.562 1.00 24.33 15 VAL A CA 17
ATOM 9461 C C . VAL A 1 15 ? 17.752 -3.934 -21.351 1.00 41.00 15 VAL A C 17
ATOM 9462 O O . VAL A 1 15 ? 16.798 -4.703 -21.465 1.00 62.21 15 VAL A O 17
ATOM 9475 N N . ARG A 1 16 ? 18.110 -3.391 -20.192 1.00 1.33 16 ARG A N 17
ATOM 9476 C CA . ARG A 1 16 ? 17.386 -3.675 -18.959 1.00 10.45 16 ARG A CA 17
ATOM 9477 C C . ARG A 1 16 ? 17.082 -2.388 -18.198 1.00 73.42 16 ARG A C 17
ATOM 9478 O O . ARG A 1 16 ? 17.659 -1.338 -18.479 1.00 65.54 16 ARG A O 17
ATOM 9499 N N . GLY A 1 17 ? 16.171 -2.477 -17.234 1.00 71.22 17 GLY A N 17
ATOM 9500 C CA . GLY A 1 17 ? 15.806 -1.313 -16.448 1.00 23.14 17 GLY A CA 17
ATOM 9501 C C . GLY A 1 17 ? 14.307 -1.103 -16.384 1.00 25.55 17 GLY A C 17
ATOM 9502 O O . GLY A 1 17 ? 13.643 -0.995 -17.417 1.00 32.33 17 GLY A O 17
ATOM 9506 N N . CYS A 1 18 ? 13.769 -1.046 -15.170 1.00 3.31 18 CYS A N 17
ATOM 9507 C CA . CYS A 1 18 ? 12.338 -0.850 -14.975 1.00 45.44 18 CYS A CA 17
ATOM 9508 C C . CYS A 1 18 ? 11.881 0.471 -15.589 1.00 74.52 18 CYS A C 17
ATOM 9509 O O . CYS A 1 18 ? 10.698 0.660 -15.867 1.00 3.32 18 CYS A O 17
ATOM 9516 N N . ALA A 1 19 ? 12.828 1.379 -15.796 1.00 30.54 19 ALA A N 17
ATOM 9517 C CA . ALA A 1 19 ? 12.524 2.680 -16.378 1.00 34.33 19 ALA A CA 17
ATOM 9518 C C . ALA A 1 19 ? 11.649 2.535 -17.619 1.00 41.04 19 ALA A C 17
ATOM 9519 O O . ALA A 1 19 ? 10.804 3.386 -17.895 1.00 61.24 19 ALA A O 17
ATOM 9526 N N . GLN A 1 20 ? 11.859 1.455 -18.363 1.00 41.53 20 GLN A N 17
ATOM 9527 C CA . GLN A 1 20 ? 11.090 1.201 -19.576 1.00 53.42 20 GLN A CA 17
ATOM 9528 C C . GLN A 1 20 ? 9.593 1.291 -19.299 1.00 1.54 20 GLN A C 17
ATOM 9529 O O . GLN A 1 20 ? 8.830 1.802 -20.118 1.00 71.12 20 GLN A O 17
ATOM 9543 N N . TYR A 1 21 ? 9.179 0.789 -18.141 1.00 45.22 21 TYR A N 17
ATOM 9544 C CA . TYR A 1 21 ? 7.773 0.810 -17.757 1.00 65.22 21 TYR A CA 17
ATOM 9545 C C . TYR A 1 21 ? 7.439 2.078 -16.978 1.00 13.31 21 TYR A C 17
ATOM 9546 O O . TYR A 1 21 ? 6.271 2.413 -16.787 1.00 70.23 21 TYR A O 17
ATOM 9564 N N . GLY A 1 22 ? 8.477 2.782 -16.533 1.00 5.32 22 GLY A N 17
ATOM 9565 C CA . GLY A 1 22 ? 8.274 4.006 -15.781 1.00 64.31 22 GLY A CA 17
ATOM 9566 C C . GLY A 1 22 ? 8.194 3.762 -14.287 1.00 42.41 22 GLY A C 17
ATOM 9567 O O . GLY A 1 22 ? 7.379 4.371 -13.595 1.00 34.44 22 GLY A O 17
ATOM 9571 N N . MET A 1 23 ? 9.042 2.868 -13.788 1.00 74.23 23 MET A N 17
ATOM 9572 C CA . MET A 1 23 ? 9.063 2.545 -12.366 1.00 13.14 23 MET A CA 17
ATOM 9573 C C . MET A 1 23 ? 10.477 2.204 -11.908 1.00 72.42 23 MET A C 17
ATOM 9574 O O . MET A 1 23 ? 11.402 2.132 -12.717 1.00 11.22 23 MET A O 17
ATOM 9588 N N . ARG A 1 24 ? 10.637 1.995 -10.605 1.00 23.55 24 ARG A N 17
ATOM 9589 C CA . ARG A 1 24 ? 11.940 1.662 -10.040 1.00 70.40 24 ARG A CA 17
ATOM 9590 C C . ARG A 1 24 ? 11.936 0.250 -9.460 1.00 1.13 24 ARG A C 17
ATOM 9591 O O . ARG A 1 24 ? 10.946 -0.188 -8.873 1.00 44.01 24 ARG A O 17
ATOM 9612 N N . ASP A 1 25 ? 13.048 -0.456 -9.630 1.00 13.24 25 ASP A N 17
ATOM 9613 C CA . ASP A 1 25 ? 13.173 -1.818 -9.125 1.00 62.11 25 ASP A CA 17
ATOM 9614 C C . ASP A 1 25 ? 13.512 -1.817 -7.638 1.00 2.23 25 ASP A C 17
ATOM 9615 O O . ASP A 1 25 ? 13.957 -0.807 -7.092 1.00 13.40 25 ASP A O 17
ATOM 9624 N N . VAL A 1 26 ? 13.296 -2.955 -6.985 1.00 60.42 26 VAL A N 17
ATOM 9625 C CA . VAL A 1 26 ? 13.577 -3.084 -5.560 1.00 44.25 26 VAL A CA 17
ATOM 9626 C C . VAL A 1 26 ? 14.450 -4.303 -5.282 1.00 21.35 26 VAL A C 17
ATOM 9627 O O . VAL A 1 26 ? 15.333 -4.264 -4.427 1.00 42.42 26 VAL A O 17
ATOM 9640 N N . ASN A 1 27 ? 14.195 -5.385 -6.010 1.00 14.44 27 ASN A N 17
ATOM 9641 C CA . ASN A 1 27 ? 14.957 -6.617 -5.842 1.00 54.53 27 ASN A CA 17
ATOM 9642 C C . ASN A 1 27 ? 15.234 -7.275 -7.189 1.00 41.20 27 ASN A C 17
ATOM 9643 O O . ASN A 1 27 ? 14.643 -6.904 -8.205 1.00 33.22 27 ASN A O 17
ATOM 9654 N N . MET A 1 28 ? 16.133 -8.253 -7.192 1.00 42.12 28 MET A N 17
ATOM 9655 C CA . MET A 1 28 ? 16.485 -8.964 -8.415 1.00 15.23 28 MET A CA 17
ATOM 9656 C C . MET A 1 28 ? 16.365 -10.472 -8.221 1.00 11.11 28 MET A C 17
ATOM 9657 O O . MET A 1 28 ? 16.358 -10.965 -7.093 1.00 53.05 28 MET A O 17
ATOM 9671 N N . LYS A 1 29 ? 16.270 -11.200 -9.329 1.00 54.45 29 LYS A N 17
ATOM 9672 C CA . LYS A 1 29 ? 16.150 -12.653 -9.282 1.00 23.30 29 LYS A CA 17
ATOM 9673 C C . LYS A 1 29 ? 17.171 -13.313 -10.202 1.00 1.20 29 LYS A C 17
ATOM 9674 O O . LYS A 1 29 ? 17.783 -12.652 -11.041 1.00 33.04 29 LYS A O 17
ATOM 9693 N N . SER A 1 30 ? 17.348 -14.620 -10.042 1.00 62.34 30 SER A N 17
ATOM 9694 C CA . SER A 1 30 ? 18.296 -15.370 -10.857 1.00 52.41 30 SER A CA 17
ATOM 9695 C C . SER A 1 30 ? 17.708 -15.679 -12.230 1.00 0.22 30 SER A C 17
ATOM 9696 O O . SER A 1 30 ? 16.579 -16.159 -12.341 1.00 71.42 30 SER A O 17
ATOM 9704 N N . CYS A 1 31 ? 18.479 -15.398 -13.275 1.00 62.22 31 CYS A N 17
ATOM 9705 C CA . CYS A 1 31 ? 18.035 -15.645 -14.642 1.00 54.55 31 CYS A CA 17
ATOM 9706 C C . CYS A 1 31 ? 19.228 -15.797 -15.582 1.00 73.12 31 CYS A C 17
ATOM 9707 O O . CYS A 1 31 ? 20.235 -15.102 -15.442 1.00 5.33 31 CYS A O 17
ATOM 9714 N N . SER A 1 32 ? 19.107 -16.710 -16.540 1.00 34.34 32 SER A N 17
ATOM 9715 C CA . SER A 1 32 ? 20.176 -16.956 -17.501 1.00 70.11 32 SER A CA 17
ATOM 9716 C C . SER A 1 32 ? 20.142 -15.926 -18.627 1.00 25.43 32 SER A C 17
ATOM 9717 O O . SER A 1 32 ? 19.286 -15.981 -19.509 1.00 63.32 32 SER A O 17
AT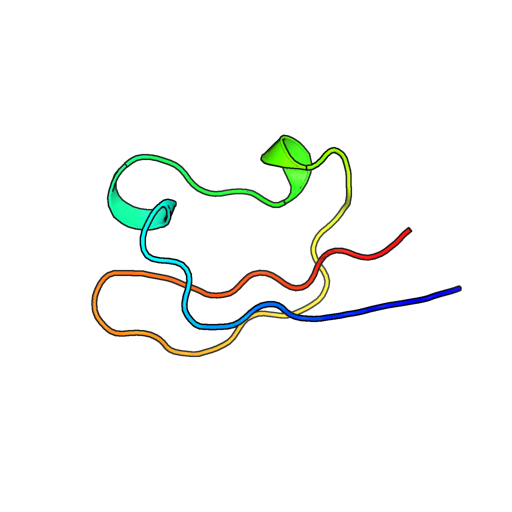OM 9725 N N . GLY A 1 33 ? 21.080 -14.985 -18.588 1.00 40.01 33 GLY A N 17
ATOM 9726 C CA . GLY A 1 33 ? 21.141 -13.955 -19.608 1.00 63.11 33 GLY A CA 17
ATOM 9727 C C . GLY A 1 33 ? 20.342 -12.722 -19.237 1.00 73.34 33 GLY A C 17
ATOM 9728 O O . GLY A 1 33 ? 20.787 -11.597 -19.453 1.00 65.24 33 GLY A O 17
ATOM 9732 N N . GLY A 1 34 ? 19.155 -12.936 -18.675 1.00 15.44 34 GLY A N 17
ATOM 9733 C CA . GLY A 1 34 ? 18.310 -11.823 -18.283 1.00 21.24 34 GLY A CA 17
ATOM 9734 C C . GLY A 1 34 ? 18.250 -11.643 -16.779 1.00 2.11 34 GLY A C 17
ATOM 9735 O O . GLY A 1 34 ? 18.886 -12.386 -16.032 1.00 72.35 34 GLY A O 17
ATOM 9739 N N . ILE A 1 35 ? 17.485 -10.651 -16.334 1.00 12.20 35 ILE A N 17
ATOM 9740 C CA . ILE A 1 35 ? 17.345 -10.376 -14.910 1.00 61.33 35 ILE A CA 17
ATOM 9741 C C . ILE A 1 35 ? 15.953 -9.841 -14.587 1.00 55.31 35 ILE A C 17
ATOM 9742 O O . ILE A 1 35 ? 15.410 -9.015 -15.320 1.00 42.23 35 ILE A O 17
ATOM 9758 N N . ILE A 1 36 ? 15.384 -10.318 -13.486 1.00 75.41 36 ILE A N 17
ATOM 9759 C CA . ILE A 1 36 ? 14.057 -9.885 -13.064 1.00 5.12 36 ILE A CA 17
ATOM 9760 C C . ILE A 1 36 ? 14.139 -8.658 -12.162 1.00 65.52 36 ILE A C 17
ATOM 9761 O O . ILE A 1 36 ? 15.056 -8.532 -11.350 1.00 32.14 36 ILE A O 17
ATOM 9777 N N . TYR A 1 37 ? 13.175 -7.757 -12.310 1.00 14.52 37 TYR A N 17
ATOM 9778 C CA . TYR A 1 37 ? 13.138 -6.539 -11.509 1.00 62.23 37 TYR A CA 17
ATOM 9779 C C . TYR A 1 37 ? 11.796 -6.395 -10.797 1.00 64.32 37 TYR A C 17
ATOM 9780 O O . TYR A 1 37 ? 10.736 -6.553 -11.406 1.00 23.54 37 TYR A O 17
ATOM 9798 N N . THR A 1 38 ? 11.849 -6.096 -9.503 1.00 51.42 38 THR A N 17
ATOM 9799 C CA . THR A 1 38 ? 10.639 -5.932 -8.707 1.00 41.04 38 THR A CA 17
ATOM 9800 C C . THR A 1 38 ? 10.216 -4.468 -8.646 1.00 1.21 38 THR A C 17
ATOM 9801 O O . THR A 1 38 ? 10.819 -3.666 -7.932 1.00 65.31 38 THR A O 17
ATOM 9812 N N . CYS A 1 39 ? 9.175 -4.126 -9.397 1.00 30.15 39 CYS A N 17
ATOM 9813 C CA . CYS A 1 39 ? 8.671 -2.759 -9.428 1.00 3.40 39 CYS A CA 17
ATOM 9814 C C . CYS A 1 39 ? 7.322 -2.660 -8.718 1.00 35.22 39 CYS A C 17
ATOM 9815 O O . CYS A 1 39 ? 6.398 -3.419 -9.011 1.00 3.21 39 CYS A O 17
ATOM 9822 N N . CYS A 1 40 ? 7.219 -1.719 -7.785 1.00 32.11 40 CYS A N 17
ATOM 9823 C CA . CYS A 1 40 ? 5.986 -1.519 -7.034 1.00 12.34 40 CYS A CA 17
ATOM 9824 C C . CYS A 1 40 ? 5.599 -0.044 -7.004 1.00 14.21 40 CYS A C 17
ATOM 9825 O O . CYS A 1 40 ? 6.456 0.830 -6.868 1.00 5.43 40 CYS A O 17
ATOM 9832 N N . ASP A 1 41 ? 4.305 0.226 -7.131 1.00 13.02 41 ASP A N 17
ATOM 9833 C CA . ASP A 1 41 ? 3.804 1.595 -7.118 1.00 22.02 41 ASP A CA 17
ATOM 9834 C C . ASP A 1 41 ? 3.128 1.913 -5.788 1.00 51.33 41 ASP A C 17
ATOM 9835 O O . ASP A 1 41 ? 3.110 3.064 -5.349 1.00 40.42 41 ASP A O 17
ATOM 9844 N N . GLY A 1 1 ? 0.341 -0.018 -0.755 1.00 51.05 1 GLY A N 18
ATOM 9845 C CA . GLY A 1 1 ? 0.973 0.125 -2.053 1.00 40.33 1 GLY A CA 18
ATOM 9846 C C . GLY A 1 1 ? 0.882 -1.139 -2.885 1.00 32.33 1 GLY A C 18
ATOM 9847 O O . GLY A 1 1 ? 1.228 -2.225 -2.417 1.00 1.51 1 GLY A O 18
ATOM 9851 N N . VAL A 1 2 ? 0.413 -1.001 -4.121 1.00 72.23 2 VAL A N 18
ATOM 9852 C CA . VAL A 1 2 ? 0.277 -2.141 -5.019 1.00 61.11 2 VAL A CA 18
ATOM 9853 C C . VAL A 1 2 ? 1.622 -2.524 -5.628 1.00 75.31 2 VAL A C 18
ATOM 9854 O O . VAL A 1 2 ? 2.261 -1.720 -6.305 1.00 61.42 2 VAL A O 18
ATOM 9867 N N . CYS A 1 3 ? 2.045 -3.760 -5.382 1.00 71.32 3 CYS A N 18
ATOM 9868 C CA . CYS A 1 3 ? 3.314 -4.252 -5.906 1.00 21.52 3 CYS A CA 18
ATOM 9869 C C . CYS A 1 3 ? 3.099 -5.484 -6.781 1.00 51.43 3 CYS A C 18
ATOM 9870 O O . CYS A 1 3 ? 2.044 -6.117 -6.733 1.00 1.11 3 CYS A O 18
ATOM 9877 N N . TRP A 1 4 ? 4.107 -5.817 -7.580 1.00 11.40 4 TRP A N 18
ATOM 9878 C CA . TRP A 1 4 ? 4.029 -6.973 -8.465 1.00 75.31 4 TRP A CA 18
ATOM 9879 C C . TRP A 1 4 ? 5.369 -7.225 -9.150 1.00 2.34 4 TRP A C 18
ATOM 9880 O O . TRP A 1 4 ? 6.073 -6.285 -9.520 1.00 74.43 4 TRP A O 18
ATOM 9901 N N . ASP A 1 5 ? 5.713 -8.497 -9.316 1.00 52.33 5 ASP A N 18
ATOM 9902 C CA . ASP A 1 5 ? 6.968 -8.871 -9.958 1.00 3.44 5 ASP A CA 18
ATOM 9903 C C . ASP A 1 5 ? 6.712 -9.516 -11.317 1.00 2.31 5 ASP A C 18
ATOM 9904 O O . ASP A 1 5 ? 5.644 -10.081 -11.558 1.00 33.22 5 ASP A O 18
ATOM 9913 N N . THR A 1 6 ? 7.698 -9.427 -12.203 1.00 21.02 6 THR A N 18
ATOM 9914 C CA . THR A 1 6 ? 7.580 -10.000 -13.539 1.00 2.20 6 THR A CA 18
ATOM 9915 C C . THR A 1 6 ? 8.505 -11.199 -13.707 1.00 42.40 6 THR A C 18
ATOM 9916 O O . THR A 1 6 ? 9.614 -11.221 -13.174 1.00 61.33 6 THR A O 18
ATOM 9927 N N . GLY A 1 7 ? 8.042 -12.197 -14.453 1.00 51.24 7 GLY A N 18
ATOM 9928 C CA . GLY A 1 7 ? 8.842 -13.387 -14.679 1.00 50.12 7 GLY A CA 18
ATOM 9929 C C . GLY A 1 7 ? 10.188 -13.072 -15.299 1.00 35.04 7 GLY A C 18
ATOM 9930 O O . GLY A 1 7 ? 10.527 -11.906 -15.507 1.00 20.42 7 GLY A O 18
ATOM 9934 N N . CYS A 1 8 ? 10.961 -14.112 -15.593 1.00 72.35 8 CYS A N 18
ATOM 9935 C CA . CYS A 1 8 ? 12.280 -13.941 -16.190 1.00 54.03 8 CYS A CA 18
ATOM 9936 C C . CYS A 1 8 ? 12.207 -13.046 -17.424 1.00 61.22 8 CYS A C 18
ATOM 9937 O O . CYS A 1 8 ? 11.516 -13.362 -18.392 1.00 12.54 8 CYS A O 18
ATOM 9944 N N . GLN A 1 9 ? 12.924 -11.928 -17.380 1.00 3.14 9 GLN A N 18
ATOM 9945 C CA . GLN A 1 9 ? 12.940 -10.987 -18.494 1.00 42.03 9 GLN A CA 18
ATOM 9946 C C . GLN A 1 9 ? 14.186 -11.179 -19.352 1.00 24.43 9 GLN A C 18
ATOM 9947 O O . GLN A 1 9 ? 15.311 -11.125 -18.853 1.00 34.45 9 GLN A O 18
ATOM 9961 N N . LEU A 1 10 ? 13.978 -11.406 -20.645 1.00 73.34 10 LEU A N 18
ATOM 9962 C CA . LEU A 1 10 ? 15.086 -11.607 -21.573 1.00 13.01 10 LEU A CA 18
ATOM 9963 C C . LEU A 1 10 ? 15.533 -10.282 -22.182 1.00 34.45 10 LEU A C 18
ATOM 9964 O O . LEU A 1 10 ? 16.675 -10.143 -22.620 1.00 51.12 10 LEU A O 18
ATOM 9980 N N . ASN A 1 11 ? 14.627 -9.310 -22.206 1.00 53.14 11 ASN A N 18
ATOM 9981 C CA . ASN A 1 11 ? 14.929 -7.995 -22.759 1.00 31.42 11 ASN A CA 18
ATOM 9982 C C . ASN A 1 11 ? 16.227 -7.446 -22.177 1.00 25.44 11 ASN A C 18
ATOM 9983 O O . ASN A 1 11 ? 16.927 -6.664 -22.821 1.00 52.55 11 ASN A O 18
ATOM 9994 N N . ALA A 1 12 ? 16.543 -7.859 -20.954 1.00 53.00 12 ALA A N 18
ATOM 9995 C CA . ALA A 1 12 ? 17.759 -7.411 -20.286 1.00 51.42 12 ALA A CA 18
ATOM 9996 C C . ALA A 1 12 ? 18.981 -7.617 -21.174 1.00 70.11 12 ALA A C 18
ATOM 9997 O O . ALA A 1 12 ? 19.955 -6.869 -21.089 1.00 30.14 12 ALA A O 18
ATOM 10004 N N . TRP A 1 13 ? 18.924 -8.637 -22.025 1.00 3.12 13 TRP A N 18
ATOM 10005 C CA . TRP A 1 13 ? 20.028 -8.940 -22.928 1.00 21.20 13 TRP A CA 18
ATOM 10006 C C . TRP A 1 13 ? 20.490 -7.689 -23.665 1.00 41.13 13 TRP A C 18
ATOM 10007 O O . TRP A 1 13 ? 21.672 -7.348 -23.649 1.00 23.21 13 TRP A O 18
ATOM 10028 N N . ALA A 1 14 ? 19.549 -7.005 -24.309 1.00 12.13 14 ALA A N 18
ATOM 10029 C CA . ALA A 1 14 ? 19.861 -5.789 -25.049 1.00 33.13 14 ALA A CA 18
ATOM 10030 C C . ALA A 1 14 ? 19.738 -4.557 -24.159 1.00 33.11 14 ALA A C 18
ATOM 10031 O O . ALA A 1 14 ? 20.651 -3.734 -24.092 1.00 23.14 14 ALA A O 18
ATOM 10038 N N . VAL A 1 15 ? 18.604 -4.437 -23.476 1.00 1.34 15 VAL A N 18
ATOM 10039 C CA . VAL A 1 15 ? 18.362 -3.305 -22.589 1.00 24.33 15 VAL A CA 18
ATOM 10040 C C . VAL A 1 15 ? 17.734 -3.760 -21.277 1.00 41.00 15 VAL A C 18
ATOM 10041 O O . VAL A 1 15 ? 16.819 -4.584 -21.268 1.00 62.21 15 VAL A O 18
ATOM 10054 N N . ARG A 1 16 ? 18.230 -3.218 -20.170 1.00 1.33 16 ARG A N 18
ATOM 10055 C CA . ARG A 1 16 ? 17.718 -3.569 -18.851 1.00 10.45 16 ARG A CA 18
ATOM 10056 C C . ARG A 1 16 ? 17.307 -2.319 -18.077 1.00 73.42 16 ARG A C 18
ATOM 10057 O O . ARG A 1 16 ? 17.810 -1.226 -18.331 1.00 65.54 16 ARG A O 18
ATOM 10078 N N . GLY A 1 17 ? 16.387 -2.490 -17.132 1.00 71.22 17 GLY A N 18
ATOM 10079 C CA . GLY A 1 17 ? 15.923 -1.368 -16.337 1.00 23.14 17 GLY A CA 18
ATOM 10080 C C . GLY A 1 17 ? 14.412 -1.260 -16.314 1.00 25.55 17 GLY A C 18
ATOM 10081 O O . GLY A 1 17 ? 13.754 -1.429 -17.341 1.00 32.33 17 GLY A O 18
ATOM 10085 N N . CYS A 1 18 ? 13.858 -0.977 -15.140 1.00 3.31 18 CYS A N 18
ATOM 10086 C CA . CYS A 1 18 ? 12.414 -0.849 -14.985 1.00 45.44 18 CYS A CA 18
ATOM 10087 C C . CYS A 1 18 ? 11.915 0.452 -15.609 1.00 74.52 18 CYS A C 18
ATOM 10088 O O . CYS A 1 18 ? 10.732 0.589 -15.920 1.00 3.32 18 CYS A O 18
ATOM 10095 N N . ALA A 1 19 ? 12.824 1.404 -15.787 1.00 30.54 19 ALA A N 18
ATOM 10096 C CA . ALA A 1 19 ? 12.477 2.692 -16.374 1.00 34.33 19 ALA A CA 18
ATOM 10097 C C . ALA A 1 19 ? 11.648 2.511 -17.641 1.00 41.04 19 ALA A C 18
ATOM 10098 O O . ALA A 1 19 ? 10.771 3.323 -17.940 1.00 61.24 19 ALA A O 18
ATOM 10105 N N . GLN A 1 20 ? 11.931 1.444 -18.381 1.00 41.53 20 GLN A N 18
ATOM 10106 C CA . GLN A 1 20 ? 11.211 1.160 -19.617 1.00 53.42 20 GLN A CA 18
ATOM 10107 C C . GLN A 1 20 ? 9.704 1.174 -19.385 1.00 1.54 20 GLN A C 18
ATOM 10108 O O . GLN A 1 20 ? 8.940 1.653 -20.224 1.00 71.12 20 GLN A O 18
ATOM 10122 N N . TYR A 1 21 ? 9.281 0.647 -18.241 1.00 45.22 21 TYR A N 18
ATOM 10123 C CA . TYR A 1 21 ? 7.865 0.597 -17.899 1.00 65.22 21 TYR A CA 18
ATOM 10124 C C . TYR A 1 21 ? 7.444 1.849 -17.136 1.00 13.31 21 TYR A C 18
ATOM 10125 O O . TYR A 1 21 ? 6.254 2.123 -16.977 1.00 70.23 21 TYR A O 18
ATOM 10143 N N . GLY A 1 22 ? 8.429 2.608 -16.667 1.00 5.32 22 GLY A N 18
ATOM 10144 C CA . GLY A 1 22 ? 8.143 3.823 -15.927 1.00 64.31 22 GLY A CA 18
ATOM 10145 C C . GLY A 1 22 ? 8.040 3.582 -14.434 1.00 42.41 22 GLY A C 18
ATOM 10146 O O . GLY A 1 22 ? 7.188 4.161 -13.762 1.00 34.44 22 GLY A O 18
ATOM 10150 N N . MET A 1 23 ? 8.910 2.722 -13.914 1.00 74.23 23 MET A N 18
ATOM 10151 C CA . MET A 1 23 ? 8.912 2.406 -12.490 1.00 13.14 23 MET A CA 18
ATOM 10152 C C . MET A 1 23 ? 10.328 2.119 -12.000 1.00 72.42 23 MET A C 18
ATOM 10153 O O . MET A 1 23 ? 11.272 2.078 -12.789 1.00 11.22 23 MET A O 18
ATOM 10167 N N . ARG A 1 24 ? 10.468 1.919 -10.693 1.00 23.55 24 ARG A N 18
ATOM 10168 C CA . ARG A 1 24 ? 11.769 1.638 -10.099 1.00 70.40 24 ARG A CA 18
ATOM 10169 C C . ARG A 1 24 ? 11.806 0.228 -9.516 1.00 1.13 24 ARG A C 18
ATOM 10170 O O . ARG A 1 24 ? 10.815 -0.254 -8.968 1.00 44.01 24 ARG A O 18
ATOM 10191 N N . ASP A 1 25 ? 12.955 -0.427 -9.639 1.00 13.24 25 ASP A N 18
ATOM 10192 C CA . ASP A 1 25 ? 13.122 -1.782 -9.125 1.00 62.11 25 ASP A CA 18
ATOM 10193 C C . ASP A 1 25 ? 13.537 -1.758 -7.656 1.00 2.23 25 ASP A C 18
ATOM 10194 O O . ASP A 1 25 ? 14.046 -0.754 -7.160 1.00 13.40 25 ASP A O 18
ATOM 10203 N N . VAL A 1 26 ? 13.312 -2.872 -6.966 1.00 60.42 26 VAL A N 18
ATOM 10204 C CA . VAL A 1 26 ? 13.662 -2.979 -5.554 1.00 44.25 26 VAL A CA 18
ATOM 10205 C C . VAL A 1 26 ? 14.484 -4.234 -5.285 1.00 21.35 26 VAL A C 18
ATOM 10206 O O . VAL A 1 26 ? 15.427 -4.213 -4.495 1.00 42.42 26 VAL A O 18
ATOM 10219 N N . ASN A 1 27 ? 14.121 -5.327 -5.950 1.00 14.44 27 ASN A N 18
ATOM 10220 C CA . ASN A 1 27 ? 14.825 -6.593 -5.783 1.00 54.53 27 ASN A CA 18
ATOM 10221 C C . ASN A 1 27 ? 15.105 -7.241 -7.135 1.00 41.20 27 ASN A C 18
ATOM 10222 O O . ASN A 1 27 ? 14.555 -6.832 -8.157 1.00 33.22 27 ASN A O 18
ATOM 10233 N N . MET A 1 28 ? 15.961 -8.258 -7.131 1.00 42.12 28 MET A N 18
ATOM 10234 C CA . MET A 1 28 ? 16.311 -8.966 -8.358 1.00 15.23 28 MET A CA 18
ATOM 10235 C C . MET A 1 28 ? 16.261 -10.475 -8.147 1.00 11.11 28 MET A C 18
ATOM 10236 O O . MET A 1 28 ? 16.308 -10.957 -7.015 1.00 53.05 28 MET A O 18
ATOM 10250 N N . LYS A 1 29 ? 16.164 -11.219 -9.244 1.00 54.45 29 LYS A N 18
ATOM 10251 C CA . LYS A 1 29 ? 16.107 -12.674 -9.181 1.00 23.30 29 LYS A CA 18
ATOM 10252 C C . LYS A 1 29 ? 17.117 -13.300 -10.138 1.00 1.20 29 LYS A C 18
ATOM 10253 O O . LYS A 1 29 ? 17.665 -12.622 -11.007 1.00 33.04 29 LYS A O 18
ATOM 10272 N N . SER A 1 30 ? 17.357 -14.597 -9.972 1.00 62.34 30 SER A N 18
ATOM 10273 C CA . SER A 1 30 ? 18.303 -15.313 -10.820 1.00 52.41 30 SER A CA 18
ATOM 10274 C C . SER A 1 30 ? 17.683 -15.632 -12.177 1.00 0.22 30 SER A C 18
ATOM 10275 O O . SER A 1 30 ? 16.533 -16.066 -12.261 1.00 71.42 30 SER A O 18
ATOM 10283 N N . CYS A 1 31 ? 18.452 -15.414 -13.238 1.00 62.22 31 CYS A N 18
ATOM 10284 C CA . CYS A 1 31 ? 17.981 -15.676 -14.593 1.00 54.55 31 CYS A CA 18
ATOM 10285 C C . CYS A 1 31 ? 19.152 -15.905 -15.542 1.00 73.12 31 CYS A C 18
ATOM 10286 O O . CYS A 1 31 ? 20.192 -15.254 -15.431 1.00 5.33 31 CYS A O 18
ATOM 10293 N N . SER A 1 32 ? 18.978 -16.835 -16.476 1.00 34.34 32 SER A N 18
ATOM 10294 C CA . SER A 1 32 ? 20.022 -17.152 -17.442 1.00 70.11 32 SER A CA 18
ATOM 10295 C C . SER A 1 32 ? 20.026 -16.145 -18.588 1.00 25.43 32 SER A C 18
ATOM 10296 O O . SER A 1 32 ? 19.160 -16.176 -19.461 1.00 63.32 32 SER A O 18
ATOM 10304 N N . GLY A 1 33 ? 21.010 -15.250 -18.578 1.00 40.01 33 GLY A N 18
ATOM 10305 C CA . GLY A 1 33 ? 21.111 -14.245 -19.620 1.00 63.11 33 GLY A CA 18
ATOM 10306 C C . GLY A 1 33 ? 20.382 -12.965 -19.263 1.00 73.34 33 GLY A C 18
ATOM 10307 O O . GLY A 1 33 ? 20.882 -11.869 -19.509 1.00 65.24 33 GLY A O 18
ATOM 10311 N N . GLY A 1 34 ? 19.195 -13.104 -18.680 1.00 15.44 34 GLY A N 18
ATOM 10312 C CA . GLY A 1 34 ? 18.415 -11.941 -18.299 1.00 21.24 34 GLY A CA 18
ATOM 10313 C C . GLY A 1 34 ? 18.340 -11.760 -16.796 1.00 2.11 34 GLY A C 18
ATOM 10314 O O . GLY A 1 34 ? 18.979 -12.495 -16.042 1.00 72.35 34 GLY A O 18
ATOM 10318 N N . ILE A 1 35 ? 17.557 -10.779 -16.358 1.00 12.20 35 ILE A N 18
ATOM 10319 C CA . ILE A 1 35 ? 17.403 -10.504 -14.935 1.00 61.33 35 ILE A CA 18
ATOM 10320 C C . ILE A 1 35 ? 16.001 -9.989 -14.625 1.00 55.31 35 ILE A C 18
ATOM 10321 O O . ILE A 1 35 ? 15.407 -9.259 -15.419 1.00 42.23 35 ILE A O 18
ATOM 10337 N N . ILE A 1 36 ? 15.479 -10.372 -13.464 1.00 75.41 36 ILE A N 18
ATOM 10338 C CA . ILE A 1 36 ? 14.149 -9.945 -13.047 1.00 5.12 36 ILE A CA 18
ATOM 10339 C C . ILE A 1 36 ? 14.221 -8.703 -12.165 1.00 65.52 36 ILE A C 18
ATOM 10340 O O . ILE A 1 36 ? 15.140 -8.555 -11.358 1.00 32.14 36 ILE A O 18
ATOM 10356 N N . TYR A 1 37 ? 13.245 -7.816 -12.321 1.00 14.52 37 TYR A N 18
ATOM 10357 C CA . TYR A 1 37 ? 13.197 -6.587 -11.539 1.00 62.23 37 TYR A CA 18
ATOM 10358 C C . TYR A 1 37 ? 11.857 -6.447 -10.825 1.00 64.32 37 TYR A C 18
ATOM 10359 O O . TYR A 1 37 ? 10.796 -6.587 -11.435 1.00 23.54 37 TYR A O 18
ATOM 10377 N N . THR A 1 38 ? 11.912 -6.169 -9.526 1.00 51.42 38 THR A N 18
ATOM 10378 C CA . THR A 1 38 ? 10.704 -6.011 -8.725 1.00 41.04 38 THR A CA 18
ATOM 10379 C C . THR A 1 38 ? 10.290 -4.547 -8.639 1.00 1.21 38 THR A C 18
ATOM 10380 O O . THR A 1 38 ? 10.897 -3.762 -7.910 1.00 65.31 38 THR A O 18
ATOM 10391 N N . CYS A 1 39 ? 9.253 -4.185 -9.386 1.00 30.15 39 CYS A N 18
ATOM 10392 C CA . CYS A 1 39 ? 8.756 -2.814 -9.394 1.00 3.40 39 CYS A CA 18
ATOM 10393 C C . CYS A 1 39 ? 7.415 -2.717 -8.672 1.00 35.22 39 CYS A C 18
ATOM 10394 O O . CYS A 1 39 ? 6.502 -3.503 -8.926 1.00 3.21 39 CYS A O 18
ATOM 10401 N N . CYS A 1 40 ? 7.304 -1.746 -7.771 1.00 32.11 40 CYS A N 18
ATOM 10402 C CA . CYS A 1 40 ? 6.076 -1.545 -7.011 1.00 12.34 40 CYS A CA 18
ATOM 10403 C C . CYS A 1 40 ? 5.632 -0.087 -7.073 1.00 14.21 40 CYS A C 18
ATOM 10404 O O . CYS A 1 40 ? 6.443 0.827 -6.926 1.00 5.43 40 CYS A O 18
ATOM 10411 N N . ASP A 1 41 ? 4.338 0.123 -7.292 1.00 13.02 41 ASP A N 18
ATOM 10412 C CA . ASP A 1 41 ? 3.784 1.469 -7.372 1.00 22.02 41 ASP A CA 18
ATOM 10413 C C . ASP A 1 41 ? 3.124 1.864 -6.055 1.00 51.33 41 ASP A C 18
ATOM 10414 O O . ASP A 1 41 ? 2.264 1.148 -5.542 1.00 40.42 41 ASP A O 18
ATOM 10423 N N . GLY A 1 1 ? 1.396 -1.499 0.201 1.00 51.05 1 GLY A N 19
ATOM 10424 C CA . GLY A 1 1 ? 1.146 -0.894 -1.094 1.00 40.33 1 GLY A CA 19
ATOM 10425 C C . GLY A 1 1 ? 0.928 -1.926 -2.184 1.00 32.33 1 GLY A C 19
ATOM 10426 O O . GLY A 1 1 ? 0.619 -3.084 -1.899 1.00 1.51 1 GLY A O 19
ATOM 10430 N N . VAL A 1 2 ? 1.090 -1.507 -3.434 1.00 72.23 2 VAL A N 19
ATOM 10431 C CA . VAL A 1 2 ? 0.910 -2.403 -4.570 1.00 61.11 2 VAL A CA 19
ATOM 10432 C C . VAL A 1 2 ? 2.251 -2.891 -5.105 1.00 75.31 2 VAL A C 19
ATOM 10433 O O . VAL A 1 2 ? 3.098 -2.093 -5.509 1.00 61.42 2 VAL A O 19
ATOM 10446 N N . CYS A 1 3 ? 2.439 -4.206 -5.105 1.00 71.32 3 CYS A N 19
ATOM 10447 C CA . CYS A 1 3 ? 3.679 -4.802 -5.590 1.00 21.52 3 CYS A CA 19
ATOM 10448 C C . CYS A 1 3 ? 3.390 -5.944 -6.560 1.00 51.43 3 CYS A C 19
ATOM 10449 O O . CYS A 1 3 ? 2.396 -6.656 -6.417 1.00 1.11 3 CYS A O 19
ATOM 10456 N N . TRP A 1 4 ? 4.265 -6.111 -7.544 1.00 11.40 4 TRP A N 19
ATOM 10457 C CA . TRP A 1 4 ? 4.104 -7.166 -8.538 1.00 75.31 4 TRP A CA 19
ATOM 10458 C C . TRP A 1 4 ? 5.411 -7.416 -9.283 1.00 2.34 4 TRP A C 19
ATOM 10459 O O . TRP A 1 4 ? 5.976 -6.505 -9.888 1.00 74.43 4 TRP A O 19
ATOM 10480 N N . ASP A 1 5 ? 5.886 -8.655 -9.235 1.00 52.33 5 ASP A N 19
ATOM 10481 C CA . ASP A 1 5 ? 7.127 -9.025 -9.907 1.00 3.44 5 ASP A CA 19
ATOM 10482 C C . ASP A 1 5 ? 6.842 -9.657 -11.265 1.00 2.31 5 ASP A C 19
ATOM 10483 O O . ASP A 1 5 ? 5.815 -10.310 -11.456 1.00 33.22 5 ASP A O 19
ATOM 10492 N N . THR A 1 6 ? 7.757 -9.458 -12.208 1.00 21.02 6 THR A N 19
ATOM 10493 C CA . THR A 1 6 ? 7.604 -10.005 -13.551 1.00 2.20 6 THR A CA 19
ATOM 10494 C C . THR A 1 6 ? 8.487 -11.231 -13.749 1.00 42.40 6 THR A C 19
ATOM 10495 O O . THR A 1 6 ? 9.579 -11.318 -13.187 1.00 61.33 6 THR A O 19
ATOM 10506 N N . GLY A 1 7 ? 8.010 -12.177 -14.552 1.00 51.24 7 GLY A N 19
ATOM 10507 C CA . GLY A 1 7 ? 8.771 -13.385 -14.811 1.00 50.12 7 GLY A CA 19
ATOM 10508 C C . GLY A 1 7 ? 10.152 -13.094 -15.362 1.00 35.04 7 GLY A C 19
ATOM 10509 O O . GLY A 1 7 ? 10.532 -11.933 -15.524 1.00 20.42 7 GLY A O 19
ATOM 10513 N N . CYS A 1 8 ? 10.908 -14.148 -15.649 1.00 72.35 8 CYS A N 19
ATOM 10514 C CA . CYS A 1 8 ? 12.256 -14.000 -16.183 1.00 54.03 8 CYS A CA 19
ATOM 10515 C C . CYS A 1 8 ? 12.263 -13.074 -17.395 1.00 61.22 8 CYS A C 19
ATOM 10516 O O . CYS A 1 8 ? 11.612 -13.350 -18.403 1.00 12.54 8 CYS A O 19
ATOM 10523 N N . GLN A 1 9 ? 13.005 -11.976 -17.290 1.00 3.14 9 GLN A N 19
ATOM 10524 C CA . GLN A 1 9 ? 13.096 -11.009 -18.378 1.00 42.03 9 GLN A CA 19
ATOM 10525 C C . GLN A 1 9 ? 14.379 -11.208 -19.177 1.00 24.43 9 GLN A C 19
ATOM 10526 O O . GLN A 1 9 ? 15.481 -11.010 -18.662 1.00 34.45 9 GLN A O 19
ATOM 10540 N N . LEU A 1 10 ? 14.231 -11.600 -20.437 1.00 73.34 10 LEU A N 19
ATOM 10541 C CA . LEU A 1 10 ? 15.380 -11.827 -21.307 1.00 13.01 10 LEU A CA 19
ATOM 10542 C C . LEU A 1 10 ? 15.754 -10.552 -22.057 1.00 34.45 10 LEU A C 19
ATOM 10543 O O . LEU A 1 10 ? 16.896 -10.383 -22.483 1.00 51.12 10 LEU A O 19
ATOM 10559 N N . ASN A 1 11 ? 14.784 -9.656 -22.213 1.00 53.14 11 ASN A N 19
ATOM 10560 C CA . ASN A 1 11 ? 15.013 -8.395 -22.908 1.00 31.42 11 ASN A CA 19
ATOM 10561 C C . ASN A 1 11 ? 16.255 -7.693 -22.369 1.00 25.44 11 ASN A C 19
ATOM 10562 O O . ASN A 1 11 ? 16.911 -6.935 -23.081 1.00 52.55 11 ASN A O 19
ATOM 10573 N N . ALA A 1 12 ? 16.571 -7.951 -21.104 1.00 53.00 12 ALA A N 19
ATOM 10574 C CA . ALA A 1 12 ? 17.734 -7.345 -20.468 1.00 51.42 12 ALA A CA 19
ATOM 10575 C C . ALA A 1 12 ? 18.992 -7.566 -21.302 1.00 70.11 12 ALA A C 19
ATOM 10576 O O . ALA A 1 12 ? 19.931 -6.773 -21.247 1.00 30.14 12 ALA A O 19
ATOM 10583 N N . TRP A 1 13 ? 19.002 -8.648 -22.073 1.00 3.12 13 TRP A N 19
ATOM 10584 C CA . TRP A 1 13 ? 20.146 -8.973 -22.917 1.00 21.20 13 TRP A CA 19
ATOM 10585 C C . TRP A 1 13 ? 20.628 -7.742 -23.677 1.00 41.13 13 TRP A C 19
ATOM 10586 O O . TRP A 1 13 ? 21.815 -7.416 -23.661 1.00 23.21 13 TRP A O 19
ATOM 10607 N N . ALA A 1 14 ? 19.701 -7.062 -24.343 1.00 12.13 14 ALA A N 19
ATOM 10608 C CA . ALA A 1 14 ? 20.032 -5.865 -25.107 1.00 33.13 14 ALA A CA 19
ATOM 10609 C C . ALA A 1 14 ? 19.916 -4.613 -24.244 1.00 33.11 14 ALA A C 19
ATOM 10610 O O . ALA A 1 14 ? 20.816 -3.773 -24.227 1.00 23.14 14 ALA A O 19
ATOM 10617 N N . VAL A 1 15 ? 18.801 -4.493 -23.529 1.00 1.34 15 VAL A N 19
ATOM 10618 C CA . VAL A 1 15 ? 18.568 -3.344 -22.664 1.00 24.33 15 VAL A CA 19
ATOM 10619 C C . VAL A 1 15 ? 17.695 -3.721 -21.473 1.00 41.00 15 VAL A C 19
ATOM 10620 O O . VAL A 1 15 ? 16.755 -4.507 -21.603 1.00 62.21 15 VAL A O 19
ATOM 10633 N N . ARG A 1 16 ? 18.009 -3.155 -20.312 1.00 1.33 16 ARG A N 19
ATOM 10634 C CA . ARG A 1 16 ? 17.254 -3.433 -19.097 1.00 10.45 16 ARG A CA 19
ATOM 10635 C C . ARG A 1 16 ? 16.958 -2.145 -18.335 1.00 73.42 16 ARG A C 19
ATOM 10636 O O . ARG A 1 16 ? 17.500 -1.086 -18.650 1.00 65.54 16 ARG A O 19
ATOM 10657 N N . GLY A 1 17 ? 16.094 -2.243 -17.329 1.00 71.22 17 GLY A N 19
ATOM 10658 C CA . GLY A 1 17 ? 15.741 -1.079 -16.538 1.00 23.14 17 GLY A CA 19
ATOM 10659 C C . GLY A 1 17 ? 14.242 -0.871 -16.448 1.00 25.55 17 GLY A C 19
ATOM 10660 O O . GLY A 1 17 ? 13.567 -0.716 -17.467 1.00 32.33 17 GLY A O 19
ATOM 10664 N N . CYS A 1 18 ? 13.718 -0.869 -15.227 1.00 3.31 18 CYS A N 19
ATOM 10665 C CA . CYS A 1 18 ? 12.289 -0.680 -15.008 1.00 45.44 18 CYS A CA 19
ATOM 10666 C C . CYS A 1 18 ? 11.818 0.645 -15.599 1.00 74.52 18 CYS A C 19
ATOM 10667 O O . CYS A 1 18 ? 10.637 0.817 -15.899 1.00 3.32 18 CYS A O 19
ATOM 10674 N N . ALA A 1 19 ? 12.750 1.578 -15.765 1.00 30.54 19 ALA A N 19
ATOM 10675 C CA . ALA A 1 19 ? 12.432 2.885 -16.322 1.00 34.33 19 ALA A CA 19
ATOM 10676 C C . ALA A 1 19 ? 11.588 2.753 -17.585 1.00 41.04 19 ALA A C 19
ATOM 10677 O O . ALA A 1 19 ? 10.727 3.590 -17.858 1.00 61.24 19 ALA A O 19
ATOM 10684 N N . GLN A 1 20 ? 11.842 1.699 -18.354 1.00 41.53 20 GLN A N 19
ATOM 10685 C CA . GLN A 1 20 ? 11.106 1.459 -19.589 1.00 53.42 20 GLN A CA 19
ATOM 10686 C C . GLN A 1 20 ? 9.601 1.493 -19.342 1.00 1.54 20 GLN A C 19
ATOM 10687 O O . GLN A 1 20 ? 8.841 2.016 -20.157 1.00 71.12 20 GLN A O 19
ATOM 10701 N N . TYR A 1 21 ? 9.179 0.934 -18.214 1.00 45.22 21 TYR A N 19
ATOM 10702 C CA . TYR A 1 21 ? 7.764 0.899 -17.861 1.00 65.22 21 TYR A CA 19
ATOM 10703 C C . TYR A 1 21 ? 7.370 2.141 -17.068 1.00 13.31 21 TYR A C 19
ATOM 10704 O O . TYR A 1 21 ? 6.187 2.430 -16.893 1.00 70.23 21 TYR A O 19
ATOM 10722 N N . GLY A 1 22 ? 8.371 2.874 -16.591 1.00 5.32 22 GLY A N 19
ATOM 10723 C CA . GLY A 1 22 ? 8.110 4.077 -15.823 1.00 64.31 22 GLY A CA 19
ATOM 10724 C C . GLY A 1 22 ? 8.015 3.806 -14.335 1.00 42.41 22 GLY A C 19
ATOM 10725 O O . GLY A 1 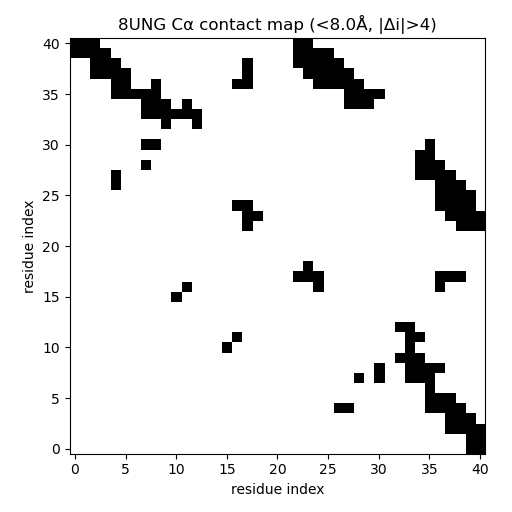22 ? 7.168 4.375 -13.646 1.00 34.44 22 GLY A O 19
ATOM 10729 N N . MET A 1 23 ? 8.884 2.933 -13.838 1.00 74.23 23 MET A N 19
ATOM 10730 C CA . MET A 1 23 ? 8.893 2.586 -12.421 1.00 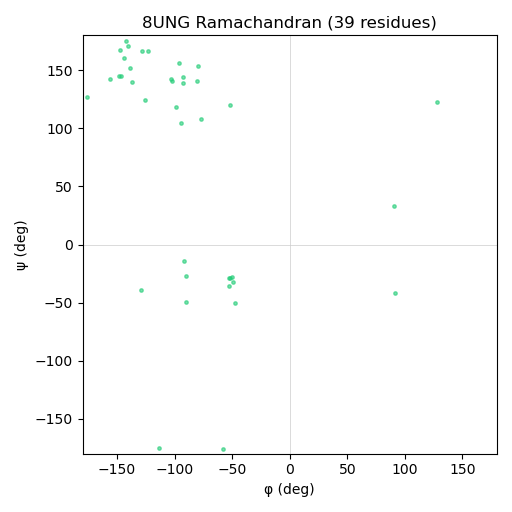13.14 23 MET A CA 19
ATOM 10731 C C . MET A 1 23 ? 10.311 2.284 -11.945 1.00 72.42 23 MET A C 19
ATOM 10732 O O . MET A 1 23 ? 11.251 2.256 -12.740 1.00 11.22 23 MET A O 19
ATOM 10746 N N . ARG A 1 24 ? 10.457 2.059 -10.643 1.00 23.55 24 ARG A N 19
ATOM 10747 C CA . ARG A 1 24 ? 11.761 1.761 -10.061 1.00 70.40 24 ARG A CA 19
ATOM 10748 C C . ARG A 1 24 ? 11.794 0.341 -9.501 1.00 1.13 24 ARG A C 19
ATOM 10749 O O . ARG A 1 24 ? 10.805 -0.142 -8.949 1.00 44.01 24 ARG A O 19
ATOM 10770 N N . ASP A 1 25 ? 12.937 -0.320 -9.645 1.00 13.24 25 ASP A N 19
ATOM 10771 C CA . ASP A 1 25 ? 13.099 -1.683 -9.153 1.00 62.11 25 ASP A CA 19
ATOM 10772 C C . ASP A 1 25 ? 13.606 -1.684 -7.714 1.00 2.23 25 ASP A C 19
ATOM 10773 O O . ASP A 1 25 ? 14.222 -0.719 -7.261 1.00 13.40 25 ASP A O 19
ATOM 10782 N N . VAL A 1 26 ? 13.344 -2.774 -7.000 1.00 60.42 26 VAL A N 19
ATOM 10783 C CA . VAL A 1 26 ? 13.773 -2.901 -5.613 1.00 44.25 26 VAL A CA 19
ATOM 10784 C C . VAL A 1 26 ? 14.514 -4.214 -5.385 1.00 21.35 26 VAL A C 19
ATOM 10785 O O . VAL A 1 26 ? 15.505 -4.261 -4.656 1.00 42.42 26 VAL A O 19
ATOM 10798 N N . ASN A 1 27 ? 14.029 -5.278 -6.015 1.00 14.44 27 ASN A N 19
ATOM 10799 C CA . ASN A 1 27 ? 14.645 -6.593 -5.882 1.00 54.53 27 ASN A CA 19
ATOM 10800 C C . ASN A 1 27 ? 14.797 -7.265 -7.243 1.00 41.20 27 ASN A C 19
ATOM 10801 O O . ASN A 1 27 ? 14.222 -6.815 -8.235 1.00 33.22 27 ASN A O 19
ATOM 10812 N N . MET A 1 28 ? 15.572 -8.343 -7.283 1.00 42.12 28 MET A N 19
ATOM 10813 C CA . MET A 1 28 ? 15.798 -9.076 -8.523 1.00 15.23 28 MET A CA 19
ATOM 10814 C C . MET A 1 28 ? 15.906 -10.574 -8.256 1.00 11.11 28 MET A C 19
ATOM 10815 O O . MET A 1 28 ? 16.154 -10.998 -7.127 1.00 53.05 28 MET A O 19
ATOM 10829 N N . LYS A 1 29 ? 15.717 -11.371 -9.302 1.00 54.45 29 LYS A N 19
ATOM 10830 C CA . LYS A 1 29 ? 15.794 -12.823 -9.181 1.00 23.30 29 LYS A CA 19
ATOM 10831 C C . LYS A 1 29 ? 16.836 -13.394 -10.137 1.00 1.20 29 LYS A C 19
ATOM 10832 O O . LYS A 1 29 ? 17.301 -12.707 -11.047 1.00 33.04 29 LYS A O 19
ATOM 10851 N N . SER A 1 30 ? 17.198 -14.655 -9.925 1.00 62.34 30 SER A N 19
ATOM 10852 C CA . SER A 1 30 ? 18.188 -15.318 -10.766 1.00 52.41 30 SER A CA 19
ATOM 10853 C C . SER A 1 30 ? 17.595 -15.670 -12.127 1.00 0.22 30 SER A C 19
ATOM 10854 O O . SER A 1 30 ? 16.453 -16.120 -12.223 1.00 71.42 30 SER A O 19
ATOM 10862 N N . CYS A 1 31 ? 18.380 -15.464 -13.179 1.00 62.22 31 CYS A N 19
ATOM 10863 C CA . CYS A 1 31 ? 17.935 -15.759 -14.536 1.00 54.55 31 CYS A CA 19
ATOM 10864 C C . CYS A 1 31 ? 19.127 -16.004 -15.458 1.00 73.12 31 CYS A C 19
ATOM 10865 O O . CYS A 1 31 ? 20.178 -15.380 -15.312 1.00 5.33 31 CYS A O 19
ATOM 10872 N N . SER A 1 32 ? 18.954 -16.919 -16.407 1.00 34.34 32 SER A N 19
ATOM 10873 C CA . SER A 1 32 ? 20.015 -17.251 -17.350 1.00 70.11 32 SER A CA 19
ATOM 10874 C C . SER A 1 32 ? 20.087 -16.219 -18.472 1.00 25.43 32 SER A C 19
ATOM 10875 O O . SER A 1 32 ? 19.265 -16.222 -19.387 1.00 63.32 32 SER A O 19
ATOM 10883 N N . GLY A 1 33 ? 21.078 -15.336 -18.393 1.00 40.01 33 GLY A N 19
ATOM 10884 C CA . GLY A 1 33 ? 21.240 -14.309 -19.406 1.00 63.11 33 GLY A CA 19
ATOM 10885 C C . GLY A 1 33 ? 20.489 -13.037 -19.069 1.00 73.34 33 GLY A C 19
ATOM 10886 O O . GLY A 1 33 ? 21.004 -11.936 -19.252 1.00 65.24 33 GLY A O 19
ATOM 10890 N N . GLY A 1 34 ? 19.263 -13.189 -18.574 1.00 15.44 34 GLY A N 19
ATOM 10891 C CA . GLY A 1 34 ? 18.458 -12.035 -18.220 1.00 21.24 34 GLY A CA 19
ATOM 10892 C C . GLY A 1 34 ? 18.376 -11.823 -16.721 1.00 2.11 34 GLY A C 19
ATOM 10893 O O . GLY A 1 34 ? 18.998 -12.553 -15.950 1.00 72.35 34 GLY A O 19
ATOM 10897 N N . ILE A 1 35 ? 17.610 -10.821 -16.308 1.00 12.20 35 ILE A N 19
ATOM 10898 C CA . ILE A 1 35 ? 17.450 -10.514 -14.892 1.00 61.33 35 ILE A CA 19
ATOM 10899 C C . ILE A 1 35 ? 16.055 -9.972 -14.600 1.00 55.31 35 ILE A C 19
ATOM 10900 O O . ILE A 1 35 ? 15.518 -9.166 -15.363 1.00 42.23 35 ILE A O 19
ATOM 10916 N N . ILE A 1 36 ? 15.473 -10.417 -13.492 1.00 75.41 36 ILE A N 19
ATOM 10917 C CA . ILE A 1 36 ? 14.141 -9.974 -13.099 1.00 5.12 36 ILE A CA 19
ATOM 10918 C C . ILE A 1 36 ? 14.211 -8.711 -12.247 1.00 65.52 36 ILE A C 19
ATOM 10919 O O . ILE A 1 36 ? 15.123 -8.546 -11.436 1.00 32.14 36 ILE A O 19
ATOM 10935 N N . TYR A 1 37 ? 13.241 -7.823 -12.435 1.00 14.52 37 TYR A N 19
ATOM 10936 C CA . TYR A 1 37 ? 13.193 -6.574 -11.684 1.00 62.23 37 TYR A CA 19
ATOM 10937 C C . TYR A 1 37 ? 11.857 -6.424 -10.962 1.00 64.32 37 TYR A C 19
ATOM 10938 O O . TYR A 1 37 ? 10.793 -6.495 -11.578 1.00 23.54 37 TYR A O 19
ATOM 10956 N N . THR A 1 38 ? 11.921 -6.215 -9.651 1.00 51.42 38 THR A N 19
ATOM 10957 C CA . THR A 1 38 ? 10.719 -6.056 -8.843 1.00 41.04 38 THR A CA 19
ATOM 10958 C C . THR A 1 38 ? 10.358 -4.583 -8.681 1.00 1.21 38 THR A C 19
ATOM 10959 O O . THR A 1 38 ? 10.993 -3.858 -7.915 1.00 65.31 38 THR A O 19
ATOM 10970 N N . CYS A 1 39 ? 9.332 -4.147 -9.405 1.00 30.15 39 CYS A N 19
ATOM 10971 C CA . CYS A 1 39 ? 8.886 -2.761 -9.342 1.00 3.40 39 CYS A CA 19
ATOM 10972 C C . CYS A 1 39 ? 7.587 -2.644 -8.547 1.00 35.22 39 CYS A C 19
ATOM 10973 O O . CYS A 1 39 ? 6.668 -3.445 -8.717 1.00 3.21 39 CYS A O 19
ATOM 10980 N N . CYS A 1 40 ? 7.521 -1.639 -7.679 1.00 32.11 40 CYS A N 19
ATOM 10981 C CA . CYS A 1 40 ? 6.338 -1.416 -6.858 1.00 12.34 40 CYS A CA 19
ATOM 10982 C C . CYS A 1 40 ? 5.890 0.040 -6.934 1.00 14.21 40 CYS A C 19
ATOM 10983 O O . CYS A 1 40 ? 6.568 0.879 -7.528 1.00 5.43 40 CYS A O 19
ATOM 10990 N N . ASP A 1 41 ? 4.745 0.334 -6.327 1.00 13.02 41 ASP A N 19
ATOM 10991 C CA . ASP A 1 41 ? 4.207 1.689 -6.324 1.00 22.02 41 ASP A CA 19
ATOM 10992 C C . ASP A 1 41 ? 3.953 2.176 -7.747 1.00 51.33 41 ASP A C 19
ATOM 10993 O O . ASP A 1 41 ? 4.068 3.368 -8.036 1.00 40.42 41 ASP A O 19
ATOM 11002 N N . GLY A 1 1 ? 0.057 -0.932 0.457 1.00 51.05 1 GLY A N 20
ATOM 11003 C CA . GLY A 1 1 ? 1.215 -1.316 -0.329 1.00 40.33 1 GLY A CA 20
ATOM 11004 C C . GLY A 1 1 ? 0.859 -2.259 -1.462 1.00 32.33 1 GLY A C 20
ATOM 11005 O O . GLY A 1 1 ? 0.131 -3.232 -1.264 1.00 1.51 1 GLY A O 20
ATOM 11009 N N . VAL A 1 2 ? 1.372 -1.970 -2.654 1.00 72.23 2 VAL A N 20
ATOM 11010 C CA . VAL A 1 2 ? 1.105 -2.799 -3.822 1.00 61.11 2 VAL A CA 20
ATOM 11011 C C . VAL A 1 2 ? 2.367 -3.000 -4.654 1.00 75.31 2 VAL A C 20
ATOM 11012 O O . VAL A 1 2 ? 3.084 -2.046 -4.955 1.00 61.42 2 VAL A O 20
ATOM 11025 N N . CYS A 1 3 ? 2.632 -4.249 -5.023 1.00 71.32 3 CYS A N 20
ATOM 11026 C CA . CYS A 1 3 ? 3.807 -4.577 -5.821 1.00 21.52 3 CYS A CA 20
ATOM 11027 C C . CYS A 1 3 ? 3.561 -5.826 -6.662 1.00 51.43 3 CYS A C 20
ATOM 11028 O O . CYS A 1 3 ? 2.731 -6.666 -6.318 1.00 1.11 3 CYS A O 20
ATOM 11035 N N . TRP A 1 4 ? 4.290 -5.941 -7.767 1.00 11.40 4 TRP A N 20
ATOM 11036 C CA . TRP A 1 4 ? 4.151 -7.087 -8.658 1.00 75.31 4 TRP A CA 20
ATOM 11037 C C . TRP A 1 4 ? 5.463 -7.376 -9.380 1.00 2.34 4 TRP A C 20
ATOM 11038 O O . TRP A 1 4 ? 6.057 -6.486 -9.989 1.00 74.43 4 TRP A O 20
ATOM 11059 N N . ASP A 1 5 ? 5.908 -8.626 -9.310 1.00 52.33 5 ASP A N 20
ATOM 11060 C CA . ASP A 1 5 ? 7.150 -9.031 -9.959 1.00 3.44 5 ASP A CA 20
ATOM 11061 C C . ASP A 1 5 ? 6.868 -9.699 -11.302 1.00 2.31 5 ASP A C 20
ATOM 11062 O O . ASP A 1 5 ? 5.851 -10.372 -11.472 1.00 33.22 5 ASP A O 20
ATOM 11071 N N . THR A 1 6 ? 7.775 -9.507 -12.255 1.00 21.02 6 THR A N 20
ATOM 11072 C CA . THR A 1 6 ? 7.623 -10.088 -13.583 1.00 2.20 6 THR A CA 20
ATOM 11073 C C . THR A 1 6 ? 8.521 -11.308 -13.755 1.00 42.40 6 THR A C 20
ATOM 11074 O O . THR A 1 6 ? 9.602 -11.382 -13.174 1.00 61.33 6 THR A O 20
ATOM 11085 N N . GLY A 1 7 ? 8.064 -12.264 -14.559 1.00 51.24 7 GLY A N 20
ATOM 11086 C CA . GLY A 1 7 ? 8.840 -13.468 -14.794 1.00 50.12 7 GLY A CA 20
ATOM 11087 C C . GLY A 1 7 ? 10.220 -13.171 -15.344 1.00 35.04 7 GLY A C 20
ATOM 11088 O O . GLY A 1 7 ? 10.603 -12.009 -15.487 1.00 20.42 7 GLY A O 20
ATOM 11092 N N . CYS A 1 8 ? 10.971 -14.223 -15.653 1.00 72.35 8 CYS A N 20
ATOM 11093 C CA . CYS A 1 8 ? 12.319 -14.070 -16.188 1.00 54.03 8 CYS A CA 20
ATOM 11094 C C . CYS A 1 8 ? 12.325 -13.121 -17.382 1.00 61.22 8 CYS A C 20
ATOM 11095 O O . CYS A 1 8 ? 11.666 -13.372 -18.391 1.00 12.54 8 CYS A O 20
ATOM 11102 N N . GLN A 1 9 ? 13.075 -12.029 -17.260 1.00 3.14 9 GLN A N 20
ATOM 11103 C CA . GLN A 1 9 ? 13.166 -11.043 -18.330 1.00 42.03 9 GLN A CA 20
ATOM 11104 C C . GLN A 1 9 ? 14.442 -11.237 -19.142 1.00 24.43 9 GLN A C 20
ATOM 11105 O O . GLN A 1 9 ? 15.546 -11.004 -18.650 1.00 34.45 9 GLN A O 20
ATOM 11119 N N . LEU A 1 10 ? 14.282 -11.667 -20.389 1.00 73.34 10 LEU A N 20
ATOM 11120 C CA . LEU A 1 10 ? 15.422 -11.894 -21.272 1.00 13.01 10 LEU A CA 20
ATOM 11121 C C . LEU A 1 10 ? 15.759 -10.634 -22.062 1.00 34.45 10 LEU A C 20
ATOM 11122 O O . LEU A 1 10 ? 16.892 -10.449 -22.501 1.00 51.12 10 LEU A O 20
ATOM 11138 N N . ASN A 1 11 ? 14.764 -9.770 -22.238 1.00 53.14 11 ASN A N 20
ATOM 11139 C CA . ASN A 1 11 ? 14.955 -8.525 -22.974 1.00 31.42 11 ASN A CA 20
ATOM 11140 C C . ASN A 1 11 ? 16.171 -7.765 -22.454 1.00 25.44 11 ASN A C 20
ATOM 11141 O O . ASN A 1 11 ? 16.794 -6.994 -23.183 1.00 52.55 11 ASN A O 20
ATOM 11152 N N . ALA A 1 12 ? 16.505 -7.991 -21.187 1.00 53.00 12 ALA A N 20
ATOM 11153 C CA . ALA A 1 12 ? 17.648 -7.330 -20.569 1.00 51.42 12 ALA A CA 20
ATOM 11154 C C . ALA A 1 12 ? 18.907 -7.513 -21.409 1.00 70.11 12 ALA A C 20
ATOM 11155 O O . ALA A 1 12 ? 19.820 -6.688 -21.362 1.00 30.14 12 ALA A O 20
ATOM 11162 N N . TRP A 1 13 ? 18.950 -8.597 -22.175 1.00 3.12 13 TRP A N 20
ATOM 11163 C CA . TRP A 1 13 ? 20.098 -8.887 -23.026 1.00 21.20 13 TRP A CA 20
ATOM 11164 C C . TRP A 1 13 ? 20.545 -7.641 -23.783 1.00 41.13 13 TRP A C 20
ATOM 11165 O O . TRP A 1 13 ? 21.722 -7.284 -23.770 1.00 23.21 13 TRP A O 20
ATOM 11186 N N . ALA A 1 14 ? 19.597 -6.984 -24.441 1.00 12.13 14 ALA A N 20
ATOM 11187 C CA . ALA A 1 14 ? 19.891 -5.777 -25.203 1.00 33.13 14 ALA A CA 20
ATOM 11188 C C . ALA A 1 14 ? 19.745 -4.531 -24.336 1.00 33.11 14 ALA A C 20
ATOM 11189 O O . ALA A 1 14 ? 20.619 -3.664 -24.321 1.00 23.14 14 ALA A O 20
ATOM 11196 N N . VAL A 1 15 ? 18.633 -4.447 -23.612 1.00 1.34 15 VAL A N 20
ATOM 11197 C CA . VAL A 1 15 ? 18.371 -3.307 -22.741 1.00 24.33 15 VAL A CA 20
ATOM 11198 C C . VAL A 1 15 ? 17.517 -3.714 -21.546 1.00 41.00 15 VAL A C 20
ATOM 11199 O O . VAL A 1 15 ? 16.576 -4.496 -21.679 1.00 62.21 15 VAL A O 20
ATOM 11212 N N . ARG A 1 16 ? 17.853 -3.177 -20.376 1.00 1.33 16 ARG A N 20
ATOM 11213 C CA . ARG A 1 16 ? 17.117 -3.485 -19.156 1.00 10.45 16 ARG A CA 20
ATOM 11214 C C . ARG A 1 16 ? 16.861 -2.219 -18.342 1.00 73.42 16 ARG A C 20
ATOM 11215 O O . ARG A 1 16 ? 17.408 -1.157 -18.637 1.00 65.54 16 ARG A O 20
ATOM 11236 N N . GLY A 1 17 ? 16.026 -2.342 -17.315 1.00 71.22 17 GLY A N 20
ATOM 11237 C CA . GLY A 1 17 ? 15.712 -1.201 -16.474 1.00 23.14 17 GLY A CA 20
ATOM 11238 C C . GLY A 1 17 ? 14.221 -0.946 -16.376 1.00 25.55 17 GLY A C 20
ATOM 11239 O O . GLY A 1 17 ? 13.544 -0.781 -17.391 1.00 32.33 17 GLY A O 20
ATOM 11243 N N . CYS A 1 18 ? 13.707 -0.914 -15.151 1.00 3.31 18 CYS A N 20
ATOM 11244 C CA . CYS A 1 18 ? 12.287 -0.679 -14.924 1.00 45.44 18 CYS A CA 20
ATOM 11245 C C . CYS A 1 18 ? 11.850 0.651 -15.532 1.00 74.52 18 CYS A C 20
ATOM 11246 O O . CYS A 1 18 ? 10.673 0.852 -15.829 1.00 3.32 18 CYS A O 20
ATOM 11253 N N . ALA A 1 19 ? 12.808 1.554 -15.714 1.00 30.54 19 ALA A N 20
ATOM 11254 C CA . ALA A 1 19 ? 12.524 2.863 -16.289 1.00 34.33 19 ALA A CA 20
ATOM 11255 C C . ALA A 1 19 ? 11.671 2.737 -17.548 1.00 41.04 19 ALA A C 20
ATOM 11256 O O . ALA A 1 19 ? 10.833 3.593 -17.827 1.00 61.24 19 ALA A O 20
ATOM 11263 N N . GLN A 1 20 ? 11.892 1.665 -18.301 1.00 41.53 20 GLN A N 20
ATOM 11264 C CA . GLN A 1 20 ? 11.145 1.429 -19.530 1.00 53.42 20 GLN A CA 20
ATOM 11265 C C . GLN A 1 20 ? 9.642 1.511 -19.279 1.00 1.54 20 GLN A C 20
ATOM 11266 O O . GLN A 1 20 ? 8.893 2.041 -20.099 1.00 71.12 20 GLN A O 20
ATOM 11280 N N . TYR A 1 21 ? 9.210 0.982 -18.139 1.00 45.22 21 TYR A N 20
ATOM 11281 C CA . TYR A 1 21 ? 7.796 0.992 -17.780 1.00 65.22 21 TYR A CA 20
ATOM 11282 C C . TYR A 1 21 ? 7.441 2.255 -17.000 1.00 13.31 21 TYR A C 20
ATOM 11283 O O . TYR A 1 21 ? 6.269 2.582 -16.825 1.00 70.23 21 TYR A O 20
ATOM 11301 N N . GLY A 1 22 ? 8.467 2.963 -16.536 1.00 5.32 22 GLY A N 20
ATOM 11302 C CA . GLY A 1 22 ? 8.244 4.182 -15.781 1.00 64.31 22 GLY A CA 20
ATOM 11303 C C . GLY A 1 22 ? 8.144 3.932 -14.289 1.00 42.41 22 GLY A C 20
ATOM 11304 O O . GLY A 1 22 ? 7.314 4.532 -13.606 1.00 34.44 22 GLY A O 20
ATOM 11308 N N . MET A 1 23 ? 8.990 3.041 -13.783 1.00 74.23 23 MET A N 20
ATOM 11309 C CA . MET A 1 23 ? 8.992 2.710 -12.362 1.00 13.14 23 MET A CA 20
ATOM 11310 C C . MET A 1 23 ? 10.401 2.375 -11.884 1.00 72.42 23 MET A C 20
ATOM 11311 O O . MET A 1 23 ? 11.337 2.312 -12.680 1.00 11.22 23 MET A O 20
ATOM 11325 N N . ARG A 1 24 ? 10.544 2.160 -10.581 1.00 23.55 24 ARG A N 20
ATOM 11326 C CA . ARG A 1 24 ? 11.839 1.832 -9.997 1.00 70.40 24 ARG A CA 20
ATOM 11327 C C . ARG A 1 24 ? 11.847 0.404 -9.460 1.00 1.13 24 ARG A C 20
ATOM 11328 O O . ARG A 1 24 ? 10.846 -0.075 -8.928 1.00 44.01 24 ARG A O 20
ATOM 11349 N N . ASP A 1 25 ? 12.983 -0.270 -9.604 1.00 13.24 25 ASP A N 20
ATOM 11350 C CA . ASP A 1 25 ? 13.122 -1.643 -9.132 1.00 62.11 25 ASP A CA 20
ATOM 11351 C C . ASP A 1 25 ? 13.546 -1.674 -7.667 1.00 2.23 25 ASP A C 20
ATOM 11352 O O . ASP A 1 25 ? 14.150 -0.726 -7.165 1.00 13.40 25 ASP A O 20
ATOM 11361 N N . VAL A 1 26 ? 13.225 -2.770 -6.986 1.00 60.42 26 VAL A N 20
ATOM 11362 C CA . VAL A 1 26 ? 13.572 -2.925 -5.579 1.00 44.25 26 VAL A CA 20
ATOM 11363 C C . VAL A 1 26 ? 14.279 -4.253 -5.331 1.00 21.35 26 VAL A C 20
ATOM 11364 O O . VAL A 1 26 ? 15.223 -4.328 -4.546 1.00 42.42 26 VAL A O 20
ATOM 11377 N N . ASN A 1 27 ? 13.812 -5.300 -6.004 1.00 14.44 27 ASN A N 20
ATOM 11378 C CA . ASN A 1 27 ? 14.400 -6.626 -5.856 1.00 54.53 27 ASN A CA 20
ATOM 11379 C C . ASN A 1 27 ? 14.640 -7.270 -7.219 1.00 41.20 27 ASN A C 20
ATOM 11380 O O . ASN A 1 27 ? 14.147 -6.789 -8.239 1.00 33.22 27 ASN A O 20
ATOM 11391 N N . MET A 1 28 ? 15.403 -8.358 -7.226 1.00 42.12 28 MET A N 20
ATOM 11392 C CA . MET A 1 28 ? 15.708 -9.068 -8.464 1.00 15.23 28 MET A CA 20
ATOM 11393 C C . MET A 1 28 ? 15.808 -10.571 -8.218 1.00 11.11 28 MET A C 20
ATOM 11394 O O . MET A 1 28 ? 15.994 -11.014 -7.084 1.00 53.05 28 MET A O 20
ATOM 11408 N N . LYS A 1 29 ? 15.685 -11.350 -9.286 1.00 54.45 29 LYS A N 20
ATOM 11409 C CA . LYS A 1 29 ? 15.763 -12.802 -9.187 1.00 23.30 29 LYS A CA 20
ATOM 11410 C C . LYS A 1 29 ? 16.837 -13.354 -10.119 1.00 1.20 29 LYS A C 20
ATOM 11411 O O . LYS A 1 29 ? 17.327 -12.651 -11.003 1.00 33.04 29 LYS A O 20
ATOM 11430 N N . SER A 1 30 ? 17.196 -14.617 -9.917 1.00 62.34 30 SER A N 20
ATOM 11431 C CA . SER A 1 30 ? 18.214 -15.263 -10.738 1.00 52.41 30 SER A CA 20
ATOM 11432 C C . SER A 1 30 ? 17.645 -15.663 -12.096 1.00 0.22 30 SER A C 20
ATOM 11433 O O . SER A 1 30 ? 16.516 -16.146 -12.191 1.00 71.42 30 SER A O 20
ATOM 11441 N N . CYS A 1 31 ? 18.434 -15.458 -13.146 1.00 62.22 31 CYS A N 20
ATOM 11442 C CA . CYS A 1 31 ? 18.010 -15.797 -14.499 1.00 54.55 31 CYS A CA 20
ATOM 11443 C C . CYS A 1 31 ? 19.215 -16.030 -15.404 1.00 73.12 31 CYS A C 20
ATOM 11444 O O . CYS A 1 31 ? 20.260 -15.399 -15.239 1.00 5.33 31 CYS A O 20
ATOM 11451 N N . SER A 1 32 ? 19.063 -16.940 -16.360 1.00 34.34 32 SER A N 20
ATOM 11452 C CA . SER A 1 32 ? 20.140 -17.259 -17.291 1.00 70.11 32 SER A CA 20
ATOM 11453 C C . SER A 1 32 ? 20.206 -16.234 -18.418 1.00 25.43 32 SER A C 20
ATOM 11454 O O . SER A 1 32 ? 19.395 -16.256 -19.342 1.00 63.32 32 SER A O 20
ATOM 11462 N N . GLY A 1 33 ? 21.181 -15.334 -18.334 1.00 40.01 33 GLY A N 20
ATOM 11463 C CA . GLY A 1 33 ? 21.337 -14.311 -19.353 1.00 63.11 33 GLY A CA 20
ATOM 11464 C C . GLY A 1 33 ? 20.558 -13.051 -19.033 1.00 73.34 33 GLY A C 20
ATOM 11465 O O . GLY A 1 33 ? 21.058 -11.942 -19.218 1.00 65.24 33 GLY A O 20
ATOM 11469 N N . GLY A 1 34 ? 19.331 -13.221 -18.552 1.00 15.44 34 GLY A N 20
ATOM 11470 C CA . GLY A 1 34 ? 18.501 -12.079 -18.216 1.00 21.24 34 GLY A CA 20
ATOM 11471 C C . GLY A 1 34 ? 18.410 -11.850 -16.720 1.00 2.11 34 GLY A C 20
ATOM 11472 O O . GLY A 1 34 ? 19.035 -12.566 -15.937 1.00 72.35 34 GLY A O 20
ATOM 11476 N N . ILE A 1 35 ? 17.632 -10.848 -16.323 1.00 12.20 35 ILE A N 20
ATOM 11477 C CA . ILE A 1 35 ? 17.462 -10.526 -14.912 1.00 61.33 35 ILE A CA 20
ATOM 11478 C C . ILE A 1 35 ? 16.057 -10.003 -14.632 1.00 55.31 35 ILE A C 20
ATOM 11479 O O . ILE A 1 35 ? 15.494 -9.254 -15.430 1.00 42.23 35 ILE A O 20
ATOM 11495 N N . ILE A 1 36 ? 15.500 -10.401 -13.494 1.00 75.41 36 ILE A N 20
ATOM 11496 C CA . ILE A 1 36 ? 14.162 -9.970 -13.107 1.00 5.12 36 ILE A CA 20
ATOM 11497 C C . ILE A 1 36 ? 14.217 -8.715 -12.243 1.00 65.52 36 ILE A C 20
ATOM 11498 O O . ILE A 1 36 ? 15.120 -8.553 -11.422 1.00 32.14 36 ILE A O 20
ATOM 11514 N N . TYR A 1 37 ? 13.246 -7.829 -12.433 1.00 14.52 37 TYR A N 20
ATOM 11515 C CA . TYR A 1 37 ? 13.184 -6.588 -11.671 1.00 62.23 37 TYR A CA 20
ATOM 11516 C C . TYR A 1 37 ? 11.830 -6.436 -10.985 1.00 64.32 37 TYR A C 20
ATOM 11517 O O . TYR A 1 37 ? 10.784 -6.467 -11.634 1.00 23.54 37 TYR A O 20
ATOM 11535 N N . THR A 1 38 ? 11.857 -6.273 -9.666 1.00 51.42 38 THR A N 20
ATOM 11536 C CA . THR A 1 38 ? 10.634 -6.117 -8.890 1.00 41.04 38 THR A CA 20
ATOM 11537 C C . THR A 1 38 ? 10.293 -4.645 -8.689 1.00 1.21 38 THR A C 20
ATOM 11538 O O . THR A 1 38 ? 10.916 -3.957 -7.879 1.00 65.31 38 THR A O 20
ATOM 11549 N N . CYS A 1 39 ? 9.300 -4.166 -9.430 1.00 30.15 39 CYS A N 20
ATOM 11550 C CA . CYS A 1 39 ? 8.875 -2.775 -9.334 1.00 3.40 39 CYS A CA 20
ATOM 11551 C C . CYS A 1 39 ? 7.592 -2.652 -8.517 1.00 35.22 39 CYS A C 20
ATOM 11552 O O . CYS A 1 39 ? 6.672 -3.457 -8.663 1.00 3.21 39 CYS A O 20
ATOM 11559 N N . CYS A 1 40 ? 7.538 -1.640 -7.658 1.00 32.11 40 CYS A N 20
ATOM 11560 C CA . CYS A 1 40 ? 6.369 -1.412 -6.818 1.00 12.34 40 CYS A CA 20
ATOM 11561 C C . CYS A 1 40 ? 5.784 -0.024 -7.066 1.00 14.21 40 CYS A C 20
ATOM 11562 O O . CYS A 1 40 ? 6.499 0.903 -7.444 1.00 5.43 40 CYS A O 20
ATOM 11569 N N . ASP A 1 41 ? 4.481 0.110 -6.849 1.00 13.02 41 ASP A N 20
ATOM 11570 C CA . ASP A 1 41 ? 3.799 1.384 -7.046 1.00 22.02 41 ASP A CA 20
ATOM 11571 C C . ASP A 1 41 ? 3.366 1.981 -5.711 1.00 51.33 41 ASP A C 20
ATOM 11572 O O . ASP A 1 41 ? 3.121 3.185 -5.609 1.00 40.42 41 ASP A O 20
#

Nearest PDB structures (foldseek):
  8ung-assembly1_A  TM=9.777E-01  e=1.247E-06  Pristhesancus plagipennis
  5mao-assembly2_B  TM=4.159E-01  e=3.747E+00  Thermus thermophilus HB27
  3v8h-assembly2_C  TM=4.118E-01  e=3.993E+00  Burkholderia thailandensis E264
  8ung-assembly1_A  TM=9.811E-01  e=3.541E-07  Pristhesancus plagipennis
  5mao-assembly2_B  TM=4.200E-01  e=4.045E+00  Thermus thermophilus HB27

Solvent-accessible surface area: 3016 Å² total; per-residue (Å²): 115,111,77,120,95,42,58,68,29,88,117,3,167,85,104,132,21,1,70,91,108,58,72,163,56,101,73,98,114,113,32,106,60,1,71,16,22,12,3,7,135

Organism: Pristhesancus plagipennis (NCBI:txid1955184)